Protein AF-A0A075AR06-F1 (afdb_monomer)

Sequence (897 aa):
MFHGIYCVVRGELYSACVDPLNYKLVLAPLILYILERIHREISARRSTFVTKIILHPSQVMEIQMRKVAFKSFAGQYVFLNCPDISKFQWHPFTLTSCPKEDFISVHMKIGGDWTFALANKLGMKTLTQSPEEFVSIPPHLTPKILIDGPYGAASDKICNYKVVLCVGAEERHRFDSKEKISLKKVYFVAISRDTKAIEDEDHDNLIEIYQYLTGKLLLDQIHGYLAHGGAIDGADPITGLHSPTYFGRPNFDQIFQKIKARHTDMILATMGPSLFLIKKIFDHTLNPCNLNDRSFIKQIASATGDLSSMSCPSILLSGQSLTEYSAHWMDHPDLFILISSYENSLDRMIAVVRWFVSQLYGAYASRWTKGKNEKKPYNPILGELFFGSWETKNDGEIKMCCEQVSHHPPVTAFYFENKESGTFLVGNCGQKTKFTGTAIKVEQTGSLTLYLEKWKEEYTVSFPELHLRGIMNVSMFLELTGNSRIVSSSGLSAFVDFIPKPWFSGEYHTLQGYIFTTNNEAEKLVYLNGKWTEKVFHSRNTETFECLLFDAESSSIEQPKVKPIEEQSENETFKVWSKVTEALKAGDYNKATKEKNEIEEKQRSIRRSRQEKGEVWVPSNFHFVEEESLKNLSPGGLFSIKPKENNEFSSKSEGRCSPINDNLMELLLMIAACKESSAKKIIAVMPYFPYSKHSKKKTSRETIAAKLVADMLEVADLHTPQIRSFFNIPVDNLLVDPILSKFIVENIPDYKNAVVVAKNTVTSFADMLCIPFAIIHDDHLKAENDHHIYICTQILNFIFKDDIIDCADTFILSANLLKQRGATDIYIIATHGVLSGDSLSKINSCGDILKLLITNSLPVNEESAKLVVIDMSHIISEAIRRVNNGESISFLFHNSI

Radius of gyration: 36.32 Å; Cα contacts (8 Å, |Δi|>4): 1433; chains: 1; bounding box: 87×60×100 Å

Solvent-accessible surface area (backbone atoms only — not comparable to full-atom values): 52610 Å² total; per-residue (Å²): 145,78,78,79,84,78,72,90,74,89,66,100,82,64,100,64,91,72,83,80,66,56,62,61,72,49,48,55,59,50,51,51,49,50,51,52,51,52,50,41,55,55,56,15,69,41,63,48,44,62,66,38,40,40,46,42,68,94,53,26,39,33,46,32,27,39,53,69,95,66,79,66,57,61,56,16,30,32,30,41,30,35,61,89,81,35,83,81,59,69,45,80,42,55,43,68,39,57,63,88,50,94,41,46,26,34,70,45,61,59,79,46,76,68,46,42,54,47,40,47,57,67,65,61,79,62,97,82,66,70,62,73,60,76,50,78,59,62,74,89,70,56,70,62,51,33,51,38,71,72,39,85,41,70,45,86,60,58,59,79,35,41,31,43,41,40,43,64,64,93,75,87,82,83,81,72,94,82,63,94,67,54,55,65,42,38,38,40,38,37,74,42,59,59,65,80,74,87,85,74,91,66,75,86,73,34,62,47,66,46,39,21,41,60,46,88,81,56,71,69,63,52,47,58,48,68,75,57,78,62,52,63,97,61,19,27,85,78,60,67,34,72,60,66,77,40,77,45,79,83,61,58,68,61,52,50,50,56,49,48,74,75,40,89,69,71,53,85,33,58,60,62,89,65,57,74,65,54,55,67,59,61,77,65,77,80,76,85,92,79,96,68,69,66,62,57,57,49,50,59,76,68,57,85,65,59,57,80,81,55,88,71,62,54,86,48,48,60,70,46,42,54,57,59,57,60,55,29,84,41,25,52,56,69,47,58,50,51,30,61,72,46,88,47,71,66,59,24,50,53,34,50,52,35,39,57,50,60,24,47,25,68,66,52,37,53,51,42,80,70,75,36,62,57,52,47,54,45,80,60,53,76,58,26,29,36,63,33,32,42,83,48,97,84,57,49,54,38,41,39,47,25,36,21,67,35,58,87,70,45,28,37,36,38,39,36,42,23,78,73,52,30,37,37,38,44,34,35,45,29,71,46,34,37,74,71,89,66,36,36,40,36,46,60,45,72,45,35,39,39,37,29,61,89,74,74,37,42,36,41,39,49,68,49,35,36,33,38,33,38,60,92,72,75,52,26,39,62,43,56,28,59,53,26,44,38,44,32,75,84,46,39,28,36,42,42,37,31,43,64,54,51,95,89,63,76,61,70,52,32,34,41,36,38,30,24,40,67,91,40,75,86,52,58,49,29,41,34,39,45,22,56,67,41,46,29,32,33,28,43,70,90,50,96,60,76,42,84,58,46,51,54,75,83,52,76,73,54,74,65,49,60,78,58,62,87,77,50,55,82,45,25,49,66,50,61,42,38,67,31,38,50,23,54,74,72,66,37,45,66,58,18,44,52,50,47,49,56,54,52,52,55,49,54,50,52,53,48,58,29,58,77,70,69,54,78,90,72,52,93,91,55,80,91,76,60,79,76,54,64,76,72,50,54,97,66,48,89,72,67,84,66,86,85,75,93,75,92,79,88,91,81,87,78,78,92,62,80,57,69,65,57,58,51,52,49,52,51,50,54,54,48,53,40,56,74,68,62,51,95,73,86,84,72,85,59,74,62,51,72,54,54,92,37,61,66,74,92,56,90,91,58,82,41,51,25,50,53,50,36,67,72,52,65,62,63,52,65,98,48,81,76,57,64,77,61,49,94,55,96,69,76,69,85,78,56,62,55,61,56,46,50,49,41,75,75,71,41,85,68,54,74,55,25,35,35,34,21,80,61,96,53,62,73,60,22,59,74,65,71,30,56,69,46,63,52,62,82,72,90,87,59,98,67,95,78,70,71,65,85,76,83,84,81,67,38,33,36,36,36,50,53,60,70,41,36,70,42,65,69,58,50,56,51,37,53,57,41,45,77,69,49,43,74,45,30,36,40,36,22,52,30,58,66,47,46,87,61,20,60,61,51,52,69,69,37,84,60,50,60,38,41,38,25,31,62,48,40,86,76,97,70,91,49,101,40,58,43,75,43,85,54,65,67,61,54,53,53,45,53,52,23,61,73,74,71,46,78,62,69,56,70,79,75,68,65,122

Nearest PDB structures (foldseek):
  8p7a-assembly2_B  TM=9.116E-01  e=6.829E-25  Homo sapiens
  7cyz-assembly2_B  TM=8.293E-01  e=1.582E-20  Homo sapiens
  7dej-assembly2_B  TM=8.399E-01  e=9.887E-20  Homo sapiens
  5zm7-assembly1_A  TM=7.383E-01  e=4.803E-20  Homo sapiens
  4inq-assembly1_A  TM=7.660E-01  e=1.113E-15  Saccharomyces cerevisiae S288C

Mean predicted aligned error: 22.31 Å

Structure (mmCIF, N/CA/C/O backbone):
data_AF-A0A075AR06-F1
#
_entry.id   AF-A0A075AR06-F1
#
loop_
_atom_site.group_PDB
_atom_site.id
_atom_site.type_symbol
_atom_site.label_atom_id
_atom_site.label_alt_id
_atom_site.label_comp_id
_atom_site.label_asym_id
_atom_site.label_entity_id
_atom_site.label_seq_id
_atom_site.pdbx_PDB_ins_code
_atom_site.Cartn_x
_atom_site.Cartn_y
_atom_site.Cartn_z
_atom_site.occupancy
_atom_site.B_iso_or_equiv
_atom_site.auth_seq_id
_atom_site.auth_comp_id
_atom_site.auth_asym_id
_atom_site.auth_atom_id
_atom_site.pdbx_PDB_model_num
ATOM 1 N N . MET A 1 1 ? 42.094 2.625 14.944 1.00 32.88 1 MET A N 1
ATOM 2 C CA . MET A 1 1 ? 40.694 2.200 15.167 1.00 32.88 1 MET A CA 1
ATOM 3 C C . MET A 1 1 ? 39.919 2.207 13.836 1.00 32.88 1 MET A C 1
ATOM 5 O O . MET A 1 1 ? 39.052 3.036 13.638 1.00 32.88 1 MET A O 1
ATOM 9 N N . PHE A 1 2 ? 40.255 1.311 12.895 1.00 28.23 2 PHE A N 1
ATOM 10 C CA . PHE A 1 2 ? 39.601 1.195 11.565 1.00 28.23 2 PHE A CA 1
ATOM 11 C C . PHE A 1 2 ? 39.292 -0.272 11.190 1.00 28.23 2 PHE A C 1
ATOM 13 O O . PHE A 1 2 ? 39.064 -0.620 10.037 1.00 28.23 2 PHE A O 1
ATOM 20 N N . HIS A 1 3 ? 39.326 -1.157 12.186 1.00 34.34 3 HIS A N 1
ATOM 21 C CA . HIS A 1 3 ? 39.486 -2.599 11.996 1.00 34.34 3 HIS A CA 1
ATOM 22 C C . HIS A 1 3 ? 38.159 -3.340 11.719 1.00 34.34 3 HIS A C 1
ATOM 24 O O . HIS A 1 3 ? 38.171 -4.457 11.216 1.00 34.34 3 HIS A O 1
ATOM 30 N N . GLY A 1 4 ? 37.010 -2.720 12.025 1.00 36.22 4 GLY A N 1
ATOM 31 C CA . GLY A 1 4 ? 35.689 -3.361 11.938 1.00 36.22 4 GLY A CA 1
ATOM 32 C C . GLY A 1 4 ? 34.972 -3.268 10.584 1.00 36.22 4 GLY A C 1
ATOM 33 O O . GLY A 1 4 ? 34.010 -3.995 10.374 1.00 36.22 4 GLY A O 1
ATOM 34 N N . ILE A 1 5 ? 35.408 -2.401 9.661 1.00 42.38 5 ILE A N 1
ATOM 35 C CA . ILE A 1 5 ? 34.624 -2.063 8.450 1.00 42.38 5 ILE A CA 1
ATOM 36 C C . ILE A 1 5 ? 34.808 -3.082 7.301 1.00 42.38 5 ILE A C 1
ATOM 38 O O . ILE A 1 5 ? 33.972 -3.153 6.407 1.00 42.38 5 ILE A O 1
ATOM 42 N N . TYR A 1 6 ? 35.864 -3.908 7.327 1.00 37.88 6 TYR A N 1
ATOM 43 C CA . TYR A 1 6 ? 36.245 -4.788 6.204 1.00 37.88 6 TYR A CA 1
ATOM 44 C C . TYR A 1 6 ? 36.500 -6.259 6.593 1.00 37.88 6 TYR A C 1
ATOM 46 O O . TYR A 1 6 ? 37.271 -6.959 5.929 1.00 37.88 6 TYR A O 1
ATOM 54 N N . CYS A 1 7 ? 35.863 -6.750 7.661 1.00 39.12 7 CYS A N 1
ATOM 55 C CA . CYS A 1 7 ? 35.880 -8.175 8.005 1.00 39.12 7 CYS A CA 1
ATOM 56 C C . CYS A 1 7 ? 34.674 -8.889 7.370 1.00 39.12 7 CYS A C 1
ATOM 58 O O . CYS A 1 7 ? 33.572 -8.859 7.910 1.00 39.12 7 CYS A O 1
ATOM 60 N N . VAL A 1 8 ? 34.883 -9.507 6.203 1.00 43.78 8 VAL A N 1
ATOM 61 C CA . VAL A 1 8 ? 33.822 -10.163 5.402 1.00 43.78 8 VAL A CA 1
ATOM 62 C C . VAL A 1 8 ? 33.740 -11.680 5.667 1.00 43.78 8 VAL A C 1
ATOM 64 O O . VAL A 1 8 ? 32.955 -12.383 5.043 1.00 43.78 8 VAL A O 1
ATOM 67 N N . VAL A 1 9 ? 34.530 -12.207 6.612 1.00 41.34 9 VAL A N 1
ATOM 68 C CA . VAL A 1 9 ? 34.520 -13.631 6.986 1.00 41.34 9 VAL A CA 1
ATOM 69 C C . VAL A 1 9 ? 34.454 -13.771 8.506 1.00 41.34 9 VAL A C 1
ATOM 71 O O . VAL A 1 9 ? 35.464 -13.654 9.195 1.00 41.34 9 VAL A O 1
ATOM 74 N N . ARG A 1 10 ? 33.261 -14.074 9.030 1.00 40.50 10 ARG A N 1
ATOM 75 C CA . ARG A 1 10 ? 33.114 -14.775 10.313 1.00 40.50 10 ARG A CA 1
ATOM 76 C C . ARG A 1 10 ? 32.996 -16.263 10.001 1.00 40.50 10 ARG A C 1
ATOM 78 O O . ARG A 1 10 ? 31.943 -16.706 9.559 1.00 40.50 10 ARG A O 1
ATOM 85 N N . GLY A 1 11 ? 34.084 -17.007 10.174 1.00 38.59 11 GLY A N 1
ATOM 86 C CA . GLY A 1 11 ? 34.067 -18.468 10.106 1.00 38.59 11 GLY A CA 1
ATOM 87 C C . GLY A 1 11 ? 33.951 -19.055 11.509 1.00 38.59 11 GLY A C 1
ATOM 88 O O . GLY A 1 11 ? 34.751 -18.713 12.373 1.00 38.59 11 GLY A O 1
ATOM 89 N N . GLU A 1 12 ? 33.004 -19.965 11.728 1.00 43.25 12 GLU A N 1
ATOM 90 C CA . GLU A 1 12 ? 32.743 -20.616 13.028 1.00 43.25 12 GLU A CA 1
ATOM 91 C C . GLU A 1 12 ? 33.830 -21.630 13.459 1.00 43.25 12 GLU A C 1
ATOM 93 O O . GLU A 1 12 ? 33.655 -22.354 14.433 1.00 43.25 12 GLU A O 1
ATOM 98 N N . LEU A 1 13 ? 34.956 -21.709 12.736 1.00 42.44 13 LEU A N 1
ATOM 99 C CA . LEU A 1 13 ? 35.902 -22.834 12.785 1.00 42.44 13 LEU A CA 1
ATOM 100 C C . LEU A 1 13 ? 37.331 -22.502 13.251 1.00 42.44 13 LEU A C 1
ATOM 102 O O . LEU A 1 13 ? 38.160 -23.407 13.298 1.00 42.44 13 LEU A O 1
ATOM 106 N N . TYR A 1 14 ? 37.641 -21.253 13.621 1.00 40.91 14 TYR A N 1
ATOM 107 C CA . TYR A 1 14 ? 38.977 -20.890 14.120 1.00 40.91 14 TYR A CA 1
ATOM 108 C C . TYR A 1 14 ? 38.921 -20.034 15.389 1.00 40.91 14 TYR A C 1
ATOM 110 O O . TYR A 1 14 ? 38.416 -18.915 15.391 1.00 40.91 14 TYR A O 1
ATOM 118 N N . SER A 1 15 ? 39.501 -20.559 16.470 1.00 40.91 15 SER A N 1
ATOM 119 C CA . SER A 1 15 ? 39.510 -19.982 17.823 1.00 40.91 15 SER A CA 1
ATOM 120 C C . SER A 1 15 ? 40.561 -18.882 18.055 1.00 40.91 15 SER A C 1
ATOM 122 O O . SER A 1 15 ? 40.807 -18.498 19.197 1.00 40.91 15 SER A O 1
ATOM 124 N N . ALA A 1 16 ? 41.174 -18.349 16.994 1.00 44.78 16 ALA A N 1
ATOM 125 C CA . ALA A 1 16 ? 42.107 -17.228 17.068 1.00 44.78 16 ALA A CA 1
ATOM 126 C C . ALA A 1 16 ? 41.948 -16.297 15.856 1.00 44.78 16 ALA A C 1
ATOM 128 O O . ALA A 1 16 ? 42.055 -16.733 14.708 1.00 44.78 16 ALA A O 1
ATOM 129 N N . CYS A 1 17 ? 41.738 -15.001 16.108 1.00 44.75 17 CYS A N 1
ATOM 130 C CA . CYS A 1 17 ? 41.824 -13.977 15.069 1.00 44.75 17 CYS A CA 1
ATOM 131 C C . CYS A 1 17 ? 43.275 -13.845 14.591 1.00 44.75 17 CYS A C 1
ATOM 133 O O . CYS A 1 17 ? 44.130 -13.366 15.332 1.00 44.75 17 CYS A O 1
ATOM 135 N N . VAL A 1 18 ? 43.534 -14.218 13.339 1.00 50.72 18 VAL A N 1
ATOM 136 C CA . VAL A 1 18 ? 44.754 -13.824 12.623 1.00 50.72 18 VAL A CA 1
ATOM 137 C C . VAL A 1 18 ? 44.536 -12.421 12.050 1.00 50.72 18 VAL A C 1
ATOM 139 O O . VAL A 1 18 ? 43.484 -12.158 11.465 1.00 50.72 18 VAL A O 1
ATOM 142 N N . ASP A 1 19 ? 45.509 -11.520 12.220 1.00 48.16 19 ASP A N 1
ATOM 143 C CA . ASP A 1 19 ? 45.386 -10.109 11.830 1.00 48.16 19 ASP A CA 1
ATOM 144 C C . ASP A 1 19 ? 44.936 -9.919 10.361 1.00 48.16 19 ASP A C 1
ATOM 146 O O . ASP A 1 19 ? 45.571 -10.443 9.435 1.00 48.16 19 ASP A O 1
ATOM 150 N N . PRO A 1 20 ? 43.880 -9.124 10.093 1.00 51.25 20 PRO A N 1
ATOM 151 C CA . PRO A 1 20 ? 43.350 -8.925 8.753 1.00 51.25 20 PRO A CA 1
ATOM 152 C C . PRO A 1 20 ? 44.258 -8.014 7.919 1.00 51.25 20 PRO A C 1
ATOM 154 O O . PRO A 1 20 ? 44.126 -6.788 7.874 1.00 51.25 20 PRO A O 1
ATOM 157 N N . LEU A 1 21 ? 45.116 -8.649 7.126 1.00 53.72 21 LEU A N 1
ATOM 158 C CA . LEU A 1 21 ? 45.932 -8.036 6.070 1.00 53.72 21 LEU A CA 1
ATOM 159 C C . LEU A 1 21 ? 45.111 -7.443 4.895 1.00 53.72 21 LEU A C 1
ATOM 161 O O . LEU A 1 21 ? 45.696 -6.964 3.922 1.00 53.72 21 LEU A O 1
ATOM 165 N N . ASN A 1 22 ? 43.774 -7.410 4.992 1.00 56.94 22 ASN A N 1
ATOM 166 C CA . ASN A 1 22 ? 42.831 -6.944 3.963 1.00 56.94 22 ASN A CA 1
ATOM 167 C C . ASN A 1 22 ? 43.118 -5.530 3.440 1.00 56.94 22 ASN A C 1
ATOM 169 O O . ASN A 1 22 ? 42.853 -5.248 2.272 1.00 56.94 22 ASN A O 1
ATOM 173 N N . TYR A 1 23 ? 43.712 -4.646 4.250 1.00 61.41 23 TYR A N 1
ATOM 174 C CA . TYR A 1 23 ? 44.100 -3.314 3.777 1.00 61.41 23 TYR A CA 1
ATOM 175 C C . TYR A 1 23 ? 45.089 -3.381 2.600 1.00 61.41 23 TYR A C 1
ATOM 177 O O . TYR A 1 23 ? 45.017 -2.537 1.715 1.00 61.41 23 TYR A O 1
ATOM 185 N N . LYS A 1 24 ? 45.951 -4.408 2.516 1.00 57.81 24 LYS A N 1
ATOM 186 C CA . LYS A 1 24 ? 46.877 -4.597 1.384 1.00 57.81 24 LYS A CA 1
ATOM 187 C C . LYS A 1 24 ? 46.142 -4.940 0.080 1.00 57.81 24 LYS A C 1
ATOM 189 O O . LYS A 1 24 ? 46.573 -4.501 -0.983 1.00 57.81 24 LYS A O 1
ATOM 194 N N . LEU A 1 25 ? 45.018 -5.658 0.168 1.00 59.38 25 LEU A N 1
ATOM 195 C CA . LEU A 1 25 ? 44.172 -6.017 -0.980 1.00 59.38 25 LEU A CA 1
ATOM 196 C C . LEU A 1 25 ? 43.336 -4.839 -1.501 1.00 59.38 25 LEU A C 1
ATOM 198 O O . LEU A 1 25 ? 42.989 -4.827 -2.676 1.00 59.38 25 LEU A O 1
ATOM 202 N N . VAL A 1 26 ? 43.035 -3.843 -0.661 1.00 64.00 26 VAL A N 1
ATOM 203 C CA . VAL A 1 26 ? 42.303 -2.624 -1.064 1.00 64.00 26 VAL A CA 1
ATOM 204 C C . VAL A 1 26 ? 43.259 -1.505 -1.491 1.00 64.00 26 VAL A C 1
ATOM 206 O O . VAL A 1 26 ? 42.996 -0.801 -2.465 1.00 64.00 26 VAL A O 1
ATOM 209 N N . LEU A 1 27 ? 44.391 -1.351 -0.798 1.00 78.06 27 LEU A N 1
ATOM 210 C CA . LEU A 1 27 ? 45.327 -0.248 -1.011 1.00 78.06 27 LEU A CA 1
ATOM 211 C C . LEU A 1 27 ? 46.013 -0.315 -2.382 1.00 78.06 27 LEU A C 1
ATOM 213 O O . LEU A 1 27 ? 46.145 0.719 -3.028 1.00 78.06 27 LEU A O 1
ATOM 217 N N . ALA A 1 28 ? 46.410 -1.500 -2.860 1.00 76.69 28 ALA A N 1
ATOM 218 C CA . ALA A 1 28 ? 47.052 -1.622 -4.171 1.00 76.69 28 ALA A CA 1
ATOM 219 C C . ALA A 1 28 ? 46.103 -1.265 -5.343 1.00 76.69 28 ALA A C 1
ATOM 221 O O . ALA A 1 28 ? 46.478 -0.406 -6.143 1.00 76.69 28 ALA A O 1
ATOM 222 N N . PRO A 1 29 ? 44.860 -1.792 -5.434 1.00 73.38 29 PRO A N 1
ATOM 223 C CA . PRO A 1 29 ? 43.875 -1.320 -6.411 1.00 73.38 29 PRO A CA 1
ATOM 224 C C . PRO A 1 29 ? 43.526 0.167 -6.275 1.00 73.38 29 PRO A C 1
ATOM 226 O O . PRO A 1 29 ? 43.367 0.843 -7.288 1.00 73.38 29 PRO A O 1
ATOM 229 N N . LEU A 1 30 ? 43.442 0.698 -5.049 1.00 75.50 30 LEU A N 1
ATOM 230 C CA . LEU A 1 30 ? 43.156 2.117 -4.820 1.00 75.50 30 LEU A CA 1
ATOM 231 C C . LEU A 1 30 ? 44.297 3.021 -5.315 1.00 75.50 30 LEU A C 1
ATOM 233 O O . LEU A 1 30 ? 44.033 4.028 -5.967 1.00 75.50 30 LEU A O 1
ATOM 237 N N . ILE A 1 31 ? 45.557 2.645 -5.070 1.00 83.75 31 ILE A N 1
ATOM 238 C CA . ILE A 1 31 ? 46.733 3.343 -5.611 1.00 83.75 31 ILE A CA 1
ATOM 239 C C . ILE A 1 31 ? 46.739 3.268 -7.141 1.00 83.75 31 ILE A C 1
ATOM 241 O O . ILE A 1 31 ? 46.925 4.293 -7.789 1.00 83.75 31 ILE A O 1
ATOM 245 N N . LEU A 1 32 ? 46.479 2.096 -7.732 1.00 79.06 32 LEU A N 1
ATOM 246 C CA . LEU A 1 32 ? 46.396 1.941 -9.190 1.00 79.06 32 LEU A CA 1
ATOM 247 C C . LEU A 1 32 ? 45.287 2.811 -9.802 1.00 79.06 32 LEU A C 1
ATOM 249 O O . LEU A 1 32 ? 45.521 3.452 -10.823 1.00 79.06 32 LEU A O 1
ATOM 253 N N . TYR A 1 33 ? 44.120 2.900 -9.159 1.00 78.12 33 TYR A N 1
ATOM 254 C CA . TYR A 1 33 ? 43.036 3.798 -9.569 1.00 78.12 33 TYR A CA 1
ATOM 255 C C . TYR A 1 33 ? 43.431 5.278 -9.458 1.00 78.12 33 TYR A C 1
ATOM 257 O O . TYR A 1 33 ? 43.192 6.054 -10.378 1.00 78.12 33 TYR A O 1
ATOM 265 N N . ILE A 1 34 ? 44.086 5.688 -8.368 1.00 81.88 34 ILE A N 1
ATOM 266 C CA . ILE A 1 34 ? 44.565 7.069 -8.203 1.00 81.88 34 ILE A CA 1
ATOM 267 C C . ILE A 1 34 ? 45.614 7.415 -9.273 1.00 81.88 34 ILE A C 1
ATOM 269 O O . ILE A 1 34 ? 45.546 8.489 -9.867 1.00 81.88 34 ILE A O 1
ATOM 273 N N . LEU A 1 35 ? 46.540 6.501 -9.578 1.00 84.94 35 LEU A N 1
ATOM 274 C CA . LEU A 1 35 ? 47.532 6.675 -10.643 1.00 84.94 35 LEU A CA 1
ATOM 275 C C . LEU A 1 35 ? 46.883 6.733 -12.038 1.00 84.94 35 LEU A C 1
ATOM 277 O O . LEU A 1 35 ? 47.264 7.583 -12.841 1.00 84.94 35 LEU A O 1
ATOM 281 N N . GLU A 1 36 ? 45.873 5.901 -12.316 1.00 86.06 36 GLU A N 1
ATOM 282 C CA . GLU A 1 36 ? 45.070 5.948 -13.551 1.00 86.06 36 GLU A CA 1
ATOM 283 C C . GLU A 1 36 ? 44.346 7.293 -13.702 1.00 86.06 36 GLU A C 1
ATOM 285 O O . GLU A 1 36 ? 44.423 7.920 -14.763 1.00 86.06 36 GLU A O 1
ATOM 290 N N . ARG A 1 37 ? 43.732 7.800 -12.628 1.00 83.31 37 ARG A N 1
ATOM 291 C CA . ARG A 1 37 ? 43.077 9.114 -12.614 1.00 83.31 37 ARG A CA 1
ATOM 292 C C . ARG A 1 37 ? 44.046 10.277 -12.788 1.00 83.31 37 ARG A C 1
ATOM 294 O O . ARG A 1 37 ? 43.758 11.170 -13.581 1.00 83.31 37 ARG A O 1
ATOM 301 N N . ILE A 1 38 ? 45.200 10.258 -12.121 1.00 84.69 38 ILE A N 1
ATOM 302 C CA . ILE A 1 38 ? 46.248 11.276 -12.299 1.00 84.69 38 ILE A CA 1
ATOM 303 C C . ILE A 1 38 ? 46.775 11.249 -13.741 1.00 84.69 38 ILE A C 1
ATOM 305 O O . ILE A 1 38 ? 46.879 12.297 -14.378 1.00 84.69 38 ILE A O 1
ATOM 309 N N . HIS A 1 39 ? 47.049 10.063 -14.293 1.00 84.31 39 HIS A N 1
ATOM 310 C CA . HIS A 1 39 ? 47.495 9.915 -15.678 1.00 84.31 39 HIS A CA 1
ATOM 311 C C . HIS A 1 39 ? 46.460 10.448 -16.680 1.00 84.31 39 HIS A C 1
ATOM 313 O O . HIS A 1 39 ? 46.828 11.153 -17.622 1.00 84.31 39 HIS A O 1
ATOM 319 N N . ARG A 1 40 ? 45.168 10.168 -16.466 1.00 81.88 40 ARG A N 1
ATOM 320 C CA . ARG A 1 40 ? 44.074 10.705 -17.290 1.00 81.88 40 ARG A CA 1
ATOM 321 C C . ARG A 1 40 ? 43.974 12.217 -17.209 1.00 81.88 40 ARG A C 1
ATOM 323 O O . ARG A 1 40 ? 43.929 12.854 -18.251 1.00 81.88 40 ARG A O 1
ATOM 330 N N . GLU A 1 41 ? 44.030 12.800 -16.016 1.00 83.31 41 GLU A N 1
ATOM 331 C CA . GLU A 1 41 ? 43.977 14.255 -15.834 1.00 83.31 41 GLU A CA 1
ATOM 332 C C . GLU A 1 41 ? 45.153 14.960 -16.542 1.00 83.31 41 GLU A C 1
ATOM 334 O O . GLU A 1 41 ? 44.968 15.969 -17.228 1.00 83.31 41 GLU A O 1
ATOM 339 N N . ILE A 1 42 ? 46.360 14.385 -16.459 1.00 84.75 42 ILE A N 1
ATOM 340 C CA . ILE A 1 42 ? 47.552 14.859 -17.180 1.00 84.75 42 ILE A CA 1
ATOM 341 C C . ILE A 1 42 ? 47.377 14.706 -18.699 1.00 84.75 42 ILE A C 1
ATOM 343 O O . ILE A 1 42 ? 47.648 15.643 -19.452 1.00 84.75 42 ILE A O 1
ATOM 347 N N . SER A 1 43 ? 46.915 13.542 -19.169 1.00 82.94 43 SER A N 1
ATOM 348 C CA . SER A 1 43 ? 46.684 13.277 -20.595 1.00 82.94 43 SER A CA 1
ATOM 349 C C . SER A 1 43 ? 45.617 14.208 -21.173 1.00 82.94 43 SER A C 1
ATOM 351 O O . SER A 1 43 ? 45.796 14.787 -22.249 1.00 82.94 43 SER A O 1
ATOM 353 N N . ALA A 1 44 ? 44.530 14.432 -20.436 1.00 84.25 44 ALA A N 1
ATOM 354 C CA . ALA A 1 44 ? 43.404 15.241 -20.870 1.00 84.25 44 ALA A CA 1
ATOM 355 C C . ALA A 1 44 ? 43.766 16.721 -21.027 1.00 84.25 44 ALA A C 1
ATOM 357 O O . ALA A 1 44 ? 43.325 17.360 -21.985 1.00 84.25 44 ALA A O 1
ATOM 358 N N . ARG A 1 45 ? 44.662 17.221 -20.164 1.00 84.38 45 ARG A N 1
ATOM 359 C CA . ARG A 1 45 ? 45.201 18.591 -20.183 1.00 84.38 45 ARG A CA 1
ATOM 360 C C . ARG A 1 45 ? 46.262 18.865 -21.255 1.00 84.38 45 ARG A C 1
ATOM 362 O O . ARG A 1 45 ? 46.643 20.025 -21.413 1.00 84.38 45 ARG A O 1
ATOM 369 N N . ARG A 1 46 ? 46.724 17.854 -22.006 1.00 85.62 46 ARG A N 1
ATOM 370 C CA . ARG A 1 46 ? 47.630 18.049 -23.156 1.00 85.62 46 ARG A CA 1
ATOM 371 C C . ARG A 1 46 ? 46.993 18.944 -24.221 1.00 85.62 46 ARG A C 1
ATOM 373 O O . ARG A 1 46 ? 45.803 18.809 -24.515 1.00 85.62 46 ARG A O 1
ATOM 380 N N . SER A 1 47 ? 47.814 19.804 -24.825 1.00 81.69 47 SER A N 1
ATOM 381 C CA . SER A 1 47 ? 47.392 20.769 -25.843 1.00 81.69 47 SER A CA 1
ATOM 382 C C . SER A 1 47 ? 46.607 20.108 -26.974 1.00 81.69 47 SER A C 1
ATOM 384 O O . SER A 1 47 ? 47.037 19.115 -27.568 1.00 81.69 47 SER A O 1
ATOM 386 N N . THR A 1 48 ? 45.446 20.695 -27.239 1.00 87.00 48 THR A N 1
ATOM 387 C CA . THR A 1 48 ? 44.488 20.305 -28.268 1.00 87.00 48 THR A CA 1
ATOM 388 C C . THR A 1 48 ? 44.146 21.567 -29.045 1.00 87.00 48 THR A C 1
ATOM 390 O O . THR A 1 48 ? 43.799 22.578 -28.437 1.00 87.00 48 THR A O 1
ATOM 393 N N . PHE A 1 49 ? 44.270 21.515 -30.366 1.00 84.69 49 PHE A N 1
ATOM 394 C CA . PHE A 1 49 ? 44.017 22.638 -31.264 1.00 84.69 49 PHE A CA 1
ATOM 395 C C . PHE A 1 49 ? 42.837 22.283 -32.159 1.00 84.69 49 PHE A C 1
ATOM 397 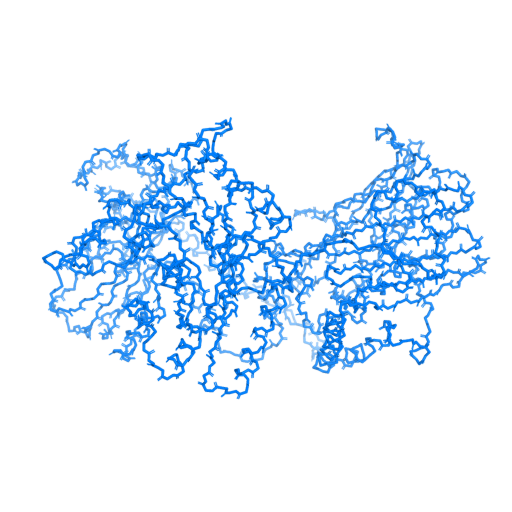O O . PHE A 1 49 ? 42.877 21.236 -32.798 1.00 84.69 49 PHE A O 1
ATOM 404 N N . VAL A 1 50 ? 41.804 23.123 -32.226 1.00 85.38 50 VAL A N 1
ATOM 405 C CA . VAL A 1 50 ? 40.743 22.963 -33.231 1.00 85.38 50 VAL A CA 1
ATOM 406 C C . VAL A 1 50 ? 41.315 23.392 -34.581 1.00 85.38 50 VAL A C 1
ATOM 408 O O . VAL A 1 50 ? 41.864 24.485 -34.697 1.00 85.38 50 VAL A O 1
ATOM 411 N N . THR A 1 51 ? 41.247 22.514 -35.580 1.00 80.25 51 THR A N 1
ATOM 412 C CA . THR A 1 51 ? 41.809 22.740 -36.921 1.00 80.25 51 THR A CA 1
ATOM 413 C C . THR A 1 51 ? 40.756 23.215 -37.913 1.00 80.25 51 THR A C 1
ATOM 415 O O . THR A 1 51 ? 41.057 24.040 -38.771 1.00 80.25 51 THR A O 1
ATOM 418 N N . LYS A 1 52 ? 39.528 22.698 -37.810 1.00 80.38 52 LYS A N 1
ATOM 419 C CA . LYS A 1 52 ? 38.413 23.019 -38.707 1.00 80.38 52 LYS A CA 1
ATOM 420 C C . LYS A 1 52 ? 37.088 22.751 -38.001 1.00 80.38 52 LYS A C 1
ATOM 422 O O . LYS A 1 52 ? 37.006 21.851 -37.166 1.00 80.38 52 LYS A O 1
ATOM 427 N N . ILE A 1 53 ? 36.060 23.511 -38.359 1.00 81.38 53 ILE A N 1
ATOM 428 C CA . ILE A 1 53 ? 34.681 23.260 -37.942 1.00 81.38 53 ILE A CA 1
ATOM 429 C C . ILE A 1 53 ? 33.825 23.186 -39.199 1.00 81.38 53 ILE A C 1
ATOM 431 O O . ILE A 1 53 ? 33.997 23.988 -40.121 1.00 81.38 53 ILE A O 1
ATOM 435 N N . ILE A 1 54 ? 32.951 22.187 -39.254 1.00 78.50 54 ILE A N 1
ATOM 436 C CA . ILE A 1 54 ? 32.045 21.949 -40.377 1.00 78.50 54 ILE A CA 1
ATOM 437 C C . ILE A 1 54 ? 30.636 21.841 -39.801 1.00 78.50 54 ILE A C 1
ATOM 439 O O . ILE A 1 54 ? 30.410 21.101 -38.842 1.00 78.50 54 ILE A O 1
ATOM 443 N N . LEU A 1 55 ? 29.698 22.609 -40.351 1.00 73.31 55 LEU A N 1
ATOM 444 C CA . LEU A 1 55 ? 28.281 22.433 -40.065 1.00 73.31 55 LEU A CA 1
ATOM 445 C C . LEU A 1 55 ? 27.702 21.505 -41.126 1.00 73.31 55 LEU A C 1
ATOM 447 O O . LEU A 1 55 ? 27.787 21.798 -42.312 1.00 73.31 55 LEU A O 1
ATOM 451 N N . HIS A 1 56 ? 27.118 20.405 -40.677 1.00 70.12 56 HIS A N 1
ATOM 452 C CA . HIS A 1 56 ? 26.410 19.438 -41.501 1.00 70.12 56 HIS A CA 1
ATOM 453 C C . HIS A 1 56 ? 24.893 19.697 -41.441 1.00 70.12 56 HIS A C 1
ATOM 455 O O . HIS A 1 56 ? 24.401 20.382 -40.529 1.00 70.12 56 HIS A O 1
ATOM 461 N N . PRO A 1 57 ? 24.106 19.126 -42.373 1.00 60.44 57 PRO A N 1
ATOM 462 C CA . PRO A 1 57 ? 22.649 19.095 -42.275 1.00 60.44 57 PRO A CA 1
ATOM 463 C C . PRO A 1 57 ? 22.137 18.581 -40.914 1.00 60.44 57 PRO A C 1
ATOM 465 O O . PRO A 1 57 ? 22.847 17.932 -40.151 1.00 60.44 57 PRO A O 1
ATOM 468 N N . SER A 1 58 ? 20.873 18.878 -40.593 1.00 62.22 58 SER A N 1
ATOM 469 C CA . SER A 1 58 ? 20.219 18.437 -39.341 1.00 62.22 58 SER A CA 1
ATOM 470 C C . SER A 1 58 ? 20.851 18.969 -38.038 1.00 62.22 58 SER A C 1
ATOM 472 O O . SER A 1 58 ? 20.657 18.397 -36.963 1.00 62.22 58 SER A O 1
ATOM 474 N N . GLN A 1 59 ? 21.537 20.119 -38.114 1.00 72.69 59 GLN A N 1
ATOM 475 C CA . GLN A 1 59 ? 22.167 20.814 -36.979 1.00 72.69 59 GLN A CA 1
ATOM 476 C C . GLN A 1 59 ? 23.273 19.986 -36.299 1.00 72.69 59 GLN A C 1
ATOM 478 O O . GLN A 1 59 ? 23.401 19.998 -35.074 1.00 72.69 59 GLN A O 1
ATOM 483 N N . VAL A 1 60 ? 24.075 19.261 -37.083 1.00 78.19 60 VAL A N 1
ATOM 484 C CA . VAL A 1 60 ? 25.245 18.520 -36.591 1.00 78.19 60 VAL A CA 1
ATOM 485 C C . VAL A 1 60 ? 26.510 19.331 -36.859 1.00 78.19 60 VAL A C 1
ATOM 487 O O . VAL A 1 60 ? 26.757 19.755 -37.979 1.00 78.19 60 VAL A O 1
ATOM 490 N N . MET A 1 61 ? 27.320 19.560 -35.829 1.00 84.44 61 MET A N 1
ATOM 491 C CA . MET A 1 61 ? 28.626 20.209 -35.936 1.00 84.44 61 MET A CA 1
ATOM 492 C C . MET A 1 61 ? 29.727 19.155 -35.838 1.00 84.44 61 MET A C 1
ATOM 494 O O . MET A 1 61 ? 29.794 18.414 -34.857 1.00 84.44 61 MET A O 1
ATOM 498 N N . GLU A 1 62 ? 30.612 19.127 -36.826 1.00 86.50 62 GLU A N 1
ATOM 499 C CA . GLU A 1 62 ? 31.878 18.408 -36.765 1.00 86.50 62 GLU A CA 1
ATOM 500 C C . GLU A 1 62 ? 32.973 19.347 -36.253 1.00 86.50 62 GLU A C 1
ATOM 502 O O . GLU A 1 62 ? 33.177 20.439 -36.791 1.00 86.50 62 GLU A O 1
ATOM 507 N N . ILE A 1 63 ? 33.706 18.914 -35.227 1.00 88.75 63 ILE A N 1
ATOM 508 C CA . ILE A 1 63 ? 34.903 19.606 -34.741 1.00 88.75 63 ILE A CA 1
ATOM 509 C C . ILE A 1 63 ? 36.119 18.752 -35.087 1.00 88.75 63 ILE A C 1
ATOM 511 O O . ILE A 1 63 ? 36.349 17.718 -34.458 1.00 88.75 63 ILE A O 1
ATOM 515 N N . GLN A 1 64 ? 36.925 19.204 -36.047 1.00 88.94 64 GLN A N 1
ATOM 516 C CA . GLN A 1 64 ? 38.241 18.632 -36.328 1.00 88.94 64 GLN A CA 1
ATOM 517 C C . GLN A 1 64 ? 39.279 19.271 -35.407 1.00 88.94 64 GLN A C 1
ATOM 519 O O . GLN A 1 64 ? 39.302 20.487 -35.199 1.00 88.94 64 GLN A O 1
ATOM 524 N N . MET A 1 65 ? 40.144 18.448 -34.828 1.00 89.44 65 MET A N 1
ATOM 525 C CA . MET A 1 65 ? 41.076 18.843 -33.782 1.00 89.44 65 MET A CA 1
ATOM 526 C C . MET A 1 65 ? 42.366 18.017 -33.840 1.00 89.44 65 MET A C 1
ATOM 528 O O . MET A 1 65 ? 42.359 16.829 -34.134 1.00 89.44 65 MET A O 1
ATOM 532 N N . ARG A 1 66 ? 43.510 18.624 -33.521 1.00 87.75 66 ARG A N 1
ATOM 533 C CA . ARG A 1 66 ? 44.800 17.933 -33.384 1.00 87.75 66 ARG A CA 1
ATOM 534 C C . ARG A 1 66 ? 45.231 17.946 -31.923 1.00 87.75 66 ARG A C 1
ATOM 536 O O . ARG A 1 66 ? 45.365 19.014 -31.326 1.00 87.75 66 ARG A O 1
ATOM 543 N N . LYS A 1 67 ? 45.489 16.766 -31.352 1.00 87.94 67 LYS A N 1
ATOM 544 C CA . LYS A 1 67 ? 45.958 16.603 -29.968 1.00 87.94 67 LYS A CA 1
ATOM 545 C C . LYS A 1 67 ? 47.368 16.019 -29.920 1.00 87.94 67 LYS A C 1
ATOM 547 O O . LYS A 1 67 ? 47.677 15.044 -30.600 1.00 87.94 67 LYS A O 1
ATOM 552 N N . VAL A 1 68 ? 48.228 16.614 -29.094 1.00 81.81 68 VAL A N 1
ATOM 553 C CA . VAL A 1 68 ? 49.637 16.206 -28.975 1.00 81.81 68 VAL A CA 1
ATOM 554 C C . VAL A 1 68 ? 49.758 14.813 -28.347 1.00 81.81 68 VAL A C 1
ATOM 556 O O . VAL A 1 68 ? 49.211 14.559 -27.270 1.00 81.81 68 VAL A O 1
ATOM 559 N N . ALA A 1 69 ? 50.528 13.934 -29.000 1.00 79.31 69 ALA A N 1
ATOM 560 C CA . ALA A 1 69 ? 50.788 12.556 -28.571 1.00 79.31 69 ALA A CA 1
ATOM 561 C C . ALA A 1 69 ? 49.503 11.747 -28.292 1.00 79.31 69 ALA A C 1
ATOM 563 O O . ALA A 1 69 ? 49.394 11.058 -27.275 1.00 79.31 69 ALA A O 1
ATOM 564 N N . PHE A 1 70 ? 48.534 11.857 -29.204 1.00 82.56 70 PHE A N 1
ATOM 565 C CA . PHE A 1 70 ? 47.288 11.097 -29.222 1.00 82.56 70 PHE A CA 1
ATOM 566 C C . PHE A 1 70 ? 47.332 10.069 -30.361 1.00 82.56 70 PHE A C 1
ATOM 568 O O . PHE A 1 70 ? 47.738 10.406 -31.469 1.00 82.56 70 PHE A O 1
ATOM 575 N N . LYS A 1 71 ? 46.944 8.819 -30.088 1.00 80.12 71 LYS A N 1
ATOM 576 C CA . LYS A 1 71 ? 46.821 7.746 -31.087 1.00 80.12 71 LYS A CA 1
ATOM 577 C C . LYS A 1 71 ? 45.428 7.147 -30.980 1.00 80.12 71 LYS A C 1
ATOM 579 O O . LYS A 1 71 ? 45.109 6.592 -29.933 1.00 80.12 71 LYS A O 1
ATOM 584 N N . SER A 1 72 ? 44.636 7.268 -32.037 1.00 76.12 72 SER A N 1
ATOM 585 C CA . SER A 1 72 ? 43.290 6.707 -32.160 1.00 76.12 72 SER A CA 1
ATOM 586 C C . SER A 1 72 ? 43.285 5.414 -32.978 1.00 76.12 72 SER A C 1
ATOM 588 O O . SER A 1 72 ? 44.170 5.171 -33.794 1.00 76.12 72 SER A O 1
ATOM 590 N N . PHE A 1 73 ? 42.254 4.601 -32.761 1.00 72.94 73 PHE A N 1
ATOM 591 C CA . PHE A 1 73 ? 41.863 3.457 -33.587 1.00 72.94 73 PHE A CA 1
ATOM 592 C C . PHE A 1 73 ? 40.380 3.603 -33.976 1.00 72.94 73 PHE A C 1
ATOM 594 O O . PHE A 1 73 ? 39.656 4.412 -33.388 1.00 72.94 73 PHE A O 1
ATOM 601 N N . ALA A 1 74 ? 39.929 2.866 -34.993 1.00 65.25 74 ALA A N 1
ATOM 602 C CA . ALA A 1 74 ? 38.607 3.061 -35.586 1.00 65.25 74 ALA A CA 1
ATOM 603 C C . ALA A 1 74 ? 37.480 2.661 -34.617 1.00 65.25 74 ALA A C 1
ATOM 605 O O . ALA A 1 74 ? 37.477 1.558 -34.073 1.00 65.25 74 ALA A O 1
ATOM 606 N N . GLY A 1 75 ? 36.502 3.550 -34.411 1.00 60.69 75 GLY A N 1
ATOM 607 C CA . GLY A 1 75 ? 35.374 3.304 -33.506 1.00 60.69 75 GLY A CA 1
ATOM 608 C C . GLY A 1 75 ? 35.696 3.458 -32.011 1.00 60.69 75 GLY A C 1
ATOM 609 O O . GLY A 1 75 ? 34.916 3.029 -31.157 1.00 60.69 75 GLY A O 1
ATOM 610 N N . GLN A 1 76 ? 36.838 4.062 -31.672 1.00 75.56 76 GLN A N 1
ATOM 611 C CA . GLN A 1 76 ? 37.122 4.520 -30.311 1.00 75.56 76 GLN A CA 1
ATOM 612 C C . GLN A 1 76 ? 36.294 5.763 -29.955 1.00 75.56 76 GLN A C 1
ATOM 614 O O . GLN A 1 76 ? 35.825 6.491 -30.828 1.00 75.56 76 GLN A O 1
ATOM 619 N N . TYR A 1 77 ? 36.140 6.043 -28.660 1.00 82.94 77 TYR A N 1
ATOM 620 C CA . TYR A 1 77 ? 35.444 7.241 -28.177 1.00 82.94 77 TYR A CA 1
ATOM 621 C C . TYR A 1 77 ? 36.298 8.046 -27.192 1.00 82.94 77 TYR A C 1
ATOM 623 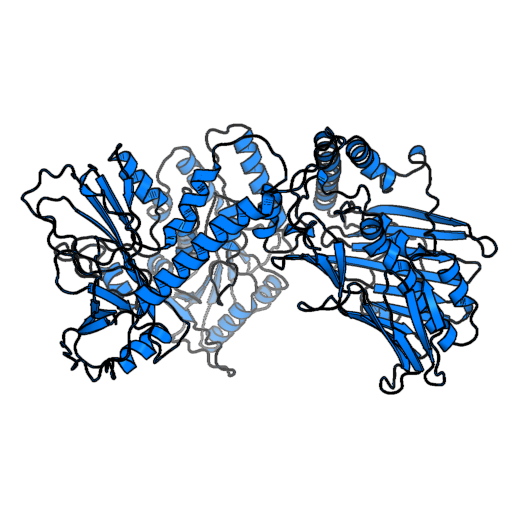O O . TYR A 1 77 ? 37.263 7.546 -26.610 1.00 82.94 77 TYR A O 1
ATOM 631 N N . VAL A 1 78 ? 35.947 9.313 -27.007 1.00 87.38 78 VAL A N 1
ATOM 632 C CA . VAL A 1 78 ? 36.628 10.275 -26.132 1.00 87.38 78 VAL A CA 1
ATOM 633 C C . VAL A 1 78 ? 35.629 10.998 -25.243 1.00 87.38 78 VAL A C 1
ATOM 635 O O . VAL A 1 78 ? 34.457 11.112 -25.586 1.00 87.38 78 VAL A O 1
ATOM 638 N N . PHE A 1 79 ? 36.090 11.529 -24.114 1.00 88.56 79 PHE A N 1
ATOM 639 C CA . PHE A 1 79 ? 35.345 12.523 -23.349 1.00 88.56 79 PHE A CA 1
ATOM 640 C C . PHE A 1 79 ? 35.896 13.916 -23.637 1.00 88.56 79 PHE A C 1
ATOM 642 O O . PHE A 1 79 ? 37.087 14.170 -23.462 1.00 88.56 79 PHE A O 1
ATOM 649 N N . LEU A 1 80 ? 35.015 14.826 -24.033 1.00 89.94 80 LEU A N 1
ATOM 650 C CA . LEU A 1 80 ? 35.317 16.225 -24.296 1.00 89.94 80 LEU A CA 1
ATOM 651 C C . LEU A 1 80 ? 34.871 17.110 -23.136 1.00 89.94 80 LEU A C 1
ATOM 653 O O . LEU A 1 80 ? 33.775 16.955 -22.596 1.00 89.94 80 LEU A O 1
ATOM 657 N N . ASN A 1 81 ? 35.717 18.071 -22.781 1.00 91.19 81 ASN A N 1
ATOM 658 C CA . ASN A 1 81 ? 35.401 19.146 -21.850 1.00 91.19 81 ASN A CA 1
ATOM 659 C C . ASN A 1 81 ? 35.827 20.492 -22.448 1.00 91.19 81 ASN A C 1
ATOM 661 O O . ASN A 1 81 ? 36.871 20.597 -23.090 1.00 91.19 81 ASN A O 1
ATOM 665 N N . CYS A 1 82 ? 35.027 21.528 -22.203 1.00 90.38 82 CYS A N 1
ATOM 666 C CA . CYS A 1 82 ? 35.355 22.905 -22.540 1.00 90.38 82 CYS A CA 1
ATOM 667 C C . CYS A 1 82 ? 35.291 23.748 -21.254 1.00 90.38 82 CYS A C 1
ATOM 669 O O . CYS A 1 82 ? 34.188 24.095 -20.815 1.00 90.38 82 CYS A O 1
ATOM 671 N N . PRO A 1 83 ? 36.441 24.074 -20.625 1.00 88.44 83 PRO A N 1
ATOM 672 C CA . PRO A 1 83 ? 36.479 24.810 -19.359 1.00 88.44 83 PRO A CA 1
ATOM 673 C C . PRO A 1 83 ? 35.826 26.195 -19.416 1.00 88.44 83 PRO A C 1
ATOM 675 O O . PRO A 1 83 ? 35.383 26.692 -18.381 1.00 88.44 83 PRO A O 1
ATOM 678 N N . ASP A 1 84 ? 35.743 26.787 -20.613 1.00 86.44 84 ASP A N 1
ATOM 679 C CA . ASP A 1 84 ? 35.127 28.096 -20.882 1.00 86.44 84 ASP A CA 1
ATOM 680 C C . ASP A 1 84 ? 33.584 28.059 -20.864 1.00 86.44 84 ASP A C 1
ATOM 682 O O . ASP A 1 84 ? 32.941 29.107 -20.962 1.00 86.44 84 ASP A O 1
ATOM 686 N N . ILE A 1 85 ? 33.007 26.854 -20.761 1.00 87.81 85 ILE A N 1
ATOM 687 C CA . ILE A 1 85 ? 31.577 26.574 -20.561 1.00 87.81 85 ILE A CA 1
ATOM 688 C C . ILE A 1 85 ? 31.377 25.968 -19.171 1.00 87.81 85 ILE A C 1
ATOM 690 O O . ILE A 1 85 ? 30.556 26.440 -18.391 1.00 87.81 85 ILE A O 1
ATOM 694 N N . SER A 1 86 ? 32.140 24.919 -18.845 1.00 88.19 86 SER A N 1
ATOM 695 C CA . SER A 1 86 ? 32.069 24.239 -17.554 1.00 88.19 86 SER A CA 1
ATOM 696 C C . SER A 1 86 ? 33.365 23.502 -17.239 1.00 88.19 86 SER A C 1
ATOM 698 O O . SER A 1 86 ? 33.855 22.700 -18.030 1.00 88.19 86 SER A O 1
ATOM 700 N N . LYS A 1 87 ? 33.911 23.727 -16.041 1.00 83.94 87 LYS A N 1
ATOM 701 C CA . LYS A 1 87 ? 35.186 23.136 -15.593 1.00 83.94 87 LYS A CA 1
ATOM 702 C C . LYS A 1 87 ? 35.102 21.644 -15.246 1.00 83.94 87 LYS A C 1
ATOM 704 O O . LYS A 1 87 ? 36.143 21.005 -15.140 1.00 83.94 87 LYS A O 1
ATOM 709 N N . PHE A 1 88 ? 33.897 21.107 -15.040 1.00 81.81 88 PHE A N 1
ATOM 710 C CA . PHE A 1 88 ? 33.691 19.758 -14.489 1.00 81.81 88 PHE A CA 1
ATOM 711 C C . PHE A 1 88 ? 32.816 18.840 -15.359 1.00 81.81 88 PHE A C 1
ATOM 713 O O . PHE A 1 88 ? 32.749 17.642 -15.094 1.00 81.81 88 PHE A O 1
ATOM 720 N N . GLN A 1 89 ? 32.148 19.365 -16.391 1.00 85.19 89 GLN A N 1
ATOM 721 C CA . GLN A 1 89 ? 31.300 18.564 -17.279 1.00 85.19 89 GLN A CA 1
ATOM 722 C C . GLN A 1 89 ? 32.118 17.928 -18.410 1.00 85.19 89 GLN A C 1
ATOM 724 O O . GLN A 1 89 ? 32.661 18.628 -19.264 1.00 85.19 89 GLN A O 1
ATOM 729 N N . TRP A 1 90 ? 32.188 16.598 -18.414 1.00 85.44 90 TRP A N 1
ATOM 730 C CA . TRP A 1 90 ? 32.834 15.793 -19.452 1.00 85.44 90 TRP A CA 1
ATOM 731 C C . TRP A 1 90 ? 31.773 15.029 -20.246 1.00 85.44 90 TRP A C 1
ATOM 733 O O . TRP A 1 90 ? 30.964 14.308 -19.663 1.00 85.44 90 TRP A O 1
ATOM 743 N N . HIS A 1 91 ? 31.789 15.166 -21.570 1.00 82.75 91 HIS A N 1
ATOM 744 C CA . HIS A 1 91 ? 30.769 14.626 -22.471 1.00 82.75 91 HIS A CA 1
ATOM 745 C C . HIS A 1 91 ? 31.378 13.583 -23.422 1.00 82.75 91 HIS A C 1
ATOM 747 O O . HIS A 1 91 ? 32.367 13.899 -24.083 1.00 82.75 91 HIS A O 1
ATOM 753 N N . PRO A 1 92 ? 30.847 12.347 -23.496 1.00 85.81 92 PRO A N 1
ATOM 754 C CA . PRO A 1 92 ? 31.379 11.312 -24.377 1.00 85.81 92 PRO A CA 1
ATOM 755 C C . PRO A 1 92 ? 30.956 11.526 -25.837 1.00 85.81 92 PRO A C 1
ATOM 757 O O . PRO A 1 92 ? 29.778 11.751 -26.108 1.00 85.81 92 PRO A O 1
ATOM 760 N N . PHE A 1 93 ? 31.898 11.374 -26.768 1.00 83.81 93 PHE A N 1
ATOM 761 C CA . PHE A 1 93 ? 31.681 11.409 -28.217 1.00 83.81 93 PHE A CA 1
ATOM 762 C C . PHE A 1 93 ? 32.541 10.348 -28.915 1.00 83.81 93 PHE A C 1
ATOM 764 O O . PHE A 1 93 ? 33.684 10.111 -28.521 1.00 83.81 93 PHE A O 1
ATOM 771 N N . THR A 1 94 ? 32.002 9.709 -29.951 1.00 81.44 94 THR A N 1
ATOM 772 C CA . THR A 1 94 ? 32.750 8.773 -30.806 1.00 81.44 94 THR A CA 1
ATOM 773 C C . THR A 1 94 ? 33.734 9.548 -31.684 1.00 81.44 94 THR A C 1
ATOM 775 O O . THR A 1 94 ? 33.408 10.641 -32.146 1.00 81.44 94 THR A O 1
ATOM 778 N N . LEU A 1 95 ? 34.934 9.004 -31.899 1.00 81.06 95 LEU A N 1
ATOM 779 C CA . LEU A 1 95 ? 35.882 9.548 -32.869 1.00 81.06 95 LEU A CA 1
ATOM 780 C C . LEU A 1 95 ? 35.450 9.167 -34.282 1.00 81.06 95 LEU A C 1
ATOM 782 O O . LEU A 1 95 ? 35.246 7.986 -34.562 1.00 81.06 95 LEU A O 1
ATOM 786 N N . THR A 1 96 ? 35.354 10.174 -35.142 1.00 78.94 96 THR A N 1
ATOM 787 C CA . THR A 1 96 ? 34.832 10.052 -36.509 1.00 78.94 96 THR A CA 1
ATOM 788 C C . THR A 1 96 ? 35.940 10.076 -37.582 1.00 78.94 96 THR A C 1
ATOM 790 O O . THR A 1 96 ? 35.873 9.451 -38.633 1.00 78.94 96 THR A O 1
ATOM 793 N N . SER A 1 97 ? 37.086 10.668 -37.251 1.00 77.06 97 SER A N 1
ATOM 794 C CA . SER A 1 97 ? 38.316 10.613 -38.057 1.00 77.06 97 SER A CA 1
ATOM 795 C C . SER A 1 97 ? 38.868 9.196 -38.248 1.00 77.06 97 SER A C 1
ATOM 797 O O . SER A 1 97 ? 38.945 8.413 -37.291 1.00 77.06 97 SER A O 1
ATOM 799 N N . CYS A 1 98 ? 39.424 8.924 -39.425 1.00 71.81 98 CYS A N 1
ATOM 800 C CA . CYS A 1 98 ? 40.201 7.720 -39.690 1.00 71.81 98 CYS A CA 1
ATOM 801 C C . CYS A 1 98 ? 41.541 7.736 -38.912 1.00 71.81 98 CYS A C 1
ATOM 803 O O . CYS A 1 98 ? 42.228 8.755 -38.899 1.00 71.81 98 CYS A O 1
ATOM 805 N N . PRO A 1 99 ? 42.013 6.608 -38.335 1.00 68.62 99 PRO A N 1
ATOM 806 C CA . PRO A 1 99 ? 43.305 6.521 -37.628 1.00 68.62 99 PRO A CA 1
ATOM 807 C C . PRO A 1 99 ? 44.563 6.922 -38.419 1.00 68.62 99 PRO A C 1
ATOM 809 O O . PRO A 1 99 ? 45.643 7.014 -37.836 1.00 68.62 99 PRO A O 1
ATOM 812 N N . LYS A 1 100 ? 44.450 7.089 -39.743 1.00 69.19 100 LYS A N 1
ATOM 813 C CA . LYS A 1 100 ? 45.531 7.526 -40.642 1.00 69.19 100 LYS A CA 1
ATOM 814 C C . LYS A 1 100 ? 45.486 9.031 -40.959 1.00 69.19 100 LYS A C 1
ATOM 816 O O . LYS A 1 100 ? 46.338 9.497 -41.706 1.00 69.19 100 LYS A O 1
ATOM 821 N N . GLU A 1 101 ? 44.507 9.775 -40.444 1.00 75.75 101 GLU A N 1
ATOM 822 C CA . GLU A 1 101 ? 44.392 11.225 -40.635 1.00 75.75 101 GLU A CA 1
ATOM 823 C C . GLU A 1 101 ? 45.202 11.993 -39.582 1.00 75.75 101 GLU A C 1
ATOM 825 O O . GLU A 1 101 ? 45.278 11.605 -38.416 1.00 75.75 101 GLU A O 1
ATOM 830 N N . ASP A 1 102 ? 45.777 13.139 -39.965 1.00 79.38 102 ASP A N 1
ATOM 831 C CA . ASP A 1 102 ? 46.565 13.974 -39.045 1.00 79.38 102 ASP A CA 1
ATOM 832 C C . ASP A 1 102 ? 45.700 14.840 -38.093 1.00 79.38 102 ASP A C 1
ATOM 834 O O . ASP A 1 102 ? 46.179 15.803 -37.474 1.00 79.38 102 ASP A O 1
ATOM 838 N N . PHE A 1 103 ? 44.404 14.558 -38.010 1.00 85.38 103 PHE A N 1
ATOM 839 C CA . PHE A 1 103 ? 43.455 15.172 -37.091 1.00 85.38 103 PHE A CA 1
ATOM 840 C C . PHE A 1 103 ? 42.529 14.091 -36.538 1.00 85.38 103 PHE A C 1
ATOM 842 O O . PHE A 1 103 ? 42.324 13.051 -37.153 1.00 85.38 103 PHE A O 1
ATOM 849 N N . ILE A 1 104 ? 41.961 14.361 -35.369 1.00 88.62 104 ILE A N 1
ATOM 850 C CA . ILE A 1 104 ? 40.807 13.637 -34.852 1.00 88.62 104 ILE A CA 1
ATOM 851 C C . ILE A 1 104 ? 39.557 14.497 -35.017 1.00 88.62 104 ILE A C 1
ATOM 853 O O . ILE A 1 104 ? 39.629 15.715 -34.864 1.00 88.62 104 ILE A O 1
ATOM 857 N N . SER A 1 105 ? 38.418 13.894 -35.336 1.00 88.12 105 SER A N 1
ATOM 858 C CA . SER A 1 105 ? 37.138 14.603 -35.427 1.00 88.12 105 SER A CA 1
ATOM 859 C C . SER A 1 105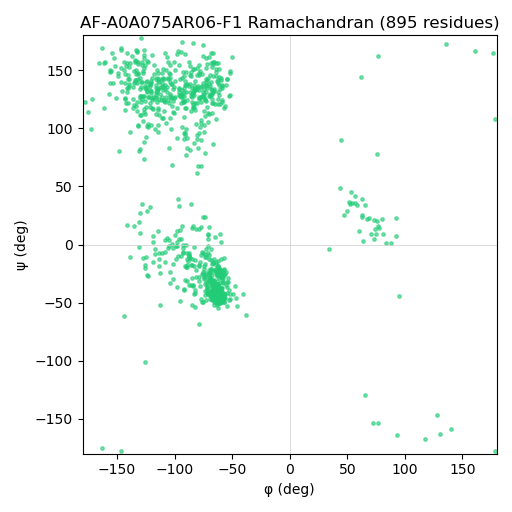 ? 36.094 13.987 -34.506 1.00 88.12 105 SER A C 1
ATOM 861 O O . SER A 1 105 ? 36.202 12.824 -34.105 1.00 88.12 105 SER A O 1
ATOM 863 N N . VAL A 1 106 ? 35.104 14.801 -34.149 1.00 88.56 106 VAL A N 1
ATOM 864 C CA . VAL A 1 106 ? 33.874 14.382 -33.474 1.00 88.56 106 VAL A CA 1
ATOM 865 C C . VAL A 1 106 ? 32.684 15.070 -34.132 1.00 88.56 106 VAL A C 1
ATOM 867 O O . VAL A 1 106 ? 32.746 16.270 -34.405 1.00 88.56 106 VAL A O 1
ATOM 870 N N . HIS A 1 107 ? 31.591 14.339 -34.322 1.00 85.69 107 HIS A N 1
ATOM 871 C CA . HIS A 1 107 ? 30.304 14.892 -34.743 1.00 85.69 107 HIS A CA 1
ATOM 872 C C . HIS A 1 107 ? 29.371 15.037 -33.532 1.00 85.69 107 HIS A C 1
ATOM 874 O O . HIS A 1 107 ? 29.288 14.146 -32.684 1.00 85.69 107 HIS A O 1
ATOM 880 N N . MET A 1 108 ? 28.674 16.172 -33.420 1.00 84.25 108 MET A N 1
ATOM 881 C CA . MET A 1 108 ? 27.732 16.431 -32.327 1.00 84.25 108 MET A CA 1
ATOM 882 C C . MET A 1 108 ? 26.524 17.260 -32.765 1.00 84.25 108 MET A C 1
ATOM 884 O O . MET A 1 108 ? 26.664 18.318 -33.374 1.00 84.25 108 MET A O 1
ATOM 888 N N . LYS A 1 109 ? 25.316 16.813 -32.403 1.00 81.56 109 LYS A N 1
ATOM 889 C CA . LYS A 1 109 ? 24.084 17.568 -32.663 1.00 81.56 109 LYS A CA 1
ATOM 890 C C . LYS A 1 109 ? 23.949 18.758 -31.709 1.00 81.56 109 LYS A C 1
ATOM 892 O O . LYS A 1 109 ? 24.024 18.595 -30.491 1.00 81.56 109 LYS A O 1
ATOM 897 N N . ILE A 1 110 ? 23.691 19.943 -32.259 1.00 78.44 110 ILE A N 1
ATOM 898 C CA . ILE A 1 110 ? 23.495 21.202 -31.531 1.00 78.44 110 ILE A CA 1
ATOM 899 C C . ILE A 1 110 ? 22.063 21.247 -30.958 1.00 78.44 110 ILE A C 1
ATOM 901 O O . ILE A 1 110 ? 21.215 22.005 -31.416 1.00 78.44 110 ILE A O 1
ATOM 905 N N . GLY A 1 111 ? 21.768 20.382 -29.981 1.00 71.00 111 GLY A N 1
ATOM 906 C CA . GLY A 1 111 ? 20.403 20.182 -29.462 1.00 71.00 111 GLY A CA 1
ATOM 907 C C . GLY A 1 111 ? 20.244 20.215 -27.940 1.00 71.00 111 GLY A C 1
ATOM 908 O O . GLY A 1 111 ? 19.129 20.060 -27.451 1.00 71.00 111 GLY A O 1
ATOM 909 N N . GLY A 1 112 ? 21.330 20.382 -27.183 1.00 73.44 112 GLY A N 1
ATOM 910 C CA . GLY A 1 112 ? 21.296 20.516 -25.722 1.00 73.44 112 GLY A CA 1
ATOM 911 C C . GLY A 1 112 ? 22.174 21.660 -25.223 1.00 73.44 112 GLY A C 1
ATOM 912 O O . GLY A 1 112 ? 23.135 22.037 -25.898 1.00 73.44 112 GLY A O 1
ATOM 913 N N . ASP A 1 113 ? 21.872 22.172 -24.030 1.00 80.00 113 ASP A N 1
ATOM 914 C CA . ASP A 1 113 ? 22.421 23.413 -23.458 1.00 80.00 113 ASP A CA 1
ATOM 915 C C . ASP A 1 113 ? 23.948 23.539 -23.597 1.00 80.00 113 ASP A C 1
ATOM 917 O O . ASP A 1 113 ? 24.459 24.565 -24.044 1.00 80.00 113 ASP A O 1
ATOM 921 N N . TRP A 1 114 ? 24.689 22.466 -23.291 1.00 88.69 114 TRP A N 1
ATOM 922 C CA . TRP A 1 114 ? 26.153 22.446 -23.400 1.00 88.69 114 TRP A CA 1
ATOM 923 C C . TRP A 1 114 ? 26.651 22.466 -24.854 1.00 88.69 114 TRP A C 1
ATOM 925 O O . TRP A 1 114 ? 27.556 23.228 -25.182 1.00 88.69 114 TRP A O 1
ATOM 935 N N . THR A 1 115 ? 26.043 21.677 -25.750 1.00 85.56 115 THR A N 1
ATOM 936 C CA . THR A 1 115 ? 26.404 21.670 -27.184 1.00 85.56 115 THR A CA 1
ATOM 937 C C . THR A 1 115 ? 26.042 22.985 -27.877 1.00 85.56 115 THR A C 1
ATOM 939 O O . THR A 1 115 ? 26.793 23.453 -28.728 1.00 85.56 115 THR A O 1
ATOM 942 N N . PHE A 1 116 ? 24.945 23.628 -27.464 1.00 83.25 116 PHE A N 1
ATOM 943 C CA . PHE A 1 116 ? 24.550 24.953 -27.936 1.00 83.25 116 PHE A CA 1
ATOM 944 C C . PHE A 1 116 ? 25.517 26.036 -27.434 1.00 83.25 116 PHE A C 1
ATOM 946 O O . PHE A 1 116 ? 25.982 26.867 -28.214 1.00 83.25 116 PHE A O 1
ATOM 953 N N . ALA A 1 117 ? 25.906 26.001 -26.154 1.00 84.06 117 ALA A N 1
ATOM 954 C CA . ALA A 1 117 ? 26.938 26.889 -25.616 1.00 84.06 117 ALA A CA 1
ATOM 955 C C . ALA A 1 117 ? 28.296 26.706 -26.324 1.00 84.06 117 ALA A C 1
ATOM 957 O O . ALA A 1 117 ? 28.986 27.693 -26.591 1.00 84.06 117 ALA A O 1
ATOM 958 N N . LEU A 1 118 ? 28.658 25.467 -26.678 1.00 86.81 118 LEU A N 1
ATOM 959 C CA . LEU A 1 118 ? 29.892 25.157 -27.401 1.00 86.81 118 LEU A CA 1
ATOM 960 C C . LEU A 1 118 ? 29.862 25.665 -28.843 1.00 86.81 118 LEU A C 1
ATOM 962 O O . LEU A 1 118 ? 30.803 26.341 -29.248 1.00 86.81 118 LEU A O 1
ATOM 966 N N . ALA A 1 119 ? 28.776 25.433 -29.583 1.00 82.44 119 ALA A N 1
ATOM 967 C CA . ALA A 1 119 ? 28.600 25.973 -30.932 1.00 82.44 119 ALA A CA 1
ATOM 968 C C . ALA A 1 119 ? 28.705 27.513 -30.950 1.00 82.44 119 ALA A C 1
ATOM 970 O O . ALA A 1 119 ? 29.457 28.077 -31.744 1.00 82.44 119 ALA A O 1
ATOM 971 N N . ASN A 1 120 ? 28.054 28.198 -30.001 1.00 80.75 120 ASN A N 1
ATOM 972 C CA . ASN A 1 120 ? 28.148 29.655 -29.853 1.00 80.75 120 ASN A CA 1
ATOM 973 C C . ASN A 1 120 ? 29.581 30.141 -29.556 1.00 80.75 120 ASN A C 1
ATOM 975 O O . ASN A 1 120 ? 30.032 31.136 -30.128 1.00 80.75 120 ASN A O 1
ATOM 979 N N . LYS A 1 121 ? 30.316 29.445 -28.674 1.00 81.88 121 LYS A N 1
ATOM 980 C CA . LYS A 1 121 ? 31.734 29.730 -28.373 1.00 81.88 121 LYS A CA 1
ATOM 981 C C . LYS A 1 121 ? 32.655 29.477 -29.567 1.00 81.88 121 LYS A C 1
ATOM 983 O O . LYS A 1 121 ? 33.659 30.165 -29.705 1.00 81.88 121 LYS A O 1
ATOM 988 N N . LEU A 1 122 ? 32.294 28.530 -30.427 1.00 79.81 122 LEU A N 1
ATOM 989 C CA . LEU A 1 122 ? 32.955 28.216 -31.691 1.00 79.81 122 LEU A CA 1
ATOM 990 C C . LEU A 1 122 ? 32.464 29.102 -32.857 1.00 79.81 122 LEU A C 1
ATOM 992 O O . LEU A 1 122 ? 32.733 28.799 -34.009 1.00 79.81 122 LEU A O 1
ATOM 996 N N . GLY A 1 123 ? 31.763 30.208 -32.585 1.00 71.12 123 GLY A N 1
ATOM 997 C CA . GLY A 1 123 ? 31.416 31.212 -33.599 1.00 71.12 123 GLY A CA 1
ATOM 998 C C . GLY A 1 123 ? 30.163 30.920 -34.432 1.00 71.12 123 GLY A C 1
ATOM 999 O O . GLY A 1 123 ? 29.801 31.756 -35.258 1.00 71.12 123 GLY A O 1
ATOM 1000 N N . MET A 1 124 ? 29.456 29.814 -34.182 1.00 69.75 124 MET A N 1
ATOM 1001 C CA . MET A 1 124 ? 28.237 29.412 -34.901 1.00 69.75 124 MET A CA 1
ATOM 1002 C C . MET A 1 124 ? 27.015 30.230 -34.438 1.00 69.75 124 MET A C 1
ATOM 1004 O O . MET A 1 124 ? 26.132 29.720 -33.753 1.00 69.75 124 MET A O 1
ATOM 1008 N N . LYS A 1 125 ? 26.996 31.535 -34.740 1.00 55.75 125 LYS A N 1
ATOM 1009 C CA . LYS A 1 125 ? 26.086 32.509 -34.102 1.00 55.75 125 LYS A CA 1
ATOM 1010 C C . LYS A 1 125 ? 24.661 32.589 -34.664 1.00 55.75 125 LYS A C 1
ATOM 1012 O O . LYS A 1 125 ? 23.812 33.175 -33.995 1.00 55.75 125 LYS A O 1
ATOM 1017 N N . THR A 1 126 ? 24.370 32.006 -35.829 1.00 51.41 126 THR A N 1
ATOM 1018 C CA . THR A 1 126 ? 23.014 32.040 -36.407 1.00 51.41 126 THR A CA 1
ATOM 1019 C C . THR A 1 126 ? 22.739 30.807 -37.269 1.00 51.41 126 THR A C 1
ATOM 1021 O O . THR A 1 126 ? 23.461 30.540 -38.222 1.00 51.41 126 THR A O 1
ATOM 1024 N N . LEU A 1 127 ? 21.651 30.079 -36.989 1.00 48.75 127 LEU A N 1
ATOM 1025 C CA . LEU A 1 127 ? 21.215 28.876 -37.731 1.00 48.75 127 LEU A CA 1
ATOM 1026 C C . LEU A 1 127 ? 20.603 29.179 -39.123 1.00 48.75 127 LEU A C 1
ATOM 1028 O O . LEU A 1 127 ? 19.802 28.402 -39.633 1.00 48.75 127 LEU A O 1
ATOM 1032 N N . THR A 1 128 ? 20.941 30.323 -39.721 1.00 44.56 128 THR A N 1
ATOM 1033 C CA . THR A 1 128 ? 20.382 30.828 -40.990 1.00 44.56 128 THR A CA 1
ATOM 1034 C C . THR A 1 128 ? 21.332 30.692 -42.183 1.00 44.56 128 THR A C 1
ATOM 1036 O O . THR A 1 128 ? 20.968 31.093 -43.284 1.00 44.56 128 THR A O 1
ATOM 1039 N N . GLN A 1 129 ? 22.544 30.168 -41.982 1.00 46.94 129 GLN A N 1
ATOM 1040 C CA . GLN A 1 129 ? 23.499 29.895 -43.062 1.00 46.94 129 GLN A CA 1
ATOM 1041 C C . GLN A 1 129 ? 23.220 28.540 -43.727 1.00 46.94 129 GLN A C 1
ATOM 1043 O O . GLN A 1 129 ? 22.671 27.623 -43.110 1.00 46.94 129 GLN A O 1
ATOM 1048 N N . SER A 1 130 ? 23.565 28.432 -45.011 1.00 48.84 130 SER A N 1
ATOM 1049 C CA . SER A 1 130 ? 23.350 27.233 -45.824 1.00 48.84 130 SER A CA 1
ATOM 1050 C C . SER A 1 130 ? 24.166 26.033 -45.304 1.00 48.84 130 SER A C 1
ATOM 1052 O O . SER A 1 130 ? 25.242 26.234 -44.741 1.00 48.84 130 SER A O 1
ATOM 1054 N N . PRO A 1 131 ? 23.705 24.775 -45.490 1.00 51.66 131 PRO A N 1
ATOM 1055 C CA . PRO A 1 131 ? 24.238 23.608 -44.765 1.00 51.66 131 PRO A CA 1
ATOM 1056 C C . PRO A 1 131 ? 25.661 23.133 -45.121 1.00 51.66 131 PRO A C 1
ATOM 1058 O O . PRO A 1 131 ? 25.989 21.998 -44.794 1.00 51.66 131 PRO A O 1
ATOM 1061 N N . GLU A 1 132 ? 26.465 23.939 -45.823 1.00 50.06 132 GLU A N 1
ATOM 1062 C CA . GLU A 1 132 ? 27.771 23.549 -46.387 1.00 50.06 132 GLU A CA 1
ATOM 1063 C C . GLU A 1 132 ? 28.851 24.657 -46.289 1.00 50.06 132 GLU A C 1
ATOM 1065 O O . GLU A 1 132 ? 29.876 24.594 -46.968 1.00 50.06 132 GLU A O 1
ATOM 1070 N N . GLU A 1 133 ? 28.675 25.692 -45.452 1.00 52.12 133 GLU A N 1
ATOM 1071 C CA . GLU A 1 133 ? 29.731 26.702 -45.250 1.00 52.12 133 GLU A CA 1
ATOM 1072 C C . GLU A 1 133 ? 30.866 26.201 -44.333 1.00 52.12 133 GLU A C 1
ATOM 1074 O O . GLU A 1 133 ? 30.669 25.842 -43.169 1.00 52.12 133 GLU A O 1
ATOM 1079 N N . PHE A 1 134 ? 32.099 26.228 -44.851 1.00 56.06 134 PHE A N 1
ATOM 1080 C CA . PHE A 1 134 ? 33.310 25.899 -44.097 1.00 56.06 134 PHE A CA 1
ATOM 1081 C C . PHE A 1 134 ? 33.816 27.098 -43.288 1.00 56.06 134 PHE A C 1
ATOM 1083 O O . PHE A 1 134 ? 34.270 28.089 -43.860 1.00 56.06 134 PHE A O 1
ATOM 1090 N N . VAL A 1 135 ? 33.859 26.975 -41.958 1.00 59.34 135 VAL A N 1
ATOM 1091 C CA . VAL A 1 135 ? 34.403 28.022 -41.079 1.00 59.34 135 VAL A CA 1
ATOM 1092 C C . VAL A 1 135 ? 35.803 27.631 -40.595 1.00 59.34 135 VAL A C 1
ATOM 1094 O O . VAL A 1 135 ? 35.974 26.854 -39.652 1.00 59.34 135 VAL A O 1
ATOM 1097 N N . SER A 1 136 ? 36.842 28.184 -41.230 1.00 55.59 136 SER A N 1
ATOM 1098 C CA . SER A 1 136 ? 38.221 28.080 -40.733 1.00 55.59 136 SER A CA 1
ATOM 1099 C C . SER A 1 136 ? 38.472 29.130 -39.646 1.00 55.59 136 SER A C 1
ATOM 1101 O O . SER A 1 136 ? 38.659 30.310 -39.946 1.00 55.59 136 SER A O 1
ATOM 1103 N N . ILE A 1 137 ? 38.487 28.714 -38.379 1.00 58.97 137 ILE A N 1
ATOM 1104 C CA . ILE A 1 137 ? 38.728 29.622 -37.249 1.00 58.97 137 ILE A CA 1
ATOM 1105 C C . ILE A 1 137 ? 40.232 29.690 -36.948 1.00 58.97 137 ILE A C 1
ATOM 1107 O O . ILE A 1 137 ? 40.865 28.643 -36.802 1.00 58.97 137 ILE A O 1
ATOM 1111 N N . PRO A 1 138 ? 40.827 30.889 -36.803 1.00 56.81 138 PRO A N 1
ATOM 1112 C CA . PRO A 1 138 ? 42.213 31.016 -36.369 1.00 56.81 138 PRO A CA 1
ATOM 1113 C C . PRO A 1 138 ? 42.440 30.377 -34.980 1.00 56.81 138 PRO A C 1
ATOM 1115 O O . PRO A 1 138 ? 41.660 30.653 -34.064 1.00 56.81 138 PRO A O 1
ATOM 1118 N N . PRO A 1 139 ? 43.531 29.614 -34.750 1.00 55.72 139 PRO A N 1
ATOM 1119 C CA . PRO A 1 139 ? 43.747 28.870 -33.496 1.00 55.72 139 PRO A CA 1
ATOM 1120 C C . PRO A 1 139 ? 43.805 29.703 -32.203 1.00 55.72 139 PRO A C 1
ATOM 1122 O O . PRO A 1 139 ? 43.782 29.147 -31.110 1.00 55.72 139 PRO A O 1
ATOM 1125 N N . HIS A 1 140 ? 43.915 31.031 -32.308 1.00 57.34 140 HIS A N 1
ATOM 1126 C CA . HIS A 1 140 ? 43.940 31.959 -31.175 1.00 57.34 140 HIS A CA 1
ATOM 1127 C C . HIS A 1 140 ? 42.543 32.457 -30.746 1.00 57.34 140 HIS A C 1
ATOM 1129 O O . HIS A 1 140 ? 42.432 33.135 -29.729 1.00 57.34 140 HIS A O 1
ATOM 1135 N N . LEU A 1 141 ? 41.489 32.134 -31.508 1.00 59.75 141 LEU A N 1
ATOM 1136 C CA . LEU A 1 141 ? 40.093 32.518 -31.241 1.00 59.75 141 LEU A CA 1
ATOM 1137 C C . LEU A 1 141 ? 39.211 31.339 -30.793 1.00 59.75 141 LEU A C 1
ATOM 1139 O O . LEU A 1 141 ? 38.058 31.541 -30.422 1.00 59.75 141 LEU A O 1
ATOM 1143 N N . THR A 1 142 ? 39.733 30.112 -30.819 1.00 69.56 142 THR A N 1
ATOM 1144 C CA . THR A 1 142 ? 38.988 28.903 -30.441 1.00 69.56 142 THR A CA 1
ATOM 1145 C C . THR A 1 142 ? 38.990 28.693 -28.920 1.00 69.56 142 THR A C 1
ATOM 1147 O O . THR A 1 142 ? 40.054 28.821 -28.308 1.00 69.56 142 THR A O 1
ATOM 1150 N N . PRO A 1 143 ? 37.853 28.324 -28.295 1.00 80.81 143 PRO A N 1
ATOM 1151 C CA . PRO A 1 143 ? 37.784 28.027 -26.865 1.00 80.81 143 PRO A CA 1
ATOM 1152 C C . PRO A 1 143 ? 38.665 26.827 -26.505 1.00 80.81 143 PRO A C 1
ATOM 1154 O O . PRO A 1 143 ? 38.945 25.960 -27.339 1.00 80.81 143 PRO A O 1
ATOM 1157 N N . LYS A 1 144 ? 39.087 26.738 -25.242 1.00 86.25 144 LYS A N 1
ATOM 1158 C CA . LYS A 1 144 ? 39.935 25.630 -24.799 1.00 86.25 144 LYS A CA 1
ATOM 1159 C C . LYS A 1 144 ? 39.131 24.331 -24.779 1.00 86.25 144 LYS A C 1
ATOM 1161 O O . LYS A 1 144 ? 38.088 24.251 -24.133 1.00 86.25 144 LYS A O 1
ATOM 1166 N N . ILE A 1 145 ? 39.657 23.297 -25.431 1.00 89.56 145 ILE A N 1
ATOM 1167 C CA . ILE A 1 145 ? 39.093 21.945 -25.421 1.00 89.56 145 ILE A CA 1
ATOM 1168 C C . ILE A 1 145 ? 40.080 20.989 -24.746 1.00 89.56 145 ILE A C 1
ATOM 1170 O O . ILE A 1 145 ? 41.276 20.998 -25.038 1.00 89.56 145 ILE A O 1
ATOM 1174 N N . LEU A 1 146 ? 39.572 20.170 -23.828 1.00 91.06 146 LEU A N 1
ATOM 1175 C CA . LEU A 1 146 ? 40.280 19.062 -23.192 1.00 91.06 146 LEU A CA 1
ATOM 1176 C C . LEU A 1 146 ? 39.674 17.742 -23.685 1.00 91.06 146 LEU A C 1
ATOM 1178 O O . LEU A 1 146 ? 38.457 17.643 -23.837 1.00 91.06 146 LEU A O 1
ATOM 1182 N N . ILE A 1 147 ? 40.516 16.728 -23.900 1.00 89.88 147 ILE A N 1
ATOM 1183 C CA . ILE A 1 147 ? 40.096 15.408 -24.407 1.00 89.88 147 ILE A CA 1
ATOM 1184 C C . ILE A 1 147 ? 40.653 14.306 -23.512 1.00 89.88 147 ILE A C 1
ATOM 1186 O O . ILE A 1 147 ? 41.864 14.082 -23.531 1.00 89.88 147 ILE A O 1
ATOM 1190 N N . ASP A 1 148 ? 39.803 13.600 -22.776 1.00 87.75 148 ASP A N 1
ATOM 1191 C CA . ASP A 1 148 ? 40.167 12.378 -22.054 1.00 87.75 148 ASP A CA 1
ATOM 1192 C C . ASP A 1 148 ? 39.893 11.148 -22.944 1.00 87.75 148 ASP A C 1
ATOM 1194 O O . ASP A 1 148 ? 38.822 11.036 -23.545 1.00 87.75 148 ASP A O 1
ATOM 1198 N N . GLY A 1 149 ? 40.864 10.238 -23.059 1.00 84.38 149 GLY A N 1
ATOM 1199 C CA . GLY A 1 149 ? 40.828 9.078 -23.960 1.00 84.38 149 GLY A CA 1
ATOM 1200 C C . GLY A 1 149 ? 42.091 8.914 -24.828 1.00 84.38 149 GLY A C 1
ATOM 1201 O O . GLY A 1 149 ? 43.127 9.510 -24.511 1.00 84.38 149 GLY A O 1
ATOM 1202 N N . PRO A 1 150 ? 42.023 8.120 -25.916 1.00 80.00 150 PRO A N 1
ATOM 1203 C CA . PRO A 1 150 ? 40.828 7.436 -26.408 1.00 80.00 150 PRO A CA 1
ATOM 1204 C C . PRO A 1 150 ? 40.503 6.165 -25.616 1.00 80.00 150 PRO A C 1
ATOM 1206 O O . PRO A 1 150 ? 41.374 5.538 -25.015 1.00 80.00 150 PRO A O 1
ATOM 1209 N N . TYR A 1 151 ? 39.228 5.791 -25.630 1.00 77.94 151 TYR A N 1
ATOM 1210 C CA . TYR A 1 151 ? 38.689 4.597 -24.989 1.00 77.94 151 TYR A CA 1
ATOM 1211 C C . TYR A 1 151 ? 38.350 3.532 -26.033 1.00 77.94 151 TYR A C 1
ATOM 1213 O O . TYR A 1 151 ? 37.924 3.853 -27.141 1.00 77.94 151 TYR A O 1
ATOM 1221 N N . GLY A 1 152 ? 38.594 2.268 -25.669 1.00 61.69 152 GLY A N 1
ATOM 1222 C CA . GLY A 1 152 ? 38.652 1.137 -26.597 1.00 61.69 152 GLY A CA 1
ATOM 1223 C C . GLY A 1 152 ? 37.415 0.970 -27.480 1.00 61.69 152 GLY A C 1
ATOM 1224 O O . GLY A 1 152 ? 36.283 1.164 -27.037 1.00 61.69 152 GLY A O 1
ATOM 1225 N N . ALA A 1 153 ? 37.657 0.574 -28.728 1.00 54.22 153 ALA A N 1
ATOM 1226 C CA . ALA A 1 153 ? 36.621 0.336 -29.712 1.00 54.22 153 ALA A CA 1
ATOM 1227 C C . ALA A 1 153 ? 35.982 -1.045 -29.518 1.00 54.22 153 ALA A C 1
ATOM 1229 O O . ALA A 1 153 ? 36.659 -2.025 -29.204 1.00 54.22 153 ALA A O 1
ATOM 1230 N N . ALA A 1 154 ? 34.682 -1.151 -29.788 1.00 46.66 154 ALA A N 1
ATOM 1231 C CA . ALA A 1 154 ? 34.009 -2.447 -29.905 1.00 46.66 154 ALA A CA 1
ATOM 1232 C C . ALA A 1 154 ? 34.368 -3.190 -31.214 1.00 46.66 154 ALA A C 1
ATOM 1234 O O . ALA A 1 154 ? 34.015 -4.356 -31.383 1.00 46.66 154 ALA A O 1
ATOM 1235 N N . SER A 1 155 ? 35.029 -2.499 -32.147 1.00 52.72 155 SER A N 1
ATOM 1236 C CA . SER A 1 155 ? 35.068 -2.795 -33.585 1.00 52.72 155 SER A CA 1
ATOM 1237 C C . SER A 1 155 ? 36.428 -3.232 -34.140 1.00 52.72 155 SER A C 1
ATOM 1239 O O . SER A 1 155 ? 36.464 -3.686 -35.281 1.00 52.72 155 SER A O 1
ATOM 1241 N N . ASP A 1 156 ? 37.522 -3.187 -33.365 1.00 49.38 156 ASP A N 1
ATOM 1242 C CA . ASP A 1 156 ? 38.917 -3.438 -33.814 1.00 49.38 156 ASP A CA 1
ATOM 1243 C C . ASP A 1 156 ? 39.188 -4.840 -34.432 1.00 49.38 156 ASP A C 1
ATOM 1245 O O . ASP A 1 156 ? 40.321 -5.174 -34.777 1.00 49.38 156 ASP A O 1
ATOM 1249 N N . LYS A 1 157 ? 38.169 -5.702 -34.564 1.00 51.59 157 LYS A N 1
ATOM 1250 C CA . LYS A 1 157 ? 38.256 -7.035 -35.190 1.00 51.59 157 LYS A CA 1
ATOM 1251 C C . LYS A 1 157 ? 37.179 -7.318 -36.246 1.00 51.59 157 LYS A C 1
ATOM 1253 O O . LYS A 1 157 ? 37.084 -8.460 -36.683 1.00 51.59 157 LYS A O 1
ATOM 1258 N N . ILE A 1 158 ? 36.390 -6.325 -36.668 1.00 54.00 158 ILE A N 1
ATOM 1259 C CA . ILE A 1 158 ? 35.265 -6.482 -37.618 1.00 54.00 158 ILE A CA 1
ATOM 1260 C C . ILE A 1 158 ? 35.654 -7.262 -38.891 1.00 54.00 158 ILE A C 1
ATOM 1262 O O . ILE A 1 158 ? 34.939 -8.182 -39.281 1.00 54.00 158 ILE A O 1
ATOM 1266 N N . CYS A 1 159 ? 36.825 -6.992 -39.477 1.00 49.00 159 CYS A N 1
ATOM 1267 C CA . CYS A 1 159 ? 37.286 -7.624 -40.724 1.00 49.00 159 CYS A CA 1
ATOM 1268 C C . CYS A 1 159 ? 37.622 -9.131 -40.613 1.00 49.00 159 CYS A C 1
ATOM 1270 O O . CYS A 1 159 ? 37.750 -9.811 -41.637 1.00 49.00 159 CYS A O 1
ATOM 1272 N N . ASN A 1 160 ? 37.744 -9.666 -39.390 1.00 53.59 160 ASN A N 1
ATOM 1273 C CA . ASN A 1 160 ? 37.993 -11.091 -39.126 1.00 53.59 160 ASN A CA 1
ATOM 1274 C C . ASN A 1 160 ? 36.711 -11.946 -39.147 1.00 53.59 160 ASN A C 1
ATOM 1276 O O . ASN A 1 160 ? 36.786 -13.159 -38.948 1.00 53.59 160 ASN A O 1
ATOM 1280 N N . TYR A 1 161 ? 35.543 -11.327 -39.342 1.00 59.28 161 TYR A N 1
ATOM 1281 C CA . TYR A 1 161 ? 34.248 -12.000 -39.327 1.00 59.28 161 TYR A CA 1
ATOM 1282 C C . TYR A 1 161 ? 33.550 -11.877 -40.677 1.00 59.28 161 TYR A C 1
ATOM 1284 O O . TYR A 1 161 ? 33.665 -10.869 -41.368 1.00 59.28 161 TYR A O 1
ATOM 1292 N N . LYS A 1 162 ? 32.787 -12.913 -41.042 1.00 64.44 162 LYS A N 1
ATOM 1293 C CA . LYS A 1 162 ? 32.076 -12.979 -42.326 1.00 64.44 162 LYS A CA 1
ATOM 1294 C C . LYS A 1 162 ? 30.851 -12.065 -42.369 1.00 64.44 162 LYS A C 1
ATOM 1296 O O . LYS A 1 162 ? 30.483 -11.616 -43.448 1.00 64.44 162 LYS A O 1
ATOM 1301 N N . VAL A 1 163 ? 30.200 -11.817 -41.233 1.00 65.00 163 VAL A N 1
ATOM 1302 C CA . VAL A 1 163 ? 28.955 -11.038 -41.158 1.00 65.00 163 VAL A CA 1
ATOM 1303 C C . VAL A 1 163 ? 28.966 -10.163 -39.915 1.00 65.00 163 VAL A C 1
ATOM 1305 O O . VAL A 1 163 ? 29.264 -10.641 -38.818 1.00 65.00 163 VAL A O 1
ATOM 1308 N N . VAL A 1 164 ? 28.650 -8.881 -40.095 1.00 64.88 164 VAL A N 1
ATOM 1309 C CA . VAL A 1 164 ? 28.743 -7.855 -39.049 1.00 64.88 164 VAL A CA 1
ATOM 1310 C C . VAL A 1 164 ? 27.480 -7.000 -39.030 1.00 64.88 164 VAL A C 1
ATOM 1312 O O . VAL A 1 164 ? 26.924 -6.682 -40.078 1.00 64.88 164 VAL A O 1
ATOM 1315 N N . LEU A 1 165 ? 27.031 -6.635 -37.829 1.00 66.50 165 LEU A N 1
ATOM 1316 C CA . LEU A 1 165 ? 25.865 -5.785 -37.594 1.00 66.50 165 LEU A CA 1
ATOM 1317 C C . LEU A 1 165 ? 26.257 -4.576 -36.737 1.00 66.50 165 LEU A C 1
ATOM 1319 O O . LEU A 1 165 ? 26.675 -4.738 -35.587 1.00 66.50 165 LEU A O 1
ATOM 1323 N N . CYS A 1 166 ? 26.095 -3.388 -37.316 1.00 62.44 166 CYS A N 1
ATOM 1324 C CA . CYS A 1 166 ? 26.429 -2.080 -36.766 1.00 62.44 166 CYS A CA 1
ATOM 1325 C C . CYS A 1 166 ? 25.147 -1.328 -36.384 1.00 62.44 166 CYS A C 1
ATOM 1327 O O . CYS A 1 166 ? 24.246 -1.164 -37.206 1.00 62.44 166 CYS A O 1
ATOM 1329 N N . VAL A 1 167 ? 25.057 -0.839 -35.146 1.00 60.12 167 VAL A N 1
ATOM 1330 C CA . VAL A 1 167 ? 23.858 -0.155 -34.627 1.00 60.12 167 VAL A CA 1
ATOM 1331 C C . VAL A 1 167 ? 24.211 1.243 -34.130 1.00 60.12 167 VAL A C 1
ATOM 1333 O O . VAL A 1 167 ? 25.095 1.380 -33.285 1.00 60.12 167 VAL A O 1
ATOM 1336 N N . GLY A 1 168 ? 23.487 2.261 -34.612 1.00 51.09 168 GLY A N 1
ATOM 1337 C CA . GLY A 1 168 ? 23.615 3.647 -34.145 1.00 51.09 168 GLY A CA 1
ATOM 1338 C C . GLY A 1 168 ? 24.882 4.377 -34.606 1.00 51.09 168 GLY A C 1
ATOM 1339 O O . GLY A 1 168 ? 25.278 5.346 -33.966 1.00 51.09 168 GLY A O 1
ATOM 1340 N N . ALA A 1 169 ? 25.524 3.909 -35.679 1.00 46.12 169 ALA A N 1
ATOM 1341 C CA . ALA A 1 169 ? 26.680 4.567 -36.279 1.00 46.12 169 ALA A CA 1
ATOM 1342 C C . ALA A 1 169 ? 26.239 5.537 -37.388 1.00 46.12 169 ALA A C 1
ATOM 1344 O O . ALA A 1 169 ? 25.598 5.117 -38.348 1.00 46.12 169 ALA A O 1
ATOM 1345 N N . GLU A 1 170 ? 26.628 6.806 -37.270 1.00 43.25 170 GLU A N 1
ATOM 1346 C CA . GLU A 1 170 ? 26.573 7.800 -38.349 1.00 43.25 170 GLU A CA 1
ATOM 1347 C C . GLU A 1 170 ? 27.983 7.987 -38.934 1.00 43.25 170 GLU A C 1
ATOM 1349 O O . GLU A 1 170 ? 28.579 9.038 -38.727 1.00 43.25 170 GLU A O 1
ATOM 1354 N N . GLU A 1 171 ? 28.556 6.982 -39.623 1.00 37.69 171 GLU A N 1
ATOM 1355 C CA . GLU A 1 171 ? 29.693 7.258 -40.525 1.00 37.69 171 GLU A CA 1
ATOM 1356 C C . GLU A 1 171 ? 30.100 6.170 -41.532 1.00 37.69 171 GLU A C 1
ATOM 1358 O O . GLU A 1 171 ? 29.903 4.969 -41.339 1.00 37.69 171 GLU A O 1
ATOM 1363 N N . ARG A 1 172 ? 30.755 6.643 -42.603 1.00 41.34 172 ARG A N 1
ATOM 1364 C CA . ARG A 1 172 ? 31.332 5.883 -43.719 1.00 41.34 172 ARG A CA 1
ATOM 1365 C C . ARG A 1 172 ? 32.568 5.080 -43.289 1.00 41.34 172 ARG A C 1
ATOM 1367 O O . ARG A 1 172 ? 33.644 5.642 -43.089 1.00 41.34 172 ARG A O 1
ATOM 1374 N N . HIS A 1 173 ? 32.485 3.752 -43.281 1.00 40.41 173 HIS A N 1
ATOM 1375 C CA . HIS A 1 173 ? 33.681 2.903 -43.355 1.00 40.41 173 HIS A CA 1
ATOM 1376 C C . HIS A 1 173 ? 34.024 2.601 -44.820 1.00 40.41 173 HIS A C 1
ATOM 1378 O O . HIS A 1 173 ? 33.452 1.702 -45.430 1.00 40.41 173 HIS A O 1
ATOM 1384 N N . ARG A 1 174 ? 34.988 3.341 -45.384 1.00 40.12 174 ARG A N 1
ATOM 1385 C CA . ARG A 1 174 ? 35.609 2.981 -46.669 1.00 40.12 174 ARG A CA 1
ATOM 1386 C C . ARG A 1 174 ? 36.537 1.783 -46.467 1.00 40.12 174 ARG A C 1
ATOM 1388 O O . ARG A 1 174 ? 37.585 1.914 -45.837 1.00 40.12 174 ARG A O 1
ATOM 1395 N N . PHE A 1 175 ? 36.156 0.629 -47.007 1.00 46.50 175 PHE A N 1
ATOM 1396 C CA . PHE A 1 175 ? 36.997 -0.566 -47.027 1.00 46.50 175 PHE A CA 1
ATOM 1397 C C . PHE A 1 175 ? 38.052 -0.449 -48.141 1.00 46.50 175 PHE A C 1
ATOM 1399 O O . PHE A 1 175 ? 37.721 -0.167 -49.289 1.00 46.50 175 PHE A O 1
ATOM 1406 N N . ASP A 1 176 ? 39.329 -0.639 -47.799 1.00 40.38 176 ASP A N 1
ATOM 1407 C CA . ASP A 1 176 ? 40.450 -0.540 -48.745 1.00 40.38 176 ASP A CA 1
ATOM 1408 C C . ASP A 1 176 ? 40.652 -1.883 -49.472 1.00 40.38 176 ASP A C 1
ATOM 1410 O O . ASP A 1 176 ? 40.754 -2.940 -48.844 1.00 40.38 176 ASP A O 1
ATOM 1414 N N . SER A 1 177 ? 40.702 -1.864 -50.805 1.00 43.16 177 SER A N 1
ATOM 1415 C CA . SER A 1 177 ? 40.496 -3.039 -51.674 1.00 43.16 177 SER A CA 1
ATOM 1416 C C . SER A 1 177 ? 41.685 -4.010 -51.772 1.00 43.16 177 SER A C 1
ATOM 1418 O O . SER A 1 177 ? 41.740 -4.842 -52.680 1.00 43.16 177 SER A O 1
ATOM 1420 N N . LYS A 1 178 ? 42.666 -3.908 -50.865 1.00 41.94 178 LYS A N 1
ATOM 1421 C CA . LYS A 1 178 ? 43.973 -4.589 -50.970 1.00 41.94 178 LYS A CA 1
ATOM 1422 C C . LYS A 1 178 ? 44.298 -5.605 -49.873 1.00 41.94 178 LYS A C 1
ATOM 1424 O O . LYS A 1 178 ? 45.314 -6.289 -49.993 1.00 41.94 178 LYS A O 1
ATOM 1429 N N . GLU A 1 179 ? 43.459 -5.768 -48.853 1.00 46.03 179 GLU A N 1
ATOM 1430 C CA . GLU A 1 179 ? 43.596 -6.869 -47.887 1.00 46.03 179 GLU A CA 1
ATOM 1431 C C . GLU A 1 179 ? 42.629 -8.023 -48.200 1.00 46.03 179 GLU A C 1
ATOM 1433 O O . GLU A 1 179 ? 41.545 -7.823 -48.746 1.00 46.03 179 GLU A O 1
ATOM 1438 N N . LYS A 1 180 ? 43.011 -9.263 -47.852 1.00 47.31 180 LYS A N 1
ATOM 1439 C CA . LYS A 1 180 ? 42.137 -10.447 -47.978 1.00 47.31 180 LYS A CA 1
ATOM 1440 C C . LYS A 1 180 ? 41.054 -10.423 -46.896 1.00 47.31 180 LYS A C 1
ATOM 1442 O O . LYS A 1 180 ? 41.150 -11.105 -45.878 1.00 47.31 180 LYS A O 1
ATOM 1447 N N . ILE A 1 181 ? 40.031 -9.614 -47.135 1.00 54.75 181 ILE A N 1
ATOM 1448 C CA . ILE A 1 181 ? 38.878 -9.429 -46.259 1.00 54.75 181 ILE A CA 1
ATOM 1449 C C . ILE A 1 181 ? 38.054 -10.730 -46.186 1.00 54.75 181 ILE A C 1
ATOM 1451 O O . ILE A 1 181 ? 37.747 -11.345 -47.206 1.00 54.75 181 ILE A O 1
ATOM 1455 N N . SER A 1 182 ? 37.695 -11.159 -44.969 1.00 57.09 182 SER A N 1
ATOM 1456 C CA . SER A 1 182 ? 36.822 -12.330 -44.744 1.00 57.09 182 SER A CA 1
ATOM 1457 C C . SER A 1 182 ? 35.322 -11.988 -44.717 1.00 57.09 182 SER A C 1
ATOM 1459 O O . SER A 1 182 ? 34.477 -12.887 -44.769 1.00 57.09 182 SER A O 1
ATOM 1461 N N . LEU A 1 183 ? 35.020 -10.689 -44.641 1.00 60.66 183 LEU A N 1
ATOM 1462 C CA . LEU A 1 183 ? 33.699 -10.070 -44.579 1.00 60.66 183 LEU A CA 1
ATOM 1463 C C . LEU A 1 183 ? 32.917 -10.294 -45.882 1.00 60.66 183 LEU A C 1
ATOM 1465 O O . LEU A 1 183 ? 33.448 -10.117 -46.974 1.00 60.66 183 LEU A O 1
ATOM 1469 N N . LYS A 1 184 ? 31.650 -10.689 -45.746 1.00 67.38 184 LYS A N 1
ATOM 1470 C CA . LYS A 1 184 ? 30.719 -11.007 -46.839 1.00 67.38 184 LYS A CA 1
ATOM 1471 C C . LYS A 1 184 ? 29.436 -10.176 -46.819 1.00 67.38 184 LYS A C 1
ATOM 1473 O O . LYS A 1 184 ? 28.814 -10.036 -47.864 1.00 67.38 184 LYS A O 1
ATOM 1478 N N . LYS A 1 185 ? 28.999 -9.690 -45.650 1.00 68.38 185 LYS A N 1
ATOM 1479 C CA . LYS A 1 185 ? 27.822 -8.815 -45.524 1.00 68.38 185 LYS A CA 1
ATOM 1480 C C . LYS A 1 185 ? 27.924 -7.928 -44.281 1.00 68.38 185 LYS A C 1
ATOM 1482 O O . LYS A 1 185 ? 28.318 -8.405 -43.212 1.00 68.38 185 LYS A O 1
ATOM 1487 N N . VAL A 1 186 ? 27.539 -6.662 -44.413 1.00 67.81 186 VAL A N 1
ATOM 1488 C CA . VAL A 1 186 ? 27.457 -5.690 -43.316 1.00 67.81 186 VAL A CA 1
ATOM 1489 C C . VAL A 1 186 ? 26.039 -5.146 -43.220 1.00 67.81 186 VAL A C 1
ATOM 1491 O O . VAL A 1 186 ? 25.495 -4.637 -44.193 1.00 67.81 186 VAL A O 1
ATOM 1494 N N . TYR A 1 187 ? 25.454 -5.227 -42.033 1.00 68.25 187 TYR A N 1
ATOM 1495 C CA . TYR A 1 187 ? 24.147 -4.664 -41.722 1.00 68.25 187 TYR A CA 1
ATOM 1496 C C . TYR A 1 187 ? 24.319 -3.366 -40.933 1.00 68.25 187 TYR A C 1
ATOM 1498 O O . TYR A 1 187 ? 24.972 -3.376 -39.890 1.00 68.25 187 TYR A O 1
ATOM 1506 N N . PHE A 1 188 ? 23.707 -2.269 -41.376 1.00 66.44 188 PHE A N 1
ATOM 1507 C CA . PHE A 1 188 ? 23.652 -1.014 -40.618 1.00 66.44 188 PHE A CA 1
ATOM 1508 C C . PHE A 1 188 ? 22.231 -0.742 -40.130 1.00 66.44 188 PHE A C 1
ATOM 1510 O O . PHE A 1 188 ? 21.276 -0.873 -40.887 1.00 66.44 188 PHE A O 1
ATOM 1517 N N . VAL A 1 189 ? 22.084 -0.332 -38.869 1.00 63.62 189 VAL A N 1
ATOM 1518 C CA . VAL A 1 189 ? 20.814 0.149 -38.306 1.00 63.62 189 VAL A CA 1
ATOM 1519 C C . VAL A 1 189 ? 20.984 1.606 -37.888 1.00 63.62 189 VAL A C 1
ATOM 1521 O O . VAL A 1 189 ? 21.535 1.897 -36.820 1.00 63.62 189 VAL A O 1
ATOM 1524 N N . ALA A 1 190 ? 20.518 2.513 -38.745 1.00 60.72 190 ALA A N 1
ATOM 1525 C CA . ALA A 1 190 ? 20.529 3.956 -38.523 1.00 60.72 190 ALA A CA 1
ATOM 1526 C C . ALA A 1 190 ? 19.224 4.393 -37.838 1.00 60.72 190 ALA A C 1
ATOM 1528 O O . ALA A 1 190 ? 18.146 3.923 -38.197 1.00 60.72 190 ALA A O 1
ATOM 1529 N N . ILE A 1 191 ? 19.300 5.284 -36.843 1.00 63.41 191 ILE A N 1
ATOM 1530 C CA . ILE A 1 191 ? 18.126 5.759 -36.091 1.00 63.41 191 ILE A CA 1
ATOM 1531 C C . ILE A 1 191 ? 18.172 7.286 -36.001 1.00 63.41 191 ILE A C 1
ATOM 1533 O O . ILE A 1 191 ? 18.900 7.836 -35.178 1.00 63.41 191 ILE A O 1
ATOM 1537 N N . SER A 1 192 ? 17.362 7.964 -36.812 1.00 55.03 192 SER A N 1
ATOM 1538 C CA . SER A 1 192 ? 17.292 9.429 -36.877 1.00 55.03 192 SER A CA 1
ATOM 1539 C C . SER A 1 192 ? 15.996 9.969 -36.257 1.00 55.03 192 SER A C 1
ATOM 1541 O O . SER A 1 192 ? 15.024 9.242 -36.023 1.00 55.03 192 SER A O 1
ATOM 1543 N N . ARG A 1 193 ? 15.963 11.276 -35.983 1.00 50.53 193 ARG A N 1
ATOM 1544 C CA . ARG A 1 193 ? 14.735 12.045 -35.704 1.00 50.53 193 ARG A CA 1
ATOM 1545 C C . ARG A 1 193 ? 14.341 12.991 -36.837 1.00 50.53 193 ARG A C 1
ATOM 1547 O O . ARG A 1 193 ? 13.200 13.437 -36.841 1.00 50.53 193 ARG A O 1
ATOM 1554 N N . ASP A 1 194 ? 15.242 13.261 -37.775 1.00 52.25 194 ASP A N 1
ATOM 1555 C CA . ASP A 1 194 ? 15.039 14.213 -38.866 1.00 52.25 194 ASP A CA 1
ATOM 1556 C C . ASP A 1 194 ? 15.049 13.471 -40.210 1.00 52.25 194 ASP A C 1
ATOM 1558 O O . ASP A 1 194 ? 15.719 12.449 -40.353 1.00 52.25 194 ASP A O 1
ATOM 1562 N N . THR A 1 195 ? 14.313 13.976 -41.201 1.00 50.78 195 THR A N 1
ATOM 1563 C CA . THR A 1 195 ? 14.103 13.294 -42.495 1.00 50.78 195 THR A CA 1
ATOM 1564 C C . THR A 1 195 ? 15.319 13.292 -43.422 1.00 50.78 195 THR A C 1
ATOM 1566 O O . THR A 1 195 ? 15.313 12.577 -44.418 1.00 50.78 195 THR A O 1
ATOM 1569 N N . LYS A 1 196 ? 16.370 14.063 -43.118 1.00 47.03 196 LYS A N 1
ATOM 1570 C CA . LYS A 1 196 ? 17.621 14.041 -43.886 1.00 47.03 196 LYS A CA 1
ATOM 1571 C C . LYS A 1 196 ? 18.505 12.898 -43.397 1.00 47.03 196 LYS A C 1
ATOM 1573 O O . LYS A 1 196 ? 18.942 12.919 -42.247 1.00 47.03 196 LYS A O 1
ATOM 1578 N N . ALA A 1 197 ? 18.785 11.952 -44.282 1.00 50.56 197 ALA A N 1
ATOM 1579 C CA . ALA A 1 197 ? 19.724 10.860 -44.068 1.00 50.56 197 ALA A CA 1
ATOM 1580 C C . ALA A 1 197 ? 20.663 10.724 -45.274 1.00 50.56 197 ALA A C 1
ATOM 1582 O O . ALA A 1 197 ? 20.428 11.330 -46.319 1.00 50.56 197 ALA A O 1
ATOM 1583 N N . ILE A 1 198 ? 21.747 9.973 -45.093 1.00 47.09 198 ILE A N 1
ATOM 1584 C CA . ILE A 1 198 ? 22.830 9.828 -46.067 1.00 47.09 198 ILE A CA 1
ATOM 1585 C C . ILE A 1 198 ? 22.910 8.351 -46.456 1.00 47.09 198 ILE A C 1
ATOM 1587 O O . ILE A 1 198 ? 23.213 7.511 -45.610 1.00 47.09 198 ILE A O 1
ATOM 1591 N N . GLU A 1 199 ? 22.663 8.058 -47.728 1.00 48.03 199 GLU A N 1
ATOM 1592 C CA . GLU A 1 199 ? 23.024 6.796 -48.379 1.00 48.03 199 GLU A CA 1
ATOM 1593 C C . GLU A 1 199 ? 24.239 7.065 -49.283 1.00 48.03 199 GLU A C 1
ATOM 1595 O O . GLU A 1 199 ? 24.408 8.177 -49.783 1.00 48.03 199 GLU A O 1
ATOM 1600 N N . ASP A 1 200 ? 25.111 6.074 -49.444 1.00 48.16 200 ASP A N 1
ATOM 1601 C CA . ASP A 1 200 ? 26.338 6.143 -50.249 1.00 48.16 200 ASP A CA 1
ATOM 1602 C C . ASP A 1 200 ? 26.417 4.846 -51.074 1.00 48.16 200 ASP A C 1
ATOM 1604 O O . ASP A 1 200 ? 25.917 3.814 -50.624 1.00 48.16 200 ASP A O 1
ATOM 1608 N N . GLU A 1 201 ? 27.013 4.886 -52.268 1.00 45.81 201 GLU A N 1
ATOM 1609 C CA . GLU A 1 201 ? 26.951 3.780 -53.241 1.00 45.81 201 GLU A CA 1
ATOM 1610 C C . GLU A 1 201 ? 27.470 2.433 -52.682 1.00 45.81 201 GLU A C 1
ATOM 1612 O O . GLU A 1 201 ? 28.652 2.280 -52.361 1.00 45.81 201 GLU A O 1
ATOM 1617 N N . ASP A 1 202 ? 26.590 1.423 -52.612 1.00 50.84 202 ASP A N 1
ATOM 1618 C CA . ASP A 1 202 ? 26.940 0.045 -52.235 1.00 50.84 202 ASP A CA 1
ATOM 1619 C C . ASP A 1 202 ? 27.542 -0.703 -53.432 1.00 50.84 202 ASP A C 1
ATOM 1621 O O . ASP A 1 202 ? 26.843 -1.332 -54.234 1.00 50.84 202 ASP A O 1
ATOM 1625 N N . HIS A 1 203 ? 28.866 -0.638 -53.566 1.00 46.28 203 HIS A N 1
ATOM 1626 C CA . HIS A 1 203 ? 29.583 -1.490 -54.508 1.00 46.28 203 HIS A CA 1
ATOM 1627 C C . HIS A 1 203 ? 29.508 -2.967 -54.064 1.00 46.28 203 HIS A C 1
ATOM 1629 O O . HIS A 1 203 ? 29.900 -3.326 -52.955 1.00 46.28 203 HIS A O 1
ATOM 1635 N N . ASP A 1 204 ? 29.039 -3.824 -54.976 1.00 49.66 204 ASP A N 1
ATOM 1636 C CA . ASP A 1 204 ? 28.954 -5.289 -54.862 1.00 49.66 204 ASP A CA 1
ATOM 1637 C C . ASP A 1 204 ? 27.936 -5.871 -53.852 1.00 49.66 204 ASP A C 1
ATOM 1639 O O . ASP A 1 204 ? 28.035 -7.044 -53.481 1.00 49.66 204 ASP A O 1
ATOM 1643 N N . ASN A 1 205 ? 26.891 -5.116 -53.478 1.00 58.03 205 ASN A N 1
ATOM 1644 C CA . ASN A 1 205 ? 25.774 -5.608 -52.644 1.00 58.03 205 ASN A CA 1
ATOM 1645 C C . ASN A 1 205 ? 26.254 -6.137 -51.271 1.00 58.03 205 ASN A C 1
ATOM 1647 O O . ASN A 1 205 ? 25.741 -7.129 -50.730 1.00 58.03 205 ASN A O 1
ATOM 1651 N N . LEU A 1 206 ? 27.296 -5.511 -50.718 1.00 61.28 206 LEU A N 1
ATOM 1652 C CA . LEU A 1 206 ? 27.973 -5.943 -49.494 1.00 61.28 206 LEU A CA 1
ATOM 1653 C C . LEU A 1 206 ? 27.324 -5.332 -48.244 1.00 61.28 206 LEU A C 1
ATOM 1655 O O . LEU A 1 206 ? 27.472 -5.870 -47.142 1.00 61.28 206 LEU A O 1
ATOM 1659 N N . ILE A 1 207 ? 26.568 -4.248 -48.405 1.00 62.03 207 ILE A N 1
ATOM 1660 C CA . ILE A 1 207 ? 25.949 -3.482 -47.323 1.00 62.03 207 ILE A CA 1
ATOM 1661 C C . ILE A 1 207 ? 24.417 -3.686 -47.358 1.00 62.03 207 ILE A C 1
ATOM 1663 O O . ILE A 1 207 ? 23.838 -4.047 -48.377 1.00 62.03 207 ILE A O 1
ATOM 1667 N N . GLU A 1 208 ? 23.732 -3.608 -46.217 1.00 64.00 208 GLU A N 1
ATOM 1668 C CA . GLU A 1 208 ? 22.261 -3.598 -46.127 1.00 64.00 208 GLU A CA 1
ATOM 1669 C C . GLU A 1 208 ? 21.865 -2.635 -44.998 1.00 64.00 208 GLU A C 1
ATOM 1671 O O . GLU A 1 208 ? 22.243 -2.840 -43.839 1.00 64.00 208 GLU A O 1
ATOM 1676 N N . ILE A 1 209 ? 21.169 -1.548 -45.341 1.00 63.94 209 ILE A N 1
ATOM 1677 C CA . ILE A 1 209 ? 20.874 -0.437 -44.427 1.00 63.94 209 ILE A CA 1
ATOM 1678 C C . ILE A 1 209 ? 19.403 -0.493 -43.998 1.00 63.94 209 ILE A C 1
ATOM 1680 O O . ILE A 1 209 ? 18.491 -0.465 -44.817 1.00 63.94 209 ILE A O 1
ATOM 1684 N N . TYR A 1 210 ? 19.167 -0.532 -42.687 1.00 63.28 210 TYR A N 1
ATOM 1685 C CA . TYR A 1 210 ? 17.850 -0.374 -42.078 1.00 63.28 210 TYR A CA 1
ATOM 1686 C C . TYR A 1 210 ? 17.763 0.997 -41.404 1.00 63.28 210 TYR A C 1
ATOM 1688 O O . TYR A 1 210 ? 18.324 1.212 -40.325 1.00 63.28 210 TYR A O 1
ATOM 1696 N N . GLN A 1 211 ? 17.052 1.930 -42.031 1.00 62.62 211 GLN A N 1
ATOM 1697 C CA . GLN A 1 211 ? 16.889 3.287 -41.521 1.00 62.62 211 GLN A CA 1
ATOM 1698 C C . GLN A 1 211 ? 15.586 3.443 -40.733 1.00 62.62 211 GLN A C 1
ATOM 1700 O O . GLN A 1 211 ? 14.520 3.084 -41.221 1.00 62.62 211 GLN A O 1
ATOM 1705 N N . TYR A 1 212 ? 15.659 4.018 -39.531 1.00 62.41 212 TYR A N 1
ATOM 1706 C CA . TYR A 1 212 ? 14.514 4.231 -38.645 1.00 62.41 212 TYR A CA 1
ATOM 1707 C C . TYR A 1 212 ? 14.315 5.713 -38.303 1.00 62.41 212 TYR A C 1
ATOM 1709 O O . TYR A 1 212 ? 15.170 6.324 -37.659 1.00 62.41 212 TYR A O 1
ATOM 1717 N N . LEU A 1 213 ? 13.166 6.288 -38.674 1.00 57.41 213 LEU A N 1
ATOM 1718 C CA . LEU A 1 213 ? 12.780 7.653 -38.316 1.00 57.41 213 LEU A CA 1
ATOM 1719 C C . LEU A 1 213 ? 11.908 7.678 -37.049 1.00 57.41 213 LEU A C 1
ATOM 1721 O O . LEU A 1 213 ? 10.871 7.020 -36.955 1.00 57.41 213 LEU A O 1
ATOM 1725 N N . THR A 1 214 ? 12.318 8.488 -36.070 1.00 56.97 214 THR A N 1
ATOM 1726 C CA . THR A 1 214 ? 11.685 8.599 -34.739 1.00 56.97 214 THR A CA 1
ATOM 1727 C C . THR A 1 214 ? 11.136 9.997 -34.411 1.00 56.97 214 THR A C 1
ATOM 1729 O O . THR A 1 214 ? 10.729 10.245 -33.273 1.00 56.97 214 THR A O 1
ATOM 1732 N N . GLY A 1 215 ? 11.131 10.918 -35.381 1.00 48.69 215 GLY A N 1
ATOM 1733 C CA . GLY A 1 215 ? 10.543 12.259 -35.263 1.00 48.69 215 GLY A CA 1
ATOM 1734 C C . GLY A 1 215 ? 9.036 12.306 -35.546 1.00 48.69 215 GLY A C 1
ATOM 1735 O O . GLY A 1 215 ? 8.439 11.321 -35.974 1.00 48.69 215 GLY A O 1
ATOM 1736 N N . LYS A 1 216 ? 8.413 13.471 -35.316 1.00 49.56 216 LYS A N 1
ATOM 1737 C CA . LYS A 1 216 ? 7.044 13.759 -35.780 1.00 49.56 216 LYS A CA 1
ATOM 1738 C C . LYS A 1 216 ? 7.093 14.265 -37.226 1.00 49.56 216 LYS A C 1
ATOM 1740 O O . LYS A 1 216 ? 7.826 15.210 -37.497 1.00 49.56 216 LYS A O 1
ATOM 1745 N N . LEU A 1 217 ? 6.287 13.676 -38.106 1.00 47.47 217 LEU A N 1
ATOM 1746 C CA . LEU A 1 217 ? 6.065 14.149 -39.477 1.00 47.47 217 LEU A CA 1
ATOM 1747 C C . LEU A 1 217 ? 4.941 15.201 -39.523 1.00 47.47 217 LEU A C 1
ATOM 1749 O O . LEU A 1 217 ? 4.046 15.188 -38.675 1.00 47.47 217 LEU A O 1
ATOM 1753 N N . LEU A 1 218 ? 4.983 16.090 -40.520 1.00 47.69 218 LEU A N 1
ATOM 1754 C CA . LEU A 1 218 ? 3.891 17.022 -40.836 1.00 47.69 218 LEU A CA 1
ATOM 1755 C C . LEU A 1 218 ? 2.798 16.319 -41.659 1.00 47.69 218 LEU A C 1
ATOM 1757 O O . LEU A 1 218 ? 3.095 15.377 -42.395 1.00 47.69 218 LEU A O 1
ATOM 1761 N N . LEU A 1 219 ? 1.541 16.778 -41.556 1.00 43.50 219 LEU A N 1
ATOM 1762 C CA . LEU A 1 219 ? 0.391 16.124 -42.207 1.00 43.50 219 LEU A CA 1
ATOM 1763 C C . LEU A 1 219 ? 0.587 15.944 -43.720 1.00 43.50 219 LEU A C 1
ATOM 1765 O O . LEU A 1 219 ? 0.302 14.874 -44.246 1.00 43.50 219 LEU A O 1
ATOM 1769 N N . ASP A 1 220 ? 1.137 16.946 -44.402 1.00 42.91 220 ASP A N 1
ATOM 1770 C CA . ASP A 1 220 ? 1.304 16.928 -45.861 1.00 42.91 220 ASP A CA 1
ATOM 1771 C C . ASP A 1 220 ? 2.327 15.874 -46.320 1.00 42.91 220 ASP A C 1
ATOM 1773 O O . ASP A 1 220 ? 2.154 15.233 -47.355 1.00 42.91 220 ASP A O 1
ATOM 1777 N N . GLN A 1 221 ? 3.357 15.619 -45.504 1.00 45.53 221 GLN A N 1
ATOM 1778 C CA . GLN A 1 221 ? 4.347 14.561 -45.745 1.00 45.53 221 GLN A CA 1
ATOM 1779 C C . GLN A 1 221 ? 3.746 13.167 -45.515 1.00 45.53 221 GLN A C 1
ATOM 1781 O O . GLN A 1 221 ? 4.086 12.214 -46.214 1.00 45.53 221 GLN A O 1
ATOM 1786 N N . ILE A 1 222 ? 2.820 13.051 -44.556 1.00 47.25 222 ILE A N 1
ATOM 1787 C CA . ILE A 1 222 ? 2.064 11.819 -44.296 1.00 47.25 222 ILE A CA 1
ATOM 1788 C C . ILE A 1 222 ? 1.080 11.552 -45.446 1.00 47.25 222 ILE A C 1
ATOM 1790 O O . ILE A 1 222 ? 0.979 10.415 -45.903 1.00 47.25 222 ILE A O 1
ATOM 1794 N N . HIS A 1 223 ? 0.408 12.586 -45.965 1.00 41.31 223 HIS A N 1
ATOM 1795 C CA . HIS A 1 223 ? -0.464 12.472 -47.136 1.00 41.31 223 HIS A CA 1
ATOM 1796 C C . HIS A 1 223 ? 0.304 12.060 -48.398 1.00 41.31 223 HIS A C 1
ATOM 1798 O O . HIS A 1 223 ? -0.141 11.141 -49.078 1.00 41.31 223 HIS A O 1
ATOM 1804 N N . GLY A 1 224 ? 1.470 12.653 -48.685 1.00 44.66 224 GLY A N 1
ATOM 1805 C CA . GLY A 1 224 ? 2.292 12.260 -49.841 1.00 44.66 224 GLY A CA 1
ATOM 1806 C C . GLY A 1 224 ? 2.736 10.790 -49.805 1.00 44.66 224 GLY A C 1
ATOM 1807 O O . GLY A 1 224 ? 2.703 10.104 -50.823 1.00 44.66 224 GLY A O 1
ATOM 1808 N N . TYR A 1 225 ? 3.075 10.276 -48.619 1.00 43.78 225 TYR A N 1
ATOM 1809 C CA . TYR A 1 225 ? 3.440 8.869 -48.426 1.00 43.78 225 TYR A CA 1
ATOM 1810 C C . TYR A 1 225 ? 2.234 7.919 -48.564 1.00 43.78 225 TYR A C 1
ATOM 1812 O O . TYR A 1 225 ? 2.327 6.880 -49.219 1.00 43.78 225 TYR A O 1
ATOM 1820 N N . LEU A 1 226 ? 1.079 8.286 -47.993 1.00 41.31 226 LEU A N 1
ATOM 1821 C CA . LEU A 1 226 ? -0.157 7.496 -48.082 1.00 41.31 226 LEU A CA 1
ATOM 1822 C C . LEU A 1 226 ? -0.784 7.501 -49.486 1.00 41.31 226 LEU A C 1
ATOM 1824 O O . LEU A 1 226 ? -1.392 6.507 -49.872 1.00 41.31 226 LEU A O 1
ATOM 1828 N N . ALA A 1 227 ? -0.629 8.583 -50.254 1.00 41.16 227 ALA A N 1
ATOM 1829 C CA . ALA A 1 227 ? -1.213 8.724 -51.588 1.00 41.16 227 ALA A CA 1
ATOM 1830 C C . ALA A 1 227 ? -0.504 7.896 -52.675 1.00 41.16 227 ALA A C 1
ATOM 1832 O O . ALA A 1 227 ? -1.094 7.650 -53.729 1.00 41.16 227 ALA A O 1
ATOM 1833 N N . HIS A 1 228 ? 0.753 7.492 -52.456 1.00 43.53 228 HIS A N 1
ATOM 1834 C CA . HIS A 1 228 ? 1.574 6.858 -53.497 1.00 43.53 228 HIS A CA 1
ATOM 1835 C C . HIS A 1 228 ? 2.038 5.432 -53.180 1.00 43.53 228 HIS A C 1
ATOM 1837 O O . HIS A 1 228 ? 2.402 4.713 -54.105 1.00 43.53 228 HIS A O 1
ATOM 1843 N N . GLY A 1 229 ? 1.950 4.970 -51.925 1.00 41.22 229 GLY A N 1
ATOM 1844 C CA . GLY A 1 229 ? 1.972 3.536 -51.576 1.00 41.22 229 GLY A CA 1
ATOM 1845 C C . GLY A 1 229 ? 3.254 2.751 -51.904 1.00 41.22 229 GLY A C 1
ATOM 1846 O O . GLY A 1 229 ? 3.304 1.542 -51.679 1.00 41.22 229 GLY A O 1
ATOM 1847 N N . GLY A 1 230 ? 4.285 3.414 -52.421 1.00 43.75 230 GLY A N 1
ATOM 1848 C CA . GLY A 1 230 ? 5.524 2.819 -52.900 1.00 43.75 230 GLY A CA 1
ATOM 1849 C C . GLY A 1 230 ? 6.444 3.881 -53.499 1.00 43.75 230 GLY A C 1
ATOM 1850 O O . GLY A 1 230 ? 6.032 5.011 -53.752 1.00 43.75 230 GLY A O 1
ATOM 1851 N N . ALA A 1 231 ? 7.708 3.511 -53.677 1.00 42.28 231 ALA A N 1
ATOM 1852 C CA . ALA A 1 231 ? 8.766 4.388 -54.159 1.00 42.28 231 ALA A CA 1
ATOM 1853 C C . ALA A 1 231 ? 8.478 4.982 -55.552 1.00 42.28 231 ALA A C 1
ATOM 1855 O O . ALA A 1 231 ? 8.122 4.249 -56.476 1.00 42.28 231 ALA A O 1
ATOM 1856 N N . ILE A 1 232 ? 8.711 6.288 -55.720 1.00 41.66 232 ILE A N 1
ATOM 1857 C CA . ILE A 1 232 ? 8.734 6.937 -57.040 1.00 41.66 232 ILE A CA 1
ATOM 1858 C C . ILE A 1 232 ? 10.148 6.744 -57.600 1.00 41.66 232 ILE A C 1
ATOM 1860 O O . ILE A 1 232 ? 11.124 7.003 -56.899 1.00 41.66 232 ILE A O 1
ATOM 1864 N N . ASP A 1 233 ? 10.261 6.206 -58.817 1.00 48.97 233 ASP A N 1
ATOM 1865 C CA . ASP A 1 233 ? 11.531 5.858 -59.483 1.00 48.97 233 ASP A CA 1
ATOM 1866 C C . ASP A 1 233 ? 12.511 5.021 -58.628 1.00 48.97 233 ASP A C 1
ATOM 1868 O O . ASP A 1 233 ? 13.728 5.056 -58.801 1.00 48.97 233 ASP A O 1
ATOM 1872 N N . GLY A 1 234 ? 11.971 4.217 -57.705 1.00 49.41 234 GLY A N 1
ATOM 1873 C CA . GLY A 1 234 ? 12.756 3.345 -56.829 1.00 49.41 234 GLY A CA 1
ATOM 1874 C C . GLY A 1 234 ? 13.373 4.032 -55.605 1.00 49.41 234 GLY A C 1
ATOM 1875 O O . GLY A 1 234 ? 14.154 3.378 -54.917 1.00 49.41 234 GLY A O 1
ATOM 1876 N N . ALA A 1 235 ? 13.018 5.290 -55.310 1.00 51.22 235 ALA A N 1
ATOM 1877 C CA . ALA A 1 235 ? 13.426 6.006 -54.098 1.00 51.22 235 ALA A CA 1
ATOM 1878 C C . ALA A 1 235 ? 12.261 6.260 -53.106 1.00 51.22 235 ALA A C 1
ATOM 1880 O O . ALA A 1 235 ? 11.104 6.454 -53.487 1.00 51.22 235 ALA A O 1
ATOM 1881 N N . ASP A 1 236 ? 12.575 6.268 -51.810 1.00 57.06 236 ASP A N 1
ATOM 1882 C CA . ASP A 1 236 ? 11.671 6.512 -50.683 1.00 57.06 236 ASP A CA 1
ATOM 1883 C C . ASP A 1 236 ? 11.036 7.921 -50.752 1.00 57.06 236 ASP A C 1
ATOM 1885 O O . ASP A 1 236 ? 11.770 8.907 -50.852 1.00 57.06 236 ASP A O 1
ATOM 1889 N N . PRO A 1 237 ? 9.697 8.074 -50.647 1.00 52.56 237 PRO A N 1
ATOM 1890 C CA . PRO A 1 237 ? 9.038 9.375 -50.827 1.00 52.56 237 PRO A CA 1
ATOM 1891 C C . PRO A 1 237 ? 9.347 10.443 -49.763 1.00 52.56 237 PRO A C 1
ATOM 1893 O O . PRO A 1 237 ? 9.025 11.612 -49.967 1.00 52.56 237 PRO A O 1
ATOM 1896 N N . ILE A 1 238 ? 9.899 10.062 -48.605 1.00 52.91 238 ILE A N 1
ATOM 1897 C CA . ILE A 1 238 ? 10.160 10.961 -47.468 1.00 52.91 238 ILE A CA 1
ATOM 1898 C C . ILE A 1 238 ? 11.647 11.313 -47.363 1.00 52.91 238 ILE A C 1
ATOM 1900 O O . ILE A 1 238 ? 11.976 12.423 -46.934 1.00 52.91 238 ILE A O 1
ATOM 1904 N N . THR A 1 239 ? 12.540 10.390 -47.729 1.00 52.78 239 THR A N 1
ATOM 1905 C CA . THR A 1 239 ? 13.997 10.564 -47.588 1.00 52.78 239 THR A CA 1
ATOM 1906 C C . THR A 1 239 ? 14.744 10.649 -48.920 1.00 52.78 239 THR A C 1
ATOM 1908 O O . THR A 1 239 ? 15.850 11.185 -48.944 1.00 52.78 239 THR A O 1
ATOM 1911 N N . GLY A 1 240 ? 14.139 10.197 -50.024 1.00 53.88 240 GLY A N 1
ATOM 1912 C CA . GLY A 1 240 ? 14.735 10.190 -51.364 1.00 53.88 240 GLY A CA 1
ATOM 1913 C C . GLY A 1 240 ? 15.764 9.079 -51.599 1.00 53.88 240 GLY A C 1
ATOM 1914 O O . GLY A 1 240 ? 16.540 9.178 -52.544 1.00 53.88 240 GLY A O 1
ATOM 1915 N N . LEU A 1 241 ? 15.802 8.057 -50.737 1.00 56.53 241 LEU A N 1
ATOM 1916 C CA . LEU A 1 241 ? 16.828 7.005 -50.709 1.00 56.53 241 LEU A CA 1
ATOM 1917 C C . LEU A 1 241 ? 16.325 5.681 -51.298 1.00 56.53 241 LEU A C 1
ATOM 1919 O O . LEU A 1 241 ? 15.129 5.407 -51.258 1.00 56.53 241 LEU A O 1
ATOM 1923 N N . HIS A 1 242 ? 17.211 4.831 -51.817 1.00 56.72 242 HIS A N 1
ATOM 1924 C CA . HIS A 1 242 ? 16.817 3.523 -52.357 1.00 56.72 242 HIS A CA 1
ATOM 1925 C C . HIS A 1 242 ? 16.433 2.525 -51.253 1.00 56.72 242 HIS A C 1
ATOM 1927 O O . HIS A 1 242 ? 15.546 1.688 -51.453 1.00 56.72 242 HIS A O 1
ATOM 1933 N N . SER A 1 243 ? 17.057 2.614 -50.075 1.00 54.09 243 SER A N 1
ATOM 1934 C CA . SER A 1 243 ? 16.659 1.818 -48.908 1.00 54.09 243 SER A CA 1
ATOM 1935 C C . SER A 1 243 ? 15.362 2.352 -48.267 1.00 54.09 243 SER A C 1
ATOM 1937 O O . SER A 1 243 ? 15.272 3.544 -47.971 1.00 54.09 243 SER A O 1
ATOM 1939 N N . PRO A 1 244 ? 14.358 1.496 -47.976 1.00 53.66 244 PRO A N 1
ATOM 1940 C CA . PRO A 1 244 ? 13.081 1.937 -47.414 1.00 53.66 244 PRO A CA 1
ATOM 1941 C C . PRO A 1 244 ? 13.214 2.435 -45.967 1.00 53.66 244 PRO A C 1
ATOM 1943 O O . PRO A 1 244 ? 13.831 1.783 -45.118 1.00 53.66 244 PRO A O 1
ATOM 1946 N N . THR A 1 245 ? 12.564 3.558 -45.656 1.00 56.28 245 THR A N 1
ATOM 1947 C CA . THR A 1 245 ? 12.570 4.152 -44.313 1.00 56.28 245 THR A CA 1
ATOM 1948 C C . THR A 1 245 ? 11.502 3.517 -43.424 1.00 56.28 245 THR A C 1
ATOM 1950 O O . THR A 1 245 ? 10.306 3.562 -43.706 1.00 56.28 245 THR A O 1
ATOM 1953 N N . TYR A 1 246 ? 11.919 2.964 -42.289 1.00 56.78 246 TYR A N 1
ATOM 1954 C CA . TYR A 1 246 ? 11.029 2.437 -41.259 1.00 56.78 246 TYR A CA 1
ATOM 1955 C C . TYR A 1 246 ? 10.683 3.526 -40.231 1.00 56.78 246 TYR A C 1
ATOM 1957 O O . TYR A 1 246 ? 11.499 4.394 -39.925 1.00 56.78 246 TYR A O 1
ATOM 1965 N N . PHE A 1 247 ? 9.488 3.474 -39.640 1.00 53.28 247 PHE A N 1
ATOM 1966 C CA . PHE A 1 247 ? 9.034 4.469 -38.659 1.00 53.28 247 PHE A CA 1
ATOM 1967 C C . PHE A 1 247 ? 8.929 3.873 -37.253 1.00 53.28 247 PHE A C 1
ATOM 1969 O O . PHE A 1 247 ? 8.457 2.752 -37.065 1.00 53.28 247 PHE A O 1
ATOM 1976 N N . GLY A 1 248 ? 9.357 4.639 -36.247 1.00 50.91 248 GLY A N 1
ATOM 1977 C CA . GLY A 1 248 ? 9.432 4.188 -34.857 1.00 50.91 248 GLY A CA 1
ATOM 1978 C C . GLY A 1 248 ? 10.804 3.619 -34.482 1.00 50.91 248 GLY A C 1
ATOM 1979 O O . GLY A 1 248 ? 11.810 3.882 -35.136 1.00 50.91 248 GLY A O 1
ATOM 1980 N N . ARG A 1 249 ? 10.876 2.890 -33.361 1.00 46.44 249 ARG A N 1
ATOM 1981 C CA . ARG A 1 249 ? 12.138 2.305 -32.871 1.00 46.44 249 ARG A CA 1
ATOM 1982 C C . ARG A 1 249 ? 12.394 0.940 -33.529 1.00 46.44 249 ARG A C 1
ATOM 1984 O O . ARG A 1 249 ? 11.429 0.196 -33.698 1.00 46.44 249 ARG A O 1
ATOM 1991 N N . PRO A 1 250 ? 13.655 0.566 -33.821 1.00 51.59 250 PRO A N 1
ATOM 1992 C CA . PRO A 1 250 ? 13.963 -0.756 -34.359 1.00 51.59 250 PRO A CA 1
ATOM 1993 C C . PRO A 1 250 ? 13.533 -1.875 -33.405 1.00 51.59 250 PRO A C 1
ATOM 1995 O O . PRO A 1 250 ? 13.849 -1.837 -32.213 1.00 51.59 250 PRO A O 1
ATOM 1998 N N . ASN A 1 251 ? 12.870 -2.902 -33.940 1.00 59.91 251 ASN A N 1
ATOM 1999 C CA . ASN A 1 251 ? 12.647 -4.156 -33.225 1.00 59.91 251 ASN A CA 1
ATOM 2000 C C . ASN A 1 251 ? 13.898 -5.033 -33.384 1.00 59.91 251 ASN A C 1
ATOM 2002 O O . ASN A 1 251 ? 14.015 -5.818 -34.328 1.00 59.91 251 ASN A O 1
ATOM 2006 N N . PHE A 1 252 ? 14.865 -4.843 -32.484 1.00 58.28 252 PHE A N 1
ATOM 2007 C CA . PHE A 1 252 ? 16.151 -5.533 -32.555 1.00 58.28 252 PHE A CA 1
ATOM 2008 C C . PHE A 1 252 ? 16.024 -7.054 -32.477 1.00 58.28 252 PHE A C 1
ATOM 2010 O O . PHE A 1 252 ? 16.767 -7.731 -33.175 1.00 58.28 252 PHE A O 1
ATOM 2017 N N . ASP A 1 253 ? 15.060 -7.601 -31.736 1.00 48.34 253 ASP A N 1
ATOM 2018 C CA . ASP A 1 253 ? 14.871 -9.051 -31.648 1.00 48.34 253 ASP A CA 1
ATOM 2019 C C . ASP A 1 253 ? 14.449 -9.654 -32.994 1.00 48.34 253 ASP A C 1
ATOM 2021 O O . ASP A 1 253 ? 15.030 -10.648 -33.432 1.00 48.34 253 ASP A O 1
ATOM 2025 N N . GLN A 1 254 ? 13.526 -9.012 -33.722 1.00 56.50 254 GLN A N 1
ATOM 2026 C CA . GLN A 1 254 ? 13.180 -9.429 -35.086 1.00 56.50 254 GLN A CA 1
ATOM 2027 C C . GLN A 1 254 ? 14.344 -9.249 -36.071 1.00 56.50 254 GLN A C 1
ATOM 2029 O O . GLN A 1 254 ? 14.549 -10.106 -36.932 1.00 56.50 254 GLN A O 1
ATOM 2034 N N . ILE A 1 255 ? 15.114 -8.160 -35.960 1.00 56.97 255 ILE A N 1
ATOM 2035 C CA . ILE A 1 255 ? 16.295 -7.912 -36.806 1.00 56.97 255 ILE A CA 1
ATOM 2036 C C . ILE A 1 255 ? 17.353 -9.000 -36.558 1.00 56.97 255 ILE A C 1
ATOM 2038 O O . ILE A 1 255 ? 17.803 -9.651 -37.500 1.00 56.97 255 ILE A O 1
ATOM 2042 N N . PHE A 1 256 ? 17.695 -9.270 -35.295 1.00 58.75 256 PHE A N 1
ATOM 2043 C CA . PHE A 1 256 ? 18.648 -10.310 -34.911 1.00 58.75 256 PHE A CA 1
ATOM 2044 C C . PHE A 1 256 ? 18.169 -11.705 -35.328 1.00 58.75 256 PHE A C 1
ATOM 2046 O O . PHE A 1 256 ? 18.972 -12.479 -35.840 1.00 58.75 256 PHE A O 1
ATOM 2053 N N . GLN A 1 257 ? 16.881 -12.034 -35.171 1.00 55.91 257 GLN A N 1
ATOM 2054 C CA . GLN A 1 257 ? 16.330 -13.319 -35.621 1.00 55.91 257 GLN A CA 1
ATOM 2055 C C . GLN A 1 257 ? 16.397 -13.475 -37.146 1.00 55.91 257 GLN A C 1
ATOM 2057 O O . GLN A 1 257 ? 16.840 -14.521 -37.621 1.00 55.91 257 GLN A O 1
ATOM 2062 N N . LYS A 1 258 ? 16.032 -12.443 -37.923 1.00 59.06 258 LYS A N 1
ATOM 2063 C CA . LYS A 1 258 ? 16.127 -12.462 -39.395 1.00 59.06 258 LYS A CA 1
ATOM 2064 C C . LYS A 1 258 ? 17.569 -12.616 -39.880 1.00 59.06 258 LYS A C 1
ATOM 2066 O O . LYS A 1 258 ? 17.820 -13.409 -40.785 1.00 59.06 258 LYS A O 1
ATOM 2071 N N . ILE A 1 259 ? 18.518 -11.902 -39.273 1.00 59.97 259 ILE A N 1
ATOM 2072 C CA . ILE A 1 259 ? 19.936 -11.991 -39.649 1.00 59.97 259 ILE A CA 1
ATOM 2073 C C . ILE A 1 259 ? 20.520 -13.348 -39.220 1.00 59.97 259 ILE A C 1
ATOM 2075 O O . ILE A 1 259 ? 21.179 -13.995 -40.029 1.00 59.97 259 ILE A O 1
ATOM 2079 N N . LYS A 1 260 ? 20.198 -13.849 -38.019 1.00 59.72 260 LYS A N 1
ATOM 2080 C CA . LYS A 1 260 ? 20.604 -15.185 -37.534 1.00 59.72 260 LYS A CA 1
ATOM 2081 C C . LYS A 1 260 ? 20.037 -16.330 -38.382 1.00 59.72 260 LYS A C 1
ATOM 2083 O O . LYS A 1 260 ? 20.705 -17.342 -38.564 1.00 59.72 260 LYS A O 1
ATOM 2088 N N . ALA A 1 261 ? 18.823 -16.184 -38.914 1.00 63.12 261 ALA A N 1
ATOM 2089 C CA . ALA A 1 261 ? 18.231 -17.157 -39.834 1.00 63.12 261 ALA A CA 1
ATOM 2090 C C . ALA A 1 261 ? 18.936 -17.191 -41.204 1.00 63.12 261 ALA A C 1
ATOM 2092 O O . ALA A 1 261 ? 18.887 -18.210 -41.888 1.00 63.12 261 ALA A O 1
ATOM 2093 N N . ARG A 1 262 ? 19.597 -16.093 -41.601 1.00 63.41 262 ARG A N 1
ATOM 2094 C CA . ARG A 1 262 ? 20.390 -15.994 -42.838 1.00 63.41 262 ARG A CA 1
ATOM 2095 C C . ARG A 1 262 ? 21.865 -16.368 -42.635 1.00 63.41 262 ARG A C 1
ATOM 2097 O O . ARG A 1 262 ? 22.482 -16.876 -43.566 1.00 63.41 262 ARG A O 1
ATOM 2104 N N . HIS A 1 263 ? 22.424 -16.140 -41.442 1.00 67.56 263 HIS A N 1
ATOM 2105 C CA . HIS A 1 263 ? 23.858 -16.273 -41.157 1.00 67.56 263 HIS A CA 1
ATOM 2106 C C . HIS A 1 263 ? 24.116 -16.898 -39.778 1.00 67.56 263 HIS A C 1
ATOM 2108 O O . HIS A 1 263 ? 23.729 -16.341 -38.752 1.00 67.56 263 HIS A O 1
ATOM 2114 N N . THR A 1 264 ? 24.826 -18.030 -39.738 1.00 52.84 264 THR A N 1
ATOM 2115 C CA . THR A 1 264 ? 25.138 -18.756 -38.489 1.00 52.84 264 THR A CA 1
ATOM 2116 C C . THR A 1 264 ? 26.330 -18.188 -37.711 1.00 52.84 264 THR A C 1
ATOM 2118 O O . THR A 1 264 ? 26.363 -18.310 -36.489 1.00 52.84 264 THR A O 1
ATOM 2121 N N . ASP A 1 265 ? 27.280 -17.545 -38.399 1.00 54.50 265 ASP A N 1
ATOM 2122 C CA . ASP A 1 265 ? 28.501 -16.958 -37.824 1.00 54.50 265 ASP A CA 1
ATOM 2123 C C . ASP A 1 265 ? 28.367 -15.417 -37.751 1.00 54.50 265 ASP A C 1
ATOM 2125 O O . ASP A 1 265 ? 28.832 -14.715 -38.653 1.00 54.50 265 ASP A O 1
ATOM 2129 N N . MET A 1 266 ? 27.729 -14.868 -36.708 1.00 53.88 266 MET A N 1
ATOM 2130 C CA . MET A 1 266 ? 27.533 -13.411 -36.543 1.00 53.88 266 MET A CA 1
ATOM 2131 C C . MET A 1 266 ? 28.087 -12.889 -35.209 1.00 53.88 266 MET A C 1
ATOM 2133 O O . MET A 1 266 ? 27.888 -13.508 -34.164 1.00 53.88 266 MET A O 1
ATOM 2137 N N . ILE A 1 267 ? 28.696 -11.697 -35.231 1.00 47.88 267 ILE A N 1
ATOM 2138 C CA . ILE A 1 267 ? 28.993 -10.899 -34.031 1.00 47.88 267 ILE A CA 1
ATOM 2139 C C . ILE A 1 267 ? 28.293 -9.536 -34.110 1.00 47.88 267 ILE A C 1
ATOM 2141 O O . ILE A 1 267 ? 28.263 -8.887 -35.155 1.00 47.88 267 ILE A O 1
ATOM 2145 N N . LEU A 1 268 ? 27.742 -9.103 -32.974 1.00 48.38 268 LEU A N 1
ATOM 2146 C CA . LEU A 1 268 ? 27.145 -7.783 -32.777 1.00 48.38 268 LEU A CA 1
ATOM 2147 C C . LEU A 1 268 ? 28.234 -6.759 -32.418 1.00 48.38 268 LEU A C 1
ATOM 2149 O O . LEU A 1 268 ? 28.895 -6.913 -31.390 1.00 48.38 268 LEU A O 1
ATOM 2153 N N . ALA A 1 269 ? 28.389 -5.700 -33.217 1.00 43.47 269 ALA A N 1
ATOM 2154 C CA . ALA A 1 269 ? 29.323 -4.608 -32.942 1.00 43.47 269 ALA A CA 1
ATOM 2155 C C . ALA A 1 269 ? 28.557 -3.316 -32.599 1.00 43.47 269 ALA A C 1
ATOM 2157 O O . ALA A 1 269 ? 27.928 -2.692 -33.452 1.00 43.47 269 ALA A O 1
ATOM 2158 N N . THR A 1 270 ? 28.595 -2.899 -31.329 1.00 41.66 270 THR A N 1
ATOM 2159 C CA . THR A 1 270 ? 27.908 -1.683 -30.856 1.00 41.66 270 THR A CA 1
ATOM 2160 C C . THR A 1 270 ? 28.864 -0.495 -30.789 1.00 41.66 270 THR A C 1
ATOM 2162 O O . THR A 1 270 ? 29.794 -0.506 -29.979 1.00 41.66 270 THR A O 1
ATOM 2165 N N . MET A 1 271 ? 28.616 0.556 -31.571 1.00 41.56 271 MET A N 1
ATOM 2166 C CA . MET A 1 271 ? 29.415 1.786 -31.529 1.00 41.56 271 MET A CA 1
ATOM 2167 C C . MET A 1 271 ? 28.837 2.757 -30.490 1.00 41.56 271 MET A C 1
ATOM 2169 O O . MET A 1 271 ? 27.941 3.539 -30.786 1.00 41.56 271 MET A O 1
ATOM 2173 N N . GLY A 1 272 ? 29.320 2.690 -29.245 1.00 38.56 272 GLY A N 1
ATOM 2174 C CA . GLY A 1 272 ? 28.928 3.633 -28.189 1.00 38.56 272 GLY A CA 1
ATOM 2175 C C . GLY A 1 272 ? 29.211 3.152 -26.756 1.00 38.56 272 GLY A C 1
ATOM 2176 O O . GLY A 1 272 ? 29.459 1.966 -26.531 1.00 38.56 272 GLY A O 1
ATOM 2177 N N . PRO A 1 273 ? 29.137 4.048 -25.749 1.00 30.81 273 PRO A N 1
ATOM 2178 C CA . PRO A 1 273 ? 29.554 3.776 -24.364 1.00 30.81 273 PRO A CA 1
ATOM 2179 C C . PRO A 1 273 ? 28.642 2.813 -23.569 1.00 30.81 273 PRO A C 1
ATOM 2181 O O . PRO A 1 273 ? 28.878 2.574 -22.384 1.00 30.81 273 PRO A O 1
ATOM 2184 N N . SER A 1 274 ? 27.617 2.219 -24.189 1.00 34.16 274 SER A N 1
ATOM 2185 C CA . SER A 1 274 ? 26.636 1.329 -23.538 1.00 34.16 274 SER A CA 1
ATOM 2186 C C . SER A 1 274 ? 27.189 -0.047 -23.115 1.00 34.16 274 SER A C 1
ATOM 2188 O O . SER A 1 274 ? 26.512 -0.804 -22.416 1.00 34.16 274 SER A O 1
ATOM 2190 N N . LEU A 1 275 ? 28.426 -0.382 -23.496 1.00 34.06 275 LEU A N 1
ATOM 2191 C CA . LEU A 1 275 ? 29.061 -1.686 -23.249 1.00 34.06 275 LEU A CA 1
ATOM 2192 C C . LEU A 1 275 ? 29.258 -2.049 -21.766 1.00 34.06 275 LEU A C 1
ATOM 2194 O O . LEU A 1 275 ? 29.320 -3.236 -21.437 1.00 34.06 275 LEU A O 1
ATOM 2198 N N . PHE A 1 276 ? 29.288 -1.068 -20.856 1.00 32.06 276 PHE A N 1
ATOM 2199 C CA . PHE A 1 276 ? 29.404 -1.338 -19.414 1.00 32.06 276 PHE A CA 1
ATOM 2200 C C . PHE A 1 276 ? 28.146 -2.002 -18.819 1.00 32.06 276 PHE A C 1
ATOM 2202 O O . PHE A 1 276 ? 28.224 -2.648 -17.773 1.00 32.06 276 PHE A O 1
ATOM 2209 N N . LEU A 1 277 ? 26.991 -1.873 -19.486 1.00 31.16 277 LEU A N 1
ATOM 2210 C CA . LEU A 1 277 ? 25.726 -2.456 -19.032 1.00 31.16 277 LEU A CA 1
ATOM 2211 C C . LEU A 1 277 ? 25.552 -3.912 -19.499 1.00 31.16 277 LEU A C 1
ATOM 2213 O O . LEU A 1 277 ? 25.018 -4.730 -18.758 1.00 31.16 277 LEU A O 1
ATOM 2217 N N . ILE A 1 278 ? 26.039 -4.247 -20.699 1.00 33.00 278 ILE A N 1
ATOM 2218 C CA . ILE A 1 278 ? 25.811 -5.556 -21.336 1.00 33.00 278 ILE A CA 1
ATOM 2219 C C . ILE A 1 278 ? 26.799 -6.613 -20.824 1.00 33.00 278 ILE A C 1
ATOM 2221 O O . ILE A 1 278 ? 26.393 -7.724 -20.486 1.00 33.00 278 ILE A O 1
ATOM 2225 N N . LYS A 1 279 ? 28.088 -6.275 -20.671 1.00 29.34 279 LYS A N 1
ATOM 2226 C CA . LYS A 1 279 ? 29.089 -7.251 -20.203 1.00 29.34 279 LYS A CA 1
ATOM 2227 C C . LYS A 1 279 ? 28.802 -7.764 -18.782 1.00 29.34 279 LYS A C 1
ATOM 2229 O O . LYS A 1 279 ? 28.971 -8.946 -18.498 1.00 29.34 279 LYS A O 1
ATOM 2234 N N . LYS A 1 280 ? 28.251 -6.903 -17.919 1.00 32.03 280 LYS A N 1
ATOM 2235 C CA . LYS A 1 280 ? 27.864 -7.240 -16.538 1.00 32.03 280 LYS A CA 1
ATOM 2236 C C . LYS A 1 280 ? 26.642 -8.171 -16.435 1.00 32.03 280 LYS A C 1
ATOM 2238 O O . LYS A 1 280 ? 26.374 -8.695 -15.356 1.00 32.03 280 LYS A O 1
ATOM 2243 N N . ILE A 1 281 ? 25.907 -8.367 -17.533 1.00 33.31 281 ILE A N 1
ATOM 2244 C CA . ILE A 1 281 ? 24.791 -9.321 -17.636 1.00 33.31 281 ILE A CA 1
ATOM 2245 C C . ILE A 1 281 ? 25.309 -10.710 -18.051 1.00 33.31 281 ILE A C 1
ATOM 2247 O O . ILE A 1 281 ? 24.802 -11.713 -17.554 1.00 33.31 281 ILE A O 1
ATOM 2251 N N . PHE A 1 282 ? 26.350 -10.771 -18.890 1.00 28.66 282 PHE A N 1
ATOM 2252 C CA . PHE A 1 282 ? 26.934 -12.024 -19.392 1.00 28.66 282 PHE A CA 1
ATOM 2253 C C . PHE A 1 282 ? 27.921 -12.682 -18.412 1.00 28.66 282 PHE A C 1
ATOM 2255 O O . PHE A 1 282 ? 27.851 -13.887 -18.187 1.00 28.66 282 PHE A O 1
ATOM 2262 N N . ASP A 1 283 ? 28.787 -11.906 -17.751 1.00 30.33 283 ASP A N 1
ATOM 2263 C CA . ASP A 1 283 ? 29.787 -12.453 -16.810 1.00 30.33 283 ASP A CA 1
ATOM 2264 C C . ASP A 1 283 ? 29.160 -12.983 -15.490 1.00 30.33 283 ASP A C 1
ATOM 2266 O O . ASP A 1 283 ? 29.863 -13.494 -14.619 1.00 30.33 283 ASP A O 1
ATOM 2270 N N . HIS A 1 284 ? 27.834 -12.876 -15.317 1.00 32.78 284 HIS A N 1
ATOM 2271 C CA . HIS A 1 284 ? 27.109 -13.317 -14.117 1.00 32.78 284 HIS A CA 1
ATOM 2272 C C . HIS A 1 284 ? 26.301 -14.617 -14.281 1.00 32.78 284 HIS A C 1
ATOM 2274 O O . HIS A 1 284 ? 25.632 -15.025 -13.333 1.00 32.78 284 HIS A O 1
ATOM 2280 N N . THR A 1 285 ? 26.362 -15.288 -15.436 1.00 29.86 285 THR A N 1
ATOM 2281 C CA . THR A 1 285 ? 25.575 -16.513 -15.703 1.00 29.86 285 THR A CA 1
ATOM 2282 C C . THR A 1 285 ? 26.280 -17.823 -15.310 1.00 29.86 285 THR A C 1
ATOM 2284 O O . THR A 1 285 ? 25.698 -18.892 -15.462 1.00 29.86 285 THR A O 1
ATOM 2287 N N . LEU A 1 286 ? 27.513 -17.769 -14.787 1.00 29.23 286 LEU A N 1
ATOM 2288 C CA . LEU A 1 286 ? 28.302 -18.949 -14.400 1.00 29.23 286 LEU A CA 1
ATOM 2289 C C . LEU A 1 286 ? 28.889 -18.824 -12.984 1.00 29.23 286 LEU A C 1
ATOM 2291 O O . LEU A 1 286 ? 30.057 -18.491 -12.809 1.00 29.23 286 LEU A O 1
ATOM 2295 N N . ASN A 1 287 ? 28.059 -19.105 -11.975 1.00 25.31 287 ASN A N 1
ATOM 2296 C CA . ASN A 1 287 ? 28.451 -19.829 -10.756 1.00 25.31 287 ASN A CA 1
ATOM 2297 C C . ASN A 1 287 ? 27.201 -20.147 -9.906 1.00 25.31 287 ASN A C 1
ATOM 2299 O O . ASN A 1 287 ? 26.461 -19.218 -9.566 1.00 25.31 287 ASN A O 1
ATOM 2303 N N . PRO A 1 288 ? 26.947 -21.417 -9.537 1.00 34.25 288 PRO A N 1
ATOM 2304 C CA . PRO A 1 288 ? 25.942 -21.759 -8.534 1.00 34.25 288 PRO A CA 1
ATOM 2305 C C . PRO A 1 288 ? 26.451 -21.442 -7.111 1.00 34.25 288 PRO A C 1
ATOM 2307 O O . PRO A 1 288 ? 27.630 -21.158 -6.915 1.00 34.25 288 PRO A O 1
ATOM 2310 N N . CYS A 1 289 ? 25.555 -21.547 -6.122 1.00 26.78 289 CYS A N 1
ATOM 2311 C CA . CYS A 1 289 ? 25.816 -21.397 -4.678 1.00 26.78 289 CYS A CA 1
ATOM 2312 C C . CYS A 1 289 ? 26.023 -19.958 -4.153 1.00 26.78 289 CYS A C 1
ATOM 2314 O O . CYS A 1 289 ? 27.132 -19.545 -3.823 1.00 26.78 289 CYS A O 1
ATOM 2316 N N . ASN A 1 290 ? 24.918 -19.220 -3.980 1.00 29.69 290 ASN A N 1
ATOM 2317 C CA . ASN A 1 290 ? 24.499 -18.708 -2.659 1.00 29.69 290 ASN A CA 1
ATOM 2318 C C . ASN A 1 290 ? 23.140 -17.991 -2.759 1.00 29.69 290 ASN A C 1
ATOM 2320 O O . ASN A 1 290 ? 23.020 -16.940 -3.391 1.00 29.69 290 ASN A O 1
ATOM 2324 N N . LEU A 1 291 ? 22.118 -18.566 -2.120 1.00 36.19 291 LEU A N 1
ATOM 2325 C CA . LEU A 1 291 ? 20.767 -18.008 -2.047 1.00 36.19 291 LEU A CA 1
ATOM 2326 C C . LEU A 1 291 ? 20.715 -16.860 -1.028 1.00 36.19 291 LEU A C 1
ATOM 2328 O O . LEU A 1 291 ? 20.700 -17.081 0.175 1.00 36.19 291 LEU A O 1
ATOM 2332 N N . ASN A 1 292 ? 20.664 -15.634 -1.541 1.00 40.34 292 ASN A N 1
ATOM 2333 C CA . ASN A 1 292 ? 20.050 -14.481 -0.883 1.00 40.34 292 ASN A CA 1
ATOM 2334 C C . ASN A 1 292 ? 19.369 -13.660 -1.990 1.00 40.34 292 ASN A C 1
ATOM 2336 O O . ASN A 1 292 ? 20.015 -13.296 -2.978 1.00 40.34 292 ASN A O 1
ATOM 2340 N N . ASP A 1 293 ? 18.057 -13.442 -1.869 1.00 50.22 293 ASP A N 1
ATOM 2341 C CA . ASP A 1 293 ? 17.156 -13.144 -2.992 1.00 50.22 293 ASP A CA 1
ATOM 2342 C C . ASP A 1 293 ? 17.391 -11.792 -3.693 1.00 50.22 293 ASP A C 1
ATOM 2344 O O . ASP A 1 293 ? 16.708 -10.786 -3.484 1.00 50.22 293 ASP A O 1
ATOM 2348 N N . ARG A 1 294 ? 18.310 -11.800 -4.667 1.00 49.44 294 ARG A N 1
ATOM 2349 C CA . ARG A 1 294 ? 18.445 -10.741 -5.686 1.00 49.44 294 ARG A CA 1
ATOM 2350 C C . ARG A 1 294 ? 17.210 -10.641 -6.598 1.00 49.44 294 ARG A C 1
ATOM 2352 O O . ARG A 1 294 ? 17.047 -9.638 -7.287 1.00 49.44 294 ARG A O 1
ATOM 2359 N N . SER A 1 295 ? 16.372 -11.676 -6.622 1.00 51.16 295 SER A N 1
ATOM 2360 C CA . SER A 1 295 ? 15.048 -11.748 -7.255 1.00 51.16 295 SER A CA 1
ATOM 2361 C C . SER A 1 295 ? 14.066 -10.758 -6.614 1.00 51.16 295 SER A C 1
ATOM 2363 O O . SER A 1 295 ? 13.496 -9.925 -7.313 1.00 51.16 295 SER A O 1
ATOM 2365 N N . PHE A 1 296 ? 13.937 -10.781 -5.287 1.00 52.12 296 PHE A N 1
ATOM 2366 C CA . PHE A 1 296 ? 13.005 -9.945 -4.532 1.00 52.12 296 PHE A CA 1
ATOM 2367 C C . PHE A 1 296 ? 13.365 -8.456 -4.597 1.00 52.12 296 PHE A C 1
ATOM 2369 O O . PHE A 1 296 ? 12.503 -7.621 -4.860 1.00 52.12 296 PHE A O 1
ATOM 2376 N N . ILE A 1 297 ? 14.654 -8.110 -4.471 1.00 53.16 297 ILE A N 1
ATOM 2377 C CA . ILE A 1 297 ? 15.105 -6.715 -4.637 1.00 53.16 297 ILE A CA 1
ATOM 2378 C C . ILE A 1 297 ? 14.826 -6.219 -6.066 1.00 53.16 297 ILE A C 1
ATOM 2380 O O . ILE A 1 297 ? 14.418 -5.073 -6.240 1.00 53.16 297 ILE A O 1
ATOM 2384 N N . LYS A 1 298 ? 14.976 -7.074 -7.091 1.00 58.06 298 LYS A N 1
ATOM 2385 C CA . LYS A 1 298 ? 14.572 -6.737 -8.467 1.00 58.06 298 LYS A CA 1
ATOM 2386 C C . LYS A 1 298 ? 13.059 -6.542 -8.593 1.00 58.06 298 LYS A C 1
ATOM 2388 O O . LYS A 1 298 ? 12.665 -5.582 -9.239 1.00 58.06 298 LYS A O 1
ATOM 2393 N N . GLN A 1 299 ? 12.243 -7.390 -7.961 1.00 55.50 299 GLN A N 1
ATOM 2394 C CA . GLN A 1 299 ? 10.779 -7.267 -7.963 1.00 55.50 299 GLN A CA 1
ATOM 2395 C C . GLN A 1 299 ? 10.311 -5.966 -7.297 1.00 55.50 299 GLN A C 1
ATOM 2397 O O . GLN A 1 299 ? 9.519 -5.247 -7.901 1.00 55.50 299 GLN A O 1
ATOM 2402 N N . ILE A 1 300 ? 10.842 -5.609 -6.118 1.00 52.81 300 ILE A N 1
ATOM 2403 C CA . ILE A 1 300 ? 10.567 -4.309 -5.478 1.00 52.81 300 ILE A CA 1
ATOM 2404 C C . ILE A 1 300 ? 11.034 -3.155 -6.377 1.00 52.81 300 ILE A C 1
ATOM 2406 O O . ILE A 1 300 ? 10.295 -2.197 -6.577 1.00 52.81 300 ILE A O 1
ATOM 2410 N N . ALA A 1 301 ? 12.238 -3.238 -6.951 1.00 49.31 301 ALA A N 1
ATOM 2411 C CA . ALA A 1 301 ? 12.784 -2.171 -7.790 1.00 49.31 301 ALA A CA 1
ATOM 2412 C C . ALA A 1 301 ? 12.043 -1.981 -9.128 1.00 49.31 301 ALA A C 1
ATOM 2414 O O . ALA A 1 301 ? 12.145 -0.911 -9.726 1.00 49.31 301 ALA A O 1
ATOM 2415 N N . SER A 1 302 ? 11.307 -2.995 -9.595 1.00 49.22 302 SER A N 1
ATOM 2416 C CA . SER A 1 302 ? 10.418 -2.913 -10.759 1.00 49.22 302 SER A CA 1
ATOM 2417 C C . SER A 1 302 ? 8.959 -2.610 -10.403 1.00 49.22 302 SER A C 1
ATOM 2419 O O . SER A 1 302 ? 8.163 -2.353 -11.303 1.00 49.22 302 SER A O 1
ATOM 2421 N N . ALA A 1 303 ? 8.588 -2.646 -9.122 1.00 44.12 303 ALA A N 1
ATOM 2422 C CA . ALA A 1 303 ? 7.222 -2.403 -8.685 1.00 44.12 303 ALA A CA 1
ATOM 2423 C C . ALA A 1 303 ? 6.857 -0.916 -8.800 1.00 44.12 303 ALA A C 1
ATOM 2425 O O . ALA A 1 303 ? 7.488 -0.045 -8.200 1.00 44.12 303 ALA A O 1
ATOM 2426 N N . THR A 1 304 ? 5.790 -0.629 -9.543 1.00 43.44 304 THR A N 1
ATOM 2427 C CA . THR A 1 304 ? 5.204 0.711 -9.659 1.00 43.44 304 THR A CA 1
ATOM 2428 C C . THR A 1 304 ? 3.756 0.673 -9.185 1.00 43.44 304 THR A C 1
ATOM 2430 O O . THR A 1 304 ? 2.887 0.200 -9.913 1.00 43.44 304 THR A O 1
ATOM 2433 N N . GLY A 1 305 ? 3.497 1.161 -7.971 1.00 52.06 305 GLY A N 1
ATOM 2434 C CA . GLY A 1 305 ? 2.175 1.126 -7.339 1.00 52.06 305 GLY A CA 1
ATOM 2435 C C . GLY A 1 305 ? 2.259 0.808 -5.846 1.00 52.06 305 GLY A C 1
ATOM 2436 O O . GLY A 1 305 ? 3.311 1.004 -5.235 1.00 52.06 305 GLY A O 1
ATOM 2437 N N . ASP A 1 306 ? 1.150 0.320 -5.284 1.00 55.00 306 ASP A N 1
ATOM 2438 C CA . ASP A 1 306 ? 1.056 -0.089 -3.880 1.00 55.00 306 ASP A CA 1
ATOM 2439 C C . ASP A 1 306 ? 1.559 -1.529 -3.670 1.00 55.00 306 ASP A C 1
ATOM 2441 O O . ASP A 1 306 ? 1.005 -2.490 -4.213 1.00 55.00 306 ASP A O 1
ATOM 2445 N N . LEU A 1 307 ? 2.611 -1.679 -2.859 1.00 58.53 307 LEU A N 1
ATOM 2446 C CA . LEU A 1 307 ? 3.266 -2.959 -2.549 1.00 58.53 307 LEU A CA 1
ATOM 2447 C C . LEU A 1 307 ? 2.434 -3.853 -1.612 1.00 58.53 307 LEU A C 1
ATOM 2449 O O . LEU A 1 307 ? 2.799 -5.015 -1.403 1.00 58.53 307 LEU A O 1
ATOM 2453 N N . SER A 1 308 ? 1.325 -3.348 -1.053 1.00 56.09 308 SER A N 1
ATOM 2454 C CA . SER A 1 308 ? 0.373 -4.133 -0.251 1.00 56.09 308 SER A CA 1
ATOM 2455 C C . SER A 1 308 ? -0.074 -5.393 -1.010 1.00 56.09 308 SER A C 1
ATOM 2457 O O . SER A 1 308 ? -0.031 -6.496 -0.460 1.00 56.09 308 SER A O 1
ATOM 2459 N N . SER A 1 309 ? -0.348 -5.220 -2.309 1.00 51.69 309 SER A N 1
ATOM 2460 C CA . SER A 1 309 ? -0.772 -6.232 -3.283 1.00 51.69 309 SER A CA 1
ATOM 2461 C C . SER A 1 309 ? 0.281 -7.291 -3.644 1.00 51.69 309 SER A C 1
ATOM 2463 O O . SER A 1 309 ? -0.067 -8.337 -4.191 1.00 51.69 309 SER A O 1
ATOM 2465 N N . MET A 1 310 ? 1.567 -7.063 -3.352 1.00 58.00 310 MET A N 1
ATOM 2466 C CA . MET A 1 310 ? 2.632 -7.982 -3.762 1.00 58.00 310 MET A CA 1
ATOM 2467 C C . MET A 1 310 ? 2.808 -9.150 -2.783 1.00 58.00 310 MET A C 1
ATOM 2469 O O . MET A 1 310 ? 2.996 -8.968 -1.570 1.00 58.00 310 MET A O 1
ATOM 2473 N N . SER A 1 311 ? 2.842 -10.366 -3.336 1.00 55.84 311 SER A N 1
ATOM 2474 C CA . SER A 1 311 ? 3.196 -11.588 -2.615 1.00 55.84 311 SER A CA 1
ATOM 2475 C C . SER A 1 311 ? 4.651 -11.521 -2.140 1.00 55.84 311 SER A C 1
ATOM 2477 O O . SER A 1 311 ? 5.587 -11.614 -2.934 1.00 55.84 311 SER A O 1
ATOM 2479 N N . CYS A 1 312 ? 4.845 -11.362 -0.833 1.00 64.38 312 CYS A N 1
ATOM 2480 C CA . CYS A 1 312 ? 6.169 -11.372 -0.222 1.00 64.38 312 CYS A CA 1
ATOM 2481 C C . CYS A 1 312 ? 6.642 -12.827 -0.025 1.00 64.38 312 CYS A C 1
ATOM 2483 O O . CYS A 1 312 ? 5.841 -13.636 0.454 1.00 64.38 312 CYS A O 1
ATOM 2485 N N . PRO A 1 313 ? 7.902 -13.181 -0.348 1.00 64.94 313 PRO A N 1
ATOM 2486 C CA . PRO A 1 313 ? 8.458 -14.497 -0.047 1.00 64.94 313 PRO A CA 1
ATOM 2487 C C . PRO A 1 313 ? 8.350 -14.839 1.444 1.00 64.94 313 PRO A C 1
ATOM 2489 O O . PRO A 1 313 ? 8.668 -14.008 2.297 1.00 64.94 313 PRO A O 1
ATOM 2492 N N . SER A 1 314 ? 7.961 -16.075 1.769 1.00 71.62 314 SER A N 1
ATOM 2493 C CA . SER A 1 314 ? 7.653 -16.497 3.148 1.00 71.62 314 SER A CA 1
ATOM 2494 C C . SER A 1 314 ? 8.799 -16.289 4.151 1.00 71.62 314 SER A C 1
ATOM 2496 O O . SER A 1 314 ? 8.549 -16.045 5.328 1.00 71.62 314 SER A O 1
ATOM 2498 N N . ILE A 1 315 ? 10.058 -16.281 3.698 1.00 69.00 315 ILE A N 1
ATOM 2499 C CA . ILE A 1 315 ? 11.238 -15.970 4.527 1.00 69.00 315 ILE A CA 1
ATOM 2500 C C . ILE A 1 315 ? 11.199 -14.563 5.158 1.00 69.00 315 ILE A C 1
ATOM 2502 O O . ILE A 1 315 ? 11.749 -14.344 6.244 1.00 69.00 315 ILE A O 1
ATOM 2506 N N . LEU A 1 316 ? 10.502 -13.619 4.522 1.00 72.62 316 LEU A N 1
ATOM 2507 C CA . LEU A 1 316 ? 10.347 -12.232 4.967 1.00 72.62 316 LEU A CA 1
ATOM 2508 C C . LEU A 1 316 ? 9.069 -11.986 5.784 1.00 72.62 316 LEU A C 1
ATOM 2510 O O . LEU A 1 316 ? 8.814 -10.838 6.146 1.00 72.62 316 LEU A O 1
ATOM 2514 N N . LEU A 1 317 ? 8.284 -13.026 6.092 1.00 81.19 317 LEU A N 1
ATOM 2515 C CA . LEU A 1 317 ? 7.092 -12.910 6.935 1.00 81.19 317 LEU A CA 1
ATOM 2516 C C . LEU A 1 317 ? 7.454 -12.924 8.429 1.00 81.19 317 LEU A C 1
ATOM 2518 O O . LEU A 1 317 ? 8.353 -13.660 8.853 1.00 81.19 317 LEU A O 1
ATOM 2522 N N . SER A 1 318 ? 6.771 -12.095 9.223 1.00 82.19 318 SER A N 1
ATOM 2523 C CA . SER A 1 318 ? 7.020 -11.940 10.668 1.00 82.19 318 SER A CA 1
ATOM 2524 C C . SER A 1 318 ? 6.533 -13.129 11.499 1.00 82.19 318 SER A C 1
ATOM 2526 O O . SER A 1 318 ? 7.115 -13.413 12.544 1.00 82.19 318 SER A O 1
ATOM 2528 N N . GLY A 1 319 ? 5.501 -13.835 11.025 1.00 85.38 319 GLY A N 1
ATOM 2529 C CA . GLY A 1 319 ? 4.772 -14.838 11.803 1.00 85.38 319 GLY A CA 1
ATOM 2530 C C . GLY A 1 319 ? 3.550 -14.289 12.549 1.00 85.38 319 GLY A C 1
ATOM 2531 O O . GLY A 1 319 ? 2.970 -15.036 13.333 1.00 85.38 319 GLY A O 1
ATOM 2532 N N . GLN A 1 320 ? 3.184 -13.021 12.315 1.00 89.44 320 GLN A N 1
ATOM 2533 C CA . GLN A 1 320 ? 2.063 -12.319 12.950 1.00 89.44 320 GLN A CA 1
ATOM 2534 C C . GLN A 1 320 ? 1.190 -11.604 11.914 1.00 89.44 320 GLN A C 1
ATOM 2536 O O . GLN A 1 320 ? 1.714 -11.096 10.919 1.00 89.44 320 GLN A O 1
ATOM 2541 N N . SER A 1 321 ? -0.114 -11.523 12.159 1.00 91.62 321 SER A N 1
ATOM 2542 C CA . SER A 1 321 ? -1.081 -10.796 11.325 1.00 91.62 321 SER A CA 1
ATOM 2543 C C . SER A 1 321 ? -1.208 -9.318 11.715 1.00 91.62 321 SER A C 1
ATOM 2545 O O . SER A 1 321 ? -0.927 -8.948 12.853 1.00 91.62 321 SER A O 1
ATOM 2547 N N . LEU A 1 322 ? -1.656 -8.448 10.798 1.00 89.00 322 LEU A N 1
ATOM 2548 C CA . LEU A 1 322 ? -1.919 -7.031 11.122 1.00 89.00 322 LEU A CA 1
ATOM 2549 C C . LEU A 1 322 ? -3.039 -6.849 12.166 1.00 89.00 322 LEU A C 1
ATOM 2551 O O . LEU A 1 322 ? -3.029 -5.854 12.884 1.00 89.00 322 LEU A O 1
ATOM 2555 N N . THR A 1 323 ? -3.950 -7.813 12.312 1.00 92.81 323 THR A N 1
ATOM 2556 C CA . THR A 1 323 ? -4.958 -7.840 13.389 1.00 92.81 323 THR A CA 1
ATOM 2557 C C . THR A 1 323 ? -4.325 -7.928 14.784 1.00 92.81 323 THR A C 1
ATOM 2559 O O . THR A 1 323 ? -4.814 -7.285 15.714 1.00 92.81 323 THR A O 1
ATOM 2562 N N . GLU A 1 324 ? -3.206 -8.650 14.932 1.00 93.31 324 GLU A N 1
ATOM 2563 C CA . GLU A 1 324 ? -2.422 -8.702 16.179 1.00 93.31 324 GLU A CA 1
ATOM 2564 C C . GLU A 1 324 ? -1.727 -7.369 16.469 1.00 93.31 324 GLU A C 1
ATOM 2566 O O . GLU A 1 324 ? -1.583 -6.997 17.629 1.00 93.31 324 GLU A O 1
ATOM 2571 N N . TYR A 1 325 ? -1.307 -6.622 15.437 1.00 90.44 325 TYR A N 1
ATOM 2572 C CA . TYR A 1 325 ? -0.599 -5.346 15.623 1.00 90.44 325 TYR A CA 1
ATOM 2573 C C . TYR A 1 325 ? -1.466 -4.298 16.330 1.00 90.44 325 TYR A C 1
ATOM 2575 O O . TYR A 1 325 ? -0.922 -3.427 17.005 1.00 90.44 325 TYR A O 1
ATOM 2583 N N . SER A 1 326 ? -2.798 -4.395 16.249 1.00 91.88 326 SER A N 1
ATOM 2584 C CA . SER A 1 326 ? -3.696 -3.556 17.048 1.00 91.88 326 SER A CA 1
ATOM 2585 C C . SER A 1 326 ? -3.495 -3.745 18.557 1.00 91.88 326 SER A C 1
ATOM 2587 O O . SER A 1 326 ? -3.730 -2.799 19.300 1.00 91.88 326 SER A O 1
ATOM 2589 N N . ALA A 1 327 ? -3.014 -4.904 19.029 1.00 93.88 327 ALA A N 1
ATOM 2590 C CA . ALA A 1 327 ? -2.761 -5.147 20.453 1.00 93.88 327 ALA A CA 1
ATOM 2591 C C . ALA A 1 327 ? -1.669 -4.233 21.034 1.00 93.88 327 ALA A C 1
ATOM 2593 O O . ALA A 1 327 ? -1.678 -3.980 22.236 1.00 93.88 327 ALA A O 1
ATOM 2594 N N . HIS A 1 328 ? -0.792 -3.673 20.191 1.00 93.88 328 HIS A N 1
ATOM 2595 C CA . HIS A 1 328 ? 0.215 -2.698 20.614 1.00 93.88 328 HIS A CA 1
ATOM 2596 C C . HIS A 1 328 ? -0.381 -1.402 21.182 1.00 93.88 328 HIS A C 1
ATOM 2598 O O . HIS A 1 328 ? 0.329 -0.672 21.857 1.00 93.88 328 HIS A O 1
ATOM 2604 N N . TRP A 1 329 ? -1.679 -1.115 20.998 1.00 94.75 329 TRP A N 1
ATOM 2605 C CA . TRP A 1 329 ? -2.338 -0.015 21.722 1.00 94.75 329 TRP A CA 1
ATOM 2606 C C . TRP A 1 329 ? -2.427 -0.239 23.245 1.00 94.75 329 TRP A C 1
ATOM 2608 O O . TRP A 1 329 ? -2.720 0.706 23.981 1.00 94.75 329 TRP A O 1
ATOM 2618 N N . MET A 1 330 ? -2.147 -1.467 23.700 1.00 95.38 330 MET A N 1
ATOM 2619 C CA . MET A 1 330 ? -2.110 -1.910 25.095 1.00 95.38 330 MET A CA 1
ATOM 2620 C C . MET A 1 330 ? -0.793 -2.639 25.430 1.00 95.38 330 MET A C 1
ATOM 2622 O O . MET A 1 330 ? -0.787 -3.561 26.246 1.00 95.38 330 MET A O 1
ATOM 2626 N N . ASP A 1 331 ? 0.340 -2.226 24.843 1.00 94.38 331 ASP A N 1
ATOM 2627 C CA . ASP A 1 331 ? 1.665 -2.681 25.308 1.00 94.38 331 ASP A CA 1
ATOM 2628 C C . ASP A 1 331 ? 1.896 -2.276 26.783 1.00 94.38 331 ASP A C 1
ATOM 2630 O O . ASP A 1 331 ? 2.602 -2.967 27.521 1.00 94.38 331 ASP A O 1
ATOM 2634 N N . HIS A 1 332 ? 1.262 -1.176 27.215 1.00 94.94 332 HIS A N 1
ATOM 2635 C CA . HIS A 1 332 ? 1.265 -0.655 28.588 1.00 94.94 332 HIS A CA 1
ATOM 2636 C C . HIS A 1 332 ? -0.176 -0.369 29.075 1.00 94.94 332 HIS A C 1
ATOM 2638 O O . HIS A 1 332 ? -0.643 0.774 28.976 1.00 94.94 332 HIS A O 1
ATOM 2644 N N . PRO A 1 333 ? -0.913 -1.398 29.545 1.00 94.56 333 PRO A N 1
ATOM 2645 C CA . PRO A 1 333 ? -2.336 -1.297 29.897 1.00 94.56 333 PRO A CA 1
ATOM 2646 C C . PRO A 1 333 ? -2.598 -0.449 31.153 1.00 94.56 333 PRO A C 1
ATOM 2648 O O . PRO A 1 333 ? -3.645 0.188 31.274 1.00 94.56 333 PRO A O 1
ATOM 2651 N N . ASP A 1 334 ? -1.630 -0.386 32.069 1.00 93.38 334 ASP A N 1
ATOM 2652 C CA . ASP A 1 334 ? -1.653 0.477 33.252 1.00 93.38 334 ASP A CA 1
ATOM 2653 C C . ASP A 1 334 ? -1.738 1.963 32.869 1.00 93.38 334 ASP A C 1
ATOM 2655 O O . ASP A 1 334 ? -2.525 2.718 33.444 1.00 93.38 334 ASP A O 1
ATOM 2659 N N . LEU A 1 335 ? -0.981 2.376 31.848 1.00 95.12 335 LEU A N 1
ATOM 2660 C CA . LEU A 1 335 ? -0.958 3.756 31.367 1.00 95.12 335 LEU A CA 1
ATOM 2661 C C . LEU A 1 335 ? -2.268 4.171 30.697 1.00 95.12 335 LEU A C 1
ATOM 2663 O O . LEU A 1 335 ? -2.611 5.345 30.776 1.00 95.12 335 LEU A O 1
ATOM 2667 N N . PHE A 1 336 ? -2.992 3.236 30.074 1.00 95.25 336 PHE A N 1
ATOM 2668 C CA . PHE A 1 336 ? -4.307 3.480 29.469 1.00 95.25 336 PHE A CA 1
ATOM 2669 C C . PHE A 1 336 ? -5.370 3.784 30.535 1.00 95.25 336 PHE A C 1
ATOM 2671 O O . PHE A 1 336 ? -6.079 4.785 30.447 1.00 95.25 336 PHE A O 1
ATOM 2678 N N . ILE A 1 337 ? -5.427 2.966 31.588 1.00 93.69 337 ILE A N 1
ATOM 2679 C CA . ILE A 1 337 ? -6.366 3.124 32.710 1.00 93.69 337 ILE A CA 1
ATOM 2680 C C . ILE A 1 337 ? -6.079 4.393 33.518 1.00 93.69 337 ILE A C 1
ATOM 2682 O O . ILE A 1 337 ? -6.999 5.121 33.902 1.00 93.69 337 ILE A O 1
ATOM 2686 N N . LEU A 1 338 ? -4.796 4.699 33.741 1.00 93.88 338 LEU A N 1
ATOM 2687 C CA . LEU A 1 338 ? -4.373 5.834 34.560 1.00 93.88 338 LEU A CA 1
ATOM 2688 C C . LEU A 1 338 ? -4.876 7.187 34.019 1.00 93.88 338 LEU A C 1
ATOM 2690 O O . LEU A 1 338 ? -5.052 8.117 34.807 1.00 93.88 338 LEU A O 1
ATOM 2694 N N . ILE A 1 339 ? -5.164 7.307 32.715 1.00 96.19 339 ILE A N 1
ATOM 2695 C CA . ILE A 1 339 ? -5.637 8.551 32.081 1.00 96.19 339 ILE A CA 1
ATOM 2696 C C . ILE A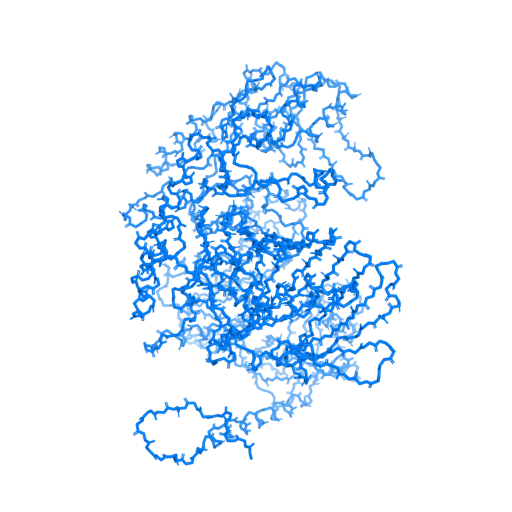 1 339 ? -6.910 9.074 32.769 1.00 96.19 339 ILE A C 1
ATOM 2698 O O . ILE A 1 339 ? -6.985 10.254 33.111 1.00 96.19 339 ILE A O 1
ATOM 2702 N N . SER A 1 340 ? -7.886 8.198 33.038 1.00 93.88 340 SER A N 1
ATOM 2703 C CA . SER A 1 340 ? -9.174 8.566 33.656 1.00 93.88 340 SER A CA 1
ATOM 2704 C C . SER A 1 340 ? -9.029 9.088 35.104 1.00 93.88 340 SER A C 1
ATOM 2706 O O . SER A 1 340 ? -9.858 9.869 35.593 1.00 93.88 340 SER A O 1
ATOM 2708 N N . SER A 1 341 ? -7.937 8.715 35.788 1.00 93.75 341 SER A N 1
ATOM 2709 C CA . SER A 1 341 ? -7.660 9.087 37.185 1.00 93.75 341 SER A CA 1
ATOM 2710 C C . SER A 1 341 ? -7.251 10.554 37.382 1.00 93.75 341 SER A C 1
ATOM 2712 O O . SER A 1 341 ? -7.466 11.099 38.464 1.00 93.75 341 SER A O 1
ATOM 2714 N N . TYR A 1 342 ? -6.705 11.218 36.357 1.00 96.00 342 TYR A N 1
ATOM 2715 C CA . TYR A 1 342 ? -6.230 12.599 36.479 1.00 96.00 342 TYR A CA 1
ATOM 2716 C C . TYR A 1 342 ? -7.389 13.607 36.459 1.00 96.00 342 TYR A C 1
ATOM 2718 O O . TYR A 1 342 ? -8.202 13.642 35.535 1.00 96.00 342 TYR A O 1
ATOM 2726 N N . GLU A 1 343 ? -7.433 14.476 37.470 1.00 95.12 343 GLU A N 1
ATOM 2727 C CA . GLU A 1 343 ? -8.499 15.472 37.660 1.00 95.12 343 GLU A CA 1
ATOM 2728 C C . GLU A 1 343 ? -8.349 16.713 36.759 1.00 95.12 343 GLU A C 1
ATOM 2730 O O . GLU A 1 343 ? -9.343 17.292 36.317 1.00 95.12 343 GLU A O 1
ATOM 2735 N N . ASN A 1 344 ? -7.116 17.112 36.429 1.00 96.25 344 ASN A N 1
ATOM 2736 C CA . ASN A 1 344 ? -6.834 18.267 35.573 1.00 96.25 344 ASN A CA 1
ATOM 2737 C C . ASN A 1 344 ? -6.749 17.861 34.087 1.00 96.25 344 ASN A C 1
ATOM 2739 O O . ASN A 1 344 ? -6.109 16.865 33.753 1.00 96.25 344 ASN A O 1
ATOM 2743 N N . SER A 1 345 ? -7.341 18.649 33.181 1.00 96.44 345 SER A N 1
ATOM 2744 C CA . SER A 1 345 ? -7.356 18.355 31.738 1.00 96.44 345 SER A CA 1
ATOM 2745 C C . SER A 1 345 ? -5.973 18.400 31.075 1.00 96.44 345 SER A C 1
ATOM 2747 O O . SER A 1 345 ? -5.719 17.626 30.151 1.00 96.44 345 SER A O 1
ATOM 2749 N N . LEU A 1 346 ? -5.051 19.244 31.557 1.00 96.19 346 LEU A N 1
ATOM 2750 C CA . LEU A 1 346 ? -3.667 19.269 31.079 1.00 96.19 346 LEU A CA 1
ATOM 2751 C C . LEU A 1 346 ? -2.903 18.024 31.535 1.00 96.19 346 LEU A C 1
ATOM 2753 O O . LEU A 1 346 ? -2.191 17.428 30.731 1.00 96.19 346 LEU A O 1
ATOM 2757 N N . ASP A 1 347 ? -3.094 17.592 32.783 1.00 97.06 347 ASP A N 1
ATOM 2758 C CA . ASP A 1 347 ? -2.476 16.363 33.292 1.00 97.06 347 ASP A CA 1
ATOM 2759 C C . ASP A 1 347 ? -3.035 15.123 32.569 1.00 97.06 347 ASP A C 1
ATOM 2761 O O . ASP A 1 347 ? -2.259 14.247 32.185 1.00 97.06 347 ASP A O 1
ATOM 2765 N N . ARG A 1 348 ? -4.344 15.093 32.259 1.00 97.81 348 ARG A N 1
ATOM 2766 C CA . ARG A 1 348 ? -4.931 14.085 31.355 1.00 97.81 348 ARG A CA 1
ATOM 2767 C C . ARG A 1 348 ? -4.294 14.118 29.970 1.00 97.81 348 ARG A C 1
ATOM 2769 O O . ARG A 1 348 ? -3.905 13.069 29.474 1.00 97.81 348 ARG A O 1
ATOM 2776 N N . MET A 1 349 ? -4.129 15.288 29.349 1.00 97.81 349 MET A N 1
ATOM 2777 C CA . MET A 1 349 ? -3.477 15.386 28.036 1.00 97.81 349 MET A CA 1
ATOM 2778 C C . MET A 1 349 ? -2.018 14.894 28.080 1.00 97.81 349 MET A C 1
ATOM 2780 O O . MET A 1 349 ? -1.602 14.159 27.188 1.00 97.81 349 MET A O 1
ATOM 2784 N N . ILE A 1 350 ? -1.252 15.216 29.131 1.00 97.94 350 ILE A N 1
ATOM 2785 C CA . ILE A 1 350 ? 0.100 14.664 29.337 1.00 97.94 350 ILE A CA 1
ATOM 2786 C C . ILE A 1 350 ? 0.042 13.132 29.469 1.00 97.94 350 ILE A C 1
ATOM 2788 O O . ILE A 1 350 ? 0.869 12.443 28.873 1.00 97.94 350 ILE A O 1
ATOM 2792 N N . ALA A 1 351 ? -0.944 12.582 30.186 1.00 98.06 351 ALA A N 1
ATOM 2793 C CA . ALA A 1 351 ? -1.142 11.137 30.313 1.00 98.06 351 ALA A CA 1
ATOM 2794 C C . ALA A 1 351 ? -1.522 10.462 28.980 1.00 98.06 351 ALA A C 1
ATOM 2796 O O . ALA A 1 351 ? -0.972 9.409 28.665 1.00 98.06 351 ALA A O 1
ATOM 2797 N N . VAL A 1 352 ? -2.374 11.083 28.154 1.00 98.25 352 VAL A N 1
ATOM 2798 C CA . VAL A 1 352 ? -2.698 10.604 26.795 1.00 98.25 352 VAL A CA 1
ATOM 2799 C C . VAL A 1 352 ? -1.460 10.625 25.898 1.00 98.25 352 VAL A C 1
ATOM 2801 O O . VAL A 1 352 ? -1.201 9.649 25.199 1.00 98.25 352 VAL A O 1
ATOM 2804 N N . VAL A 1 353 ? -0.653 11.692 25.939 1.00 98.06 353 VAL A N 1
ATOM 2805 C CA . VAL A 1 353 ? 0.620 11.762 25.197 1.00 98.06 353 VAL A CA 1
ATOM 2806 C C . VAL A 1 353 ? 1.598 10.689 25.691 1.00 98.06 353 VAL A C 1
ATOM 2808 O O . VAL A 1 353 ? 2.232 10.028 24.872 1.00 98.06 353 VAL A O 1
ATOM 2811 N N . ARG A 1 354 ? 1.696 10.464 27.009 1.00 98.12 354 ARG A N 1
ATOM 2812 C CA . ARG A 1 354 ? 2.523 9.403 27.609 1.00 98.12 354 ARG A CA 1
ATOM 2813 C C . ARG A 1 354 ? 2.097 8.015 27.132 1.00 98.12 354 ARG A C 1
ATOM 2815 O O . ARG A 1 354 ? 2.956 7.259 26.693 1.00 98.12 354 ARG A O 1
ATOM 2822 N N . TRP A 1 355 ? 0.799 7.709 27.189 1.00 97.50 355 TRP A N 1
ATOM 2823 C CA . TRP A 1 355 ? 0.234 6.456 26.682 1.00 97.50 355 TRP A CA 1
ATOM 2824 C C . TRP A 1 355 ? 0.477 6.301 25.176 1.00 97.50 355 TRP A C 1
ATOM 2826 O O . TRP A 1 355 ? 0.935 5.249 24.751 1.00 97.50 355 TRP A O 1
ATOM 2836 N N . PHE A 1 356 ? 0.255 7.339 24.366 1.00 97.06 356 PHE A N 1
ATOM 2837 C CA . PHE A 1 356 ? 0.515 7.284 22.924 1.00 97.06 356 PHE A CA 1
ATOM 2838 C C . PHE A 1 356 ? 1.991 6.991 22.613 1.00 97.06 356 PHE A C 1
ATOM 2840 O O . PHE A 1 356 ? 2.293 6.118 21.800 1.00 97.06 356 PHE A O 1
ATOM 2847 N N . VAL A 1 357 ? 2.915 7.693 23.280 1.00 96.69 357 VAL A N 1
ATOM 2848 C CA . VAL A 1 357 ? 4.364 7.528 23.087 1.00 96.69 357 VAL A CA 1
ATOM 2849 C C . VAL A 1 357 ? 4.843 6.142 23.520 1.00 96.69 357 VAL A C 1
ATOM 2851 O O . VAL A 1 357 ? 5.702 5.573 22.845 1.00 96.69 357 VAL A O 1
ATOM 2854 N N . SER A 1 358 ? 4.297 5.572 24.599 1.00 95.88 358 SER A N 1
ATOM 2855 C CA . SER A 1 358 ? 4.758 4.277 25.107 1.00 95.88 358 SER A CA 1
ATOM 2856 C C . SER A 1 358 ? 4.457 3.106 24.165 1.00 95.88 358 SER A C 1
ATOM 2858 O O . SER A 1 358 ? 5.271 2.189 24.067 1.00 95.88 358 SER A O 1
ATOM 2860 N N . GLN A 1 359 ? 3.372 3.170 23.384 1.00 93.88 359 GLN A N 1
ATOM 2861 C CA . GLN A 1 359 ? 3.037 2.130 22.398 1.00 93.88 359 GLN A CA 1
ATOM 2862 C C . GLN A 1 359 ? 4.001 2.101 21.187 1.00 93.88 359 GLN A C 1
ATOM 2864 O O . GLN A 1 359 ? 4.127 1.091 20.492 1.00 93.88 359 GLN A O 1
ATOM 2869 N N . LEU A 1 360 ? 4.709 3.205 20.899 1.00 93.94 360 LEU A N 1
ATOM 2870 C CA . LEU A 1 360 ? 5.528 3.336 19.682 1.00 93.94 360 LEU A CA 1
ATOM 2871 C C . LEU A 1 360 ? 6.703 2.350 19.644 1.00 93.94 360 LEU A C 1
ATOM 2873 O O . LEU A 1 360 ? 7.067 1.849 18.575 1.00 93.94 360 LEU A O 1
ATOM 2877 N N . TYR A 1 361 ? 7.307 2.066 20.801 1.00 92.00 361 TYR A N 1
ATOM 2878 C CA . TYR A 1 361 ? 8.442 1.151 20.885 1.00 92.00 361 TYR A CA 1
ATOM 2879 C C . TYR A 1 361 ? 8.035 -0.276 20.512 1.00 92.00 361 TYR A C 1
ATOM 2881 O O . TYR A 1 361 ? 8.669 -0.879 19.642 1.00 92.00 361 TYR A O 1
ATOM 2889 N N . GLY A 1 362 ? 6.976 -0.812 21.127 1.00 87.56 362 GLY A N 1
ATOM 2890 C CA . GLY A 1 362 ? 6.480 -2.155 20.834 1.00 87.56 362 GLY A CA 1
ATOM 2891 C C . GLY A 1 362 ? 6.023 -2.287 19.386 1.00 87.56 362 GLY A C 1
ATOM 2892 O O . GLY A 1 362 ? 6.541 -3.156 18.671 1.00 87.56 362 GLY A O 1
ATOM 2893 N N . ALA A 1 363 ? 5.187 -1.347 18.935 1.00 88.81 363 ALA A N 1
ATOM 2894 C CA . ALA A 1 363 ? 4.645 -1.299 17.581 1.00 88.81 363 ALA A CA 1
ATOM 2895 C C . ALA A 1 363 ? 5.708 -1.226 16.472 1.00 88.81 363 ALA A C 1
ATOM 2897 O O . ALA A 1 363 ? 5.556 -1.910 15.457 1.00 88.81 363 ALA A O 1
ATOM 2898 N N . TYR A 1 364 ? 6.784 -0.439 16.635 1.00 90.50 364 TYR A N 1
ATOM 2899 C CA . TYR A 1 364 ? 7.667 -0.074 15.510 1.00 90.50 364 TYR A CA 1
ATOM 2900 C C . TYR A 1 364 ? 9.169 -0.365 15.684 1.00 90.50 364 TYR A C 1
ATOM 2902 O O . TYR A 1 364 ? 9.868 -0.452 14.675 1.00 90.50 364 TYR A O 1
ATOM 2910 N N . ALA A 1 365 ? 9.696 -0.527 16.905 1.00 88.12 365 ALA A N 1
ATOM 2911 C CA . ALA A 1 365 ? 11.148 -0.650 17.137 1.00 88.12 365 ALA A CA 1
ATOM 2912 C C . ALA A 1 365 ? 11.593 -1.917 17.884 1.00 88.12 365 ALA A C 1
ATOM 2914 O O . ALA A 1 365 ? 12.720 -2.373 17.686 1.00 88.12 365 ALA A O 1
ATOM 2915 N N . SER A 1 366 ? 10.722 -2.514 18.700 1.00 82.06 366 SER A N 1
ATOM 2916 C CA . SER A 1 366 ? 11.039 -3.592 19.652 1.00 82.06 366 SER A CA 1
ATOM 2917 C C . SER A 1 366 ? 11.694 -4.833 19.034 1.00 82.06 366 SER A C 1
ATOM 2919 O O . SER A 1 366 ? 12.404 -5.576 19.716 1.00 82.06 366 SER A O 1
ATOM 2921 N N . ARG A 1 367 ? 11.458 -5.076 17.741 1.00 83.88 367 ARG A N 1
ATOM 2922 C CA . ARG A 1 367 ? 12.067 -6.161 16.959 1.00 83.88 367 ARG A CA 1
ATOM 2923 C C . ARG A 1 367 ? 13.511 -5.811 16.576 1.00 83.88 367 ARG A C 1
ATOM 2925 O O . ARG A 1 367 ? 14.414 -6.615 16.816 1.00 83.88 367 ARG A O 1
ATOM 2932 N N . TRP A 1 368 ? 13.733 -4.592 16.080 1.00 81.31 368 TRP A N 1
ATOM 2933 C CA . TRP A 1 368 ? 15.041 -4.085 15.655 1.00 81.31 368 TRP A CA 1
ATOM 2934 C C . TRP A 1 368 ? 16.018 -3.876 16.813 1.00 81.31 368 TRP A C 1
ATOM 2936 O O . TRP A 1 368 ? 17.157 -4.340 16.742 1.00 81.31 368 TRP A O 1
ATOM 2946 N N . THR A 1 369 ? 15.570 -3.273 17.916 1.00 73.06 369 THR A N 1
ATOM 2947 C CA . THR A 1 369 ? 16.401 -3.063 19.117 1.00 73.06 369 THR A CA 1
ATOM 2948 C C . THR A 1 369 ? 16.874 -4.380 19.739 1.00 73.06 369 THR A C 1
ATOM 2950 O O . THR A 1 369 ? 17.977 -4.456 20.274 1.00 73.06 369 THR A O 1
ATOM 2953 N N . LYS A 1 370 ? 16.094 -5.459 19.585 1.00 78.06 370 LYS A N 1
ATOM 2954 C CA . LYS A 1 370 ? 16.450 -6.836 19.984 1.00 78.06 370 LYS A CA 1
ATOM 2955 C C . LYS A 1 370 ? 17.287 -7.582 18.928 1.00 78.06 370 LYS A C 1
ATOM 2957 O O . LYS A 1 370 ? 17.387 -8.808 18.975 1.00 78.06 370 LYS A O 1
ATOM 2962 N N . GLY A 1 371 ? 17.874 -6.867 17.965 1.00 74.06 371 GLY A N 1
ATOM 2963 C CA . GLY A 1 371 ? 18.777 -7.408 16.945 1.00 74.06 371 GLY A CA 1
ATOM 2964 C C . GLY A 1 371 ? 18.101 -8.220 15.835 1.00 74.06 371 GLY A C 1
ATOM 2965 O O . GLY A 1 371 ? 18.795 -8.919 15.096 1.00 74.06 371 GLY A O 1
ATOM 2966 N N . LYS A 1 372 ? 16.768 -8.160 15.701 1.00 77.25 372 LYS A N 1
ATOM 2967 C CA . LYS A 1 372 ? 16.024 -8.833 14.625 1.00 77.25 372 LYS A CA 1
ATOM 2968 C C . LYS A 1 372 ? 15.694 -7.837 13.518 1.00 77.25 372 LYS A C 1
ATOM 2970 O O . LYS A 1 372 ? 15.304 -6.711 13.788 1.00 77.25 372 LYS A O 1
ATOM 2975 N N . ASN A 1 373 ? 15.785 -8.261 12.262 1.00 79.38 373 ASN A N 1
ATOM 2976 C CA . ASN A 1 373 ? 15.280 -7.447 11.157 1.00 79.38 373 ASN A CA 1
ATOM 2977 C C . ASN A 1 373 ? 13.755 -7.320 11.228 1.00 79.38 373 ASN A C 1
ATOM 2979 O O . ASN A 1 373 ? 13.071 -8.291 11.560 1.00 79.38 373 ASN A O 1
ATOM 2983 N N . GLU A 1 374 ? 13.236 -6.157 10.841 1.00 84.50 374 GLU A N 1
ATOM 2984 C CA . GLU A 1 374 ? 11.805 -5.975 10.626 1.00 84.50 374 GLU A CA 1
ATOM 2985 C C . GLU A 1 374 ? 11.313 -6.859 9.468 1.00 84.50 374 GLU A C 1
ATOM 2987 O O . GLU A 1 374 ? 12.040 -7.094 8.496 1.00 84.50 374 GLU A O 1
ATOM 2992 N N . LYS A 1 375 ? 10.085 -7.370 9.578 1.00 80.81 375 LYS A N 1
ATOM 2993 C CA . LYS A 1 375 ? 9.493 -8.327 8.632 1.00 80.81 375 LYS A CA 1
ATOM 2994 C C . LYS A 1 375 ? 8.067 -7.930 8.243 1.00 80.81 375 LYS A C 1
ATOM 2996 O O . LYS A 1 375 ? 7.399 -7.211 8.977 1.00 80.81 375 LYS A O 1
ATOM 3001 N N . LYS A 1 376 ? 7.580 -8.407 7.089 1.00 80.81 376 LYS A N 1
ATOM 3002 C CA . LYS A 1 376 ? 6.202 -8.136 6.638 1.00 80.81 376 LYS A CA 1
ATOM 3003 C C . LYS A 1 376 ? 5.219 -8.968 7.488 1.00 80.81 376 LYS A C 1
ATOM 3005 O O . LYS A 1 376 ? 5.390 -10.187 7.534 1.00 80.81 376 LYS A O 1
ATOM 3010 N N . PRO A 1 377 ? 4.205 -8.373 8.135 1.00 86.38 377 PRO A N 1
ATOM 3011 C CA . PRO A 1 377 ? 3.121 -9.138 8.748 1.00 86.38 377 PRO A CA 1
ATOM 3012 C C . PRO A 1 377 ? 2.262 -9.852 7.696 1.00 86.38 377 PRO A C 1
ATOM 3014 O O . PRO A 1 377 ? 2.332 -9.551 6.498 1.00 86.38 377 PRO A O 1
ATOM 3017 N N . TYR A 1 378 ? 1.450 -10.814 8.130 1.00 87.81 378 TYR A N 1
ATOM 3018 C CA . TYR A 1 378 ? 0.401 -11.368 7.282 1.00 87.81 378 TYR A CA 1
ATOM 3019 C C . TYR A 1 378 ? -0.616 -10.270 6.943 1.00 87.81 378 TYR A C 1
ATOM 3021 O O . TYR A 1 378 ? -0.940 -9.426 7.779 1.00 87.81 378 TYR A O 1
ATOM 3029 N N . ASN A 1 379 ? -1.098 -10.274 5.698 1.00 87.31 379 ASN A N 1
ATOM 3030 C CA . ASN A 1 379 ? -2.223 -9.435 5.298 1.00 87.31 379 ASN A CA 1
ATOM 3031 C C . ASN A 1 379 ? -3.510 -10.161 5.724 1.00 87.31 379 ASN A C 1
ATOM 3033 O O . ASN A 1 379 ? -3.735 -11.252 5.190 1.00 87.31 379 ASN A O 1
ATOM 3037 N N . PRO A 1 380 ? -4.319 -9.624 6.654 1.00 91.81 380 PRO A N 1
ATOM 3038 C CA . PRO A 1 380 ? -5.417 -10.381 7.240 1.00 91.81 380 PRO A CA 1
ATOM 3039 C C . PRO A 1 380 ? -6.488 -10.750 6.210 1.00 91.81 380 PRO A C 1
ATOM 3041 O O . PRO A 1 380 ? -6.749 -10.009 5.252 1.00 91.81 380 PRO A O 1
ATOM 3044 N N . ILE A 1 381 ? -7.135 -11.896 6.417 1.00 93.75 381 ILE A N 1
ATOM 3045 C CA . ILE A 1 381 ? -8.281 -12.319 5.605 1.00 93.75 381 ILE A CA 1
ATOM 3046 C C . ILE A 1 381 ? -9.495 -11.412 5.862 1.00 93.75 381 ILE A C 1
ATOM 3048 O O . ILE A 1 381 ? -9.605 -10.793 6.914 1.00 93.75 381 ILE A O 1
ATOM 3052 N N . LEU A 1 382 ? -10.432 -11.310 4.915 1.00 93.75 382 LEU A N 1
ATOM 3053 C CA . LEU A 1 382 ? -11.635 -10.494 5.120 1.00 93.75 382 LEU A CA 1
ATOM 3054 C C . LEU A 1 382 ? -12.515 -11.110 6.222 1.00 93.75 382 LEU A C 1
ATOM 3056 O O . LEU A 1 382 ? -12.950 -12.255 6.091 1.00 93.75 382 LEU A O 1
ATOM 3060 N N . GLY A 1 383 ? -12.785 -10.350 7.286 1.00 93.81 383 GLY A N 1
ATOM 3061 C CA . GLY A 1 383 ? -13.454 -10.857 8.486 1.00 93.81 383 GLY A CA 1
ATOM 3062 C C . GLY A 1 383 ? -12.564 -11.701 9.403 1.00 93.81 383 GLY A C 1
ATOM 3063 O O . GLY A 1 383 ? -13.095 -12.493 10.180 1.00 93.81 383 GLY A O 1
ATOM 3064 N N . GLU A 1 384 ? -11.233 -11.575 9.304 1.00 96.69 384 GLU A N 1
ATOM 3065 C CA . GLU A 1 384 ? -10.305 -12.086 10.322 1.00 96.69 384 GLU A CA 1
ATOM 3066 C C . GLU A 1 384 ? -10.561 -11.394 11.661 1.00 96.69 384 GLU A C 1
ATOM 3068 O O . GLU A 1 384 ? -10.731 -10.175 11.695 1.00 96.69 384 GLU A O 1
ATOM 3073 N N . LEU A 1 385 ? -10.561 -12.162 12.749 1.00 96.25 385 LEU A N 1
ATOM 3074 C CA . LEU A 1 385 ? -10.831 -11.679 14.100 1.00 96.25 385 LEU A CA 1
ATOM 3075 C C . LEU A 1 385 ? -9.603 -11.829 14.998 1.00 96.25 385 LEU A C 1
ATOM 3077 O O . LEU A 1 385 ? -8.876 -12.823 14.931 1.00 96.25 385 LEU A O 1
ATOM 3081 N N . PHE A 1 386 ? -9.396 -10.871 15.891 1.00 97.12 386 PHE A N 1
ATOM 3082 C CA . PHE A 1 386 ? -8.462 -10.994 17.003 1.00 97.12 386 PHE A CA 1
ATOM 3083 C C . PHE A 1 386 ? -9.124 -10.479 18.281 1.00 97.12 386 PHE A C 1
ATOM 3085 O O . PHE A 1 386 ? -9.531 -9.320 18.367 1.00 97.12 386 PHE A O 1
ATOM 3092 N N . PHE A 1 387 ? -9.233 -11.360 19.272 1.00 96.06 387 PHE A N 1
ATOM 3093 C CA . PHE A 1 387 ? -9.713 -11.034 20.608 1.00 96.06 387 PHE A CA 1
ATOM 3094 C C . PHE A 1 387 ? -8.576 -11.215 21.605 1.00 96.06 387 PHE A C 1
ATOM 3096 O O . PHE A 1 387 ? -7.824 -12.186 21.525 1.00 96.06 387 PHE A O 1
ATOM 3103 N N . GLY A 1 388 ? -8.493 -10.314 22.574 1.00 93.94 388 GLY A N 1
ATOM 3104 C CA . GLY A 1 388 ? -7.542 -10.413 23.673 1.00 93.94 388 GLY A CA 1
ATOM 3105 C C . GLY A 1 388 ? -8.060 -9.705 24.914 1.00 93.94 388 GLY A C 1
ATOM 3106 O O . GLY A 1 388 ? -8.952 -8.858 24.823 1.00 93.94 388 GLY A O 1
ATOM 3107 N N . SER A 1 389 ? -7.503 -10.042 26.072 1.00 95.69 389 SER A N 1
ATOM 3108 C CA . SER A 1 389 ? -7.724 -9.263 27.287 1.00 95.69 389 SER A CA 1
ATOM 3109 C C . SER A 1 389 ? -6.479 -9.126 28.156 1.00 95.69 389 SER A C 1
ATOM 3111 O O . SER A 1 389 ? -5.557 -9.938 28.094 1.00 95.69 389 SER A O 1
ATOM 3113 N N . TRP A 1 390 ? -6.449 -8.072 28.968 1.00 95.38 390 TRP A N 1
ATOM 3114 C CA . TRP A 1 390 ? -5.415 -7.830 29.969 1.00 95.38 390 TRP A CA 1
ATOM 3115 C C . TRP A 1 390 ? -6.087 -7.780 31.340 1.00 95.38 390 TRP A C 1
ATOM 3117 O O . TRP A 1 390 ? -7.013 -6.999 31.561 1.00 95.38 390 TRP A O 1
ATOM 3127 N N . GLU A 1 391 ? -5.622 -8.621 32.262 1.00 89.25 391 GLU A N 1
ATOM 3128 C CA . GLU A 1 391 ? -6.005 -8.533 33.671 1.00 89.25 391 GLU A CA 1
ATOM 3129 C C . GLU A 1 391 ? -5.183 -7.441 34.338 1.00 89.25 391 GLU A C 1
ATOM 3131 O O . GLU A 1 391 ? -3.953 -7.508 34.368 1.00 89.25 391 GLU A O 1
ATOM 3136 N N . THR A 1 392 ? -5.860 -6.453 34.907 1.00 79.88 392 THR A N 1
ATOM 3137 C CA . THR A 1 392 ? -5.200 -5.385 35.653 1.00 79.88 392 THR A CA 1
ATOM 3138 C C . THR A 1 392 ? -5.232 -5.731 37.139 1.00 79.88 392 THR A C 1
ATOM 3140 O O . THR A 1 392 ? -6.086 -6.488 37.603 1.00 79.88 392 THR A O 1
ATOM 3143 N N . LYS A 1 393 ? -4.278 -5.213 37.917 1.00 72.69 393 LYS A N 1
ATOM 3144 C CA . LYS A 1 393 ? -4.114 -5.652 39.313 1.00 72.69 393 LYS A CA 1
ATOM 3145 C C . LYS A 1 393 ? -5.256 -5.206 40.232 1.00 72.69 393 LYS A C 1
ATOM 3147 O O . LYS A 1 393 ? -5.523 -5.913 41.197 1.00 72.69 393 LYS A O 1
ATOM 3152 N N . ASN A 1 394 ? -5.897 -4.068 39.945 1.00 71.88 394 ASN A N 1
ATOM 3153 C CA . ASN A 1 394 ? -6.948 -3.476 40.785 1.00 71.88 394 ASN A CA 1
ATOM 3154 C C . ASN A 1 394 ? -8.144 -2.891 40.002 1.00 71.88 394 ASN A C 1
ATOM 3156 O O . ASN A 1 394 ? -9.151 -2.563 40.622 1.00 71.88 394 ASN A O 1
ATOM 3160 N N . ASP A 1 395 ? -8.056 -2.761 38.674 1.00 79.06 395 ASP A N 1
ATOM 3161 C CA . ASP A 1 395 ? -8.916 -1.887 37.857 1.00 79.06 395 ASP A CA 1
ATOM 3162 C C . ASP A 1 395 ? -9.682 -2.680 36.774 1.00 79.06 395 ASP A C 1
ATOM 3164 O O . ASP A 1 395 ? -9.938 -2.205 35.668 1.00 79.06 395 ASP A O 1
ATOM 3168 N N . GLY A 1 396 ? -10.023 -3.936 37.079 1.00 85.00 396 GLY A N 1
ATOM 3169 C CA . GLY A 1 396 ? -10.807 -4.814 36.206 1.00 85.00 396 GLY A CA 1
ATOM 3170 C C . GLY A 1 396 ? -10.041 -5.419 35.024 1.00 85.00 396 GLY A C 1
ATOM 3171 O O . GLY A 1 396 ? -8.825 -5.625 35.066 1.00 85.00 396 GLY A O 1
ATOM 3172 N N . GLU A 1 397 ? -10.781 -5.743 33.965 1.00 92.81 397 GLU A N 1
ATOM 3173 C CA . GLU A 1 397 ? -10.271 -6.377 32.743 1.00 92.81 397 GLU A CA 1
ATOM 3174 C C . GLU A 1 397 ? -10.315 -5.376 31.580 1.00 92.81 397 GLU A C 1
ATOM 3176 O O . GLU A 1 397 ? -11.330 -4.711 31.365 1.00 92.81 397 GLU A O 1
ATOM 3181 N N . ILE A 1 398 ? -9.232 -5.266 30.806 1.00 95.69 398 ILE A N 1
ATOM 3182 C CA . ILE A 1 398 ? -9.269 -4.593 29.499 1.00 95.69 398 ILE A CA 1
ATOM 3183 C C . ILE A 1 398 ? -9.632 -5.639 28.453 1.00 95.69 398 ILE A C 1
ATOM 3185 O O . ILE A 1 398 ? -8.924 -6.637 28.335 1.00 95.69 398 ILE A O 1
ATOM 3189 N N . LYS A 1 399 ? -10.686 -5.416 27.668 1.00 94.88 399 LYS A N 1
ATOM 3190 C CA . LYS A 1 399 ? -11.097 -6.309 26.571 1.00 94.88 399 LYS A CA 1
ATOM 3191 C C . LYS A 1 399 ? -10.831 -5.667 25.227 1.00 94.88 399 LYS A C 1
ATOM 3193 O O . LYS A 1 399 ? -11.060 -4.474 25.069 1.00 94.88 399 LYS A O 1
ATOM 3198 N N . MET A 1 400 ? -10.410 -6.476 24.262 1.00 94.25 400 MET A N 1
ATOM 3199 C CA . MET A 1 400 ? -10.142 -6.077 22.885 1.00 94.25 400 MET A CA 1
ATOM 3200 C C . MET A 1 400 ? -10.959 -6.911 21.900 1.00 94.25 400 MET A C 1
ATOM 3202 O O . MET A 1 400 ? -10.995 -8.140 21.985 1.00 94.25 400 MET A O 1
ATOM 3206 N N . CYS A 1 401 ? -11.538 -6.233 20.913 1.00 94.38 401 CYS A N 1
ATOM 3207 C CA . CYS A 1 401 ? -12.046 -6.825 19.683 1.00 94.38 401 CYS A CA 1
ATOM 3208 C C . CYS A 1 401 ? -11.377 -6.133 18.493 1.00 94.38 401 CYS A C 1
ATOM 3210 O O . CYS A 1 401 ? -11.317 -4.908 18.434 1.00 94.38 401 CYS A O 1
ATOM 3212 N N . CYS A 1 402 ? -10.877 -6.912 17.543 1.00 96.12 402 CYS A N 1
ATOM 3213 C CA . CYS A 1 402 ? -10.270 -6.434 16.311 1.00 96.12 402 CYS A CA 1
ATOM 3214 C C . CYS A 1 402 ? -10.787 -7.278 15.143 1.00 96.12 402 CYS A C 1
ATOM 3216 O O . CYS A 1 402 ? -10.883 -8.501 15.257 1.00 96.12 402 CYS A O 1
ATOM 3218 N N . GLU A 1 403 ? -11.154 -6.624 14.041 1.00 95.81 403 GLU A N 1
ATOM 3219 C CA . GLU A 1 403 ? -11.718 -7.257 12.851 1.00 95.81 403 GLU A CA 1
ATOM 3220 C C . GLU A 1 403 ? -11.156 -6.637 11.568 1.00 95.81 403 GLU A C 1
ATOM 3222 O O . GLU A 1 403 ? -11.099 -5.414 11.409 1.00 95.81 403 GLU A O 1
ATOM 3227 N N . GLN A 1 404 ? -10.804 -7.477 10.597 1.00 95.31 404 GLN A N 1
ATOM 3228 C CA . GLN A 1 404 ? -10.466 -7.018 9.255 1.00 95.31 404 GLN A CA 1
ATOM 3229 C C . GLN A 1 404 ? -11.736 -6.664 8.466 1.00 95.31 404 GLN A C 1
ATOM 3231 O O . GLN A 1 404 ? -12.312 -7.499 7.762 1.00 95.31 404 GLN A O 1
ATOM 3236 N N . VAL A 1 405 ? -12.168 -5.406 8.566 1.00 92.44 405 VAL A N 1
ATOM 3237 C CA . VAL A 1 405 ? -13.413 -4.916 7.951 1.00 92.44 405 VAL A CA 1
ATOM 3238 C C . VAL A 1 405 ? -13.331 -4.775 6.428 1.00 92.44 405 VAL A C 1
ATOM 3240 O O . VAL A 1 405 ? -14.355 -4.906 5.759 1.00 92.44 405 VAL A O 1
ATOM 3243 N N . SER A 1 406 ? -12.133 -4.561 5.866 1.00 89.62 406 SER A N 1
ATOM 3244 C CA . SER A 1 406 ? -11.892 -4.529 4.415 1.00 89.62 406 SER A CA 1
ATOM 3245 C C . SER A 1 406 ? -10.538 -5.137 4.039 1.00 89.62 406 SER A C 1
ATOM 3247 O O . SER A 1 406 ? -9.575 -5.061 4.800 1.00 89.62 406 SER A O 1
ATOM 3249 N N . HIS A 1 407 ? -10.443 -5.726 2.845 1.00 85.94 407 HIS A N 1
ATOM 3250 C CA . HIS A 1 407 ? -9.213 -6.336 2.319 1.00 85.94 407 HIS A CA 1
ATOM 3251 C C . HIS A 1 407 ? -8.629 -5.575 1.108 1.00 85.94 407 HIS A C 1
ATOM 3253 O O . HIS A 1 407 ? -7.420 -5.615 0.873 1.00 85.94 407 HIS A O 1
ATOM 3259 N N . HIS A 1 408 ? -9.455 -4.829 0.364 1.00 79.81 408 HIS A N 1
ATOM 3260 C CA . HIS A 1 408 ? -9.032 -3.990 -0.765 1.00 79.81 408 HIS A CA 1
ATOM 3261 C C . HIS A 1 408 ? -9.778 -2.639 -0.746 1.00 79.81 408 HIS A C 1
ATOM 3263 O O . HIS A 1 408 ? -10.898 -2.569 -1.249 1.00 79.81 408 HIS A O 1
ATOM 3269 N N . PRO A 1 409 ? -9.187 -1.559 -0.196 1.00 78.12 409 PRO A N 1
ATOM 3270 C CA . PRO A 1 409 ? -7.905 -1.517 0.517 1.00 78.12 409 PRO A CA 1
ATOM 3271 C C . PRO A 1 409 ? -7.955 -2.283 1.854 1.00 78.12 409 PRO A C 1
ATOM 3273 O O . PRO A 1 409 ? -9.041 -2.454 2.409 1.00 78.12 409 PRO A O 1
ATOM 3276 N N . PRO A 1 410 ? -6.811 -2.741 2.393 1.00 84.88 410 PRO A N 1
ATOM 3277 C CA . PRO A 1 410 ? -6.773 -3.388 3.700 1.00 84.88 410 PRO A CA 1
ATOM 3278 C C . PRO A 1 410 ? -7.096 -2.371 4.803 1.00 84.88 410 PRO A C 1
ATOM 3280 O O . PRO A 1 410 ? -6.400 -1.364 4.943 1.00 84.88 410 PRO A O 1
ATOM 3283 N N . VAL A 1 411 ? -8.146 -2.646 5.582 1.00 90.44 411 VAL A N 1
ATOM 3284 C CA . VAL A 1 411 ? -8.551 -1.863 6.757 1.00 90.44 411 VAL A CA 1
ATOM 3285 C C . VAL A 1 411 ? -8.906 -2.809 7.900 1.00 90.44 411 VAL A C 1
ATOM 3287 O O . VAL A 1 411 ? -9.774 -3.674 7.756 1.00 90.44 411 VAL A O 1
ATOM 3290 N N . THR A 1 412 ? -8.251 -2.607 9.036 1.00 93.62 412 THR A N 1
ATOM 3291 C CA . THR A 1 412 ? -8.513 -3.270 10.314 1.00 93.62 412 THR A CA 1
ATOM 3292 C C . THR A 1 412 ? -9.255 -2.289 11.221 1.00 93.62 412 THR A C 1
ATOM 3294 O O . THR A 1 412 ? -8.797 -1.161 11.396 1.00 93.62 412 THR A O 1
ATOM 3297 N N . ALA A 1 413 ? -10.390 -2.685 11.795 1.00 94.56 413 ALA A N 1
ATOM 3298 C CA . ALA A 1 413 ? -11.075 -1.929 12.845 1.00 94.56 413 ALA A CA 1
ATOM 3299 C C . ALA A 1 413 ? -10.830 -2.594 14.201 1.00 94.56 413 ALA A C 1
ATOM 3301 O O . ALA A 1 413 ? -10.708 -3.815 14.281 1.00 94.56 413 ALA A O 1
ATOM 3302 N N . PHE A 1 414 ? -10.747 -1.802 15.264 1.00 95.00 414 PHE A N 1
ATOM 3303 C CA . PHE A 1 414 ? -10.498 -2.303 16.608 1.00 95.00 414 PHE A CA 1
ATOM 3304 C C . PHE A 1 414 ? -11.207 -1.469 17.677 1.00 95.00 414 PHE A C 1
ATOM 3306 O O . PHE A 1 414 ? -11.453 -0.271 17.522 1.00 95.00 414 PHE A O 1
ATOM 3313 N N . TYR A 1 415 ? -11.527 -2.137 18.778 1.00 95.75 415 TYR A N 1
ATOM 3314 C CA . TYR A 1 415 ? -12.208 -1.595 19.939 1.00 95.75 415 TYR A CA 1
ATOM 3315 C C . TYR A 1 415 ? -11.577 -2.152 21.213 1.00 95.75 415 TYR A C 1
ATOM 3317 O O . TYR A 1 415 ? -11.299 -3.352 21.290 1.00 95.75 415 TYR A O 1
ATOM 3325 N N . PHE A 1 416 ? -11.391 -1.288 22.207 1.00 95.62 416 PHE A N 1
ATOM 3326 C CA . PHE A 1 416 ? -10.983 -1.651 23.555 1.00 95.62 416 PHE A CA 1
ATOM 3327 C C . PHE A 1 416 ? -11.934 -1.041 24.583 1.00 95.62 416 PHE A C 1
ATOM 3329 O O . PHE A 1 416 ? -12.314 0.127 24.470 1.00 95.62 416 PHE A O 1
ATOM 3336 N N . GLU A 1 417 ? -12.256 -1.808 25.621 1.00 93.44 417 GLU A N 1
ATOM 3337 C CA . GLU A 1 417 ? -13.010 -1.337 26.783 1.00 93.44 417 GLU A CA 1
ATOM 3338 C C . GLU A 1 417 ? -12.307 -1.702 28.092 1.00 93.44 417 GLU A C 1
ATOM 3340 O O . GLU A 1 417 ? -11.827 -2.823 28.260 1.00 93.44 417 GLU A O 1
ATOM 3345 N N . ASN A 1 418 ? -12.320 -0.774 29.047 1.00 94.75 418 ASN A N 1
ATOM 3346 C CA . ASN A 1 418 ? -12.202 -1.065 30.469 1.00 94.75 418 ASN A CA 1
ATOM 3347 C C . ASN A 1 418 ? -13.330 -0.327 31.200 1.00 94.75 418 ASN A C 1
ATOM 3349 O O . ASN A 1 418 ? -13.367 0.905 31.237 1.00 94.75 418 ASN A O 1
ATOM 3353 N N . LYS A 1 419 ? -14.283 -1.091 31.738 1.00 90.56 419 LYS A N 1
ATOM 3354 C CA . LYS A 1 419 ? -15.544 -0.553 32.275 1.00 90.56 419 LYS A CA 1
ATOM 3355 C C . LYS A 1 419 ? -15.372 0.048 33.663 1.00 90.56 419 LYS A C 1
ATOM 3357 O O . LYS A 1 419 ? -16.085 0.974 34.024 1.00 90.56 419 LYS A O 1
ATOM 3362 N N . GLU A 1 420 ? -14.404 -0.453 34.413 1.00 91.06 420 GLU A N 1
ATOM 3363 C CA . GLU A 1 420 ? -14.084 -0.043 35.771 1.00 91.06 420 GLU A CA 1
ATOM 3364 C C . GLU A 1 420 ? -13.458 1.362 35.816 1.00 91.06 420 GLU A C 1
ATOM 3366 O O . GLU A 1 420 ? -13.849 2.173 36.654 1.00 91.06 420 GLU A O 1
ATOM 3371 N N . SER A 1 421 ? -12.553 1.695 34.885 1.00 90.94 421 SER A N 1
ATOM 3372 C CA . SER A 1 421 ? -12.011 3.060 34.738 1.00 90.94 421 SER A CA 1
ATOM 3373 C C . SER A 1 421 ? -12.860 3.985 33.854 1.00 90.94 421 SER A C 1
ATOM 3375 O O . SER A 1 421 ? -12.612 5.196 33.817 1.00 90.94 421 SER A O 1
ATOM 3377 N N . GLY A 1 422 ? -13.843 3.436 33.129 1.00 92.00 422 GLY A N 1
ATOM 3378 C CA . GLY A 1 422 ? -14.628 4.161 32.126 1.00 92.00 422 GLY A CA 1
ATOM 3379 C C . GLY A 1 422 ? -13.788 4.622 30.930 1.00 92.00 422 GLY A C 1
ATOM 3380 O O . GLY A 1 422 ? -14.029 5.708 30.400 1.00 92.00 422 GLY A O 1
ATOM 3381 N N . THR A 1 423 ? -12.775 3.840 30.541 1.00 93.75 423 THR A N 1
ATOM 3382 C CA . THR A 1 423 ? -11.835 4.178 29.459 1.00 93.75 423 THR A CA 1
ATOM 3383 C C . THR A 1 423 ? -12.094 3.289 28.247 1.00 93.75 423 THR A C 1
ATOM 3385 O O . THR A 1 423 ? -12.044 2.060 28.334 1.00 93.75 423 THR A O 1
ATOM 3388 N N . PHE A 1 424 ? -12.345 3.913 27.097 1.00 95.00 424 PHE A N 1
ATOM 3389 C CA . PHE A 1 424 ? -12.701 3.232 25.854 1.00 95.00 424 PHE A CA 1
ATOM 3390 C C . PHE A 1 424 ? -11.832 3.721 24.699 1.00 95.00 424 PHE A C 1
ATOM 3392 O O . PHE A 1 424 ? -11.520 4.906 24.610 1.00 95.00 424 PHE A O 1
ATOM 3399 N N . LEU A 1 425 ? -11.468 2.824 23.786 1.00 95.12 425 LEU A N 1
ATOM 3400 C CA . LEU A 1 425 ? -10.712 3.153 22.580 1.00 95.12 425 LEU A CA 1
ATOM 3401 C C . LEU A 1 425 ? -11.419 2.555 21.373 1.00 95.12 425 LEU A C 1
ATOM 3403 O O . LEU A 1 425 ? -11.679 1.356 21.344 1.00 95.12 425 LEU A O 1
ATOM 3407 N N . VAL A 1 426 ? -11.695 3.362 20.358 1.00 93.38 426 VAL A N 1
ATOM 3408 C CA . VAL A 1 426 ? -12.177 2.886 19.061 1.00 93.38 426 VAL A CA 1
ATOM 3409 C C . VAL A 1 426 ? -11.253 3.403 17.973 1.00 93.38 426 VAL A C 1
ATOM 3411 O O . VAL A 1 426 ? -10.782 4.539 18.027 1.00 93.38 426 VAL A O 1
ATOM 3414 N N . GLY A 1 427 ? -10.958 2.574 16.982 1.00 90.94 427 GLY A N 1
ATOM 3415 C CA . GLY A 1 427 ? -10.122 3.001 15.878 1.00 90.94 427 GLY A CA 1
ATOM 3416 C C . GLY A 1 427 ? -10.207 2.101 14.664 1.00 90.94 427 GLY A C 1
ATOM 3417 O O . GLY A 1 427 ? -10.770 1.007 14.681 1.00 90.94 427 GLY A O 1
ATOM 3418 N N . ASN A 1 428 ? -9.632 2.599 13.582 1.00 91.12 428 ASN A N 1
ATOM 3419 C CA . ASN A 1 428 ? -9.377 1.838 12.376 1.00 91.12 428 ASN A CA 1
ATOM 3420 C C . ASN A 1 428 ? -8.012 2.234 11.818 1.00 91.12 428 ASN A C 1
ATOM 3422 O O . ASN A 1 428 ? -7.604 3.393 11.912 1.00 91.12 428 ASN A O 1
ATOM 3426 N N . CYS A 1 429 ? -7.312 1.273 11.231 1.00 88.44 429 CYS A N 1
ATOM 3427 C CA . CYS A 1 429 ? -6.069 1.508 10.520 1.00 88.44 429 CYS A CA 1
ATOM 3428 C C . CYS A 1 429 ? -6.083 0.800 9.161 1.00 88.44 429 CYS A C 1
ATOM 3430 O O . CYS A 1 429 ? -6.534 -0.332 9.007 1.00 88.44 429 CYS A O 1
ATOM 3432 N N . GLY A 1 430 ? -5.567 1.495 8.158 1.00 85.94 430 GLY A N 1
ATOM 3433 C CA . GLY A 1 430 ? -5.242 0.978 6.838 1.00 85.94 430 GLY A CA 1
ATOM 3434 C C . GLY A 1 430 ? -3.886 1.525 6.410 1.00 85.94 430 GLY A C 1
ATOM 3435 O O . GLY A 1 430 ? -3.392 2.500 6.982 1.00 85.94 430 GLY A O 1
ATOM 3436 N N . GLN A 1 431 ? -3.257 0.895 5.424 1.00 81.69 431 GLN A N 1
ATOM 3437 C CA . GLN A 1 431 ? -1.910 1.263 4.987 1.00 81.69 431 GLN A CA 1
ATOM 3438 C C . GLN A 1 431 ? -1.828 1.339 3.465 1.00 81.69 431 GLN A C 1
ATOM 3440 O O . GLN A 1 431 ? -2.360 0.483 2.760 1.00 81.69 431 GLN A O 1
ATOM 3445 N N . LYS A 1 432 ? -1.109 2.348 2.967 1.00 77.12 432 LYS A N 1
ATOM 3446 C CA . LYS A 1 432 ? -0.708 2.485 1.562 1.00 77.12 432 LYS A CA 1
ATOM 3447 C C . LYS A 1 432 ? 0.809 2.524 1.499 1.00 77.12 432 LYS A C 1
ATOM 3449 O O . LYS A 1 432 ? 1.442 3.276 2.236 1.00 77.12 432 LYS A O 1
ATOM 3454 N N . THR A 1 433 ? 1.414 1.720 0.636 1.00 76.56 433 THR A N 1
ATOM 3455 C CA . THR A 1 433 ? 2.873 1.565 0.587 1.00 76.56 433 THR A CA 1
ATOM 3456 C C . THR A 1 433 ? 3.447 2.046 -0.739 1.00 76.56 433 THR A C 1
ATOM 3458 O O . THR A 1 433 ? 2.854 1.856 -1.795 1.00 76.56 433 THR A O 1
ATOM 3461 N N . LYS A 1 434 ? 4.618 2.686 -0.715 1.00 76.31 434 LYS A N 1
ATOM 3462 C CA . LYS A 1 434 ? 5.251 3.263 -1.907 1.00 76.31 434 LYS A CA 1
ATOM 3463 C C . LYS A 1 434 ? 6.763 3.109 -1.857 1.00 76.31 434 LYS A C 1
ATOM 3465 O O . LYS A 1 434 ? 7.414 3.566 -0.920 1.00 76.31 434 LYS A O 1
ATOM 3470 N N . PHE A 1 435 ? 7.344 2.508 -2.891 1.00 72.31 435 PHE A N 1
ATOM 3471 C CA . PHE A 1 435 ? 8.797 2.409 -3.006 1.00 72.31 435 PHE A CA 1
ATOM 3472 C C . PHE A 1 435 ? 9.421 3.759 -3.396 1.00 72.31 435 PHE A C 1
ATOM 3474 O O . PHE A 1 435 ? 8.951 4.426 -4.318 1.00 72.31 435 PHE A O 1
ATOM 3481 N N . THR A 1 436 ? 10.497 4.156 -2.712 1.00 68.62 436 THR A N 1
ATOM 3482 C CA . THR A 1 436 ? 11.249 5.400 -2.983 1.00 68.62 436 THR A CA 1
ATOM 3483 C C . THR A 1 436 ? 12.679 5.143 -3.476 1.00 68.62 436 THR A C 1
ATOM 3485 O O . THR A 1 436 ? 13.490 6.062 -3.558 1.00 68.62 436 THR A O 1
ATOM 3488 N N . GLY A 1 437 ? 13.009 3.894 -3.824 1.00 67.12 437 GLY A N 1
ATOM 3489 C CA . GLY A 1 437 ? 14.318 3.486 -4.348 1.00 67.12 437 GLY A CA 1
ATOM 3490 C C . GLY A 1 437 ? 15.279 2.964 -3.277 1.00 67.12 437 GLY A C 1
ATOM 3491 O O . GLY A 1 437 ? 15.914 1.933 -3.480 1.00 67.12 437 GLY A O 1
ATOM 3492 N N . THR A 1 438 ? 15.371 3.633 -2.125 1.00 69.56 438 THR A N 1
ATOM 3493 C CA . THR A 1 438 ? 16.219 3.204 -0.988 1.00 69.56 438 THR A CA 1
ATOM 3494 C C . THR A 1 438 ? 15.430 2.862 0.279 1.00 69.56 438 THR A C 1
ATOM 3496 O O . THR A 1 438 ? 16.004 2.330 1.231 1.00 69.56 438 THR A O 1
ATOM 3499 N N . ALA A 1 439 ? 14.124 3.133 0.287 1.00 77.75 439 ALA A N 1
ATOM 3500 C CA . ALA A 1 439 ? 13.195 2.841 1.371 1.00 77.75 439 ALA A CA 1
ATOM 3501 C C . ALA A 1 439 ? 11.798 2.509 0.813 1.00 77.75 439 ALA A C 1
ATOM 3503 O O . ALA A 1 439 ? 11.515 2.732 -0.369 1.00 77.75 439 ALA A O 1
ATOM 3504 N N . ILE A 1 440 ? 10.913 2.003 1.671 1.00 83.00 440 ILE A N 1
ATOM 3505 C CA . ILE A 1 440 ? 9.465 1.969 1.421 1.00 83.00 440 ILE A CA 1
ATOM 3506 C C . ILE A 1 440 ? 8.819 2.982 2.363 1.00 83.00 440 ILE A C 1
ATOM 3508 O O . ILE A 1 440 ? 9.010 2.897 3.574 1.00 83.00 440 ILE A O 1
ATOM 3512 N N . LYS A 1 441 ? 8.061 3.932 1.812 1.00 86.06 441 LYS A N 1
ATOM 3513 C CA . LYS A 1 441 ? 7.157 4.776 2.593 1.00 86.06 441 LYS A CA 1
ATOM 3514 C C . LYS A 1 441 ? 5.855 4.021 2.829 1.00 86.06 441 LYS A C 1
ATOM 3516 O O . LYS A 1 441 ? 5.311 3.447 1.888 1.00 86.06 441 LYS A O 1
ATOM 3521 N N . VAL A 1 442 ? 5.376 4.027 4.065 1.00 85.69 442 VAL A N 1
ATOM 3522 C CA . VAL A 1 442 ? 4.069 3.519 4.475 1.00 85.69 442 VAL A CA 1
ATOM 3523 C C . VAL A 1 442 ? 3.274 4.708 4.996 1.00 85.69 442 VAL A C 1
ATOM 3525 O O . VAL A 1 442 ? 3.616 5.313 6.012 1.00 85.69 442 VAL A O 1
ATOM 3528 N N . GLU A 1 443 ? 2.237 5.067 4.257 1.00 83.06 443 GLU A N 1
ATOM 3529 C CA . GLU A 1 443 ? 1.267 6.087 4.630 1.00 83.06 443 GLU A CA 1
ATOM 3530 C C . GLU A 1 443 ? 0.139 5.387 5.387 1.00 83.06 443 GLU A C 1
ATOM 3532 O O . GLU A 1 443 ? -0.517 4.487 4.853 1.00 83.06 443 GLU A O 1
ATOM 3537 N N . GLN A 1 444 ? -0.040 5.761 6.652 1.00 85.69 444 GLN A N 1
ATOM 3538 C CA . GLN A 1 444 ? -1.089 5.217 7.506 1.00 85.69 444 GLN A CA 1
ATOM 3539 C C . GLN A 1 444 ? -2.371 6.028 7.319 1.00 85.69 444 GLN A C 1
ATOM 3541 O O . GLN A 1 444 ? -2.345 7.255 7.252 1.00 85.69 444 GLN A O 1
ATOM 3546 N N . THR A 1 445 ? -3.498 5.335 7.221 1.00 83.12 445 THR A N 1
ATOM 3547 C CA . THR A 1 445 ? -4.831 5.918 7.045 1.00 83.12 445 THR A CA 1
ATOM 3548 C C . THR A 1 445 ? -5.769 5.393 8.120 1.00 83.12 445 THR A C 1
ATOM 3550 O O . THR A 1 445 ? -5.597 4.264 8.572 1.00 83.12 445 THR A O 1
ATOM 3553 N N . GLY A 1 446 ? -6.781 6.178 8.476 1.00 83.31 446 GLY A N 1
ATOM 3554 C CA . GLY A 1 446 ? -7.761 5.833 9.502 1.00 83.31 446 GLY A CA 1
ATOM 3555 C C . GLY A 1 446 ? -7.724 6.809 10.673 1.00 83.31 446 GLY A C 1
ATOM 3556 O O . GLY A 1 446 ? -7.125 7.882 10.575 1.00 83.31 446 GLY A O 1
ATOM 3557 N N . SER A 1 447 ? -8.387 6.445 11.763 1.00 80.38 447 SER A N 1
ATOM 3558 C CA . SER A 1 447 ? -8.566 7.291 12.943 1.00 80.38 447 SER A CA 1
ATOM 3559 C C . SER A 1 447 ? -8.488 6.477 14.230 1.00 80.38 447 SER A C 1
ATOM 3561 O O . SER A 1 447 ? -8.782 5.281 14.247 1.00 80.38 447 SER A O 1
ATOM 3563 N N . LEU A 1 448 ? -8.100 7.144 15.315 1.00 89.94 448 LEU A N 1
ATOM 3564 C CA . LEU A 1 448 ? -8.051 6.592 16.662 1.00 89.94 448 LEU A CA 1
ATOM 3565 C C . LEU A 1 448 ? -8.714 7.581 17.620 1.00 89.94 448 LEU A C 1
ATOM 3567 O O . LEU A 1 448 ? -8.273 8.727 17.702 1.00 89.94 448 LEU A O 1
ATOM 3571 N N . THR A 1 449 ? -9.739 7.139 18.344 1.00 93.00 449 THR A N 1
ATOM 3572 C CA . THR A 1 449 ? -10.500 7.958 19.294 1.00 93.00 449 THR A CA 1
ATOM 3573 C C . THR A 1 449 ? -10.547 7.269 20.653 1.00 93.00 449 THR A C 1
ATOM 3575 O O . THR A 1 449 ? -11.149 6.206 20.812 1.00 93.00 449 THR A O 1
ATOM 3578 N N . LEU A 1 450 ? -9.903 7.891 21.639 1.00 95.62 450 LEU A N 1
ATOM 3579 C CA . LEU A 1 450 ? -9.984 7.547 23.058 1.00 95.62 450 LEU A CA 1
ATOM 3580 C C . LEU A 1 450 ? -11.140 8.330 23.694 1.00 95.62 450 LEU A C 1
ATOM 3582 O O . LEU A 1 450 ? -11.274 9.526 23.437 1.00 95.62 450 LEU A O 1
ATOM 3586 N N . TYR A 1 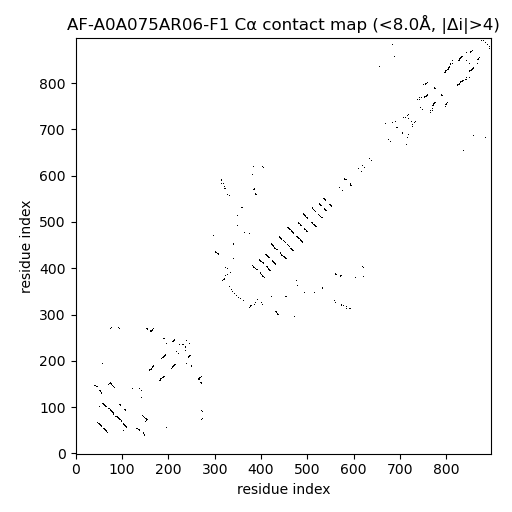451 ? -11.928 7.689 24.553 1.00 95.50 451 TYR A N 1
ATOM 3587 C CA . TYR A 1 451 ? -13.017 8.309 25.307 1.00 95.50 451 TYR A CA 1
ATOM 3588 C C . TYR A 1 451 ? -12.916 7.991 26.800 1.00 95.50 451 TYR A C 1
ATOM 3590 O O . TYR A 1 451 ? -12.669 6.847 27.189 1.00 95.50 451 TYR A O 1
ATOM 3598 N N . LEU A 1 452 ? -13.124 9.020 27.624 1.00 94.75 452 LEU A N 1
ATOM 3599 C CA . LEU A 1 452 ? -13.127 8.951 29.083 1.00 94.75 452 LEU A CA 1
ATOM 3600 C C . LEU A 1 452 ? -14.536 9.254 29.600 1.00 94.75 452 LEU A C 1
ATOM 3602 O O . LEU A 1 452 ? -14.943 10.415 29.678 1.00 94.75 452 LEU A O 1
ATOM 3606 N N . GLU A 1 453 ? -15.279 8.223 29.997 1.00 91.31 453 GLU A N 1
ATOM 3607 C CA . GLU A 1 453 ? -16.682 8.337 30.410 1.00 91.31 453 GLU A CA 1
ATOM 3608 C C . GLU A 1 453 ? -16.869 9.255 31.627 1.00 91.31 453 GLU A C 1
ATOM 3610 O O . GLU A 1 453 ? -17.768 10.100 31.627 1.00 91.31 453 GLU A O 1
ATOM 3615 N N . LYS A 1 454 ? -15.970 9.160 32.621 1.00 92.62 454 LYS A N 1
ATOM 3616 C CA . LYS A 1 454 ? -15.958 10.012 33.828 1.00 92.62 454 LYS A CA 1
ATOM 3617 C C . LYS A 1 454 ? -15.977 11.508 33.490 1.00 92.62 454 LYS A C 1
ATOM 3619 O O . LYS A 1 454 ? -16.639 12.286 34.174 1.00 92.62 454 LYS A O 1
ATOM 3624 N N . TRP A 1 455 ? -15.253 11.897 32.442 1.00 93.75 455 TRP A N 1
ATOM 3625 C CA . TRP A 1 455 ? -15.055 13.292 32.041 1.00 93.75 455 TRP A CA 1
ATOM 3626 C C . TRP A 1 455 ? -15.934 13.713 30.861 1.00 93.75 455 TRP A C 1
ATOM 3628 O O . TRP A 1 455 ? -16.113 14.907 30.634 1.00 93.75 455 TRP A O 1
ATOM 3638 N N . LYS A 1 456 ? -16.501 12.743 30.129 1.00 93.38 456 LYS A N 1
ATOM 3639 C CA . LYS A 1 456 ? -17.121 12.924 28.804 1.00 93.38 456 LYS A CA 1
ATOM 3640 C C . LYS A 1 456 ? -16.164 13.601 27.816 1.00 93.38 456 LYS A C 1
ATOM 3642 O O . LYS A 1 456 ? -16.572 14.415 26.989 1.00 93.38 456 LYS A O 1
ATOM 3647 N N . GLU A 1 457 ? -14.881 13.266 27.936 1.00 92.88 457 GLU A N 1
ATOM 3648 C CA . GLU A 1 457 ? -13.805 13.809 27.111 1.00 92.88 457 GLU A CA 1
ATOM 3649 C C . GLU A 1 457 ? -13.368 12.796 26.053 1.00 92.88 457 GLU A C 1
ATOM 3651 O O . GLU A 1 457 ? -13.228 11.604 26.327 1.00 92.88 457 GLU A O 1
ATOM 3656 N N . GLU A 1 458 ? -13.131 13.298 24.846 1.00 93.50 458 GLU A N 1
ATOM 3657 C CA . GLU A 1 458 ? -12.635 12.547 23.698 1.00 93.50 458 GLU A CA 1
ATOM 3658 C C . GLU A 1 458 ? -11.242 13.044 23.323 1.00 93.50 458 GLU A C 1
ATOM 3660 O O . GLU A 1 458 ? -10.952 14.238 23.446 1.00 93.50 458 GLU A O 1
ATOM 3665 N N . TYR A 1 459 ? -10.402 12.142 22.816 1.00 95.31 459 TYR A N 1
ATOM 3666 C CA . TYR A 1 459 ? -9.094 12.451 22.247 1.00 95.31 459 TYR A CA 1
ATOM 3667 C C . TYR A 1 459 ? -8.952 11.738 20.906 1.00 95.31 459 TYR A C 1
ATOM 3669 O O . TYR A 1 459 ? -8.901 10.510 20.855 1.00 95.31 459 TYR A O 1
ATOM 3677 N N . THR A 1 460 ? -8.866 12.506 19.821 1.00 92.94 460 THR A N 1
ATOM 3678 C CA . THR A 1 460 ? -8.597 11.972 18.479 1.00 92.94 460 THR A CA 1
ATOM 3679 C C . THR A 1 460 ? -7.104 12.059 18.180 1.00 92.94 460 THR A C 1
ATOM 3681 O O . THR A 1 460 ? -6.513 13.131 18.311 1.00 92.94 460 THR A O 1
ATOM 3684 N N . VAL A 1 461 ? -6.501 10.945 17.767 1.00 92.25 461 VAL A N 1
ATOM 3685 C CA . VAL A 1 461 ? -5.066 10.801 17.484 1.00 92.25 461 VAL A CA 1
ATOM 3686 C C . VAL A 1 461 ? -4.854 10.502 15.998 1.00 92.25 461 VAL A C 1
ATOM 3688 O O . VAL A 1 461 ? -5.478 9.592 15.453 1.00 92.25 461 VAL A O 1
ATOM 3691 N N . SER A 1 462 ? -3.945 11.231 15.342 1.00 91.06 462 SER A N 1
ATOM 3692 C CA . SER A 1 462 ? -3.481 10.904 13.985 1.00 91.06 462 SER A CA 1
ATOM 3693 C C . SER A 1 462 ? -2.213 10.044 14.006 1.00 91.06 462 SER A C 1
ATOM 3695 O O . SER A 1 462 ? -1.323 10.232 14.838 1.00 91.06 462 SER A O 1
ATOM 3697 N N . PHE A 1 463 ? -2.096 9.107 13.066 1.00 90.56 463 PHE A N 1
ATOM 3698 C CA . PHE A 1 463 ? -0.931 8.225 12.958 1.00 90.56 463 PHE A CA 1
ATOM 3699 C C . PHE A 1 463 ? 0.274 8.917 12.288 1.00 90.56 463 PHE A C 1
ATOM 3701 O O . PHE A 1 463 ? 0.068 9.734 11.389 1.00 90.56 463 PHE A O 1
ATOM 3708 N N . PRO A 1 464 ? 1.520 8.572 12.667 1.00 91.06 464 PRO A N 1
ATOM 3709 C CA . PRO A 1 464 ? 2.720 9.063 11.993 1.00 91.06 464 PRO A CA 1
ATOM 3710 C C . PRO A 1 464 ? 2.946 8.355 10.649 1.00 91.06 464 PRO A C 1
ATOM 3712 O O . PRO A 1 464 ? 2.440 7.250 10.413 1.00 91.06 464 PRO A O 1
ATOM 3715 N N . GLU A 1 465 ? 3.772 8.946 9.784 1.00 89.81 465 GLU A N 1
ATOM 3716 C CA . GLU A 1 465 ? 4.280 8.256 8.596 1.00 89.81 465 GLU A CA 1
ATOM 3717 C C . GLU A 1 465 ? 5.380 7.259 8.994 1.00 89.81 465 GLU A C 1
ATOM 3719 O O . GLU A 1 465 ? 6.161 7.519 9.913 1.00 89.81 465 GLU A O 1
ATOM 3724 N N . LEU A 1 466 ? 5.481 6.126 8.288 1.00 91.19 466 LEU A N 1
ATOM 3725 C CA . LEU A 1 466 ? 6.538 5.137 8.527 1.00 91.19 466 LEU A CA 1
ATOM 3726 C C . LEU A 1 466 ? 7.451 5.013 7.303 1.00 91.19 466 LEU A C 1
ATOM 3728 O O . LEU A 1 466 ? 6.989 4.851 6.172 1.00 91.19 466 LEU A O 1
ATOM 3732 N N . HIS A 1 467 ? 8.761 4.993 7.520 1.00 89.81 467 HIS A N 1
ATOM 3733 C CA . HIS A 1 467 ? 9.765 4.680 6.507 1.00 89.81 467 HIS A CA 1
ATOM 3734 C C . HIS A 1 467 ? 10.478 3.368 6.847 1.00 89.81 467 HIS A C 1
ATOM 3736 O O . HIS A 1 467 ? 11.280 3.308 7.775 1.00 89.81 467 HIS A O 1
ATOM 3742 N N . LEU A 1 468 ? 10.254 2.318 6.052 1.00 87.38 468 LEU A N 1
ATOM 3743 C CA . LEU A 1 468 ? 11.041 1.087 6.126 1.00 87.38 468 LEU A CA 1
ATOM 3744 C C . LEU A 1 468 ? 12.395 1.313 5.441 1.00 87.38 468 LEU A C 1
ATOM 3746 O O . LEU A 1 468 ? 12.488 1.418 4.212 1.00 87.38 468 LEU A O 1
ATOM 3750 N N . ARG A 1 469 ? 13.448 1.415 6.250 1.00 85.88 469 ARG A N 1
ATOM 3751 C CA . ARG A 1 469 ? 14.839 1.643 5.839 1.00 85.88 469 ARG A CA 1
ATOM 3752 C C . ARG A 1 469 ? 15.601 0.326 5.676 1.00 85.88 469 ARG A C 1
ATOM 3754 O O . ARG A 1 469 ? 15.091 -0.753 5.956 1.00 85.88 469 ARG A O 1
ATOM 3761 N N . GLY A 1 470 ? 16.843 0.413 5.192 1.00 75.88 470 GLY A N 1
ATOM 3762 C CA . GLY A 1 470 ? 17.814 -0.691 5.237 1.00 75.88 470 GLY A CA 1
ATOM 3763 C C . GLY A 1 470 ? 17.583 -1.860 4.267 1.00 75.88 470 GLY A C 1
ATOM 3764 O O . GLY A 1 470 ? 18.358 -2.818 4.278 1.00 75.88 470 GLY A O 1
ATOM 3765 N N . ILE A 1 471 ? 16.587 -1.757 3.380 1.00 71.00 471 ILE A N 1
ATOM 3766 C CA . ILE A 1 471 ? 16.203 -2.775 2.381 1.00 71.00 471 ILE A CA 1
ATOM 3767 C C . ILE A 1 471 ? 17.405 -3.238 1.539 1.00 71.00 471 ILE A C 1
ATOM 3769 O O . ILE A 1 471 ? 17.639 -4.435 1.397 1.00 71.00 471 ILE A O 1
ATOM 3773 N N . MET A 1 472 ? 18.217 -2.298 1.039 1.00 61.84 472 MET A N 1
ATOM 3774 C CA . MET A 1 472 ? 19.383 -2.594 0.187 1.00 61.84 472 MET A CA 1
ATOM 3775 C C . MET A 1 472 ? 20.477 -3.419 0.882 1.00 61.84 472 MET A C 1
ATOM 3777 O O . MET A 1 472 ? 21.230 -4.117 0.206 1.00 61.84 472 MET A O 1
ATOM 3781 N N . ASN A 1 473 ? 20.554 -3.350 2.214 1.00 62.91 473 ASN A N 1
ATOM 3782 C CA . ASN A 1 473 ? 21.550 -4.056 3.023 1.00 62.91 473 ASN A CA 1
ATOM 3783 C C . ASN A 1 473 ? 20.942 -5.252 3.780 1.00 62.91 473 ASN A C 1
ATOM 3785 O O . ASN A 1 473 ? 21.624 -5.852 4.605 1.00 62.91 473 ASN A O 1
ATOM 3789 N N . VAL A 1 474 ? 19.665 -5.578 3.529 1.00 63.25 474 VAL A N 1
ATOM 3790 C CA . VAL A 1 474 ? 18.898 -6.630 4.223 1.00 63.25 474 VAL A CA 1
ATOM 3791 C C . VAL A 1 474 ? 18.963 -6.482 5.756 1.00 63.25 474 VAL A C 1
ATOM 3793 O O . VAL A 1 474 ? 19.002 -7.458 6.499 1.00 63.25 474 VAL A O 1
ATOM 3796 N N . SER A 1 475 ? 18.964 -5.235 6.239 1.00 73.38 475 SER A N 1
ATOM 3797 C CA . SER A 1 475 ? 18.858 -4.894 7.661 1.00 73.38 475 SER A CA 1
ATOM 3798 C C . SER A 1 475 ? 17.706 -3.913 7.834 1.00 73.38 475 SER A C 1
ATOM 3800 O O . SER A 1 475 ? 17.897 -2.702 7.919 1.00 73.38 475 SER A O 1
ATOM 3802 N N . MET A 1 476 ? 16.489 -4.445 7.724 1.00 81.94 476 MET A N 1
ATOM 3803 C CA . MET A 1 476 ? 15.269 -3.646 7.645 1.00 81.94 476 MET A CA 1
ATOM 3804 C C . MET A 1 476 ? 14.825 -3.169 9.028 1.00 81.94 476 MET A C 1
ATOM 3806 O O . MET A 1 476 ? 14.829 -3.950 9.979 1.00 81.94 476 MET A O 1
ATOM 3810 N N . PHE A 1 477 ? 14.435 -1.899 9.123 1.00 86.94 477 PHE A N 1
ATOM 3811 C CA . PHE A 1 477 ? 13.913 -1.267 10.338 1.00 86.94 477 PHE A CA 1
ATOM 3812 C C . PHE A 1 477 ? 12.958 -0.124 9.983 1.00 86.94 477 PHE A C 1
ATOM 3814 O O . PHE A 1 477 ? 13.074 0.457 8.899 1.00 86.94 477 PHE A O 1
ATOM 3821 N N . LEU A 1 478 ? 12.021 0.194 10.877 1.00 90.25 478 LEU A N 1
ATOM 3822 C CA . LEU A 1 478 ? 11.092 1.311 10.710 1.00 90.25 478 LEU A CA 1
ATOM 3823 C C . LEU A 1 478 ? 11.656 2.588 11.342 1.00 90.25 478 LEU A C 1
ATOM 3825 O O . LEU A 1 478 ? 12.148 2.592 12.467 1.00 90.25 478 LEU A O 1
ATOM 3829 N N . GLU A 1 479 ? 11.557 3.686 10.606 1.00 91.38 479 GLU A N 1
ATOM 3830 C CA . GLU A 1 479 ? 11.819 5.047 11.063 1.00 91.38 479 GLU A CA 1
ATOM 3831 C C . GLU A 1 479 ? 10.496 5.824 11.001 1.00 91.38 479 GLU A C 1
ATOM 3833 O O . GLU A 1 479 ? 9.875 5.879 9.941 1.00 91.38 479 GLU A O 1
ATOM 3838 N N . LEU A 1 480 ? 10.047 6.391 12.125 1.00 93.38 480 LEU A N 1
ATOM 3839 C CA . LEU A 1 480 ? 8.874 7.272 12.158 1.00 93.38 480 LEU A CA 1
ATOM 3840 C C . LEU A 1 480 ? 9.236 8.640 11.574 1.00 93.38 480 LEU A C 1
ATOM 3842 O O . LEU A 1 480 ? 10.313 9.162 11.870 1.00 93.38 480 LEU A O 1
ATOM 3846 N N . THR A 1 481 ? 8.341 9.215 10.772 1.00 90.88 481 THR A N 1
ATOM 3847 C CA . THR A 1 481 ? 8.497 10.546 10.168 1.00 90.88 481 THR A CA 1
ATOM 3848 C C . THR A 1 481 ? 7.185 11.326 10.133 1.00 90.88 481 THR A C 1
ATOM 3850 O O . THR A 1 481 ? 6.100 10.762 10.277 1.00 90.88 481 THR A O 1
ATOM 3853 N N . GLY A 1 482 ? 7.280 12.635 9.895 1.00 91.00 482 GLY A N 1
ATOM 3854 C CA . GLY A 1 482 ? 6.115 13.519 9.916 1.00 91.00 482 GLY A CA 1
ATOM 3855 C C . GLY A 1 482 ? 5.626 13.731 11.346 1.00 91.00 482 GLY A C 1
ATOM 3856 O O . GLY A 1 482 ? 6.406 13.613 12.286 1.00 91.00 482 GLY A O 1
ATOM 3857 N N . ASN A 1 483 ? 4.339 14.025 11.518 1.00 92.81 483 ASN A N 1
ATOM 3858 C CA . ASN A 1 483 ? 3.777 14.347 12.825 1.00 92.81 483 ASN A CA 1
ATOM 3859 C C . ASN A 1 483 ? 2.489 13.580 13.144 1.00 92.81 483 ASN A C 1
ATOM 3861 O O . ASN A 1 483 ? 1.742 13.167 12.258 1.00 92.81 483 ASN A O 1
ATOM 3865 N N . SER A 1 484 ? 2.239 13.448 14.443 1.00 94.25 484 SER A N 1
ATOM 3866 C CA . SER A 1 484 ? 0.974 13.038 15.039 1.00 94.25 484 SER A CA 1
ATOM 3867 C C . SER A 1 484 ? 0.367 14.212 15.799 1.00 94.25 484 SER A C 1
ATOM 3869 O O . SER A 1 484 ? 1.054 14.890 16.567 1.00 94.25 484 SER A O 1
ATOM 3871 N N . ARG A 1 485 ? -0.938 14.429 15.627 1.00 94.19 485 ARG A N 1
ATOM 3872 C CA . ARG A 1 485 ? -1.722 15.383 16.415 1.00 94.19 485 ARG A CA 1
ATOM 3873 C C . ARG A 1 485 ? -2.669 14.619 17.330 1.00 94.19 485 ARG A C 1
ATOM 3875 O O . ARG A 1 485 ? -3.315 13.672 16.887 1.00 94.19 485 ARG A O 1
ATOM 3882 N N . ILE A 1 486 ? -2.761 15.052 18.584 1.00 96.06 486 ILE A N 1
ATOM 3883 C CA . ILE A 1 486 ? -3.750 14.576 19.556 1.00 96.06 486 ILE A CA 1
ATOM 3884 C C . ILE A 1 486 ? -4.657 15.758 19.877 1.00 96.06 486 ILE A C 1
ATOM 3886 O O . ILE A 1 486 ? -4.182 16.757 20.408 1.00 96.06 486 ILE A O 1
ATOM 3890 N N . VAL A 1 487 ? -5.939 15.680 19.534 1.00 95.12 487 VAL A N 1
ATOM 3891 C CA . VAL A 1 487 ? -6.911 16.768 19.732 1.00 95.12 487 VAL A CA 1
ATOM 3892 C C . VAL A 1 487 ? -7.942 16.324 20.758 1.00 95.12 487 VAL A C 1
ATOM 3894 O O . VAL A 1 487 ? -8.562 15.280 20.571 1.00 95.12 487 VAL A O 1
ATOM 3897 N N . SER A 1 488 ? -8.128 17.103 21.827 1.00 94.50 488 SER A N 1
ATOM 3898 C CA . SER A 1 488 ? -9.088 16.810 22.894 1.00 94.50 488 SER A CA 1
ATOM 3899 C C . SER A 1 488 ? -10.326 17.699 22.833 1.00 94.50 488 SER A C 1
ATOM 3901 O O . SER A 1 488 ? -10.219 18.910 22.626 1.00 94.50 488 SER A O 1
ATOM 3903 N N . SER A 1 489 ? -11.496 17.130 23.141 1.00 93.31 489 SER A N 1
ATOM 3904 C CA . SER A 1 489 ? -12.728 17.905 23.348 1.00 93.31 489 SER A CA 1
ATOM 3905 C C . SER A 1 489 ? -12.659 18.861 24.553 1.00 93.31 489 SER A C 1
ATOM 3907 O O . SER A 1 489 ? -13.434 19.812 24.613 1.00 93.31 489 SER A O 1
ATOM 3909 N N . SER A 1 490 ? -11.678 18.698 25.455 1.00 91.81 490 SER A N 1
ATOM 3910 C CA . SER A 1 490 ? -11.368 19.655 26.536 1.00 91.81 490 SER A CA 1
ATOM 3911 C C . SER A 1 490 ? -10.791 20.998 26.049 1.00 91.81 490 SER A C 1
ATOM 3913 O O . SER A 1 490 ? -10.530 21.893 26.853 1.00 91.81 490 SER A O 1
ATOM 3915 N N . GLY A 1 491 ? -10.553 21.148 24.741 1.00 92.62 491 GLY A N 1
ATOM 3916 C CA . GLY A 1 491 ? -9.965 22.345 24.136 1.00 92.62 491 GLY A CA 1
ATOM 3917 C C . GLY A 1 491 ? -8.435 22.338 24.081 1.00 92.62 491 GLY A C 1
ATOM 3918 O O . GLY A 1 491 ? -7.847 23.285 23.558 1.00 92.62 491 GLY A O 1
ATOM 3919 N N . LEU A 1 492 ? -7.770 21.276 24.541 1.00 95.88 492 LEU A N 1
ATOM 3920 C CA . LEU A 1 492 ? -6.320 21.089 24.420 1.00 95.88 492 LEU A CA 1
ATOM 3921 C C . LEU A 1 492 ? -5.938 20.298 23.162 1.00 95.88 492 LEU A C 1
ATOM 3923 O O . LEU A 1 492 ? -6.657 19.398 22.735 1.00 95.88 492 LEU A O 1
ATOM 3927 N N . SER A 1 493 ? -4.763 20.596 22.611 1.00 96.69 493 SER A N 1
ATOM 3928 C CA . SER A 1 493 ? -4.146 19.845 21.515 1.00 96.69 493 SER A CA 1
ATOM 3929 C C . SER A 1 493 ? -2.671 19.569 21.813 1.00 96.69 493 SER A C 1
ATOM 3931 O O . SER A 1 493 ? -1.993 20.391 22.425 1.00 96.69 493 SER A O 1
ATOM 3933 N N . ALA A 1 494 ? -2.158 18.431 21.353 1.00 97.56 494 ALA A N 1
ATOM 3934 C CA . ALA A 1 494 ? -0.736 18.108 21.345 1.00 97.56 494 ALA A CA 1
ATOM 3935 C C . ALA A 1 494 ? -0.244 17.867 19.913 1.00 97.56 494 ALA A C 1
ATOM 3937 O O . ALA A 1 494 ? -0.951 17.290 19.084 1.00 97.56 494 ALA A O 1
ATOM 3938 N N . PHE A 1 495 ? 0.982 18.302 19.640 1.00 96.88 495 PHE A N 1
ATOM 3939 C CA . PHE A 1 495 ? 1.704 18.081 18.393 1.00 96.88 495 PHE A CA 1
ATOM 3940 C C . PHE A 1 495 ? 2.985 17.303 18.697 1.00 96.88 495 PHE A C 1
ATOM 3942 O O . PHE A 1 495 ? 3.767 17.716 19.555 1.00 96.88 495 PHE A O 1
ATOM 3949 N N . VAL A 1 496 ? 3.183 16.181 18.008 1.00 97.25 496 VAL A N 1
ATOM 3950 C CA . VAL A 1 496 ? 4.321 15.270 18.178 1.00 97.25 496 VAL A CA 1
ATOM 3951 C C . VAL A 1 496 ? 4.986 15.080 16.819 1.00 97.25 496 VAL A C 1
ATOM 3953 O O . VAL A 1 496 ? 4.393 14.492 15.922 1.00 97.25 496 VAL A O 1
ATOM 3956 N N . ASP A 1 497 ? 6.202 15.589 16.664 1.00 95.94 497 ASP A N 1
ATOM 3957 C CA . ASP A 1 497 ? 6.992 15.575 15.434 1.00 95.94 497 ASP A CA 1
ATOM 3958 C C . ASP A 1 497 ? 8.098 14.516 15.513 1.00 95.94 497 ASP A C 1
ATOM 3960 O O . ASP A 1 497 ? 8.869 14.454 16.479 1.00 95.94 497 ASP A O 1
ATOM 3964 N N . PHE A 1 498 ? 8.175 13.674 14.486 1.00 95.69 498 PHE A N 1
ATOM 3965 C CA . PHE A 1 498 ? 9.122 12.572 14.379 1.00 95.69 498 PHE A CA 1
ATOM 3966 C C . PHE A 1 498 ? 10.234 12.953 13.409 1.00 95.69 498 PHE A C 1
ATOM 3968 O O . PHE A 1 498 ? 10.034 13.032 12.193 1.00 95.69 498 PHE A O 1
ATOM 3975 N N . ILE A 1 499 ? 11.424 13.188 13.960 1.00 91.44 499 ILE A N 1
ATOM 3976 C CA . ILE A 1 499 ? 12.558 13.734 13.220 1.00 91.44 499 ILE A CA 1
ATOM 3977 C C . ILE A 1 499 ? 13.390 12.566 12.656 1.00 91.44 499 ILE A C 1
ATOM 3979 O O . ILE A 1 499 ? 14.054 11.866 13.430 1.00 91.44 499 ILE A O 1
ATOM 3983 N N . PRO A 1 500 ? 13.392 12.332 11.325 1.00 86.19 500 PRO A N 1
ATOM 3984 C CA . PRO A 1 500 ? 14.263 11.336 10.712 1.00 86.19 500 PRO A CA 1
ATOM 3985 C C . PRO A 1 500 ? 15.729 11.735 10.833 1.00 86.19 500 PRO A C 1
ATOM 3987 O O . PRO A 1 500 ? 16.075 12.920 10.868 1.00 86.19 500 PRO A O 1
ATOM 3990 N N . LYS A 1 501 ? 16.616 10.742 10.785 1.00 83.62 501 LYS A N 1
ATOM 3991 C CA . LYS A 1 501 ? 18.054 10.990 10.848 1.00 83.62 501 LYS A CA 1
ATOM 3992 C C . LYS A 1 501 ? 18.534 11.844 9.657 1.00 83.62 501 LYS A C 1
ATOM 3994 O O . LYS A 1 501 ? 18.359 11.432 8.505 1.00 83.62 501 LYS A O 1
ATOM 3999 N N . PRO A 1 502 ? 19.221 12.980 9.891 1.00 77.06 502 PRO A N 1
ATOM 4000 C CA . PRO A 1 502 ? 19.798 13.781 8.817 1.00 77.06 502 PRO A CA 1
ATOM 4001 C C . PRO A 1 502 ? 20.946 13.061 8.095 1.00 77.06 502 PRO A C 1
ATOM 4003 O O . PRO A 1 502 ? 21.664 12.238 8.664 1.00 77.06 502 PRO A O 1
ATOM 4006 N N . TRP A 1 503 ? 21.161 13.410 6.823 1.00 61.03 503 TRP A N 1
ATOM 4007 C CA . TRP A 1 503 ? 22.080 12.677 5.939 1.00 61.03 503 TRP A CA 1
ATOM 4008 C C . TRP A 1 503 ? 23.568 12.795 6.325 1.00 61.03 503 TRP A C 1
ATOM 4010 O O . TRP A 1 503 ? 24.349 11.893 6.025 1.00 61.03 503 TRP A O 1
ATOM 4020 N N . PHE A 1 504 ? 23.964 13.884 6.994 1.00 57.09 504 PHE A N 1
ATOM 4021 C CA . PHE A 1 504 ? 25.362 14.162 7.355 1.00 57.09 504 PHE A CA 1
ATOM 4022 C C . PHE A 1 504 ? 25.728 13.699 8.772 1.00 57.09 504 PHE A C 1
ATOM 4024 O O . PHE A 1 504 ? 26.755 13.050 8.968 1.00 57.09 504 PHE A O 1
ATOM 4031 N N . SER A 1 505 ? 24.901 14.034 9.762 1.00 66.50 505 SER A N 1
ATOM 4032 C CA . SER A 1 505 ? 25.090 13.683 11.171 1.00 66.50 505 SER A CA 1
ATOM 4033 C C . SER A 1 505 ? 23.764 13.791 11.927 1.00 66.50 505 SER A C 1
ATOM 4035 O O . SER A 1 505 ? 22.853 14.497 11.500 1.00 66.50 505 SER A O 1
ATOM 4037 N N . GLY A 1 506 ? 23.657 13.072 13.044 1.00 73.19 506 GLY A N 1
ATOM 4038 C CA . GLY A 1 506 ? 22.462 13.025 13.884 1.00 73.19 506 GLY A CA 1
ATOM 4039 C C . GLY A 1 506 ? 22.112 11.606 14.325 1.00 73.19 506 GLY A C 1
ATOM 4040 O O . GLY A 1 506 ? 22.724 10.618 13.889 1.00 73.19 506 GLY A O 1
ATOM 4041 N N . GLU A 1 507 ? 21.127 11.518 15.205 1.00 84.06 507 GLU A N 1
ATOM 4042 C CA . GLU A 1 507 ? 20.610 10.268 15.757 1.00 84.06 507 GLU A CA 1
ATOM 4043 C C . GLU A 1 507 ? 19.351 9.813 15.002 1.00 84.06 507 GLU A C 1
ATOM 4045 O O . GLU A 1 507 ? 18.799 10.556 14.193 1.00 84.06 507 GLU A O 1
ATOM 4050 N N . TYR A 1 508 ? 18.944 8.561 15.211 1.00 87.19 508 TYR A N 1
ATOM 4051 C CA . TYR A 1 508 ? 17.644 8.064 14.757 1.00 87.19 508 TYR A CA 1
ATOM 4052 C C . TYR A 1 508 ? 16.597 8.259 15.862 1.00 87.19 508 TYR A C 1
ATOM 4054 O O . TYR A 1 508 ? 16.946 8.410 17.032 1.00 87.19 508 TYR A O 1
ATOM 4062 N N . HIS A 1 509 ? 15.319 8.170 15.488 1.00 90.12 509 HIS A N 1
ATOM 4063 C CA . HIS A 1 509 ? 14.189 8.040 16.418 1.00 90.12 509 HIS A CA 1
ATOM 4064 C C . HIS A 1 509 ? 13.989 9.225 17.383 1.00 90.12 509 HIS A C 1
ATOM 4066 O O . HIS A 1 509 ? 13.373 9.078 18.440 1.00 90.12 509 HIS A O 1
ATOM 4072 N N . THR A 1 510 ? 14.476 10.412 17.016 1.00 94.38 510 THR A N 1
ATOM 4073 C CA . THR A 1 510 ? 14.248 11.645 17.775 1.00 94.38 510 THR A CA 1
ATOM 4074 C C . THR A 1 510 ? 12.788 12.091 17.660 1.00 94.38 510 THR A C 1
ATOM 4076 O O . THR A 1 510 ? 12.192 12.055 16.582 1.00 94.38 510 THR A O 1
ATOM 4079 N N . LEU A 1 511 ? 12.225 12.528 18.783 1.00 95.19 511 LEU A N 1
ATOM 4080 C CA . LEU A 1 511 ? 10.887 13.098 18.911 1.00 95.19 511 LEU A CA 1
ATOM 4081 C C . LEU A 1 511 ? 11.008 14.507 19.493 1.00 95.19 511 LEU A C 1
ATOM 4083 O O . LEU A 1 511 ? 11.778 14.732 20.429 1.00 95.19 511 LEU A O 1
ATOM 4087 N N . GLN A 1 512 ? 10.230 15.444 18.960 1.00 96.38 512 GLN A N 1
ATOM 4088 C CA . GLN A 1 512 ? 9.997 16.759 19.562 1.00 96.38 512 GLN A CA 1
ATOM 4089 C C . GLN A 1 512 ? 8.503 17.077 19.523 1.00 96.38 512 GLN A C 1
ATOM 4091 O O . GLN A 1 512 ? 7.763 16.495 18.741 1.00 96.38 512 GLN A O 1
ATOM 4096 N N . GLY A 1 513 ? 8.020 17.981 20.367 1.00 96.56 513 GLY A N 1
ATOM 4097 C CA . GLY A 1 513 ? 6.596 18.295 20.385 1.00 96.56 513 GLY A CA 1
ATOM 4098 C C . GLY A 1 513 ? 6.204 19.316 21.434 1.00 96.56 513 GLY A C 1
ATOM 4099 O O . GLY A 1 513 ? 7.052 19.869 22.136 1.00 96.56 513 GLY A O 1
ATOM 4100 N N . TYR A 1 514 ? 4.908 19.598 21.511 1.00 97.50 514 TYR A N 1
ATOM 4101 C CA . TYR A 1 514 ? 4.339 20.516 22.492 1.00 97.50 514 TYR A CA 1
ATOM 4102 C C . TYR A 1 514 ? 2.829 20.314 22.664 1.00 97.50 514 TYR A C 1
ATOM 4104 O O . TYR A 1 514 ? 2.142 19.836 21.763 1.00 97.50 514 TYR A O 1
ATOM 4112 N N . ILE A 1 515 ? 2.319 20.711 23.829 1.00 97.81 515 ILE A N 1
ATOM 4113 C CA . ILE A 1 515 ? 0.891 20.781 24.164 1.00 97.81 515 ILE A CA 1
ATOM 4114 C C . ILE A 1 515 ? 0.491 22.258 24.220 1.00 97.81 515 ILE A C 1
ATOM 4116 O O . ILE A 1 515 ? 1.231 23.081 24.761 1.00 97.81 515 ILE A O 1
ATOM 4120 N N . PHE A 1 516 ? -0.662 22.599 23.653 1.00 96.06 516 PHE A N 1
ATOM 4121 C CA . PHE A 1 516 ? -1.161 23.963 23.476 1.00 96.06 516 PHE A CA 1
ATOM 4122 C C . PHE A 1 516 ? -2.694 24.004 23.579 1.00 96.06 516 PHE A C 1
ATOM 4124 O O . PHE A 1 516 ? -3.365 22.967 23.554 1.00 96.06 516 PHE A O 1
ATOM 4131 N N . THR A 1 517 ? -3.272 25.201 23.694 1.00 94.50 517 THR A N 1
ATOM 4132 C CA . THR A 1 517 ? -4.731 25.363 23.593 1.00 94.50 517 THR A CA 1
ATOM 4133 C C . THR A 1 517 ? -5.143 25.387 22.122 1.00 94.50 517 THR A C 1
ATOM 4135 O O . THR A 1 517 ? -4.537 26.074 21.308 1.00 94.50 517 THR A O 1
ATOM 4138 N N . THR A 1 518 ? -6.188 24.648 21.749 1.00 85.81 518 THR A N 1
ATOM 4139 C CA . THR A 1 518 ? -6.565 24.410 20.337 1.00 85.81 518 THR A CA 1
ATOM 4140 C C . THR A 1 518 ? -6.877 25.702 19.570 1.00 85.81 518 THR A C 1
ATOM 4142 O O . THR A 1 518 ? -6.681 25.763 18.359 1.00 85.81 518 THR A O 1
ATOM 4145 N N . ASN A 1 519 ? -7.294 26.756 20.280 1.00 84.75 519 ASN A N 1
ATOM 4146 C CA . ASN A 1 519 ? -7.578 28.078 19.717 1.00 84.75 519 ASN A CA 1
ATOM 4147 C C . ASN A 1 519 ? -6.343 29.005 19.641 1.00 84.75 519 ASN A C 1
ATOM 4149 O O . ASN A 1 519 ? -6.437 30.070 19.035 1.00 84.75 519 ASN A O 1
ATOM 4153 N N . ASN A 1 520 ? -5.211 28.649 20.263 1.00 87.12 520 ASN A N 1
ATOM 4154 C CA . ASN A 1 520 ? -4.003 29.477 20.332 1.00 87.12 520 ASN A CA 1
ATOM 4155 C C . ASN A 1 520 ? -2.713 28.627 20.367 1.00 87.12 520 ASN A C 1
ATOM 4157 O O . ASN A 1 520 ? -2.087 28.430 21.407 1.00 87.12 520 ASN A O 1
ATOM 4161 N N . GLU A 1 521 ? -2.270 28.166 19.195 1.00 87.69 521 GLU A N 1
ATOM 4162 C CA . GLU A 1 521 ? -1.051 27.353 19.022 1.00 87.69 521 GLU A CA 1
ATOM 4163 C C . GLU A 1 521 ? 0.264 28.099 19.335 1.00 87.69 521 GLU A C 1
ATOM 4165 O O . GLU A 1 521 ? 1.302 27.474 19.561 1.00 87.69 521 GLU A O 1
ATOM 4170 N N . ALA A 1 522 ? 0.229 29.435 19.420 1.00 86.56 522 ALA A N 1
ATOM 4171 C CA . ALA A 1 522 ? 1.370 30.224 19.883 1.00 86.56 522 ALA A CA 1
ATOM 4172 C C . ALA A 1 522 ? 1.636 30.047 21.392 1.00 86.56 522 ALA A C 1
ATOM 4174 O O . ALA A 1 522 ? 2.778 30.191 21.834 1.00 86.56 522 ALA A O 1
ATOM 4175 N N . GLU A 1 523 ? 0.613 29.711 22.184 1.00 90.12 523 GLU A N 1
ATOM 4176 C CA . GLU A 1 523 ? 0.726 29.495 23.626 1.00 90.12 523 GLU A CA 1
ATOM 4177 C C . GLU A 1 523 ? 0.991 28.019 23.943 1.00 90.12 523 GLU A C 1
ATOM 4179 O O . GLU A 1 523 ? 0.091 27.196 24.129 1.00 90.12 523 GLU A O 1
ATOM 4184 N N . LYS A 1 524 ? 2.281 27.688 24.004 1.00 94.50 524 LYS A N 1
ATOM 4185 C CA . LYS A 1 524 ? 2.767 26.355 24.362 1.00 94.50 524 LYS A CA 1
ATOM 4186 C C . LYS A 1 524 ? 2.781 26.205 25.881 1.00 94.50 524 LYS A C 1
ATOM 4188 O O . LYS A 1 524 ? 3.441 26.976 26.579 1.00 94.50 524 LYS A O 1
ATOM 4193 N N . LEU A 1 525 ? 2.052 25.209 26.375 1.00 95.62 525 LEU A N 1
ATOM 4194 C CA . LEU A 1 525 ? 1.882 24.888 27.794 1.00 95.62 525 LEU A CA 1
ATOM 4195 C C . LEU A 1 525 ? 2.921 23.874 28.281 1.00 95.62 525 LEU A C 1
ATOM 4197 O O . LEU A 1 525 ? 3.415 23.976 29.401 1.00 95.62 525 LEU A O 1
ATOM 4201 N N . VAL A 1 526 ? 3.252 22.899 27.434 1.00 97.06 526 VAL A N 1
ATOM 4202 C CA . VAL A 1 526 ? 4.210 21.821 27.719 1.00 97.06 526 VAL A CA 1
ATOM 4203 C C . VAL A 1 526 ? 5.050 21.583 26.473 1.00 97.06 526 VAL A C 1
ATOM 4205 O O . VAL A 1 526 ? 4.516 21.635 25.366 1.00 97.06 526 VAL A O 1
ATOM 4208 N N . TYR A 1 527 ? 6.335 21.299 26.641 1.00 97.44 527 TYR A N 1
ATOM 4209 C CA . TYR A 1 527 ? 7.247 20.880 25.578 1.00 97.44 527 TYR A CA 1
ATOM 4210 C C . TYR A 1 527 ? 7.573 19.393 25.722 1.00 97.44 527 TYR A C 1
ATOM 4212 O O . TYR A 1 527 ? 7.565 18.868 26.833 1.00 97.44 527 TYR A O 1
ATOM 4220 N N . LEU A 1 528 ? 7.846 18.721 24.604 1.00 97.44 528 LEU A N 1
ATOM 4221 C CA . LEU A 1 528 ? 8.206 17.303 24.523 1.00 97.44 528 LEU A CA 1
ATOM 4222 C C . LEU A 1 528 ? 9.525 17.166 23.761 1.00 97.44 528 LEU A C 1
ATOM 4224 O O . LEU A 1 528 ? 9.699 17.799 22.715 1.00 97.44 528 LEU A O 1
ATOM 4228 N N . ASN A 1 529 ? 10.435 16.323 24.240 1.00 96.62 529 ASN A N 1
ATOM 4229 C CA . ASN A 1 529 ? 11.692 16.020 23.556 1.00 96.62 529 ASN A CA 1
ATOM 4230 C C . ASN A 1 529 ? 12.250 14.639 23.944 1.00 96.62 529 ASN A C 1
ATOM 4232 O O . ASN A 1 529 ? 11.835 14.023 24.924 1.00 96.62 529 ASN A O 1
ATOM 4236 N N . GLY A 1 530 ? 13.201 14.138 23.156 1.00 95.75 530 GLY A N 1
ATOM 4237 C CA . GLY A 1 530 ? 13.949 12.914 23.447 1.00 95.75 530 GLY A CA 1
ATOM 4238 C C . GLY A 1 530 ? 13.922 11.932 22.283 1.00 95.75 530 GLY A C 1
ATOM 4239 O O . GLY A 1 530 ? 13.914 12.332 21.116 1.00 95.75 530 GLY A O 1
ATOM 4240 N N . LYS A 1 531 ? 13.917 10.636 22.595 1.00 95.06 531 LYS A N 1
ATOM 4241 C CA . LYS A 1 531 ? 13.843 9.552 21.611 1.00 95.06 531 LYS A CA 1
ATOM 4242 C C . LYS A 1 531 ? 12.758 8.566 22.005 1.00 95.06 531 LYS A C 1
ATOM 4244 O O . LYS A 1 531 ? 12.801 8.002 23.095 1.00 95.06 531 LYS A O 1
ATOM 4249 N N . TRP A 1 532 ? 11.833 8.290 21.092 1.00 94.06 532 TRP A N 1
ATOM 4250 C CA . TRP A 1 532 ? 10.717 7.370 21.345 1.00 94.06 532 TRP A CA 1
ATOM 4251 C C . TRP A 1 532 ? 11.149 5.895 21.467 1.00 94.06 532 TRP A C 1
ATOM 4253 O O . TRP A 1 532 ? 10.351 5.056 21.873 1.00 94.06 532 TRP A O 1
ATOM 4263 N N . THR A 1 533 ? 12.412 5.577 21.154 1.00 93.00 533 THR A N 1
ATOM 4264 C CA . THR A 1 533 ? 13.024 4.258 21.390 1.00 93.00 533 THR A CA 1
ATOM 4265 C C . THR A 1 533 ? 13.852 4.150 22.670 1.00 93.00 533 THR A C 1
ATOM 4267 O O . THR A 1 533 ? 14.275 3.048 23.002 1.00 93.00 533 THR A O 1
ATOM 4270 N N . GLU A 1 534 ? 14.126 5.269 23.344 1.00 93.81 534 GLU A N 1
ATOM 4271 C CA . GLU A 1 534 ? 14.920 5.334 24.578 1.00 93.81 534 GLU A CA 1
ATOM 4272 C C . GLU A 1 534 ? 14.083 6.058 25.648 1.00 93.81 534 GLU A C 1
ATOM 4274 O O . GLU A 1 534 ? 13.153 5.479 26.206 1.00 93.81 534 GLU A O 1
ATOM 4279 N N . LYS A 1 535 ? 14.361 7.343 25.899 1.00 96.38 535 LYS A N 1
ATOM 4280 C CA . LYS A 1 535 ? 13.654 8.176 26.877 1.00 96.38 535 LYS A CA 1
ATOM 4281 C C . LYS A 1 535 ? 13.046 9.399 26.213 1.00 96.38 535 LYS A C 1
ATOM 4283 O O . LYS A 1 535 ? 13.703 10.081 25.423 1.00 96.38 535 LYS A O 1
ATOM 4288 N N . VAL A 1 536 ? 11.807 9.693 26.590 1.00 97.38 536 VAL A N 1
ATOM 4289 C CA . VAL A 1 536 ? 11.093 10.921 26.233 1.00 97.38 536 VAL A CA 1
ATOM 4290 C C . VAL A 1 536 ? 10.822 11.702 27.511 1.00 97.38 536 VAL A C 1
ATOM 4292 O O . VAL A 1 536 ? 10.426 11.132 28.530 1.00 97.38 536 VAL A O 1
ATOM 4295 N N . PHE A 1 537 ? 11.032 13.009 27.450 1.00 97.69 537 PHE A N 1
ATOM 4296 C CA . PHE A 1 537 ? 10.839 13.943 28.546 1.00 97.69 537 PHE A CA 1
ATOM 4297 C C . PHE A 1 537 ? 9.790 14.991 28.175 1.00 97.69 537 PHE A C 1
ATOM 4299 O O . PHE A 1 537 ? 9.430 15.170 27.007 1.00 97.69 537 PHE A O 1
ATOM 4306 N N . HIS A 1 538 ? 9.282 15.666 29.199 1.00 97.12 538 HIS A N 1
ATOM 4307 C CA . HIS A 1 538 ? 8.401 16.812 29.064 1.00 97.12 538 HIS A CA 1
ATOM 4308 C C . HIS A 1 538 ? 8.751 17.893 30.087 1.00 97.12 538 HIS A C 1
ATOM 4310 O O . HIS A 1 538 ? 9.259 17.592 31.166 1.00 97.12 538 HIS A O 1
ATOM 4316 N N . SER A 1 539 ? 8.456 19.149 29.772 1.00 96.25 539 SER A N 1
ATOM 4317 C CA . SER A 1 539 ? 8.604 20.280 30.697 1.00 96.25 539 SER A CA 1
ATOM 4318 C C . SER A 1 539 ? 7.438 21.248 30.532 1.00 96.25 539 SER A C 1
ATOM 4320 O O . SER A 1 539 ? 7.038 21.559 29.405 1.00 96.25 539 SER A O 1
ATOM 4322 N N . ARG A 1 540 ? 6.847 21.716 31.640 1.00 94.00 540 ARG A N 1
ATOM 4323 C CA . ARG A 1 540 ? 5.827 22.776 31.582 1.00 94.00 540 ARG A CA 1
ATOM 4324 C C . ARG A 1 540 ? 6.497 24.107 31.256 1.00 94.00 540 ARG A C 1
ATOM 4326 O O . ARG A 1 540 ? 7.641 24.341 31.628 1.00 94.00 540 ARG A O 1
ATOM 4333 N N . ASN A 1 541 ? 5.778 25.022 30.616 1.00 88.06 541 ASN A N 1
ATOM 4334 C CA . ASN A 1 541 ? 6.293 26.355 30.284 1.00 88.06 541 ASN A CA 1
ATOM 4335 C C . ASN A 1 541 ? 6.678 27.212 31.515 1.00 88.06 541 ASN A C 1
ATOM 4337 O O . ASN A 1 541 ? 7.442 28.166 31.380 1.00 88.06 541 ASN A O 1
ATOM 4341 N N . THR A 1 542 ? 6.184 26.858 32.704 1.00 85.38 542 THR A N 1
ATOM 4342 C CA . THR A 1 542 ? 6.553 27.437 34.006 1.00 85.38 542 THR A CA 1
ATOM 4343 C C . THR A 1 542 ? 7.762 26.771 34.672 1.00 85.38 542 THR A C 1
ATOM 4345 O O . THR A 1 542 ? 8.224 27.254 35.704 1.00 85.38 542 THR A O 1
ATOM 4348 N N . GLU A 1 543 ? 8.249 25.648 34.144 1.00 86.31 543 GLU A N 1
ATOM 4349 C CA . GLU A 1 543 ? 9.287 24.809 34.749 1.00 86.31 543 GLU A CA 1
ATOM 4350 C C . GLU A 1 543 ? 10.598 24.899 33.956 1.00 86.31 543 GLU A C 1
ATOM 4352 O O . GLU A 1 543 ? 10.612 24.988 32.731 1.00 86.31 543 GLU A O 1
ATOM 4357 N N . THR A 1 544 ? 11.728 24.871 34.662 1.00 79.06 544 THR A N 1
ATOM 4358 C CA . THR A 1 544 ? 13.074 24.940 34.063 1.00 79.06 544 THR A CA 1
ATOM 4359 C C . THR A 1 544 ? 13.773 23.585 33.969 1.00 79.06 544 THR A C 1
ATOM 4361 O O . THR A 1 544 ? 14.889 23.510 33.458 1.00 79.06 544 THR A O 1
ATOM 4364 N N . PHE A 1 545 ? 13.145 22.523 34.478 1.00 85.38 545 PHE A N 1
ATOM 4365 C CA . PHE A 1 545 ? 13.674 21.163 34.494 1.00 85.38 545 PHE A CA 1
ATOM 4366 C C . PHE A 1 545 ? 12.776 20.220 33.689 1.00 85.38 545 PHE A C 1
ATOM 4368 O O . PHE A 1 545 ? 11.581 20.457 33.523 1.00 85.38 545 PHE A O 1
ATOM 4375 N N . GLU A 1 546 ? 13.373 19.147 33.182 1.00 91.88 546 GLU A N 1
ATOM 4376 C CA . GLU A 1 546 ? 12.689 18.135 32.384 1.00 91.88 546 GLU A CA 1
ATOM 4377 C C . GLU A 1 546 ? 12.230 16.971 33.272 1.00 91.88 546 GLU A C 1
ATOM 4379 O O . GLU A 1 546 ? 13.010 16.393 34.032 1.00 91.88 546 GLU A O 1
ATOM 4384 N N . CYS A 1 547 ? 10.956 16.610 33.156 1.00 94.75 547 CYS A N 1
ATOM 4385 C CA . CYS A 1 547 ? 10.348 15.452 33.794 1.00 94.75 547 CYS A CA 1
ATOM 4386 C C . CYS A 1 547 ? 10.324 14.271 32.818 1.00 94.75 547 CYS A C 1
ATOM 4388 O O . CYS A 1 547 ? 9.900 14.411 31.669 1.00 94.75 547 CYS A O 1
ATOM 4390 N N . LEU A 1 548 ? 10.716 13.077 33.272 1.00 96.69 548 LEU A N 1
ATOM 4391 C CA . LEU A 1 548 ? 10.593 11.858 32.468 1.00 96.69 548 LEU A CA 1
ATOM 4392 C C . LEU A 1 548 ? 9.116 11.613 32.119 1.00 96.69 548 LEU A C 1
ATOM 4394 O O . LEU A 1 548 ? 8.281 11.477 33.011 1.00 96.69 548 LEU A O 1
ATOM 4398 N N . LEU A 1 549 ? 8.799 11.560 30.825 1.00 96.88 549 LEU A N 1
ATOM 4399 C CA . LEU A 1 549 ? 7.473 11.189 30.331 1.00 96.88 549 LEU A CA 1
ATOM 4400 C C . LEU A 1 549 ? 7.371 9.661 30.235 1.00 96.88 549 LEU A C 1
ATOM 4402 O O . LEU A 1 549 ? 6.445 9.055 30.776 1.00 96.88 549 LEU A O 1
ATOM 4406 N N . PHE A 1 550 ? 8.340 9.036 29.563 1.00 97.25 550 PHE A N 1
ATOM 4407 C CA . PHE A 1 550 ? 8.396 7.590 29.370 1.00 97.25 550 PHE A CA 1
ATOM 4408 C C . PHE A 1 550 ? 9.831 7.101 29.121 1.00 97.25 550 PHE A C 1
ATOM 4410 O O . PHE A 1 550 ? 10.650 7.822 28.548 1.00 97.25 550 PHE A O 1
ATOM 4417 N N . ASP A 1 551 ? 10.116 5.868 29.541 1.00 95.81 551 ASP A N 1
ATOM 4418 C CA . ASP A 1 551 ? 11.378 5.155 29.322 1.00 95.81 551 ASP A CA 1
ATOM 4419 C C . ASP A 1 551 ? 11.068 3.784 28.705 1.00 95.81 551 ASP A C 1
ATOM 4421 O O . ASP A 1 551 ? 10.545 2.888 29.373 1.00 95.81 551 ASP A O 1
ATOM 4425 N N . ALA A 1 552 ? 11.361 3.645 27.415 1.00 93.06 552 ALA A N 1
ATOM 4426 C CA . ALA A 1 552 ? 11.070 2.458 26.622 1.00 93.06 552 ALA A CA 1
ATOM 4427 C C . ALA A 1 552 ? 12.066 1.310 26.852 1.00 93.06 552 ALA A C 1
ATOM 4429 O O . ALA A 1 552 ? 11.766 0.169 26.506 1.00 93.06 552 ALA A O 1
ATOM 4430 N N . GLU A 1 553 ? 13.245 1.581 27.426 1.00 86.62 553 GLU A N 1
ATOM 4431 C CA . GLU A 1 553 ? 14.248 0.543 27.696 1.00 86.62 553 GLU A CA 1
ATOM 4432 C C . GLU A 1 553 ? 13.979 -0.188 29.015 1.00 86.62 553 GLU A C 1
ATOM 4434 O O . GLU A 1 553 ? 14.234 -1.390 29.113 1.00 86.62 553 GLU A O 1
ATOM 4439 N N . SER A 1 554 ? 13.469 0.522 30.029 1.00 88.94 554 SER A N 1
ATOM 4440 C CA . SER A 1 554 ? 13.161 -0.063 31.342 1.00 88.94 554 SER A CA 1
ATOM 4441 C C . SER A 1 554 ? 11.728 -0.593 31.476 1.00 88.94 554 SER A C 1
ATOM 4443 O O . SER A 1 554 ? 11.473 -1.421 32.353 1.00 88.94 554 SER A O 1
ATOM 4445 N N . SER A 1 555 ? 10.803 -0.176 30.605 1.00 90.62 555 SER A N 1
ATOM 4446 C CA . SER A 1 555 ? 9.402 -0.616 30.641 1.00 90.62 555 SER A CA 1
ATOM 4447 C C . SER A 1 555 ? 9.195 -1.963 29.938 1.00 90.62 555 SER A C 1
ATOM 4449 O O . SER A 1 555 ? 9.564 -2.149 28.779 1.00 90.62 555 SER A O 1
ATOM 4451 N N . SER A 1 556 ? 8.548 -2.915 30.615 1.00 89.75 556 SER A N 1
ATOM 4452 C CA . SER A 1 556 ? 8.143 -4.193 30.019 1.00 89.75 556 SER A CA 1
ATOM 4453 C C . SER A 1 556 ? 6.827 -4.063 29.255 1.00 89.75 556 SER A C 1
ATOM 4455 O O . SER A 1 556 ? 5.861 -3.533 29.796 1.00 89.75 556 SER A O 1
ATOM 4457 N N . ILE A 1 557 ? 6.782 -4.611 28.040 1.00 91.62 557 ILE A N 1
ATOM 4458 C CA . ILE A 1 557 ? 5.553 -4.762 27.251 1.00 91.62 557 ILE A CA 1
ATOM 4459 C C . ILE A 1 557 ? 4.719 -5.918 27.819 1.00 91.62 557 ILE A C 1
ATOM 4461 O O . ILE A 1 557 ? 5.230 -7.036 27.944 1.00 91.62 557 ILE A O 1
ATOM 4465 N N . GLU A 1 558 ? 3.442 -5.676 28.103 1.00 92.50 558 GLU A N 1
ATOM 4466 C CA . GLU A 1 558 ? 2.477 -6.718 28.462 1.00 92.50 558 GLU A CA 1
ATOM 4467 C C . GLU A 1 558 ? 1.841 -7.342 27.208 1.00 92.50 558 GLU A C 1
ATOM 4469 O O . GLU A 1 558 ? 1.712 -6.709 26.163 1.00 92.50 558 GLU A O 1
ATOM 4474 N N . GLN A 1 559 ? 1.486 -8.626 27.270 1.00 91.88 559 GLN A N 1
ATOM 4475 C CA . GLN A 1 559 ? 0.891 -9.356 26.144 1.00 91.88 559 GLN A CA 1
ATOM 4476 C C . GLN A 1 559 ? -0.555 -9.739 26.472 1.00 91.88 559 GLN A C 1
ATOM 4478 O O . GLN A 1 559 ? -0.814 -10.129 27.614 1.00 91.88 559 GLN A O 1
ATOM 4483 N N . PRO A 1 560 ? -1.482 -9.684 25.497 1.00 94.56 560 PRO A N 1
ATOM 4484 C CA . PRO A 1 560 ? -2.863 -10.078 25.729 1.00 94.56 560 PRO A CA 1
ATOM 4485 C C . PRO A 1 560 ? -2.961 -11.555 26.107 1.00 94.56 560 PRO A C 1
ATOM 4487 O O . PRO A 1 560 ? -2.318 -12.422 25.508 1.00 94.56 560 PRO A O 1
ATOM 4490 N N . LYS A 1 561 ? -3.855 -11.856 27.046 1.00 94.81 561 LYS A N 1
ATOM 4491 C CA . LYS A 1 561 ? -4.420 -13.193 27.204 1.00 94.81 561 LYS A CA 1
ATOM 4492 C C . LYS A 1 561 ? -5.322 -13.469 26.006 1.00 94.81 561 LYS A C 1
ATOM 4494 O O . LYS A 1 561 ? -6.205 -12.674 25.691 1.00 94.81 561 LYS A O 1
ATOM 4499 N N . VAL A 1 562 ? -5.099 -14.598 25.344 1.00 95.00 562 VAL A N 1
ATOM 4500 C CA . VAL A 1 562 ? -5.889 -15.060 24.195 1.00 95.00 562 VAL A CA 1
ATOM 4501 C C . VAL A 1 562 ? -6.265 -16.522 24.423 1.00 95.00 562 VAL A C 1
ATOM 4503 O O . VAL A 1 562 ? -5.523 -17.265 25.067 1.00 95.00 562 VAL A O 1
ATOM 4506 N N . LYS A 1 563 ? -7.437 -16.928 23.927 1.00 93.44 563 LYS A N 1
ATOM 4507 C CA . LYS A 1 563 ? -7.958 -18.295 24.075 1.00 93.44 563 LYS A CA 1
ATOM 4508 C C . LYS A 1 563 ? -7.035 -19.336 23.418 1.00 93.44 563 LYS A C 1
ATOM 4510 O O . LYS A 1 563 ? -6.409 -19.014 22.401 1.00 93.44 563 LYS A O 1
ATOM 4515 N N . PRO A 1 564 ? -7.000 -20.588 23.914 1.00 94.75 564 PRO A N 1
ATOM 4516 C CA . PRO A 1 564 ? -6.392 -21.716 23.204 1.00 94.75 564 PRO A CA 1
ATOM 4517 C C . PRO A 1 564 ? -6.923 -21.841 21.767 1.00 94.75 564 PRO A C 1
ATOM 4519 O O . PRO A 1 564 ? -8.081 -21.519 21.503 1.00 94.75 564 PRO A O 1
ATOM 4522 N N . ILE A 1 565 ? -6.096 -22.314 20.829 1.00 92.50 565 ILE A N 1
ATOM 4523 C CA . ILE A 1 565 ? -6.444 -22.381 19.392 1.00 92.50 565 ILE A CA 1
ATOM 4524 C C . ILE A 1 565 ? -7.636 -23.329 19.150 1.00 92.50 565 ILE A C 1
ATOM 4526 O O . ILE A 1 565 ? -8.418 -23.149 18.217 1.00 92.50 565 ILE A O 1
ATOM 4530 N N . GLU A 1 566 ? -7.803 -24.312 20.028 1.00 93.06 566 GLU A N 1
ATOM 4531 C CA . GLU A 1 566 ? -8.890 -25.287 20.048 1.00 93.06 566 GLU A CA 1
ATOM 4532 C C . GLU A 1 566 ? -10.250 -24.644 20.375 1.00 93.06 566 GLU A C 1
ATOM 4534 O O . GLU A 1 566 ? -11.279 -25.099 19.878 1.00 93.06 566 GLU A O 1
ATOM 4539 N N . GLU A 1 567 ? -10.252 -23.567 21.168 1.00 92.88 567 GLU A N 1
ATOM 4540 C CA . GLU A 1 567 ? -11.442 -22.804 21.578 1.00 92.88 567 GLU A CA 1
ATOM 4541 C C . GLU A 1 567 ? -11.745 -21.613 20.649 1.00 92.88 567 GLU A C 1
ATOM 4543 O O . GLU A 1 567 ? -12.778 -20.953 20.791 1.00 92.88 567 GLU A O 1
ATOM 4548 N N . GLN A 1 568 ? -10.850 -21.323 19.701 1.00 93.19 568 GLN A N 1
ATOM 4549 C CA . GLN A 1 568 ? -11.003 -20.239 18.733 1.00 93.19 568 GLN A CA 1
ATOM 4550 C C . GLN A 1 568 ? -11.951 -20.616 17.583 1.00 93.19 568 GLN A C 1
ATOM 4552 O O . GLN A 1 568 ? -11.999 -21.754 17.099 1.00 93.19 568 GLN A O 1
ATOM 4557 N N . SER A 1 569 ? -12.687 -19.620 17.098 1.00 91.50 569 SER A N 1
ATOM 4558 C CA . SER A 1 569 ? -13.500 -19.695 15.884 1.00 91.50 569 SER A CA 1
ATOM 4559 C C . SER A 1 569 ? -12.640 -19.771 14.611 1.00 91.50 569 SER A C 1
ATOM 4561 O O . SER A 1 569 ? -11.459 -19.432 14.608 1.00 91.50 569 SER A O 1
ATOM 4563 N N . GLU A 1 570 ? -13.226 -20.223 13.497 1.00 92.06 570 GLU A N 1
ATOM 4564 C CA . GLU A 1 570 ? -12.502 -20.468 12.231 1.00 92.06 570 GLU A CA 1
ATOM 4565 C C . GLU A 1 570 ? -11.816 -19.233 11.624 1.00 92.06 570 GLU A C 1
ATOM 4567 O O . GLU A 1 570 ? -10.874 -19.387 10.848 1.00 92.06 570 GLU A O 1
ATOM 4572 N N . ASN A 1 571 ? -12.276 -18.028 11.972 1.00 93.50 571 ASN A N 1
ATOM 4573 C CA . ASN A 1 571 ? -11.721 -16.763 11.488 1.00 93.50 571 ASN A CA 1
ATOM 4574 C C . ASN A 1 571 ? -10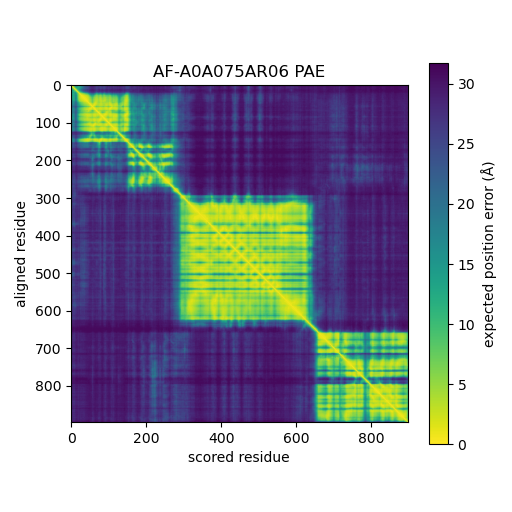.811 -16.068 12.516 1.00 93.50 571 ASN A C 1
ATOM 4576 O O . ASN A 1 571 ? -10.301 -14.985 12.230 1.00 93.50 571 ASN A O 1
ATOM 4580 N N . GLU A 1 572 ? -10.602 -16.641 13.706 1.00 95.94 572 GLU A N 1
ATOM 4581 C CA . GLU A 1 572 ? -9.681 -16.063 14.686 1.00 95.94 572 GLU A CA 1
ATOM 4582 C C . GLU A 1 572 ? -8.219 -16.263 14.262 1.00 95.94 572 GLU A C 1
ATOM 4584 O O . GLU A 1 572 ? -7.801 -17.328 13.802 1.00 95.94 572 GLU A O 1
ATOM 4589 N N . THR A 1 573 ? -7.440 -15.195 14.412 1.00 95.69 573 THR A N 1
ATOM 4590 C CA . THR A 1 573 ? -6.131 -14.990 13.776 1.00 95.69 573 THR A CA 1
ATOM 4591 C C . THR A 1 573 ? -5.157 -16.150 13.993 1.00 95.69 573 THR A C 1
ATOM 4593 O O . THR A 1 573 ? -4.561 -16.647 13.033 1.00 95.69 573 THR A O 1
ATOM 4596 N N . PHE A 1 574 ? -5.007 -16.641 15.229 1.00 94.75 574 PHE A N 1
ATOM 4597 C CA . PHE A 1 574 ? -4.070 -17.734 15.501 1.00 94.75 574 PHE A CA 1
ATOM 4598 C C . PHE A 1 574 ? -4.531 -19.068 14.916 1.00 94.75 574 PHE A C 1
ATOM 4600 O O . PHE A 1 574 ? -3.680 -19.871 14.537 1.00 94.75 574 PHE A O 1
ATOM 4607 N N . LYS A 1 575 ? -5.841 -19.297 14.777 1.00 95.25 575 LYS A N 1
ATOM 4608 C CA . LYS A 1 575 ? -6.382 -20.481 14.105 1.00 95.25 575 LYS A CA 1
ATOM 4609 C C . LYS A 1 575 ? -6.180 -20.407 12.593 1.00 95.25 575 LYS A C 1
ATOM 4611 O O . LYS A 1 575 ? -5.630 -21.352 12.023 1.00 95.25 575 LYS A O 1
ATOM 4616 N N . VAL A 1 576 ? -6.514 -19.267 11.976 1.00 95.19 576 VAL A N 1
ATOM 4617 C CA . VAL A 1 576 ? -6.318 -18.988 10.538 1.00 95.19 576 VAL A CA 1
ATOM 4618 C C . VAL A 1 576 ? -4.862 -19.213 10.127 1.00 95.19 576 VAL A C 1
ATOM 4620 O O . VAL A 1 576 ? -4.590 -19.983 9.208 1.00 95.19 576 VAL A O 1
ATOM 4623 N N . TRP A 1 577 ? -3.916 -18.584 10.828 1.00 95.62 577 TRP A N 1
ATOM 4624 C CA . TRP A 1 577 ? -2.501 -18.587 10.442 1.00 95.62 577 TRP A CA 1
ATOM 4625 C C . TRP A 1 577 ? -1.665 -19.706 11.086 1.00 95.62 577 TRP A C 1
ATOM 4627 O O . TRP A 1 577 ? -0.486 -19.845 10.753 1.00 95.62 577 TRP A O 1
ATOM 4637 N N . SER A 1 578 ? -2.262 -20.528 11.961 1.00 94.56 578 SER A N 1
ATOM 4638 C CA . SER A 1 578 ? -1.623 -21.608 12.741 1.00 94.56 578 SER A CA 1
ATOM 4639 C C . SER A 1 578 ? -0.541 -22.378 11.974 1.00 94.56 578 SER A C 1
ATOM 4641 O O . SER A 1 578 ? 0.632 -22.353 12.350 1.00 94.56 578 SER A O 1
ATOM 4643 N N . LYS A 1 579 ? -0.918 -23.017 10.862 1.00 94.88 579 LYS A N 1
ATOM 4644 C CA . LYS A 1 579 ? -0.032 -23.856 10.042 1.00 94.88 579 LYS A CA 1
ATOM 4645 C C . LYS A 1 579 ? 1.085 -23.078 9.341 1.00 94.88 579 LYS A C 1
ATOM 4647 O O . LYS A 1 579 ? 2.190 -23.597 9.183 1.00 94.88 579 LYS A O 1
ATOM 4652 N N . VAL A 1 580 ? 0.814 -21.839 8.918 1.00 93.56 580 VAL A N 1
ATOM 4653 C CA . VAL A 1 580 ? 1.820 -20.960 8.296 1.00 93.56 580 VAL A CA 1
ATOM 4654 C C . VAL A 1 580 ? 2.861 -20.583 9.345 1.00 93.56 580 VAL A C 1
ATOM 4656 O O . VAL A 1 580 ? 4.059 -20.739 9.116 1.00 93.56 580 VAL A O 1
ATOM 4659 N N . THR A 1 581 ? 2.409 -20.181 10.534 1.00 93.19 581 THR A N 1
ATOM 4660 C CA . THR A 1 581 ? 3.272 -19.829 11.665 1.00 93.19 581 THR A CA 1
ATOM 4661 C C . THR A 1 581 ? 4.068 -21.032 12.183 1.00 93.19 581 THR A C 1
ATOM 4663 O O . THR A 1 581 ? 5.243 -20.879 12.514 1.00 93.19 581 THR A O 1
ATOM 4666 N N . GLU A 1 582 ? 3.485 -22.233 12.212 1.00 94.00 582 GLU A N 1
ATOM 4667 C CA . GLU A 1 582 ? 4.193 -23.484 12.525 1.00 94.00 582 GLU A CA 1
ATOM 4668 C C . GLU A 1 582 ? 5.317 -23.759 11.510 1.00 94.00 582 GLU A C 1
ATOM 4670 O O . GLU A 1 582 ? 6.469 -23.962 11.896 1.00 94.00 582 GLU A O 1
ATOM 4675 N N . ALA A 1 583 ? 5.015 -23.693 10.209 1.00 92.56 583 ALA A N 1
ATOM 4676 C CA . ALA A 1 583 ? 5.994 -23.915 9.148 1.00 92.56 583 ALA A CA 1
ATOM 4677 C C . ALA A 1 583 ? 7.127 -22.869 9.158 1.00 92.56 583 ALA A C 1
ATOM 4679 O O . ALA A 1 583 ? 8.295 -23.230 9.011 1.00 92.56 583 ALA A O 1
ATOM 4680 N N . LEU A 1 584 ? 6.816 -21.591 9.417 1.00 88.88 584 LEU A N 1
ATOM 4681 C CA . LEU A 1 584 ? 7.828 -20.542 9.597 1.00 88.88 584 LEU A CA 1
ATOM 4682 C C . LEU A 1 584 ? 8.713 -20.786 10.827 1.00 88.88 584 LEU A C 1
ATOM 4684 O O . LEU A 1 584 ? 9.927 -20.604 10.737 1.00 88.88 584 LEU A O 1
ATOM 4688 N N . LYS A 1 585 ? 8.142 -21.228 11.958 1.00 89.94 585 LYS A N 1
ATOM 4689 C CA . LYS A 1 585 ? 8.908 -21.599 13.166 1.00 89.94 585 LYS A CA 1
ATOM 4690 C C . LYS A 1 585 ? 9.823 -22.804 12.923 1.00 89.94 585 LYS A C 1
ATOM 4692 O O . LYS A 1 585 ? 10.923 -22.835 13.465 1.00 89.94 585 LYS A O 1
ATOM 4697 N N . ALA A 1 586 ? 9.400 -23.753 12.088 1.00 91.19 586 ALA A N 1
ATOM 4698 C CA . ALA A 1 586 ? 10.206 -24.898 11.661 1.00 91.19 586 ALA A CA 1
ATOM 4699 C C . ALA A 1 586 ? 11.265 -24.559 10.586 1.00 91.19 586 ALA A C 1
ATOM 4701 O O . ALA A 1 586 ? 12.096 -25.405 10.264 1.00 91.19 586 ALA A O 1
ATOM 4702 N N . GLY A 1 587 ? 11.244 -23.348 10.013 1.00 86.06 587 GLY A N 1
ATOM 4703 C CA . GLY A 1 587 ? 12.118 -22.953 8.901 1.00 86.06 587 GLY A CA 1
ATOM 4704 C C . GLY A 1 587 ? 11.728 -23.544 7.537 1.00 86.06 587 GLY A C 1
ATOM 4705 O O . GLY A 1 587 ? 12.473 -23.386 6.570 1.00 86.06 587 GLY A O 1
ATOM 4706 N N . ASP A 1 588 ? 10.566 -24.195 7.428 1.00 87.56 588 ASP A N 1
ATOM 4707 C CA . ASP A 1 588 ? 10.058 -24.764 6.177 1.00 87.56 588 ASP A CA 1
ATOM 4708 C C . ASP A 1 588 ? 9.281 -23.706 5.380 1.00 87.56 588 ASP A C 1
ATOM 4710 O O . ASP A 1 588 ? 8.048 -23.617 5.395 1.00 87.56 588 ASP A O 1
ATOM 4714 N N . TYR A 1 589 ? 10.031 -22.875 4.655 1.00 85.06 589 TYR A N 1
ATOM 4715 C CA . TYR A 1 589 ? 9.466 -21.819 3.816 1.00 85.06 589 TYR A CA 1
ATOM 4716 C C . TYR A 1 589 ? 8.622 -22.353 2.647 1.00 85.06 589 TYR A C 1
ATOM 4718 O O . TYR A 1 589 ? 7.760 -21.625 2.148 1.00 85.06 589 TYR A O 1
ATOM 4726 N N . ASN A 1 590 ? 8.822 -23.606 2.221 1.00 83.50 590 ASN A N 1
ATOM 4727 C CA . ASN A 1 590 ? 8.031 -24.223 1.156 1.00 83.50 590 ASN A CA 1
ATOM 4728 C C . ASN A 1 590 ? 6.641 -24.603 1.679 1.00 83.50 590 ASN A C 1
ATOM 4730 O O . ASN A 1 590 ? 5.639 -24.193 1.087 1.00 83.50 590 ASN A O 1
ATOM 4734 N N . LYS A 1 591 ? 6.564 -25.288 2.831 1.00 89.81 591 LYS A N 1
ATOM 4735 C CA . LYS A 1 591 ? 5.296 -25.562 3.527 1.00 89.81 591 LYS A CA 1
ATOM 4736 C C . LYS A 1 591 ? 4.585 -24.259 3.899 1.00 89.81 591 LYS A C 1
ATOM 4738 O O . LYS A 1 591 ? 3.403 -24.126 3.601 1.00 89.81 591 LYS A O 1
ATOM 4743 N N . ALA A 1 592 ? 5.296 -23.264 4.438 1.00 88.00 592 ALA A N 1
ATOM 4744 C CA . ALA A 1 592 ? 4.706 -21.964 4.778 1.00 88.00 592 ALA A CA 1
ATOM 4745 C C . ALA A 1 592 ? 4.076 -21.263 3.560 1.00 88.00 592 ALA A C 1
ATOM 4747 O O . ALA A 1 592 ? 2.980 -20.716 3.658 1.00 88.00 592 ALA A O 1
ATOM 4748 N N . THR A 1 593 ? 4.734 -21.325 2.395 1.00 85.62 593 THR A N 1
ATOM 4749 C CA . THR A 1 593 ? 4.197 -20.775 1.138 1.00 85.62 593 THR A CA 1
ATOM 4750 C C . THR A 1 593 ? 2.955 -21.538 0.675 1.00 85.62 593 THR A C 1
ATOM 4752 O O . THR A 1 593 ? 1.974 -20.915 0.275 1.00 85.62 593 THR A O 1
ATOM 4755 N N . LYS A 1 594 ? 2.967 -22.874 0.765 1.00 90.62 594 LYS A N 1
ATOM 4756 C CA . LYS A 1 594 ? 1.827 -23.719 0.391 1.00 90.62 594 LYS A CA 1
ATOM 4757 C C . LYS A 1 594 ? 0.594 -23.432 1.256 1.00 90.62 594 LYS A C 1
ATOM 4759 O O . LYS A 1 594 ? -0.451 -23.092 0.714 1.00 90.62 594 LYS A O 1
ATOM 4764 N N . GLU A 1 595 ? 0.728 -23.509 2.580 1.00 92.88 595 GLU A N 1
ATOM 4765 C CA . GLU A 1 595 ? -0.383 -23.298 3.525 1.00 92.88 595 GLU A CA 1
ATOM 4766 C C . GLU A 1 595 ? -0.958 -21.872 3.406 1.00 92.88 595 GLU A C 1
ATOM 4768 O O . GLU A 1 595 ? -2.173 -21.684 3.413 1.00 92.88 595 GLU A O 1
ATOM 4773 N N . LYS A 1 596 ? -0.102 -20.859 3.195 1.00 89.25 596 LYS A N 1
ATOM 4774 C CA . LYS A 1 596 ? -0.531 -19.477 2.920 1.00 89.25 596 LYS A CA 1
ATOM 4775 C C . LYS A 1 596 ? -1.367 -19.379 1.638 1.00 89.25 596 LYS A C 1
ATOM 4777 O O . LYS A 1 596 ? -2.389 -18.697 1.627 1.00 89.25 596 LYS A O 1
ATOM 4782 N N . ASN A 1 597 ? -0.952 -20.054 0.565 1.00 88.06 597 ASN A N 1
ATOM 4783 C CA . ASN A 1 597 ? -1.694 -20.053 -0.696 1.00 88.06 597 ASN A CA 1
ATOM 4784 C C . ASN A 1 597 ? -3.054 -20.767 -0.565 1.00 88.06 597 ASN A C 1
ATOM 4786 O O . ASN A 1 597 ? -4.023 -20.315 -1.171 1.00 88.06 597 ASN A O 1
ATOM 4790 N N . GLU A 1 598 ? -3.152 -21.829 0.245 1.00 92.50 598 GLU A N 1
ATOM 4791 C CA . GLU A 1 598 ? -4.424 -22.509 0.547 1.00 92.50 598 GLU A CA 1
ATOM 4792 C C . GLU A 1 598 ? -5.413 -21.576 1.280 1.00 92.50 598 GLU A C 1
ATOM 4794 O O . GLU A 1 598 ? -6.591 -21.520 0.916 1.00 92.50 598 GLU A O 1
ATOM 4799 N N . ILE A 1 599 ? -4.939 -20.785 2.254 1.00 91.56 599 ILE A N 1
ATOM 4800 C CA . ILE A 1 599 ? -5.750 -19.767 2.954 1.00 91.56 599 ILE A CA 1
ATOM 4801 C C . ILE A 1 599 ? -6.233 -18.685 1.977 1.00 91.56 599 ILE A C 1
ATOM 4803 O O . ILE A 1 599 ? -7.423 -18.362 1.947 1.00 91.56 599 ILE A O 1
ATOM 4807 N N . GLU A 1 600 ? -5.335 -18.136 1.156 1.00 86.88 600 GLU A N 1
ATOM 4808 C CA . GLU A 1 600 ? -5.684 -17.076 0.204 1.00 86.88 600 GLU A CA 1
ATOM 4809 C C . GLU A 1 600 ? -6.663 -17.553 -0.875 1.00 86.88 600 GLU A C 1
ATOM 4811 O O . GLU A 1 600 ? -7.607 -16.833 -1.197 1.00 86.88 600 GLU A O 1
ATOM 4816 N N . GLU A 1 601 ? -6.497 -18.762 -1.414 1.00 88.38 601 GLU A N 1
ATOM 4817 C CA . GLU A 1 601 ? -7.417 -19.292 -2.426 1.00 88.38 601 GLU A CA 1
ATOM 4818 C C . GLU A 1 601 ? -8.806 -19.593 -1.837 1.00 88.38 601 GLU A C 1
ATOM 4820 O O . GLU A 1 601 ? -9.820 -19.291 -2.471 1.00 88.38 601 GLU A O 1
ATOM 4825 N N . LYS A 1 602 ? -8.881 -20.070 -0.582 1.00 91.31 602 LYS A N 1
ATOM 4826 C CA . LYS A 1 602 ? -10.150 -20.193 0.161 1.00 91.31 602 LYS A CA 1
ATOM 4827 C C . LYS A 1 602 ? -10.855 -18.836 0.309 1.00 91.31 602 LYS A C 1
ATOM 4829 O O . LYS A 1 602 ? -12.075 -18.767 0.195 1.00 91.31 602 LYS A O 1
ATOM 4834 N N . GLN A 1 603 ? -10.118 -17.743 0.510 1.00 88.25 603 GLN A N 1
ATOM 4835 C CA . GLN A 1 603 ? -10.712 -16.400 0.546 1.00 88.25 603 GLN A CA 1
ATOM 4836 C C . GLN A 1 603 ? -11.173 -15.915 -0.834 1.00 88.25 603 GLN A C 1
ATOM 4838 O O . GLN A 1 603 ? -12.253 -15.332 -0.952 1.00 88.25 603 GLN A O 1
ATOM 4843 N N . ARG A 1 604 ? -10.412 -16.201 -1.898 1.00 87.19 604 ARG A N 1
ATOM 4844 C CA . ARG A 1 604 ? -10.807 -15.874 -3.281 1.00 87.19 604 ARG A CA 1
ATOM 4845 C C . ARG A 1 604 ? -12.072 -16.620 -3.714 1.00 87.19 604 ARG A C 1
ATOM 4847 O O . ARG A 1 604 ? -12.886 -16.044 -4.435 1.00 87.19 604 ARG A O 1
ATOM 4854 N N . SER A 1 605 ? -12.272 -17.869 -3.288 1.00 89.44 605 SER A N 1
ATOM 4855 C CA . SER A 1 605 ? -13.504 -18.618 -3.581 1.00 89.44 605 SER A CA 1
ATOM 4856 C C . SER A 1 605 ? -14.706 -18.125 -2.765 1.00 89.44 605 SER A C 1
ATOM 4858 O O . SER A 1 605 ? -15.784 -17.951 -3.331 1.00 89.44 605 SER A O 1
ATOM 4860 N N . ILE A 1 606 ? -14.525 -17.786 -1.481 1.00 88.25 606 ILE A N 1
ATOM 4861 C CA . ILE A 1 606 ? -15.576 -17.158 -0.657 1.00 88.25 606 ILE A CA 1
ATOM 4862 C C . ILE A 1 606 ? -16.008 -15.805 -1.250 1.00 88.25 606 ILE A C 1
ATOM 4864 O O . ILE A 1 606 ? -17.206 -15.542 -1.352 1.00 88.25 606 ILE A O 1
ATOM 4868 N N . ARG A 1 607 ? -15.060 -14.959 -1.686 1.00 86.25 607 ARG A N 1
ATOM 4869 C CA . ARG A 1 607 ? -15.369 -13.680 -2.353 1.00 86.25 607 ARG A CA 1
ATOM 4870 C C . ARG A 1 607 ? -16.164 -13.891 -3.646 1.00 86.25 607 ARG A C 1
ATOM 4872 O O . ARG A 1 607 ? -17.178 -13.222 -3.818 1.00 86.25 607 ARG A O 1
ATOM 4879 N N . ARG A 1 608 ? -15.749 -14.832 -4.507 1.00 86.44 608 ARG A N 1
ATOM 4880 C CA . ARG A 1 608 ? -16.489 -15.187 -5.734 1.00 86.44 608 ARG A CA 1
ATOM 4881 C C . ARG A 1 608 ? -17.921 -15.625 -5.427 1.00 86.44 608 ARG A C 1
ATOM 4883 O O . ARG A 1 608 ? -18.848 -15.046 -5.976 1.00 86.44 608 ARG A O 1
ATOM 4890 N N . SER A 1 609 ? -18.116 -16.535 -4.471 1.00 90.38 609 SER A N 1
ATOM 4891 C CA . SER A 1 609 ? -19.459 -17.020 -4.121 1.00 90.38 609 SER A CA 1
ATOM 4892 C C . SER A 1 609 ? -20.376 -15.932 -3.541 1.00 90.38 609 SER A C 1
ATOM 4894 O O . SER A 1 609 ? -21.572 -15.931 -3.819 1.00 90.38 609 SER A O 1
ATOM 4896 N N . ARG A 1 610 ? -19.842 -14.964 -2.779 1.00 88.25 610 ARG A N 1
ATOM 4897 C CA . ARG A 1 610 ? -20.619 -13.786 -2.340 1.00 88.25 610 ARG A CA 1
ATOM 4898 C C . ARG A 1 610 ? -21.034 -12.914 -3.527 1.00 88.25 610 ARG A C 1
ATOM 4900 O O . ARG A 1 610 ? -22.191 -12.519 -3.622 1.00 88.25 610 ARG A O 1
ATOM 4907 N N . GLN A 1 611 ? -20.107 -12.661 -4.451 1.00 85.31 611 GLN A N 1
ATOM 4908 C CA . GLN A 1 611 ? -20.342 -11.852 -5.649 1.00 85.31 611 GLN A CA 1
ATOM 4909 C C . GLN A 1 611 ? -21.365 -12.497 -6.601 1.00 85.31 611 GLN A C 1
ATOM 4911 O O . GLN A 1 611 ? -22.263 -11.807 -7.071 1.00 85.31 611 GLN A O 1
ATOM 4916 N N . GLU A 1 612 ? -21.295 -13.815 -6.814 1.00 86.62 612 GLU A N 1
ATOM 4917 C CA . GLU A 1 612 ? -22.272 -14.600 -7.592 1.00 86.62 612 GLU A CA 1
ATOM 4918 C C . GLU A 1 612 ? -23.705 -14.484 -7.047 1.00 86.62 612 GLU A C 1
ATOM 4920 O O . GLU A 1 612 ? -24.667 -14.506 -7.812 1.00 86.62 612 GLU A O 1
ATOM 4925 N N . LYS A 1 613 ? -23.854 -14.341 -5.726 1.00 90.56 613 LYS A N 1
ATOM 4926 C CA . LYS A 1 613 ? -25.152 -14.193 -5.053 1.00 90.56 613 LYS A CA 1
ATOM 4927 C C . LYS A 1 613 ? -25.596 -12.740 -4.848 1.00 90.56 613 LYS A C 1
ATOM 4929 O O . LYS A 1 613 ? -26.697 -12.519 -4.350 1.00 90.56 613 LYS A O 1
ATOM 4934 N N . GLY A 1 614 ? -24.746 -11.758 -5.155 1.00 87.88 614 GLY A N 1
ATOM 4935 C CA . GLY A 1 614 ? -24.983 -10.352 -4.807 1.00 87.88 614 GLY A CA 1
ATOM 4936 C C . GLY A 1 614 ? -24.957 -10.057 -3.296 1.00 87.88 614 GLY A C 1
ATOM 4937 O O . GLY A 1 614 ? -25.537 -9.066 -2.857 1.00 87.88 614 GLY A O 1
ATOM 4938 N N . GLU A 1 615 ? -24.310 -10.903 -2.486 1.00 88.50 615 GLU A N 1
ATOM 4939 C CA . GLU A 1 615 ? -24.184 -10.714 -1.035 1.00 88.50 615 GLU A CA 1
ATOM 4940 C C . GLU A 1 615 ? -23.168 -9.597 -0.719 1.00 88.50 615 GLU A C 1
ATOM 4942 O O . GLU A 1 615 ? -21.966 -9.742 -0.956 1.00 88.50 615 GLU A O 1
ATOM 4947 N N . VAL A 1 616 ? -23.633 -8.490 -0.127 1.00 84.94 616 VAL A N 1
ATOM 4948 C CA . VAL A 1 616 ? -22.758 -7.424 0.392 1.00 84.94 616 VAL A CA 1
ATOM 4949 C C . VAL A 1 616 ? -22.061 -7.904 1.668 1.00 84.94 616 VAL A C 1
ATOM 4951 O O . VAL A 1 616 ? -22.704 -8.411 2.587 1.00 84.94 616 VAL A O 1
ATOM 4954 N N . TRP A 1 617 ? -20.739 -7.725 1.749 1.00 87.31 617 TRP A N 1
ATOM 4955 C CA . TRP A 1 617 ? -19.988 -8.004 2.974 1.00 87.31 617 TRP A CA 1
ATOM 4956 C C . TRP A 1 617 ? -20.334 -6.993 4.073 1.00 87.31 617 TRP A C 1
ATOM 4958 O O . TRP A 1 617 ? -20.248 -5.784 3.866 1.00 87.31 617 TRP A O 1
ATOM 4968 N N . VAL A 1 618 ? -20.670 -7.500 5.258 1.00 87.62 618 VAL A N 1
ATOM 4969 C CA . VAL A 1 618 ? -20.917 -6.707 6.465 1.00 87.62 618 VAL A CA 1
ATOM 4970 C C . VAL A 1 618 ? -20.023 -7.268 7.574 1.00 87.62 618 VAL A C 1
ATOM 4972 O O . VAL A 1 618 ? -20.071 -8.482 7.791 1.00 87.62 618 VAL A O 1
ATOM 4975 N N . PRO A 1 619 ? -19.212 -6.444 8.266 1.00 88.88 619 PRO A N 1
ATOM 4976 C CA . PRO A 1 619 ? -18.416 -6.915 9.393 1.00 88.88 619 PRO A CA 1
ATOM 4977 C C . PRO A 1 619 ? -19.300 -7.391 10.554 1.00 88.88 619 PRO A C 1
ATOM 4979 O O . PRO A 1 619 ? -20.458 -6.992 10.688 1.00 88.88 619 PRO A O 1
ATOM 4982 N N . SER A 1 620 ? -18.751 -8.258 11.398 1.00 88.50 620 SER A N 1
ATOM 4983 C CA . SER A 1 620 ? -19.500 -8.946 12.456 1.00 88.50 620 SER A CA 1
ATOM 4984 C C . SER A 1 620 ? -19.626 -8.106 13.729 1.00 88.50 620 SER A C 1
ATOM 4986 O O . SER A 1 620 ? -20.659 -8.152 14.393 1.00 88.50 620 SER A O 1
ATOM 4988 N N . ASN A 1 621 ? -18.589 -7.332 14.063 1.00 88.12 621 ASN A N 1
ATOM 4989 C CA . ASN A 1 621 ? -18.498 -6.541 15.298 1.00 88.12 621 ASN A CA 1
ATOM 4990 C C . ASN A 1 621 ? -18.516 -5.024 15.036 1.00 88.12 621 ASN A C 1
ATOM 4992 O O . ASN A 1 621 ? -18.699 -4.236 15.962 1.00 88.12 621 ASN A O 1
ATOM 4996 N N . PHE A 1 622 ? -18.345 -4.611 13.778 1.00 89.06 622 PHE A N 1
ATOM 4997 C CA . PHE A 1 622 ? -18.245 -3.213 13.357 1.00 89.06 622 PHE A CA 1
ATOM 4998 C C . PHE A 1 622 ? -19.266 -2.895 12.262 1.00 89.06 622 PHE A C 1
ATOM 5000 O O . PHE A 1 622 ? -19.686 -3.766 11.503 1.00 89.06 622 PHE A O 1
ATOM 5007 N N . HIS A 1 623 ? -19.649 -1.627 12.151 1.00 83.94 623 HIS A N 1
ATOM 5008 C CA . HIS A 1 623 ? -20.534 -1.137 11.099 1.00 83.94 623 HIS A CA 1
ATOM 5009 C C . HIS A 1 623 ? -19.892 0.060 10.395 1.00 83.94 623 HIS A C 1
ATOM 5011 O O . HIS A 1 623 ? -19.159 0.833 11.010 1.00 83.94 623 HIS A O 1
ATOM 5017 N N . PHE A 1 624 ? -20.160 0.207 9.099 1.00 81.75 624 PHE A N 1
ATOM 5018 C CA . PHE A 1 624 ? -19.755 1.396 8.357 1.00 81.75 624 PHE A CA 1
ATOM 5019 C C . PHE A 1 624 ? -20.691 2.560 8.709 1.00 81.75 624 PHE A C 1
ATOM 5021 O O . PHE A 1 624 ? -21.906 2.377 8.792 1.00 81.75 624 PHE A O 1
ATOM 5028 N N . VAL A 1 625 ? -20.119 3.746 8.925 1.00 74.69 625 VAL A N 1
ATOM 5029 C CA . VAL A 1 625 ? -20.837 4.987 9.251 1.00 74.69 625 VAL A CA 1
ATOM 5030 C C . VAL A 1 625 ? -20.501 6.022 8.184 1.00 74.69 625 VAL A C 1
ATOM 5032 O O . VAL A 1 625 ? -19.332 6.205 7.849 1.00 74.69 625 VAL A O 1
ATOM 5035 N N . GLU A 1 626 ? -21.514 6.703 7.650 1.00 63.66 626 GLU A N 1
ATOM 5036 C CA . GLU A 1 626 ? -21.314 7.788 6.686 1.00 63.66 626 GLU A CA 1
ATOM 5037 C C . GLU A 1 626 ? -20.746 9.043 7.366 1.00 63.66 626 GLU A C 1
ATOM 5039 O O . GLU A 1 626 ? -21.138 9.407 8.477 1.00 63.66 626 GLU A O 1
ATOM 5044 N N . GLU A 1 627 ? -19.844 9.747 6.682 1.00 50.31 627 GLU A N 1
ATOM 5045 C CA . GLU A 1 627 ? -19.065 10.858 7.249 1.00 50.31 627 GLU A CA 1
ATOM 5046 C C . GLU A 1 627 ? -19.930 12.057 7.697 1.00 50.31 627 GLU A C 1
ATOM 5048 O O . GLU A 1 627 ? -19.581 12.778 8.632 1.00 50.31 627 GLU A O 1
ATOM 5053 N N . GLU A 1 628 ? -21.111 12.246 7.097 1.00 46.16 628 GLU A N 1
ATOM 5054 C CA . GLU A 1 628 ? -22.087 13.251 7.544 1.00 46.16 628 GLU A CA 1
ATOM 5055 C C . GLU A 1 628 ? -22.823 12.848 8.832 1.00 46.16 628 GLU A C 1
ATOM 5057 O O . GLU A 1 628 ? -23.190 13.717 9.626 1.00 46.16 628 GLU A O 1
ATOM 5062 N N . SER A 1 629 ? -22.978 11.547 9.097 1.00 47.38 629 SER A N 1
ATOM 5063 C CA . SER A 1 629 ? -23.614 11.040 10.322 1.00 47.38 629 SER A CA 1
ATOM 5064 C C . SER A 1 629 ? -22.734 11.252 11.559 1.00 47.38 629 SER A C 1
ATOM 5066 O O . SER A 1 629 ? -23.255 11.513 12.643 1.00 47.38 629 SER A O 1
ATOM 5068 N N . LEU A 1 630 ? -21.404 11.240 11.396 1.00 49.72 630 LEU A N 1
ATOM 5069 C CA . LEU A 1 630 ? -20.439 11.522 12.471 1.00 49.72 630 LEU A CA 1
ATOM 5070 C C . LEU A 1 630 ? -20.610 12.922 13.085 1.00 49.72 630 LEU A C 1
ATOM 5072 O O . LEU A 1 630 ? -20.324 13.105 14.262 1.00 49.72 630 LEU A O 1
ATOM 5076 N N . LYS A 1 631 ? -21.131 13.898 12.327 1.00 42.88 631 LYS A N 1
ATOM 5077 C CA . LYS A 1 631 ? -21.386 15.268 12.815 1.00 42.88 631 LYS A CA 1
ATOM 5078 C C . LYS A 1 631 ? -22.611 15.376 13.733 1.00 42.88 631 LYS A C 1
ATOM 5080 O O . LYS A 1 631 ? -22.746 16.373 14.435 1.00 42.88 631 LYS A O 1
ATOM 5085 N N . ASN A 1 632 ? -23.502 14.381 13.700 1.00 37.00 632 ASN A N 1
ATOM 5086 C CA . ASN A 1 632 ? -24.781 14.376 14.419 1.00 37.00 632 ASN A CA 1
ATOM 5087 C C . ASN A 1 632 ? -24.825 13.362 15.576 1.00 37.00 632 ASN A C 1
ATOM 5089 O O . ASN A 1 632 ? -25.788 13.347 16.345 1.00 37.00 632 ASN A O 1
ATOM 5093 N N . LEU A 1 633 ? -23.804 12.511 15.711 1.00 42.53 633 LEU A N 1
ATOM 5094 C CA . LEU A 1 633 ? -23.648 11.635 16.867 1.00 42.53 633 LEU A CA 1
ATOM 5095 C C . LEU A 1 633 ? -23.234 12.470 18.087 1.00 42.53 633 LEU A C 1
ATOM 5097 O O . LEU A 1 633 ? -22.356 13.325 18.011 1.00 42.53 633 LEU A O 1
ATOM 5101 N N . SER A 1 634 ? -23.877 12.224 19.229 1.00 38.12 634 SER A N 1
ATOM 5102 C CA . SER A 1 634 ? -23.413 12.769 20.508 1.00 38.12 634 SER A CA 1
ATOM 5103 C C . SER A 1 634 ? -22.080 12.113 20.912 1.00 38.12 634 SER A C 1
ATOM 5105 O O . SER A 1 634 ? -21.769 11.040 20.392 1.00 38.12 634 SER A O 1
ATOM 5107 N N . PRO A 1 635 ? -21.323 12.661 21.883 1.00 39.03 635 PRO A N 1
ATOM 5108 C CA . PRO A 1 635 ? -20.051 12.064 22.319 1.00 39.03 635 PRO A CA 1
ATOM 5109 C C . PRO A 1 635 ? -20.138 10.606 22.823 1.00 39.03 635 PRO A C 1
ATOM 5111 O O . PRO A 1 635 ? -19.174 9.852 22.796 1.00 39.03 635 PRO A O 1
ATOM 5114 N N . GLY A 1 636 ? -21.323 10.155 23.256 1.00 37.78 636 GLY A N 1
ATOM 5115 C CA . GLY A 1 636 ? -21.572 8.743 23.592 1.00 37.78 636 GLY A CA 1
ATOM 5116 C C . GLY A 1 636 ? -22.018 7.870 22.408 1.00 37.78 636 GLY A C 1
ATOM 5117 O O . GLY A 1 636 ? -22.158 6.659 22.551 1.00 37.78 636 GLY A O 1
ATOM 5118 N N . GLY A 1 637 ? -22.284 8.467 21.244 1.00 37.75 637 GLY A N 1
ATOM 5119 C CA . GLY A 1 637 ? -22.902 7.824 20.085 1.00 37.75 637 GLY A CA 1
ATOM 5120 C C . GLY A 1 637 ? -21.990 6.837 19.357 1.00 37.75 637 GLY A C 1
ATOM 5121 O O . GLY A 1 637 ? -22.466 5.776 18.958 1.00 37.75 637 GLY A O 1
ATOM 5122 N N . LEU A 1 638 ? -20.684 7.125 19.254 1.00 42.72 638 LEU A N 1
ATOM 5123 C CA . LEU A 1 638 ? -19.702 6.197 18.663 1.00 42.72 638 LEU A CA 1
ATOM 5124 C C . LEU A 1 638 ? -19.589 4.865 19.427 1.00 42.72 638 LEU A C 1
ATOM 5126 O O . LEU A 1 638 ? -19.148 3.869 18.860 1.00 42.72 638 LEU A O 1
ATOM 5130 N N . PHE A 1 639 ? -20.002 4.832 20.696 1.00 38.69 639 PHE A N 1
ATOM 5131 C CA . PHE A 1 639 ? -19.861 3.677 21.588 1.00 38.69 639 PHE A CA 1
ATOM 5132 C C . PHE A 1 639 ? -21.134 2.816 21.678 1.00 38.69 639 PHE A C 1
ATOM 5134 O O . PHE A 1 639 ? -21.163 1.807 22.380 1.00 38.69 639 PHE A O 1
ATOM 5141 N N . SER A 1 640 ? -22.190 3.168 20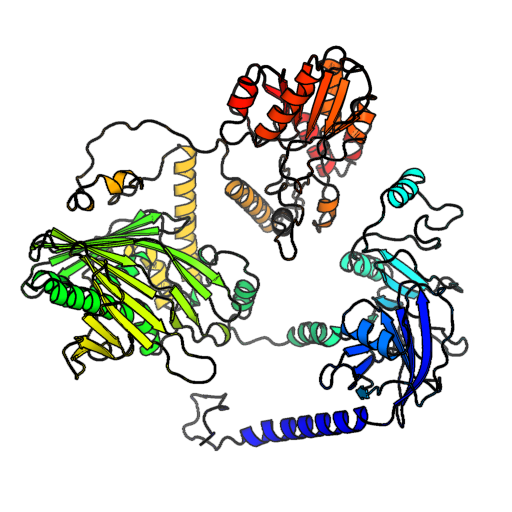.934 1.00 29.80 640 SER A N 1
ATOM 5142 C CA . SER A 1 640 ? -23.467 2.444 20.906 1.00 29.80 640 SER A CA 1
ATOM 5143 C C . SER A 1 640 ? -23.434 1.199 19.998 1.00 29.80 640 SER A C 1
ATOM 5145 O O . SER A 1 640 ? -24.222 1.084 19.055 1.00 29.80 640 SER A O 1
ATOM 5147 N N . ILE A 1 641 ? -22.578 0.218 20.302 1.00 31.73 641 ILE A N 1
ATOM 5148 C CA . ILE A 1 641 ? -22.678 -1.116 19.687 1.00 31.73 641 ILE A CA 1
ATOM 5149 C C . ILE A 1 641 ? -23.814 -1.886 20.376 1.00 31.73 641 ILE A C 1
ATOM 5151 O O . ILE A 1 641 ? -23.651 -2.427 21.468 1.00 31.73 641 ILE A O 1
ATOM 5155 N N . LYS A 1 642 ? -24.983 -1.949 19.727 1.00 25.98 642 LYS A N 1
ATOM 5156 C CA . LYS A 1 642 ? -26.052 -2.899 20.075 1.00 25.98 642 LYS A CA 1
ATOM 5157 C C . LYS A 1 642 ? -26.077 -4.045 19.059 1.00 25.98 642 LYS A C 1
ATOM 5159 O O . LYS A 1 642 ? -25.932 -3.775 17.866 1.00 25.98 642 LYS A O 1
ATOM 5164 N N . PRO A 1 643 ? -26.287 -5.304 19.491 1.00 25.20 643 PRO A N 1
ATOM 5165 C CA . PRO A 1 643 ? -26.490 -6.414 18.567 1.00 25.20 643 PRO A CA 1
ATOM 5166 C C . PRO A 1 643 ? -27.723 -6.155 17.691 1.00 25.20 643 PRO A C 1
ATOM 5168 O O . PRO A 1 643 ? -28.710 -5.568 18.136 1.00 25.20 643 PRO A O 1
ATOM 5171 N N . LYS A 1 644 ? -27.631 -6.561 16.424 1.00 27.16 644 LYS A N 1
ATOM 5172 C CA . LYS A 1 644 ? -28.567 -6.179 15.363 1.00 27.16 644 LYS A CA 1
ATOM 5173 C C . LYS A 1 644 ? -29.925 -6.875 15.535 1.00 27.16 644 LYS A C 1
ATOM 5175 O O . LYS A 1 644 ? -30.003 -8.095 15.414 1.00 27.16 644 LYS A O 1
ATOM 5180 N N . GLU A 1 645 ? -30.993 -6.103 15.722 1.00 23.86 645 GLU A N 1
ATOM 5181 C CA . GLU A 1 645 ? -32.339 -6.522 15.312 1.00 23.86 645 GLU A CA 1
ATOM 5182 C C . GLU A 1 645 ? -32.608 -6.023 13.886 1.00 23.86 645 GLU A C 1
ATOM 5184 O O . GLU A 1 645 ? -32.107 -4.976 13.466 1.00 23.86 645 GLU A O 1
ATOM 5189 N N . ASN A 1 646 ? -33.349 -6.817 13.115 1.00 28.88 646 ASN A N 1
ATOM 5190 C CA . ASN A 1 646 ? -33.538 -6.598 11.685 1.00 28.88 646 ASN A CA 1
ATOM 5191 C C . ASN A 1 646 ? -34.360 -5.336 11.402 1.00 28.88 646 ASN A C 1
ATOM 5193 O O . ASN A 1 646 ? -35.456 -5.188 11.933 1.00 28.88 646 ASN A O 1
ATOM 5197 N N . ASN A 1 647 ? -33.892 -4.510 10.466 1.00 23.45 647 ASN A N 1
ATOM 5198 C CA . ASN A 1 647 ? -34.764 -3.726 9.597 1.00 23.45 647 ASN A CA 1
ATOM 5199 C C . ASN A 1 647 ? -34.100 -3.496 8.236 1.00 23.45 647 ASN A C 1
ATOM 5201 O O . ASN A 1 647 ? -32.873 -3.450 8.118 1.00 23.45 647 ASN A O 1
ATOM 5205 N N . GLU A 1 648 ? -34.942 -3.430 7.210 1.00 28.55 648 GLU A N 1
ATOM 5206 C CA . GLU A 1 648 ? -34.573 -3.389 5.796 1.00 28.55 648 GLU A CA 1
ATOM 5207 C C . GLU A 1 648 ? -33.906 -2.056 5.426 1.00 28.55 648 GLU A C 1
ATOM 5209 O O . GLU A 1 648 ? -34.262 -1.006 5.963 1.00 28.55 648 GLU A O 1
ATOM 5214 N N . PHE A 1 649 ? -32.949 -2.083 4.492 1.00 25.38 649 PHE A N 1
ATOM 5215 C CA . PHE A 1 649 ? -32.260 -0.878 4.024 1.00 25.38 649 PHE A CA 1
ATOM 5216 C C . PHE A 1 649 ? -32.440 -0.669 2.520 1.00 25.38 649 PHE A C 1
ATOM 5218 O O . PHE A 1 649 ? -32.431 -1.619 1.737 1.00 25.38 649 PHE A O 1
ATOM 5225 N N . SER A 1 650 ? -32.628 0.590 2.127 1.00 23.69 650 SER A N 1
ATOM 5226 C CA . SER A 1 650 ? -32.936 0.985 0.754 1.00 23.69 650 SER A CA 1
ATOM 5227 C C . SER A 1 650 ? -31.699 0.989 -0.150 1.00 23.69 650 SER A C 1
ATOM 5229 O O . SER A 1 650 ? -30.574 1.235 0.281 1.00 23.69 650 SER A O 1
ATOM 5231 N N . SER A 1 651 ? -31.915 0.710 -1.434 1.00 28.22 651 SER A N 1
ATOM 5232 C CA . SER A 1 651 ? -30.864 0.511 -2.430 1.00 28.22 651 SER A CA 1
ATOM 5233 C C . SER A 1 651 ? -30.467 1.791 -3.177 1.00 28.22 651 SER A C 1
ATOM 5235 O O . SER A 1 651 ? -31.279 2.385 -3.886 1.00 28.22 651 SER A O 1
ATOM 5237 N N . LYS A 1 652 ? -29.177 2.148 -3.107 1.00 26.27 652 LYS A N 1
ATOM 5238 C CA . LYS A 1 652 ? -28.410 2.954 -4.085 1.00 26.27 652 LYS A CA 1
ATOM 5239 C C . LYS A 1 652 ? -26.916 2.608 -3.931 1.00 26.27 652 LYS A C 1
ATOM 5241 O O . LYS A 1 652 ? -26.502 2.357 -2.811 1.00 26.27 652 LYS A O 1
ATOM 5246 N N . SER A 1 653 ? -26.030 2.630 -4.929 1.00 29.20 653 SER A N 1
ATOM 5247 C CA . SER A 1 653 ? -26.142 2.399 -6.382 1.00 29.20 653 SER A CA 1
ATOM 5248 C C . SER A 1 653 ? -24.710 2.382 -6.956 1.00 29.20 653 SER A C 1
ATOM 5250 O O . SER A 1 653 ? -24.140 3.450 -7.172 1.00 29.20 653 SER A O 1
ATOM 5252 N N . GLU A 1 654 ? -24.117 1.207 -7.191 1.00 30.83 654 GLU A N 1
ATOM 5253 C CA . GLU A 1 654 ? -22.756 1.076 -7.755 1.00 30.83 654 GLU A CA 1
ATOM 5254 C C . GLU A 1 654 ? -22.762 0.608 -9.227 1.00 30.83 654 GLU A C 1
ATOM 5256 O O . GLU A 1 654 ? -23.775 0.131 -9.745 1.00 30.83 654 GLU A O 1
ATOM 5261 N N . GLY A 1 655 ? -21.642 0.822 -9.930 1.00 33.03 655 GLY A N 1
ATOM 5262 C CA . GLY A 1 655 ? -21.531 0.716 -11.393 1.00 33.03 655 GLY A CA 1
ATOM 5263 C C . GLY A 1 655 ? -21.820 -0.678 -11.974 1.00 33.03 655 GLY A C 1
ATOM 5264 O O . GLY A 1 655 ? -21.381 -1.698 -11.453 1.00 33.03 655 GLY A O 1
ATOM 5265 N N . ARG A 1 656 ? -22.541 -0.715 -13.102 1.00 48.62 656 ARG A N 1
ATOM 5266 C CA . ARG A 1 656 ? -23.289 -1.889 -13.600 1.00 48.62 656 ARG A CA 1
ATOM 5267 C C . ARG A 1 656 ? -22.499 -2.905 -14.448 1.00 48.62 656 ARG A C 1
ATOM 5269 O O . ARG A 1 656 ? -23.063 -3.514 -15.352 1.00 48.62 656 ARG A O 1
ATOM 5276 N N . CYS A 1 657 ? -21.218 -3.135 -14.162 1.00 45.00 657 CYS A N 1
ATOM 5277 C CA . CYS A 1 657 ? -20.451 -4.228 -14.778 1.00 45.00 657 CYS A CA 1
ATOM 5278 C C . CYS A 1 657 ? -19.417 -4.794 -13.793 1.00 45.00 657 CYS A C 1
ATOM 5280 O O . CYS A 1 657 ? -18.775 -4.023 -13.079 1.00 45.00 657 CYS A O 1
ATOM 5282 N N . SER A 1 658 ? -19.236 -6.124 -13.770 1.00 52.38 658 SER A N 1
ATOM 5283 C CA . SER A 1 658 ? -18.241 -6.794 -12.913 1.00 52.38 658 SER A CA 1
ATOM 5284 C C . SER A 1 658 ? -16.838 -6.191 -13.080 1.00 52.38 658 SER A C 1
ATOM 5286 O O . SER A 1 658 ? -16.512 -5.721 -14.178 1.00 52.38 658 SER A O 1
ATOM 5288 N N . PRO A 1 659 ? -15.993 -6.194 -12.028 1.00 66.94 659 PRO A N 1
ATOM 5289 C CA . PRO A 1 659 ? -14.771 -5.403 -12.022 1.00 66.94 659 PRO A CA 1
ATOM 5290 C C . PRO A 1 659 ? -13.842 -5.778 -13.178 1.00 66.94 659 PRO A C 1
ATOM 5292 O O . PRO A 1 659 ? -13.386 -6.913 -13.289 1.00 66.94 659 PRO A O 1
ATOM 5295 N N . ILE A 1 660 ? -13.502 -4.790 -14.010 1.00 71.06 660 ILE A N 1
ATOM 5296 C CA . ILE A 1 660 ? -12.632 -4.955 -15.190 1.00 71.06 660 ILE A CA 1
ATOM 5297 C C . ILE A 1 660 ? -11.288 -5.618 -14.822 1.00 71.06 660 ILE A C 1
ATOM 5299 O O . ILE A 1 660 ? -10.734 -6.378 -15.615 1.00 71.06 660 ILE A O 1
ATOM 5303 N N . ASN A 1 661 ? -10.790 -5.368 -13.607 1.00 74.44 661 ASN A N 1
ATOM 5304 C CA . ASN A 1 661 ? -9.601 -6.019 -13.054 1.00 74.44 661 ASN A CA 1
ATOM 5305 C C . ASN A 1 661 ? -9.795 -7.510 -12.771 1.00 74.44 661 ASN A C 1
ATOM 5307 O O . ASN A 1 661 ? -8.890 -8.288 -13.057 1.00 74.44 661 ASN A O 1
ATOM 5311 N N . ASP A 1 662 ? -10.943 -7.909 -12.222 1.00 73.94 662 ASP A N 1
ATOM 5312 C CA . ASP A 1 662 ? -11.209 -9.307 -11.883 1.00 73.94 662 ASP A CA 1
ATOM 5313 C C . ASP A 1 662 ? -11.304 -10.134 -13.182 1.00 73.94 662 ASP A C 1
ATOM 5315 O O . ASP A 1 662 ? -10.608 -11.139 -13.309 1.00 73.94 662 ASP A O 1
ATOM 5319 N N . ASN A 1 663 ? -12.018 -9.633 -14.202 1.00 77.06 663 ASN A N 1
ATOM 5320 C CA . ASN A 1 663 ? -12.099 -10.261 -15.532 1.00 77.06 663 ASN A CA 1
ATOM 5321 C C . ASN A 1 663 ? -10.724 -10.353 -16.233 1.00 77.06 663 ASN A C 1
ATOM 5323 O O . ASN A 1 663 ? -10.417 -11.345 -16.894 1.00 77.06 663 ASN A O 1
ATOM 5327 N N . LEU A 1 664 ? -9.880 -9.318 -16.106 1.00 79.69 664 LEU A N 1
ATOM 5328 C CA . LEU A 1 664 ? -8.520 -9.324 -16.660 1.00 79.69 664 LEU A CA 1
ATOM 5329 C C . LEU A 1 664 ? -7.633 -10.361 -15.955 1.00 79.69 664 LEU A C 1
ATOM 5331 O O . LEU A 1 664 ? -6.903 -11.099 -16.616 1.00 79.69 664 LEU A O 1
ATOM 5335 N N . MET A 1 665 ? -7.706 -10.440 -14.625 1.00 78.69 665 MET A N 1
ATOM 5336 C CA . MET A 1 665 ? -6.965 -11.431 -13.844 1.00 78.69 665 MET A CA 1
ATOM 5337 C C . MET A 1 665 ? -7.451 -12.858 -14.118 1.00 78.69 665 MET A C 1
ATOM 5339 O O . MET A 1 665 ? -6.624 -13.761 -14.220 1.00 78.69 665 MET A O 1
ATOM 5343 N N . GLU A 1 666 ? -8.755 -13.068 -14.298 1.00 74.69 666 GLU A N 1
ATOM 5344 C CA . GLU A 1 666 ? -9.325 -14.359 -14.690 1.00 74.69 666 GLU A CA 1
ATOM 5345 C C . GLU A 1 666 ? -8.800 -14.814 -16.059 1.00 74.69 666 GLU A C 1
ATOM 5347 O O . GLU A 1 666 ? -8.283 -15.926 -16.174 1.00 74.69 666 GLU A O 1
ATOM 5352 N N . LEU A 1 667 ? -8.809 -13.935 -17.068 1.00 80.94 667 LEU A N 1
ATOM 5353 C CA . LEU A 1 667 ? -8.237 -14.229 -18.385 1.00 80.94 667 LEU A CA 1
ATOM 5354 C C . LEU A 1 667 ? -6.744 -14.596 -18.301 1.00 80.94 667 LEU A C 1
ATOM 5356 O O . LEU A 1 667 ? -6.309 -15.570 -18.919 1.00 80.94 667 LEU A O 1
ATOM 5360 N N . LEU A 1 668 ? -5.958 -13.855 -17.513 1.00 77.12 668 LEU A N 1
ATOM 5361 C CA . LEU A 1 668 ? -4.535 -14.143 -17.294 1.00 77.12 668 LEU A CA 1
ATOM 5362 C C . LEU A 1 668 ? -4.320 -15.514 -16.630 1.00 77.12 668 LEU A C 1
ATOM 5364 O O . LEU A 1 668 ? -3.433 -16.263 -17.046 1.00 77.12 668 LEU A O 1
ATOM 5368 N N . LEU A 1 669 ? -5.150 -15.874 -15.646 1.00 68.88 669 LEU A N 1
ATOM 5369 C CA . LEU A 1 669 ? -5.114 -17.182 -14.983 1.00 68.88 669 LEU A CA 1
ATOM 5370 C C . LEU A 1 669 ? -5.525 -18.320 -15.931 1.00 68.88 669 LEU A C 1
ATOM 5372 O O . LEU A 1 669 ? -4.877 -19.365 -15.934 1.00 68.88 669 LEU A O 1
ATOM 5376 N N . MET A 1 670 ? -6.532 -18.120 -16.788 1.00 71.56 670 MET A N 1
ATOM 5377 C CA . MET A 1 670 ? -6.914 -19.094 -17.820 1.00 71.56 670 MET A CA 1
ATOM 5378 C C . MET A 1 670 ? -5.791 -19.314 -18.843 1.00 71.56 670 MET A C 1
ATOM 5380 O O . MET A 1 670 ? -5.482 -20.458 -19.186 1.00 71.56 670 MET A O 1
ATOM 5384 N N . ILE A 1 671 ? -5.138 -18.240 -19.303 1.00 78.69 671 ILE A N 1
ATOM 5385 C CA . ILE A 1 671 ? -3.981 -18.320 -20.208 1.00 78.69 671 ILE A CA 1
ATOM 5386 C C . ILE A 1 671 ? -2.821 -19.063 -19.528 1.00 78.69 671 ILE A C 1
ATOM 5388 O O . ILE A 1 671 ? -2.203 -19.923 -20.159 1.00 78.69 671 ILE A O 1
ATOM 5392 N N . ALA A 1 672 ? -2.540 -18.780 -18.251 1.00 69.19 672 ALA A N 1
ATOM 5393 C CA . ALA A 1 672 ? -1.511 -19.474 -17.478 1.00 69.19 672 ALA A CA 1
ATOM 5394 C C . ALA A 1 672 ? -1.814 -20.976 -17.341 1.00 69.19 672 ALA A C 1
ATOM 5396 O O . ALA A 1 672 ? -0.978 -21.796 -17.718 1.00 69.19 672 ALA A O 1
ATOM 5397 N N . ALA A 1 673 ? -3.031 -21.344 -16.928 1.00 66.19 673 ALA A N 1
ATOM 5398 C CA . ALA A 1 673 ? -3.456 -22.738 -16.801 1.00 66.19 673 ALA A CA 1
ATOM 5399 C C . ALA A 1 673 ? -3.375 -23.504 -18.136 1.00 66.19 673 ALA A C 1
ATOM 5401 O O . ALA A 1 673 ? -2.954 -24.663 -18.168 1.00 66.19 673 ALA A O 1
ATOM 5402 N N . CYS A 1 674 ? -3.708 -22.857 -19.260 1.00 71.00 674 CYS A N 1
ATOM 5403 C CA . CYS A 1 674 ? -3.543 -23.445 -20.592 1.00 71.00 674 CYS A CA 1
ATOM 5404 C C . CYS A 1 674 ? -2.062 -23.632 -20.974 1.00 71.00 674 CYS A C 1
ATOM 5406 O O . CYS A 1 674 ? -1.712 -24.663 -21.552 1.00 71.00 674 CYS A O 1
ATOM 5408 N N . LYS A 1 675 ? -1.183 -22.671 -20.644 1.00 72.38 675 LYS A N 1
ATOM 5409 C CA . LYS A 1 675 ? 0.272 -22.785 -20.868 1.00 72.38 675 LYS A CA 1
ATOM 5410 C C . LYS A 1 675 ? 0.874 -23.922 -20.029 1.00 72.38 675 LYS A C 1
ATOM 5412 O O . LYS A 1 675 ? 1.607 -24.743 -20.573 1.00 72.38 675 LYS A O 1
ATOM 5417 N N . GLU A 1 676 ? 0.526 -24.018 -18.746 1.00 63.72 676 GLU A N 1
ATOM 5418 C CA . GLU A 1 676 ? 0.989 -25.081 -17.837 1.00 63.72 676 GLU A CA 1
ATOM 5419 C C . GLU A 1 676 ? 0.473 -26.468 -18.254 1.00 63.72 676 GLU A C 1
ATOM 5421 O O . GLU A 1 676 ? 1.228 -27.439 -18.261 1.00 63.72 676 GLU A O 1
ATOM 5426 N N . SER A 1 677 ? -0.769 -26.545 -18.743 1.00 73.62 677 SER A N 1
ATOM 5427 C CA . SER A 1 677 ? -1.351 -27.755 -19.352 1.00 73.62 677 SER A CA 1
ATOM 5428 C C . SER A 1 677 ? -0.763 -28.104 -20.732 1.00 73.62 677 SER A C 1
ATOM 5430 O O . SER A 1 677 ? -1.275 -28.989 -21.415 1.00 73.62 677 SER A O 1
ATOM 5432 N N . SER A 1 678 ? 0.306 -27.422 -21.166 1.00 80.31 678 SER A N 1
ATOM 5433 C CA . SER A 1 678 ? 0.996 -27.642 -22.445 1.00 80.31 678 SER A CA 1
ATOM 5434 C C . SER A 1 678 ? 0.089 -27.517 -23.681 1.00 80.31 678 SER A C 1
ATOM 5436 O O . SER A 1 678 ? 0.262 -28.236 -24.670 1.00 80.31 678 SER A O 1
ATOM 5438 N N . ALA A 1 679 ? -0.884 -26.598 -23.653 1.00 76.75 679 ALA A N 1
ATOM 5439 C CA . ALA A 1 679 ? -1.783 -26.365 -24.779 1.00 76.75 679 ALA A CA 1
ATOM 5440 C C . ALA A 1 679 ? -1.004 -25.971 -26.048 1.00 76.75 679 ALA A C 1
ATOM 5442 O O . ALA A 1 679 ? -0.273 -24.982 -26.076 1.00 76.75 679 ALA A O 1
ATOM 5443 N N . LYS A 1 680 ? -1.214 -26.721 -27.140 1.00 77.38 680 LYS A N 1
ATOM 5444 C CA . LYS A 1 680 ? -0.535 -26.513 -28.436 1.00 77.38 680 LYS A CA 1
ATOM 5445 C C . LYS A 1 680 ? -0.772 -25.118 -29.037 1.00 77.38 680 LYS A C 1
ATOM 5447 O O . LYS A 1 680 ? 0.044 -24.642 -29.824 1.00 77.38 680 LYS A O 1
ATOM 5452 N N . LYS A 1 681 ? -1.913 -24.497 -28.729 1.00 77.62 681 LYS A N 1
ATOM 5453 C CA . LYS A 1 681 ? -2.338 -23.180 -29.216 1.00 77.62 681 LYS A CA 1
ATOM 5454 C C . LYS A 1 681 ? -3.330 -22.587 -28.219 1.00 77.62 681 LYS A C 1
ATOM 5456 O O . LYS A 1 681 ? -4.196 -23.306 -27.731 1.00 77.62 681 LYS A O 1
ATOM 5461 N N . ILE A 1 682 ? -3.210 -21.292 -27.951 1.00 80.06 682 ILE A N 1
ATOM 5462 C CA . ILE A 1 682 ? -4.141 -20.516 -27.124 1.00 80.06 682 ILE A CA 1
ATOM 5463 C C . ILE A 1 682 ? -4.621 -19.353 -27.990 1.00 80.06 682 ILE A C 1
ATOM 5465 O O . ILE A 1 682 ? -3.806 -18.690 -28.630 1.00 80.06 682 ILE A O 1
ATOM 5469 N N . ILE A 1 683 ? -5.934 -19.137 -28.044 1.00 80.38 683 ILE A N 1
ATOM 5470 C CA . ILE A 1 683 ? -6.564 -18.026 -28.763 1.00 80.38 683 ILE A CA 1
ATOM 5471 C C . ILE A 1 683 ? -7.396 -17.276 -27.725 1.00 80.38 683 ILE A C 1
ATOM 5473 O O . ILE A 1 683 ? -8.449 -17.763 -27.324 1.00 80.38 683 ILE A O 1
ATOM 5477 N N . ALA A 1 684 ? -6.908 -16.127 -27.257 1.00 80.38 684 ALA A N 1
ATOM 5478 C CA . ALA A 1 684 ? -7.706 -15.248 -26.410 1.00 80.38 684 ALA A CA 1
ATOM 5479 C C . ALA A 1 684 ? -8.587 -14.365 -27.298 1.00 80.38 684 ALA A C 1
ATOM 5481 O O . ALA A 1 684 ? -8.103 -13.761 -28.256 1.00 80.38 684 ALA A O 1
ATOM 5482 N N . VAL A 1 685 ? -9.871 -14.291 -26.966 1.00 78.81 685 VAL A N 1
ATOM 5483 C CA . VAL A 1 685 ? -10.862 -13.469 -27.661 1.00 78.81 685 VAL A CA 1
ATOM 5484 C C . VAL A 1 685 ? -11.319 -12.410 -26.674 1.00 78.81 685 VAL A C 1
ATOM 5486 O O . VAL A 1 685 ? -11.856 -12.745 -25.622 1.00 78.81 685 VAL A O 1
ATOM 5489 N N . MET A 1 686 ? -11.071 -11.141 -26.989 1.00 80.06 686 MET A N 1
ATOM 5490 C CA . MET A 1 686 ? -11.330 -10.019 -26.087 1.00 80.06 686 MET A CA 1
ATOM 5491 C C . MET A 1 686 ? -12.233 -8.997 -26.786 1.00 80.06 686 MET A C 1
ATOM 5493 O O . MET A 1 686 ? -11.715 -8.123 -27.472 1.00 80.06 686 MET A O 1
ATOM 5497 N N . PRO A 1 687 ? -13.570 -9.077 -26.626 1.00 76.38 687 PRO A N 1
ATOM 5498 C CA . PRO A 1 687 ? -14.500 -8.140 -27.266 1.00 76.38 687 PRO A CA 1
ATOM 5499 C C . PRO A 1 687 ? -14.308 -6.676 -26.842 1.00 76.38 687 PRO A C 1
ATOM 5501 O O . PRO A 1 687 ? -14.725 -5.774 -27.558 1.00 76.38 687 PRO A O 1
ATOM 5504 N N . TYR A 1 688 ? -13.667 -6.433 -25.696 1.00 79.81 688 TYR A N 1
ATOM 5505 C CA . TYR A 1 688 ? -13.236 -5.117 -25.235 1.00 79.81 688 TYR A CA 1
ATOM 5506 C C . TYR A 1 688 ? -11.866 -5.224 -24.556 1.00 79.81 688 TYR A C 1
ATOM 5508 O O . TYR A 1 688 ? -11.653 -6.103 -23.717 1.00 79.81 688 TYR A O 1
ATOM 5516 N N . PHE A 1 689 ? -10.947 -4.308 -24.879 1.00 77.88 689 PHE A N 1
ATOM 5517 C CA . PHE A 1 689 ? -9.622 -4.250 -24.257 1.00 77.88 689 PHE A CA 1
ATOM 5518 C C . PHE A 1 689 ? -9.612 -3.353 -23.004 1.00 77.88 689 PHE A C 1
ATOM 5520 O O . PHE A 1 689 ? -9.822 -2.133 -23.122 1.00 77.88 689 PHE A O 1
ATOM 5527 N N . PRO A 1 690 ? -9.316 -3.904 -21.807 1.00 76.88 690 PRO A N 1
ATOM 5528 C CA . PRO A 1 690 ? -9.202 -3.133 -20.575 1.00 76.88 690 PRO A CA 1
ATOM 5529 C C . PRO A 1 690 ? -8.214 -1.969 -20.688 1.00 76.88 690 PRO A C 1
ATOM 5531 O O . PRO A 1 690 ? -7.154 -2.072 -21.300 1.00 76.88 690 PRO A O 1
ATOM 5534 N N . TYR A 1 691 ? -8.545 -0.844 -20.051 1.00 75.31 691 TYR A N 1
ATOM 5535 C CA . TYR A 1 691 ? -7.688 0.348 -19.973 1.00 75.31 691 TYR A CA 1
ATOM 5536 C C . TYR A 1 691 ? -7.298 1.001 -21.317 1.00 75.31 691 TYR A C 1
ATOM 5538 O O . TYR A 1 691 ? -6.489 1.931 -21.320 1.00 75.31 691 TYR A O 1
ATOM 5546 N N . SER A 1 692 ? -7.923 0.616 -22.435 1.00 72.62 692 SER A N 1
ATOM 5547 C CA . SER A 1 692 ? -7.721 1.163 -23.793 1.00 72.62 692 SER A CA 1
ATOM 5548 C C . SER A 1 692 ? -7.732 2.702 -23.887 1.00 72.62 692 SER A C 1
ATOM 5550 O O . SER A 1 692 ? -6.924 3.278 -24.622 1.00 72.62 692 SER A O 1
ATOM 5552 N N . LYS A 1 693 ? -8.556 3.393 -23.084 1.00 68.50 693 LYS A N 1
ATOM 5553 C CA . LYS A 1 693 ? -8.568 4.870 -22.974 1.00 68.50 693 LYS A CA 1
ATOM 5554 C C . LYS A 1 693 ? -7.247 5.487 -22.486 1.00 68.50 693 LYS A C 1
ATOM 5556 O O . LYS A 1 693 ? -6.941 6.629 -22.819 1.00 68.50 693 LYS A O 1
ATOM 5561 N N . HIS A 1 694 ? -6.439 4.738 -21.738 1.00 68.50 694 HIS A N 1
ATOM 5562 C CA . HIS A 1 694 ? -5.138 5.152 -21.197 1.00 68.50 694 HIS A CA 1
ATOM 5563 C C . HIS A 1 694 ? -3.972 4.672 -22.086 1.00 68.50 694 HIS A C 1
ATOM 5565 O O . HIS A 1 694 ? -2.931 4.223 -21.601 1.00 68.50 694 HIS A O 1
ATOM 5571 N N . SER A 1 695 ? -4.166 4.737 -23.406 1.00 60.50 695 SER A N 1
ATOM 5572 C CA . SER A 1 695 ? -3.206 4.332 -24.445 1.00 60.50 695 SER A CA 1
ATOM 5573 C C . SER A 1 695 ? -2.248 5.440 -24.896 1.00 60.50 695 SER A C 1
ATOM 5575 O O . SER A 1 695 ? -1.201 5.151 -25.478 1.00 60.50 695 SER A O 1
ATOM 5577 N N . LYS A 1 696 ? -2.569 6.707 -24.609 1.00 59.69 696 LYS A N 1
ATOM 5578 C CA . LYS A 1 696 ? -1.784 7.888 -25.001 1.00 59.69 696 LYS A CA 1
ATOM 5579 C C . LYS A 1 696 ? -1.199 8.571 -23.763 1.00 59.69 696 LYS A C 1
ATOM 5581 O O . LYS A 1 696 ? -1.888 8.724 -22.761 1.00 59.69 696 LYS A O 1
ATOM 5586 N N . LYS A 1 697 ? 0.054 9.029 -23.851 1.00 56.75 697 LYS A N 1
ATOM 5587 C CA . LYS A 1 697 ? 0.661 9.912 -22.839 1.00 56.75 697 LYS A CA 1
ATOM 5588 C C . LYS A 1 697 ? 0.146 11.333 -23.036 1.00 56.75 697 LYS A C 1
ATOM 5590 O O . LYS A 1 697 ? 0.300 11.868 -24.133 1.00 56.75 697 LYS A O 1
ATOM 5595 N N . LYS A 1 698 ? -0.401 11.945 -21.987 1.00 52.44 698 LYS A N 1
ATOM 5596 C CA . LYS A 1 698 ? -0.729 13.377 -21.953 1.00 52.44 698 LYS A CA 1
ATOM 5597 C C . LYS A 1 698 ? 0.463 14.193 -21.445 1.00 52.44 698 LYS A C 1
ATOM 5599 O O . LYS A 1 698 ? 0.673 15.313 -21.895 1.00 52.44 698 LYS A O 1
ATOM 5604 N N . THR A 1 699 ? 1.285 13.615 -20.566 1.00 44.00 699 THR A N 1
ATOM 5605 C CA . THR A 1 699 ? 2.459 14.268 -19.964 1.00 44.00 699 THR A CA 1
ATOM 5606 C C . THR A 1 699 ? 3.723 13.396 -19.996 1.00 44.00 699 THR A C 1
ATOM 5608 O O . THR A 1 699 ? 3.705 12.198 -20.294 1.00 44.00 699 THR A O 1
ATOM 5611 N N . SER A 1 700 ? 4.880 14.009 -19.722 1.00 42.69 700 SER A N 1
ATOM 5612 C CA . SER A 1 700 ? 6.150 13.282 -19.617 1.00 42.69 700 SER A CA 1
ATOM 5613 C C . SER A 1 700 ? 6.199 12.453 -18.329 1.00 42.69 700 SER A C 1
ATOM 5615 O O . SER A 1 700 ? 5.853 12.950 -17.264 1.00 42.69 700 SER A O 1
ATOM 5617 N N . ARG A 1 701 ? 6.699 11.211 -18.424 1.00 55.97 701 ARG A N 1
ATOM 5618 C CA . ARG A 1 701 ? 6.779 10.199 -17.341 1.00 55.97 701 ARG A CA 1
ATOM 5619 C C . ARG A 1 701 ? 5.447 9.582 -16.875 1.00 55.97 701 ARG A C 1
ATOM 5621 O O . ARG A 1 701 ? 5.457 8.806 -15.929 1.00 55.97 701 ARG A O 1
ATOM 5628 N N . GLU A 1 702 ? 4.346 9.838 -17.573 1.00 58.09 702 GLU A N 1
ATOM 5629 C CA . GLU A 1 702 ? 3.056 9.175 -17.336 1.00 58.09 702 GLU A CA 1
ATOM 5630 C C . GLU A 1 702 ? 3.066 7.694 -17.775 1.00 58.09 702 GLU A C 1
ATOM 5632 O O . GLU A 1 702 ? 3.679 7.336 -18.792 1.00 58.09 702 GLU A O 1
ATOM 5637 N N . THR A 1 703 ? 2.385 6.831 -17.015 1.00 58.59 703 THR A N 1
ATOM 5638 C CA . THR A 1 703 ? 2.235 5.395 -17.309 1.00 58.59 703 THR A CA 1
ATOM 5639 C C . THR A 1 703 ? 1.162 5.173 -18.373 1.00 58.59 703 THR A C 1
ATOM 5641 O O . THR A 1 703 ? 0.058 5.694 -18.266 1.00 58.59 703 THR A O 1
ATOM 5644 N N . ILE A 1 704 ? 1.455 4.346 -19.380 1.00 75.44 704 ILE A N 1
ATOM 5645 C CA . ILE A 1 704 ? 0.454 3.902 -20.359 1.00 75.44 704 ILE A CA 1
ATOM 5646 C C . ILE A 1 704 ? -0.169 2.607 -19.827 1.00 75.44 704 ILE A C 1
ATOM 5648 O O . ILE A 1 704 ? 0.402 1.533 -20.015 1.00 75.44 704 ILE A O 1
ATOM 5652 N N . ALA A 1 705 ? -1.315 2.688 -19.146 1.00 73.94 705 ALA A N 1
ATOM 5653 C CA . ALA A 1 705 ? -1.942 1.509 -18.537 1.00 73.94 705 ALA A CA 1
ATOM 5654 C C . ALA A 1 705 ? -2.335 0.453 -19.587 1.00 73.94 705 ALA A C 1
ATOM 5656 O O . ALA A 1 705 ? -2.092 -0.729 -19.375 1.00 73.94 705 ALA A O 1
ATOM 5657 N N . ALA A 1 706 ? -2.801 0.873 -20.770 1.00 72.12 706 ALA A N 1
ATOM 5658 C CA . ALA A 1 706 ? -3.054 -0.032 -21.898 1.00 72.12 706 ALA A CA 1
ATOM 5659 C C . ALA A 1 706 ? -1.802 -0.827 -22.329 1.00 72.12 706 ALA A C 1
ATOM 5661 O O . ALA A 1 706 ? -1.914 -1.967 -22.769 1.00 72.12 706 ALA A O 1
ATOM 5662 N N . LYS A 1 707 ? -0.599 -0.245 -22.185 1.00 72.12 707 LYS A N 1
ATOM 5663 C CA . LYS A 1 707 ? 0.657 -0.953 -22.458 1.00 72.12 707 LYS A CA 1
ATOM 5664 C C . LYS A 1 707 ? 0.973 -1.967 -21.363 1.00 72.12 707 LYS A C 1
ATOM 5666 O O . LYS A 1 707 ? 1.350 -3.076 -21.700 1.00 72.12 707 LYS A O 1
ATOM 5671 N N . LEU A 1 708 ? 0.796 -1.610 -20.090 1.00 78.25 708 LEU A N 1
ATOM 5672 C CA . LEU A 1 708 ? 0.985 -2.553 -18.982 1.00 78.25 708 LEU A CA 1
ATOM 5673 C C . LEU A 1 708 ? 0.066 -3.775 -19.135 1.00 78.25 708 LEU A C 1
ATOM 5675 O O . LEU A 1 708 ? 0.519 -4.899 -18.967 1.00 78.25 708 LEU A O 1
ATOM 5679 N N . VAL A 1 709 ? -1.193 -3.554 -19.518 1.00 75.81 709 VAL A N 1
ATOM 5680 C CA . VAL A 1 709 ? -2.160 -4.626 -19.794 1.00 75.81 709 VAL A CA 1
ATOM 5681 C C . VAL A 1 709 ? -1.717 -5.480 -20.989 1.00 75.81 709 VAL A C 1
ATOM 5683 O O . VAL A 1 709 ? -1.749 -6.700 -20.891 1.00 75.81 709 VAL A O 1
ATOM 5686 N N . ALA A 1 710 ? -1.220 -4.880 -22.078 1.00 72.06 710 ALA A N 1
ATOM 5687 C CA . ALA A 1 710 ? -0.661 -5.622 -23.216 1.00 72.06 710 ALA A CA 1
ATOM 5688 C C . ALA A 1 710 ? 0.599 -6.437 -22.850 1.00 72.06 710 ALA A C 1
ATOM 5690 O O . ALA A 1 710 ? 0.723 -7.590 -23.265 1.00 72.06 710 ALA A O 1
ATOM 5691 N N . ASP A 1 711 ? 1.499 -5.854 -22.048 1.00 73.25 711 ASP A N 1
ATOM 5692 C CA . ASP A 1 711 ? 2.729 -6.483 -21.546 1.00 73.25 711 ASP A CA 1
ATOM 5693 C C . ASP A 1 711 ? 2.416 -7.636 -20.563 1.00 73.25 711 ASP A C 1
ATOM 5695 O O . ASP A 1 711 ? 3.144 -8.624 -20.528 1.00 73.25 711 ASP A O 1
ATOM 5699 N N . MET A 1 712 ? 1.334 -7.533 -19.778 1.00 73.56 712 MET A N 1
ATOM 5700 C CA . MET A 1 712 ? 0.821 -8.613 -18.919 1.00 73.56 712 MET A CA 1
ATOM 5701 C C . MET A 1 712 ? 0.172 -9.742 -19.720 1.00 73.56 712 MET A C 1
ATOM 5703 O O . MET A 1 712 ? 0.332 -10.913 -19.382 1.00 73.56 712 MET A O 1
ATOM 5707 N N . LEU A 1 713 ? -0.609 -9.383 -20.739 1.00 65.81 713 LEU A N 1
ATOM 5708 C CA . LEU A 1 713 ? -1.439 -10.321 -21.478 1.00 65.81 713 LEU A CA 1
ATOM 5709 C C . LEU A 1 713 ? -0.642 -11.183 -22.451 1.00 65.81 713 LEU A C 1
ATOM 5711 O O . LEU A 1 713 ? -0.862 -12.391 -22.515 1.00 65.81 713 LEU A O 1
ATOM 5715 N N . GLU A 1 714 ? 0.206 -10.561 -23.276 1.00 58.56 714 GLU A N 1
ATOM 5716 C CA . GLU A 1 714 ? 0.740 -11.200 -24.485 1.00 58.56 714 GLU A CA 1
ATOM 5717 C C . GLU A 1 714 ? -0.360 -11.907 -25.341 1.00 58.56 714 GLU A C 1
ATOM 5719 O O . GLU A 1 714 ? -0.022 -12.834 -26.061 1.00 58.56 714 GLU A O 1
ATOM 5724 N N . VAL A 1 715 ? -1.651 -11.487 -25.258 1.00 40.75 715 VAL A N 1
ATOM 5725 C CA . VAL A 1 715 ? -2.854 -11.729 -26.129 1.00 40.75 715 VAL A CA 1
ATOM 5726 C C . VAL A 1 715 ? -4.064 -10.936 -25.543 1.00 40.75 715 VAL A C 1
ATOM 5728 O O . VAL A 1 715 ? -4.408 -11.207 -24.403 1.00 40.75 715 VAL A O 1
ATOM 5731 N N . ALA A 1 716 ? -4.814 -10.010 -26.165 1.00 35.97 716 ALA A N 1
ATOM 5732 C CA . ALA A 1 716 ? -4.862 -9.428 -27.516 1.00 35.97 716 ALA A CA 1
ATOM 5733 C C . ALA A 1 716 ? -5.686 -8.091 -27.539 1.00 35.97 716 ALA A C 1
ATOM 5735 O O . ALA A 1 716 ? -6.152 -7.637 -26.504 1.00 35.97 716 ALA A O 1
ATOM 5736 N N . ASP A 1 717 ? -5.874 -7.530 -28.744 1.00 39.88 717 ASP A N 1
ATOM 5737 C CA . ASP A 1 717 ? -6.795 -6.473 -29.252 1.00 39.88 717 ASP A CA 1
ATOM 5738 C C . ASP A 1 717 ? -6.783 -5.015 -28.723 1.00 39.88 717 ASP A C 1
ATOM 5740 O O . ASP A 1 717 ? -6.476 -4.731 -27.574 1.00 39.88 717 ASP A O 1
ATOM 5744 N N . LEU A 1 718 ? -7.029 -4.056 -29.636 1.00 46.44 718 LEU A N 1
ATOM 5745 C CA . LEU A 1 718 ? -6.613 -2.658 -29.554 1.00 46.44 718 LEU A CA 1
ATOM 5746 C C . LEU A 1 718 ? -7.372 -1.671 -30.463 1.00 46.44 718 LEU A C 1
ATOM 5748 O O . LEU A 1 718 ? -7.183 -1.624 -31.678 1.00 46.44 718 LEU A O 1
ATOM 5752 N N . HIS A 1 719 ? -8.047 -0.726 -29.817 1.00 49.50 719 HIS A N 1
ATOM 5753 C CA . HIS A 1 719 ? -8.795 0.407 -30.380 1.00 49.50 719 HIS A CA 1
ATOM 5754 C C . HIS A 1 719 ? -8.000 1.382 -31.283 1.00 49.50 719 HIS A C 1
ATOM 5756 O O . HIS A 1 719 ? -8.583 2.032 -32.144 1.00 49.50 719 HIS A O 1
ATOM 5762 N N . THR A 1 720 ? -6.683 1.561 -31.105 1.00 50.47 720 THR A N 1
ATOM 5763 C CA . THR A 1 720 ? -5.902 2.546 -31.890 1.00 50.47 720 THR A CA 1
ATOM 5764 C C . THR A 1 720 ? -4.700 1.888 -32.587 1.00 50.47 720 THR A C 1
ATOM 5766 O O . THR A 1 720 ? -3.936 1.192 -31.912 1.00 50.47 720 THR A O 1
ATOM 5769 N N . PRO A 1 721 ? -4.434 2.151 -33.889 1.00 51.72 721 PRO A N 1
ATOM 5770 C CA . PRO A 1 721 ? -3.383 1.461 -34.651 1.00 51.72 721 PRO A CA 1
ATOM 5771 C C . PRO A 1 721 ? -1.976 1.509 -34.038 1.00 51.72 721 PRO A C 1
ATOM 5773 O O . PRO A 1 721 ? -1.217 0.550 -34.165 1.00 51.72 721 PRO A O 1
ATOM 5776 N N . GLN A 1 722 ? -1.619 2.592 -33.332 1.00 51.72 722 GLN A N 1
ATOM 5777 C CA . GLN A 1 722 ? -0.299 2.710 -32.695 1.00 51.72 722 GLN A CA 1
ATOM 5778 C C . GLN A 1 722 ? -0.069 1.657 -31.606 1.00 51.72 722 GLN A C 1
ATOM 5780 O O . GLN A 1 722 ? 1.065 1.223 -31.403 1.00 51.72 722 GLN A O 1
ATOM 5785 N N . ILE A 1 723 ? -1.129 1.229 -30.916 1.00 53.28 723 ILE A N 1
ATOM 5786 C CA . ILE A 1 723 ? -1.014 0.304 -29.791 1.00 53.28 723 ILE A CA 1
ATOM 5787 C C . ILE A 1 723 ? -0.582 -1.087 -30.299 1.00 53.28 723 ILE A C 1
ATOM 5789 O O . ILE A 1 723 ? 0.047 -1.827 -29.551 1.00 53.28 723 ILE A O 1
ATOM 5793 N N . ARG A 1 724 ? -0.806 -1.428 -31.588 1.00 53.66 724 ARG A N 1
ATOM 5794 C CA . ARG A 1 724 ? -0.414 -2.732 -32.179 1.00 53.66 724 ARG A CA 1
ATOM 5795 C C . ARG A 1 724 ? 1.091 -2.989 -32.050 1.00 53.66 724 ARG A C 1
ATOM 5797 O O . ARG A 1 724 ? 1.514 -4.132 -31.940 1.00 53.66 724 ARG A O 1
ATOM 5804 N N . SER A 1 725 ? 1.885 -1.918 -31.977 1.00 53.28 725 SER A N 1
ATOM 5805 C CA . SER A 1 725 ? 3.331 -1.959 -31.724 1.00 53.28 725 SER A CA 1
ATOM 5806 C C . SER A 1 725 ? 3.736 -2.308 -30.281 1.00 53.28 725 SER A C 1
ATOM 5808 O O . SER A 1 725 ? 4.928 -2.386 -29.994 1.00 53.28 725 SER A O 1
ATOM 5810 N N . PHE A 1 726 ? 2.783 -2.475 -29.356 1.00 59.09 726 PHE A N 1
ATOM 5811 C CA . PHE A 1 726 ? 3.064 -2.800 -27.953 1.00 59.09 726 PHE A CA 1
ATOM 5812 C C . PHE A 1 726 ? 3.124 -4.311 -27.693 1.00 59.09 726 PHE A C 1
ATOM 5814 O O . PHE A 1 726 ? 3.695 -4.700 -26.680 1.00 59.09 726 PHE A O 1
ATOM 5821 N N . PHE A 1 727 ? 2.558 -5.140 -28.579 1.00 58.97 727 PHE A N 1
ATOM 5822 C CA . PHE A 1 727 ? 2.507 -6.596 -28.431 1.00 58.97 727 PHE A CA 1
ATOM 5823 C C . PHE A 1 727 ? 3.720 -7.282 -29.076 1.00 58.97 727 PHE A C 1
ATOM 5825 O O . PHE A 1 727 ? 4.137 -6.925 -30.177 1.00 58.97 727 PHE A O 1
ATOM 5832 N N . ASN A 1 728 ? 4.232 -8.326 -28.417 1.00 57.56 728 ASN A N 1
ATOM 5833 C CA . ASN A 1 728 ? 5.332 -9.162 -28.919 1.00 57.56 728 ASN A CA 1
ATOM 5834 C C . ASN A 1 728 ? 4.858 -10.410 -29.694 1.00 57.56 728 ASN A C 1
ATOM 5836 O O . ASN A 1 728 ? 5.680 -11.190 -30.173 1.00 57.56 728 ASN A O 1
ATOM 5840 N N . ILE A 1 729 ? 3.542 -10.603 -29.825 1.00 63.06 729 ILE A N 1
ATOM 5841 C CA . ILE A 1 729 ? 2.897 -11.777 -30.433 1.00 63.06 729 ILE A CA 1
ATOM 5842 C C . ILE A 1 729 ? 1.912 -11.363 -31.551 1.00 63.06 729 ILE A C 1
ATOM 5844 O O . ILE A 1 729 ? 1.570 -10.181 -31.645 1.00 63.06 729 ILE A O 1
ATOM 5848 N N . PRO A 1 730 ? 1.416 -12.294 -32.392 1.00 65.38 730 PRO A N 1
ATOM 5849 C CA . PRO A 1 730 ? 0.419 -11.978 -33.415 1.00 65.38 730 PRO A CA 1
ATOM 5850 C C . PRO A 1 730 ? -0.918 -11.526 -32.809 1.00 65.38 730 PRO A C 1
ATOM 5852 O O . PRO A 1 730 ? -1.559 -12.274 -32.076 1.00 65.38 730 PRO A O 1
ATOM 5855 N N . VAL A 1 731 ? -1.353 -10.314 -33.152 1.00 68.81 731 VAL A N 1
ATOM 5856 C CA . VAL A 1 731 ? -2.659 -9.758 -32.767 1.00 68.81 731 VAL A CA 1
ATOM 5857 C C . VAL A 1 731 ? -3.347 -9.205 -34.003 1.00 68.81 731 VAL A C 1
ATOM 5859 O O . VAL A 1 731 ? -2.737 -8.439 -34.757 1.00 68.81 731 VAL A O 1
ATOM 5862 N N . ASP A 1 732 ? -4.623 -9.541 -34.156 1.00 72.25 732 ASP A N 1
ATOM 5863 C CA . ASP A 1 732 ? -5.519 -9.039 -35.190 1.00 72.25 732 ASP A CA 1
ATOM 5864 C C . ASP A 1 732 ? -6.716 -8.341 -34.538 1.00 72.25 732 ASP A C 1
ATOM 5866 O O . ASP A 1 732 ? -7.305 -8.869 -33.598 1.00 72.25 732 ASP A O 1
ATOM 5870 N N . ASN A 1 733 ? -7.038 -7.144 -35.030 1.00 73.38 733 ASN A N 1
ATOM 5871 C CA . ASN A 1 733 ? -8.164 -6.333 -34.568 1.00 73.38 733 ASN A CA 1
ATOM 5872 C C . ASN A 1 733 ? -9.389 -6.629 -35.440 1.00 73.38 733 ASN A C 1
ATOM 5874 O O . ASN A 1 733 ? -9.277 -6.655 -36.670 1.00 73.38 733 ASN A O 1
ATOM 5878 N N . LEU A 1 734 ? -10.542 -6.848 -34.804 1.00 74.50 734 LEU A N 1
ATOM 5879 C CA . LEU A 1 734 ? -11.822 -7.051 -35.476 1.00 74.50 734 LEU A CA 1
ATOM 5880 C C . LEU A 1 734 ? -12.557 -5.718 -35.655 1.00 74.50 734 LEU A C 1
ATOM 5882 O O . LEU A 1 734 ? -13.312 -5.277 -34.792 1.00 74.50 734 LEU A O 1
ATOM 5886 N N . LEU A 1 735 ? -12.366 -5.103 -36.824 1.00 75.88 735 LEU A N 1
ATOM 5887 C CA . LEU A 1 735 ? -13.069 -3.881 -37.207 1.00 75.88 735 LEU A CA 1
ATOM 5888 C C . LEU A 1 735 ? -14.582 -4.125 -37.285 1.00 75.88 735 LEU A C 1
ATOM 5890 O O . LEU A 1 735 ? -15.050 -4.943 -38.078 1.00 75.88 735 LEU A O 1
ATOM 5894 N N . VAL A 1 736 ? -15.343 -3.372 -36.491 1.00 78.50 736 VAL A N 1
ATOM 5895 C CA . VAL A 1 736 ? -16.816 -3.419 -36.459 1.00 78.50 736 VAL A CA 1
ATOM 5896 C C . VAL A 1 736 ? -17.436 -2.511 -37.535 1.00 78.50 736 VAL A C 1
ATOM 5898 O O . VAL A 1 736 ? -18.588 -2.705 -37.920 1.00 78.50 736 VAL A O 1
ATOM 5901 N N . ASP A 1 737 ? -16.659 -1.572 -38.086 1.00 82.50 737 ASP A N 1
ATOM 5902 C CA . ASP A 1 737 ? -17.053 -0.629 -39.143 1.00 82.50 737 ASP A CA 1
ATOM 5903 C C . ASP A 1 737 ? -17.923 -1.238 -40.265 1.00 82.50 737 ASP A C 1
ATOM 5905 O O . ASP A 1 737 ? -18.926 -0.608 -40.599 1.00 82.50 737 ASP A O 1
ATOM 5909 N N . PRO A 1 738 ? -17.660 -2.448 -40.808 1.00 82.81 738 PRO A N 1
ATOM 5910 C CA . PRO A 1 738 ? -18.538 -3.044 -41.815 1.00 82.81 738 PRO A CA 1
ATOM 5911 C C . PRO A 1 738 ? -19.944 -3.400 -41.309 1.00 82.81 738 PRO A C 1
ATOM 5913 O O . PRO A 1 738 ? -20.915 -3.175 -42.029 1.00 82.81 738 PRO A O 1
ATOM 5916 N N . ILE A 1 739 ? -20.083 -3.907 -40.074 1.00 83.06 739 ILE A N 1
ATOM 5917 C CA . ILE A 1 739 ? -21.403 -4.181 -39.476 1.00 83.06 739 ILE A CA 1
ATOM 5918 C C . ILE A 1 739 ? -22.138 -2.864 -39.232 1.00 83.06 739 ILE A C 1
ATOM 5920 O O . ILE A 1 739 ? -23.310 -2.745 -39.582 1.00 83.06 739 ILE A O 1
ATOM 5924 N N . LEU A 1 740 ? -21.457 -1.871 -38.650 1.00 85.56 740 LEU A N 1
ATOM 5925 C CA . LEU A 1 740 ? -22.060 -0.570 -38.354 1.00 85.56 740 LEU A CA 1
ATOM 5926 C C . LEU A 1 740 ? -22.520 0.122 -39.643 1.00 85.56 740 LEU A C 1
ATOM 5928 O O . LEU A 1 740 ? -23.650 0.600 -39.705 1.00 85.56 740 LEU A O 1
ATOM 5932 N N . SER A 1 741 ? -21.696 0.103 -40.695 1.00 84.25 741 SER A N 1
ATOM 5933 C CA . SER A 1 741 ? -22.054 0.646 -42.008 1.00 84.25 741 SER A CA 1
ATOM 5934 C C . SER A 1 741 ? -23.242 -0.083 -42.627 1.00 84.25 741 SER A C 1
ATOM 5936 O O . SER A 1 741 ? -24.189 0.565 -43.067 1.00 84.25 741 SER A O 1
ATOM 5938 N N . LYS A 1 742 ? -23.254 -1.422 -42.601 1.00 85.25 742 LYS A N 1
ATOM 5939 C CA . LYS A 1 742 ? -24.394 -2.211 -43.082 1.00 85.25 742 LYS A CA 1
ATOM 5940 C C . LYS A 1 742 ? -25.679 -1.879 -42.316 1.00 85.25 742 LYS A C 1
ATOM 5942 O O . LYS A 1 742 ? -26.708 -1.627 -42.937 1.00 85.25 742 LYS A O 1
ATOM 5947 N N . PHE A 1 743 ? -25.610 -1.793 -40.986 1.00 87.19 743 PHE A N 1
ATOM 5948 C CA . PHE A 1 743 ? -26.755 -1.421 -40.157 1.00 87.19 743 PHE A CA 1
ATOM 5949 C C . PHE A 1 743 ? -27.296 -0.033 -40.529 1.00 87.19 743 PHE A C 1
ATOM 5951 O O . PHE A 1 743 ? -28.508 0.123 -40.658 1.00 87.19 743 PHE A O 1
ATOM 5958 N N . ILE A 1 744 ? -26.420 0.958 -40.738 1.00 87.69 744 ILE A N 1
ATOM 5959 C CA . ILE A 1 744 ? -26.798 2.313 -41.177 1.00 87.69 744 ILE A CA 1
ATOM 5960 C C . ILE A 1 744 ? -27.529 2.265 -42.523 1.00 87.69 744 ILE A C 1
ATOM 5962 O O . ILE A 1 744 ? -28.617 2.823 -42.633 1.00 87.69 744 ILE A O 1
ATOM 5966 N N . VAL A 1 745 ? -26.967 1.564 -43.514 1.00 86.44 745 VAL A N 1
ATOM 5967 C CA . VAL A 1 745 ? -27.547 1.426 -44.863 1.00 86.44 745 VAL A CA 1
ATOM 5968 C C . VAL A 1 745 ? -28.934 0.770 -44.826 1.00 86.44 745 VAL A C 1
ATOM 5970 O O . VAL A 1 745 ? -29.818 1.165 -45.583 1.00 86.44 745 VAL A O 1
ATOM 5973 N N . GLU A 1 746 ? -29.134 -0.215 -43.948 1.00 87.44 746 GLU A N 1
ATOM 5974 C CA . GLU A 1 746 ? -30.389 -0.970 -43.831 1.00 87.44 746 GLU A CA 1
ATOM 5975 C C . GLU A 1 746 ? -31.449 -0.292 -42.937 1.00 87.44 746 GLU A C 1
ATOM 5977 O O . GLU A 1 746 ? -32.642 -0.505 -43.154 1.00 87.44 746 GLU A O 1
ATOM 5982 N N . ASN A 1 747 ? -31.052 0.508 -41.934 1.00 86.81 747 ASN A N 1
ATOM 5983 C CA . ASN A 1 747 ? -31.945 0.941 -40.843 1.00 86.81 747 ASN A CA 1
ATOM 5984 C C . ASN A 1 747 ? -32.015 2.459 -40.595 1.00 86.81 747 ASN A C 1
ATOM 5986 O O . ASN A 1 747 ? -32.890 2.885 -39.836 1.00 86.81 747 ASN A O 1
ATOM 5990 N N . ILE A 1 748 ? -31.128 3.281 -41.171 1.00 86.00 748 ILE A N 1
ATOM 5991 C CA . ILE A 1 748 ? -31.191 4.748 -41.041 1.00 86.00 748 ILE A CA 1
ATOM 5992 C C . ILE A 1 748 ? -31.811 5.348 -42.315 1.00 86.00 748 ILE A C 1
ATOM 5994 O O . ILE A 1 748 ? -31.194 5.294 -43.383 1.00 86.00 748 ILE A O 1
ATOM 5998 N N . PRO A 1 749 ? -33.017 5.947 -42.231 1.00 81.94 749 PRO A N 1
ATOM 5999 C CA . PRO A 1 749 ? -33.625 6.637 -43.360 1.00 81.94 749 PRO A CA 1
ATOM 6000 C C . PRO A 1 749 ? -32.733 7.772 -43.868 1.00 81.94 749 PRO A C 1
ATOM 6002 O O . PRO A 1 749 ? -32.171 8.538 -43.087 1.00 81.94 749 PRO A O 1
ATOM 6005 N N . ASP A 1 750 ? -32.630 7.873 -45.192 1.00 81.00 750 ASP A N 1
ATOM 6006 C CA . ASP A 1 750 ? -31.882 8.920 -45.894 1.00 81.00 750 ASP A CA 1
ATOM 6007 C C . ASP A 1 750 ? -30.415 9.090 -45.436 1.00 81.00 750 ASP A C 1
ATOM 6009 O O . ASP A 1 750 ? -29.862 10.189 -45.436 1.00 81.00 750 ASP A O 1
ATOM 6013 N N . TYR A 1 751 ? -29.748 7.988 -45.064 1.00 81.69 751 TYR A N 1
ATOM 6014 C CA . TYR A 1 751 ? -28.354 8.011 -44.595 1.00 81.69 751 TYR A CA 1
ATOM 6015 C C . TYR A 1 751 ? -27.364 8.641 -45.597 1.00 81.69 751 TYR A C 1
ATOM 6017 O O . TYR A 1 751 ? -26.286 9.067 -45.197 1.00 81.69 751 TYR A O 1
ATOM 6025 N N . LYS A 1 752 ? -27.706 8.712 -46.893 1.00 75.81 752 LYS A N 1
ATOM 6026 C CA . LYS A 1 752 ? -26.877 9.360 -47.927 1.00 75.81 752 LYS A CA 1
ATOM 6027 C C . LYS A 1 752 ? -26.825 10.883 -47.790 1.00 75.81 752 LYS A C 1
ATOM 6029 O O . LYS A 1 752 ? -25.837 11.482 -48.199 1.00 75.81 752 LYS A O 1
ATOM 6034 N N . ASN A 1 753 ? -27.841 11.479 -47.168 1.00 71.62 753 ASN A N 1
ATOM 6035 C CA . ASN A 1 753 ? -27.868 12.879 -46.750 1.00 71.62 753 ASN A CA 1
ATOM 6036 C C . ASN A 1 753 ? -27.464 13.017 -45.267 1.00 71.62 753 ASN A C 1
ATOM 6038 O O . ASN A 1 753 ? -27.971 13.882 -44.548 1.00 71.62 753 ASN A O 1
ATOM 6042 N N . ALA A 1 754 ? -26.568 12.149 -44.783 1.00 75.94 754 ALA A N 1
ATOM 6043 C CA . ALA A 1 754 ? -25.992 12.253 -43.449 1.00 75.94 754 ALA A CA 1
ATOM 6044 C C . ALA A 1 754 ? -24.539 12.753 -43.471 1.00 75.94 754 ALA A C 1
ATOM 6046 O O . ALA A 1 754 ? -23.820 12.599 -44.458 1.00 75.94 754 ALA A O 1
ATOM 6047 N N . VAL A 1 755 ? -24.096 13.320 -42.348 1.00 74.50 755 VAL A N 1
ATOM 6048 C CA . VAL A 1 755 ? -22.693 13.672 -42.087 1.00 74.50 755 VAL A CA 1
ATOM 6049 C C . VAL A 1 755 ? -22.181 12.846 -40.915 1.00 74.50 755 VAL A C 1
ATOM 6051 O O . VAL A 1 755 ? -22.783 12.848 -39.837 1.00 74.50 755 VAL A O 1
ATOM 6054 N N . VAL A 1 756 ? -21.037 12.183 -41.090 1.00 76.44 756 VAL A N 1
ATOM 6055 C CA . VAL A 1 756 ? -20.339 11.531 -39.973 1.00 76.44 756 VAL A CA 1
ATOM 6056 C C . VAL A 1 756 ? -19.567 12.577 -39.172 1.00 76.44 756 VAL A C 1
ATOM 6058 O O . VAL A 1 756 ? -18.743 13.300 -39.724 1.00 76.44 756 VAL A O 1
ATOM 6061 N N . VAL A 1 757 ? -19.797 12.658 -37.865 1.00 73.75 757 VAL A N 1
ATOM 6062 C CA . VAL A 1 757 ? -19.134 13.614 -36.968 1.00 73.75 757 VAL A CA 1
ATOM 6063 C C . VAL A 1 757 ? -18.249 12.872 -35.978 1.00 73.75 757 VAL A C 1
ATOM 6065 O O . VAL A 1 757 ? -18.686 11.902 -35.364 1.00 73.75 757 VAL A O 1
ATOM 6068 N N . ALA A 1 758 ? -17.014 13.335 -35.789 1.00 67.00 758 ALA A N 1
ATOM 6069 C CA . ALA A 1 758 ? -16.070 12.686 -34.883 1.00 67.00 758 ALA A CA 1
ATOM 6070 C C . ALA A 1 758 ? -15.160 13.670 -34.133 1.00 67.00 758 ALA A C 1
ATOM 6072 O O . ALA A 1 758 ? -14.901 14.787 -34.585 1.00 67.00 758 ALA A O 1
ATOM 6073 N N . LYS A 1 759 ? -14.630 13.223 -32.986 1.00 56.97 759 LYS A N 1
ATOM 6074 C CA . LYS A 1 759 ? -13.644 13.968 -32.176 1.00 56.97 759 LYS A CA 1
ATOM 6075 C C . LYS A 1 759 ? -12.185 13.709 -32.605 1.00 56.97 759 LYS A C 1
ATOM 6077 O O . LYS A 1 759 ? -11.274 14.387 -32.143 1.00 56.97 759 LYS A O 1
ATOM 6082 N N . ASN A 1 760 ? -11.950 12.723 -33.477 1.00 53.50 760 ASN A N 1
ATOM 6083 C CA . ASN A 1 760 ? -10.665 12.396 -34.115 1.00 53.50 760 ASN A CA 1
ATOM 6084 C C . ASN A 1 760 ? -10.913 11.845 -35.543 1.00 53.50 760 ASN A C 1
ATOM 6086 O O . ASN A 1 760 ? -12.053 11.808 -35.995 1.00 53.50 760 ASN A O 1
ATOM 6090 N N . THR A 1 761 ? -9.865 11.449 -36.274 1.00 51.69 761 THR A N 1
ATOM 6091 C CA . THR A 1 761 ? -9.923 11.005 -37.683 1.00 51.69 761 THR A CA 1
ATOM 6092 C C . THR A 1 761 ? -10.881 9.829 -37.925 1.00 51.69 761 THR A C 1
ATOM 6094 O O . THR A 1 761 ? -10.656 8.741 -37.404 1.00 51.69 761 THR A O 1
ATOM 6097 N N . VAL A 1 762 ? -11.904 10.035 -38.766 1.00 54.78 762 VAL A N 1
ATOM 6098 C CA . VAL A 1 762 ? -12.955 9.040 -39.100 1.00 54.78 762 VAL A CA 1
ATOM 6099 C C . VAL A 1 762 ? -13.181 8.899 -40.625 1.00 54.78 762 VAL A C 1
ATOM 6101 O O . VAL A 1 762 ? -14.179 8.343 -41.073 1.00 54.78 762 VAL A O 1
ATOM 6104 N N . THR A 1 763 ? -12.211 9.331 -41.443 1.00 59.03 763 THR A N 1
ATOM 6105 C CA . THR A 1 763 ? -12.261 9.259 -42.921 1.00 59.03 763 THR A CA 1
ATOM 6106 C C . THR A 1 763 ? -12.737 7.895 -43.433 1.00 59.03 763 THR A C 1
ATOM 6108 O O . THR A 1 763 ? -13.763 7.826 -44.099 1.00 59.03 763 THR A O 1
ATOM 6111 N N . SER A 1 764 ? -12.109 6.800 -42.993 1.00 66.75 764 SER A N 1
ATOM 6112 C CA . SER A 1 764 ? -12.392 5.440 -43.483 1.00 66.75 764 SER A CA 1
ATOM 6113 C C . SER A 1 764 ? -13.832 4.947 -43.282 1.00 66.75 764 SER A C 1
ATOM 6115 O O . SER A 1 764 ? -14.286 4.087 -44.033 1.00 66.75 764 SER A O 1
ATOM 6117 N N . PHE A 1 765 ? -14.554 5.453 -42.277 1.00 72.19 765 PHE A N 1
ATOM 6118 C CA . PHE A 1 765 ? -15.951 5.066 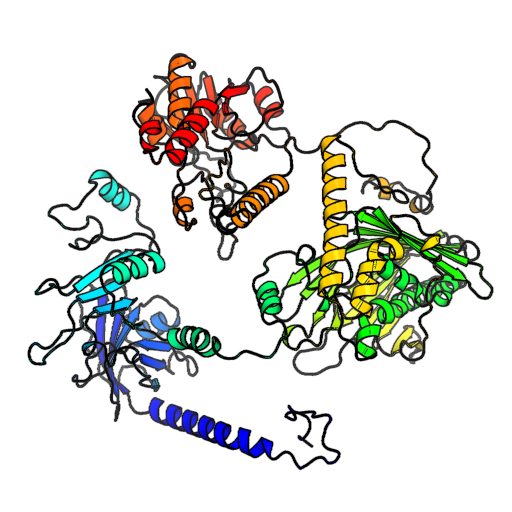-42.033 1.00 72.19 765 PHE A CA 1
ATOM 6119 C C . PHE A 1 765 ? -16.917 5.854 -42.923 1.00 72.19 765 PHE A C 1
ATOM 6121 O O . PHE A 1 765 ? -17.870 5.303 -43.467 1.00 72.19 765 PHE A O 1
ATOM 6128 N N . ALA A 1 766 ? -16.633 7.143 -43.108 1.00 69.00 766 ALA A N 1
ATOM 6129 C CA . ALA A 1 766 ? -17.368 8.004 -44.023 1.00 69.00 766 ALA A CA 1
ATOM 6130 C C . ALA A 1 766 ? -17.158 7.572 -45.487 1.00 69.00 766 ALA A C 1
ATOM 6132 O O . ALA A 1 766 ? -18.124 7.492 -46.244 1.00 69.00 766 ALA A O 1
ATOM 6133 N N . ASP A 1 767 ? -15.930 7.171 -45.839 1.00 70.06 767 ASP A N 1
ATOM 6134 C CA . ASP A 1 767 ? -15.579 6.574 -47.132 1.00 70.06 767 ASP A CA 1
ATOM 6135 C C . ASP A 1 767 ? -16.375 5.276 -47.386 1.00 70.06 767 ASP A C 1
ATOM 6137 O O . ASP A 1 767 ? -16.952 5.103 -48.459 1.00 70.06 767 ASP A O 1
ATOM 6141 N N . MET A 1 768 ? -16.482 4.389 -46.383 1.00 71.62 768 MET A N 1
ATOM 6142 C CA . MET A 1 768 ? -17.246 3.131 -46.473 1.00 71.62 768 MET A CA 1
ATOM 6143 C C . MET A 1 768 ? -18.748 3.356 -46.710 1.00 71.62 768 MET A C 1
ATOM 6145 O O . MET A 1 768 ? -19.385 2.579 -47.419 1.00 71.62 768 MET A O 1
ATOM 6149 N N . LEU A 1 769 ? -19.309 4.426 -46.144 1.00 73.19 769 LEU A N 1
ATOM 6150 C CA . LEU A 1 769 ? -20.697 4.844 -46.359 1.00 73.19 769 LEU A CA 1
ATOM 6151 C C . LEU A 1 769 ? -20.890 5.708 -47.620 1.00 73.19 769 LEU A C 1
ATOM 6153 O O . LEU A 1 769 ? -22.029 5.906 -48.047 1.00 73.19 769 LEU A O 1
ATOM 6157 N N . CYS A 1 770 ? -19.798 6.197 -48.220 1.00 69.62 770 CYS A N 1
ATOM 6158 C CA . CYS A 1 770 ? -19.772 7.173 -49.313 1.00 69.62 770 CYS A CA 1
ATOM 6159 C C . CYS A 1 770 ? -20.506 8.491 -48.982 1.00 69.62 770 CYS A C 1
ATOM 6161 O O . CYS A 1 770 ? -21.228 9.031 -49.823 1.00 69.62 770 CYS A O 1
ATOM 6163 N N . ILE A 1 771 ? -20.322 9.008 -47.760 1.00 66.50 771 ILE A N 1
ATOM 6164 C CA . ILE A 1 771 ? -20.948 10.248 -47.255 1.00 66.50 771 ILE A CA 1
ATOM 6165 C C . ILE A 1 771 ? -19.900 11.212 -46.670 1.00 66.50 771 ILE A C 1
ATOM 6167 O O . ILE A 1 771 ? -18.819 10.770 -46.282 1.00 66.50 771 ILE A O 1
ATOM 6171 N N . PRO A 1 772 ? -20.167 12.531 -46.597 1.00 56.41 772 PRO A N 1
ATOM 6172 C CA . PRO A 1 772 ? -19.225 13.492 -46.019 1.00 56.41 772 PRO A CA 1
ATOM 6173 C C . PRO A 1 772 ? -18.993 13.286 -44.511 1.00 56.41 772 PRO A C 1
ATOM 6175 O O . PRO A 1 772 ? -19.847 12.772 -43.784 1.00 56.41 772 PRO A O 1
ATOM 6178 N N . PHE A 1 773 ? -17.849 13.773 -44.020 1.00 66.00 773 PHE A N 1
ATOM 6179 C CA . PHE A 1 773 ? -17.531 13.823 -42.591 1.00 66.00 773 PHE A CA 1
ATOM 6180 C C . PHE A 1 773 ? -17.180 15.238 -42.114 1.00 66.00 773 PHE A C 1
ATOM 6182 O O . PHE A 1 773 ? -16.751 16.092 -42.889 1.00 66.00 773 PHE A O 1
ATOM 6189 N N . ALA A 1 774 ? -17.324 15.460 -40.809 1.00 61.06 774 ALA A N 1
ATOM 6190 C CA . ALA A 1 774 ? -16.920 16.663 -40.096 1.00 61.06 774 ALA A CA 1
ATOM 6191 C C . ALA A 1 774 ? -16.169 16.294 -38.804 1.00 61.06 774 ALA A C 1
ATOM 6193 O O . ALA A 1 774 ? -16.423 15.258 -38.186 1.00 61.06 774 ALA A O 1
ATOM 6194 N N . ILE A 1 775 ? -15.246 17.155 -38.373 1.00 57.66 775 ILE A N 1
ATOM 6195 C CA . ILE A 1 775 ? -14.474 16.973 -37.136 1.00 57.66 775 ILE A CA 1
ATOM 6196 C C . ILE A 1 775 ? -14.815 18.108 -36.170 1.00 57.66 775 ILE A C 1
ATOM 6198 O O . ILE A 1 775 ? -14.773 19.276 -36.555 1.00 57.66 775 ILE A O 1
ATOM 6202 N N . ILE A 1 776 ? -15.121 17.773 -34.914 1.00 58.84 776 ILE A N 1
ATOM 6203 C CA . ILE A 1 776 ? -15.264 18.757 -33.832 1.00 58.84 776 ILE A CA 1
ATOM 6204 C C . ILE A 1 776 ? -13.931 18.864 -33.090 1.00 58.84 776 ILE A C 1
ATOM 6206 O O . ILE A 1 776 ? -13.432 17.872 -32.555 1.00 58.84 776 ILE A O 1
ATOM 6210 N N . HIS A 1 777 ? -13.365 20.072 -33.048 1.00 53.31 777 HIS A N 1
ATOM 6211 C CA . HIS A 1 777 ? -12.158 20.372 -32.281 1.00 53.31 777 HIS A CA 1
ATOM 6212 C C . HIS A 1 777 ? -12.513 20.946 -30.901 1.00 53.31 777 HIS A C 1
ATOM 6214 O O . HIS A 1 777 ? -13.469 21.709 -30.761 1.00 53.31 777 HIS A O 1
ATOM 6220 N N . ASP A 1 778 ? -11.743 20.565 -29.885 1.00 49.78 778 ASP A N 1
ATOM 6221 C CA . ASP A 1 778 ? -11.994 20.886 -28.477 1.00 49.78 778 ASP A CA 1
ATOM 6222 C C . ASP A 1 778 ? -10.734 21.539 -27.894 1.00 49.78 778 ASP A C 1
ATOM 6224 O O . ASP A 1 778 ? -9.802 20.865 -27.448 1.00 49.78 778 ASP A O 1
ATOM 6228 N N . ASP A 1 779 ? -10.656 22.864 -28.025 1.00 40.62 779 ASP A N 1
ATOM 6229 C CA . ASP A 1 779 ? -9.436 23.637 -27.789 1.00 40.62 779 ASP A CA 1
ATOM 6230 C C . ASP A 1 779 ? -9.359 24.090 -26.319 1.00 40.62 779 ASP A C 1
ATOM 6232 O O . ASP A 1 779 ? -9.648 25.232 -25.961 1.00 40.62 779 ASP A O 1
ATOM 6236 N N . HIS A 1 780 ? -8.994 23.153 -25.435 1.00 38.12 780 HIS A N 1
ATOM 6237 C CA . HIS A 1 780 ? -8.989 23.299 -23.967 1.00 38.12 780 HIS A CA 1
ATOM 6238 C C . HIS A 1 780 ? -8.072 24.412 -23.388 1.00 38.12 780 HIS A C 1
ATOM 6240 O O . HIS A 1 780 ? -7.858 24.464 -22.177 1.00 38.12 780 HIS A O 1
ATOM 6246 N N . LEU A 1 781 ? -7.494 25.287 -24.217 1.00 32.06 781 LEU A N 1
ATOM 6247 C CA . LEU A 1 781 ? -6.568 26.355 -23.818 1.00 32.06 781 LEU A CA 1
ATOM 6248 C C . LEU A 1 781 ? -7.213 27.746 -23.691 1.00 32.06 781 LEU A C 1
ATOM 6250 O O . LEU A 1 781 ? -6.521 28.691 -23.307 1.00 32.06 781 LEU A O 1
ATOM 6254 N N . LYS A 1 782 ? -8.517 27.893 -23.962 1.00 28.83 782 LYS A N 1
ATOM 6255 C CA . LYS A 1 782 ? -9.264 29.136 -23.706 1.00 28.83 782 LYS A CA 1
ATOM 6256 C C . LYS A 1 782 ? -10.543 28.875 -22.921 1.00 28.83 782 LYS A C 1
ATOM 6258 O O . LYS A 1 782 ? -11.424 28.145 -23.360 1.00 28.83 782 LYS A O 1
ATOM 6263 N N . ALA A 1 783 ? -10.664 29.538 -21.776 1.00 33.41 783 ALA A N 1
ATOM 6264 C CA . ALA A 1 783 ? -11.918 29.634 -21.049 1.00 33.41 783 ALA A CA 1
ATOM 6265 C C . ALA A 1 783 ? -12.804 30.713 -21.695 1.00 33.41 783 ALA A C 1
ATOM 6267 O O . ALA A 1 783 ? -12.761 31.850 -21.247 1.00 33.41 783 ALA A O 1
ATOM 6268 N N . GLU A 1 784 ? -13.535 30.355 -22.760 1.00 33.06 784 GLU A N 1
ATOM 6269 C CA . GLU A 1 784 ? -14.798 30.981 -23.217 1.00 33.06 784 GLU A CA 1
ATOM 6270 C C . GLU A 1 784 ? -15.309 30.301 -24.513 1.00 33.06 784 GLU A C 1
ATOM 6272 O O . GLU A 1 784 ? -14.726 30.471 -25.576 1.00 33.06 784 GLU A O 1
ATOM 6277 N N . ASN A 1 785 ? -16.391 29.516 -24.389 1.00 35.91 785 ASN A N 1
ATOM 6278 C CA . ASN A 1 785 ? -17.457 29.118 -25.342 1.00 35.91 785 ASN A CA 1
ATOM 6279 C C . ASN A 1 785 ? -17.259 28.883 -26.871 1.00 35.91 785 ASN A C 1
ATOM 6281 O O . ASN A 1 785 ? -18.225 28.445 -27.500 1.00 35.91 785 ASN A O 1
ATOM 6285 N N . ASP A 1 786 ? -16.102 29.088 -27.503 1.00 32.44 786 ASP A N 1
ATOM 6286 C CA . ASP A 1 786 ? -15.971 28.992 -28.973 1.00 32.44 786 ASP A CA 1
ATOM 6287 C C . ASP A 1 786 ? -15.629 27.580 -29.503 1.00 32.44 786 ASP A C 1
ATOM 6289 O O . ASP A 1 786 ? -14.495 27.253 -29.861 1.00 32.44 786 ASP A O 1
ATOM 6293 N N . HIS A 1 787 ? -16.658 26.737 -29.656 1.00 38.34 787 HIS A N 1
ATOM 6294 C CA . HIS A 1 787 ? -16.583 25.522 -30.480 1.00 38.34 787 HIS A CA 1
ATOM 6295 C C . HIS A 1 787 ? -16.778 25.848 -31.975 1.00 38.34 787 HIS A C 1
ATOM 6297 O O . HIS A 1 787 ? -17.906 25.883 -32.491 1.00 38.34 787 HIS A O 1
ATOM 6303 N N . HIS A 1 788 ? -15.675 26.044 -32.702 1.00 37.34 788 HIS A N 1
ATOM 6304 C CA . HIS A 1 788 ? -15.695 26.207 -34.159 1.00 37.34 788 HIS A CA 1
ATOM 6305 C C . HIS A 1 788 ? -16.021 24.881 -34.873 1.00 37.34 788 HIS A C 1
ATOM 6307 O O . HIS A 1 788 ? -15.166 24.006 -35.005 1.00 37.34 788 HIS A O 1
ATOM 6313 N N . ILE A 1 789 ? -17.250 24.751 -35.387 1.00 41.50 789 ILE A N 1
ATOM 6314 C CA . ILE A 1 789 ? -17.642 23.666 -36.301 1.00 41.50 789 ILE A CA 1
ATOM 6315 C C . ILE A 1 789 ? -17.850 24.258 -37.697 1.00 41.50 789 ILE A C 1
ATOM 6317 O O . ILE A 1 789 ? -18.775 25.042 -37.911 1.00 41.50 789 ILE A O 1
ATOM 6321 N N . TYR A 1 790 ? -17.012 23.857 -38.654 1.00 37.88 790 TYR A N 1
ATOM 6322 C CA . TYR A 1 790 ? -17.208 24.161 -40.071 1.00 37.88 790 TYR A CA 1
ATOM 6323 C C . TYR A 1 790 ? -18.255 23.204 -40.655 1.00 37.88 790 TYR A C 1
ATOM 6325 O O . TYR A 1 790 ? -17.927 22.086 -41.045 1.00 37.88 790 TYR A O 1
ATOM 6333 N N . ILE A 1 791 ? -19.518 23.634 -40.710 1.00 42.22 791 ILE A N 1
ATOM 6334 C CA . ILE A 1 791 ? -20.596 22.894 -41.383 1.00 42.22 791 ILE A CA 1
ATOM 6335 C C . ILE A 1 791 ? -20.849 23.541 -42.744 1.00 42.22 791 ILE A C 1
ATOM 6337 O O . ILE A 1 791 ? -21.316 24.677 -42.818 1.00 42.22 791 ILE A O 1
ATOM 6341 N N . CYS A 1 792 ? -20.556 22.817 -43.823 1.00 35.28 792 CYS A N 1
ATOM 6342 C CA . CYS A 1 792 ? -21.055 23.171 -45.146 1.00 35.28 792 CYS A CA 1
ATOM 6343 C C . CYS A 1 792 ? -22.442 22.553 -45.366 1.00 35.28 792 CYS A C 1
ATOM 6345 O O . CYS A 1 792 ? -22.610 21.346 -45.224 1.00 35.28 792 CYS A O 1
ATOM 6347 N N . THR A 1 793 ? -23.376 23.383 -45.837 1.00 36.34 793 THR A N 1
ATOM 6348 C CA . THR A 1 793 ? -24.721 23.043 -46.354 1.00 36.34 793 THR A CA 1
ATOM 6349 C C . THR A 1 793 ? -25.825 22.708 -45.336 1.00 36.34 793 THR A C 1
ATOM 6351 O O . THR A 1 793 ? -25.590 22.550 -44.141 1.00 36.34 793 THR A O 1
ATOM 6354 N N . GLN A 1 794 ? -27.069 22.775 -45.825 1.00 47.12 794 GLN A N 1
ATOM 6355 C CA . GLN A 1 794 ? -28.308 22.826 -45.045 1.00 47.12 794 GLN A CA 1
ATOM 6356 C C . GLN A 1 794 ? -28.823 21.429 -44.675 1.00 47.12 794 GLN A C 1
ATOM 6358 O O . GLN A 1 794 ? -28.880 20.568 -45.542 1.00 47.12 794 GLN A O 1
ATOM 6363 N N . ILE A 1 795 ? -29.284 21.290 -43.424 1.00 53.62 795 ILE A N 1
ATOM 6364 C CA . ILE A 1 795 ? -30.168 20.231 -42.894 1.00 53.62 795 ILE A CA 1
ATOM 6365 C C . ILE A 1 795 ? -29.782 18.809 -43.335 1.00 53.62 795 ILE A C 1
ATOM 6367 O O . ILE A 1 795 ? -30.278 18.289 -44.330 1.00 53.62 795 ILE A O 1
ATOM 6371 N N . LEU A 1 796 ? -28.932 18.165 -42.535 1.00 59.66 796 LEU A N 1
ATOM 6372 C CA . LEU A 1 796 ? -28.487 16.787 -42.736 1.00 59.66 796 LEU A CA 1
ATOM 6373 C C . LEU A 1 796 ? -28.696 15.981 -41.447 1.00 59.66 796 LEU A C 1
ATOM 6375 O O . LEU A 1 796 ? -28.706 16.539 -40.343 1.00 59.66 796 LEU A O 1
ATOM 6379 N N . ASN A 1 797 ? -28.840 14.664 -41.587 1.00 70.06 797 ASN A N 1
ATOM 6380 C CA . ASN A 1 797 ? -28.815 13.747 -40.448 1.00 70.06 797 ASN A CA 1
ATOM 6381 C C . ASN A 1 797 ? -27.371 13.635 -39.931 1.00 70.06 797 ASN A C 1
ATOM 6383 O O . ASN A 1 797 ? -26.428 13.580 -40.717 1.00 70.06 797 ASN A O 1
ATOM 6387 N N . PHE A 1 798 ? -27.155 13.602 -38.619 1.00 77.62 798 PHE A N 1
ATOM 6388 C CA . PHE A 1 798 ? -25.804 13.566 -38.053 1.00 77.62 798 PHE A CA 1
ATOM 6389 C C . PHE A 1 798 ? -25.526 12.236 -37.366 1.00 77.62 798 PHE A C 1
ATOM 6391 O O . PHE A 1 798 ? -26.304 11.779 -36.530 1.00 77.62 798 PHE A O 1
ATOM 6398 N N . ILE A 1 799 ? -24.394 11.626 -37.713 1.00 81.94 799 ILE A N 1
ATOM 6399 C CA . ILE A 1 799 ? -23.938 10.348 -37.168 1.00 81.94 799 ILE A CA 1
ATOM 6400 C C . ILE A 1 799 ? -22.655 10.606 -36.379 1.00 81.94 799 ILE A C 1
ATOM 6402 O O . ILE A 1 799 ? -21.570 10.681 -36.952 1.00 81.94 799 ILE A O 1
ATOM 6406 N N . PHE A 1 800 ? -22.763 10.758 -35.061 1.00 82.56 800 PHE A N 1
ATOM 6407 C CA . PHE A 1 800 ? -21.593 10.817 -34.188 1.00 82.56 800 PHE A CA 1
ATOM 6408 C C . PHE A 1 800 ? -20.945 9.440 -34.110 1.00 82.56 800 PHE A C 1
ATOM 6410 O O . PHE A 1 800 ? -21.541 8.535 -33.532 1.00 82.56 800 PHE A O 1
ATOM 6417 N N . LYS A 1 801 ? -19.731 9.285 -34.646 1.00 81.50 801 LYS A N 1
ATOM 6418 C CA . LYS A 1 801 ? -18.930 8.071 -34.464 1.00 81.50 801 LYS A CA 1
ATOM 6419 C C . LYS A 1 801 ? -17.861 8.304 -33.399 1.00 81.50 801 LYS A C 1
ATOM 6421 O O . LYS A 1 801 ? -17.009 9.182 -33.543 1.00 81.50 801 LYS A O 1
ATOM 6426 N N . ASP A 1 802 ? -17.876 7.466 -32.373 1.00 80.69 802 ASP A N 1
ATOM 6427 C CA . ASP A 1 802 ? -16.740 7.228 -31.482 1.00 80.69 802 ASP A CA 1
ATOM 6428 C C . ASP A 1 802 ? -16.511 5.706 -31.388 1.00 80.69 802 ASP A C 1
ATOM 6430 O O . ASP A 1 802 ? -17.249 4.911 -31.968 1.00 80.69 802 ASP A O 1
ATOM 6434 N N . ASP A 1 803 ? -15.487 5.285 -30.663 1.00 79.38 803 ASP A N 1
ATOM 6435 C CA . ASP A 1 803 ? -15.198 3.879 -30.392 1.00 79.38 803 ASP A CA 1
ATOM 6436 C C . ASP A 1 803 ? -15.655 3.481 -28.975 1.00 79.38 803 ASP A C 1
ATOM 6438 O O . ASP A 1 803 ? -16.042 2.333 -28.755 1.00 79.38 803 ASP A O 1
ATOM 6442 N N . ILE A 1 804 ? -15.664 4.413 -28.006 1.00 82.50 804 ILE A N 1
ATOM 6443 C CA . ILE A 1 804 ? -16.159 4.167 -26.637 1.00 82.50 804 ILE A CA 1
ATOM 6444 C C . ILE A 1 804 ? -17.027 5.328 -26.137 1.00 82.50 804 ILE A C 1
ATOM 6446 O O . ILE A 1 804 ? -16.511 6.412 -25.856 1.00 82.50 804 ILE A O 1
ATOM 6450 N N . ILE A 1 805 ? -18.306 5.059 -25.854 1.00 84.88 805 ILE A N 1
ATOM 6451 C CA . ILE A 1 805 ? -19.155 5.957 -25.056 1.00 84.88 805 ILE A CA 1
ATOM 6452 C C . ILE A 1 805 ? -19.175 5.523 -23.586 1.00 84.88 805 ILE A C 1
ATOM 6454 O O . ILE A 1 805 ? -19.285 4.344 -23.262 1.00 84.88 805 ILE A O 1
ATOM 6458 N N . ASP A 1 806 ? -19.035 6.486 -22.680 1.00 82.69 806 ASP A N 1
ATOM 6459 C CA . ASP A 1 806 ? -18.824 6.246 -21.247 1.00 82.69 806 ASP A CA 1
ATOM 6460 C C . ASP A 1 806 ? -19.554 7.302 -20.424 1.00 82.69 806 ASP A C 1
ATOM 6462 O O . ASP A 1 806 ? -20.528 6.970 -19.762 1.00 82.69 806 ASP A O 1
ATOM 6466 N N . CYS A 1 807 ? -19.176 8.575 -20.595 1.00 80.88 807 CYS A N 1
ATOM 6467 C CA . CYS A 1 807 ? -19.977 9.714 -20.163 1.00 80.88 807 CYS A CA 1
ATOM 6468 C C . CYS A 1 807 ? -20.714 10.337 -21.359 1.00 80.88 807 CYS A C 1
ATOM 6470 O O . CYS A 1 807 ? -20.111 10.564 -22.412 1.00 80.88 807 CYS A O 1
ATOM 6472 N N . ALA A 1 808 ? -22.005 10.633 -21.195 1.00 82.56 808 ALA A N 1
ATOM 6473 C CA . ALA A 1 808 ? -22.844 11.230 -22.236 1.00 82.56 808 ALA A CA 1
ATOM 6474 C C . ALA A 1 808 ? -22.657 12.751 -22.424 1.00 82.56 808 ALA A C 1
ATOM 6476 O O . ALA A 1 808 ? -23.031 13.277 -23.473 1.00 82.56 808 ALA A O 1
ATOM 6477 N N . ASP A 1 809 ? -22.086 13.464 -21.446 1.00 80.88 809 ASP A N 1
ATOM 6478 C CA . ASP A 1 809 ? -22.149 14.936 -21.369 1.00 80.88 809 ASP A CA 1
ATOM 6479 C C . ASP A 1 809 ? -21.597 15.638 -22.629 1.00 80.88 809 ASP A C 1
ATOM 6481 O O . ASP A 1 809 ? -22.244 16.524 -23.187 1.00 80.88 809 ASP A O 1
ATOM 6485 N N . THR A 1 810 ? -20.441 15.205 -23.149 1.00 76.62 810 THR A N 1
ATOM 6486 C CA . THR A 1 810 ? -19.839 15.781 -24.371 1.00 76.62 810 THR A CA 1
ATOM 6487 C C . THR A 1 810 ? -20.679 15.525 -25.627 1.00 76.62 810 THR A C 1
ATOM 6489 O O . THR A 1 810 ? -20.748 16.386 -26.508 1.00 76.62 810 THR A O 1
ATOM 6492 N N . PHE A 1 811 ? -21.339 14.367 -25.721 1.00 82.06 811 PHE A N 1
ATOM 6493 C CA . PHE A 1 811 ? -22.214 14.043 -26.849 1.00 82.06 811 PHE A CA 1
ATOM 6494 C C . PHE A 1 811 ? -23.505 14.864 -26.804 1.00 82.06 811 PHE A C 1
ATOM 6496 O O . PHE A 1 811 ? -23.940 15.354 -27.840 1.00 82.06 811 PHE A O 1
ATOM 6503 N N . ILE A 1 812 ? -24.069 15.086 -25.613 1.00 84.56 812 ILE A N 1
ATOM 6504 C CA . ILE A 1 812 ? -25.260 15.924 -25.419 1.00 84.56 812 ILE A CA 1
ATOM 6505 C C . ILE A 1 812 ? -24.956 17.387 -25.762 1.00 84.56 812 ILE A C 1
ATOM 6507 O O . ILE A 1 812 ? -25.687 17.992 -26.540 1.00 84.56 812 ILE A O 1
ATOM 6511 N N . LEU A 1 813 ? -23.838 17.943 -25.280 1.00 79.06 813 LEU A N 1
ATOM 6512 C CA . LEU A 1 813 ? -23.404 19.298 -25.654 1.00 79.06 813 LEU A CA 1
ATOM 6513 C C . LEU A 1 813 ? -23.245 19.451 -27.177 1.00 79.06 813 LEU A C 1
ATOM 6515 O O . LEU A 1 813 ? -23.698 20.440 -27.756 1.00 79.06 813 LEU A O 1
ATOM 6519 N N . SER A 1 814 ? -22.657 18.447 -27.833 1.00 74.50 814 SER A N 1
ATOM 6520 C CA . SER A 1 814 ? -22.480 18.434 -29.289 1.00 74.50 814 SER A CA 1
ATOM 6521 C C . SER A 1 814 ? -23.816 18.297 -30.036 1.00 74.50 814 SER A C 1
ATOM 6523 O O . SER A 1 814 ? -24.024 18.980 -31.039 1.00 74.50 814 SER A O 1
ATOM 6525 N N . ALA A 1 815 ? -24.741 17.467 -29.544 1.00 81.19 815 ALA A N 1
ATOM 6526 C CA . ALA A 1 815 ? -26.072 17.286 -30.122 1.00 81.19 815 ALA A CA 1
ATOM 6527 C C . ALA A 1 815 ? -26.906 18.574 -30.045 1.00 81.19 815 ALA A C 1
ATOM 6529 O O . ALA A 1 815 ? -27.414 19.030 -31.070 1.00 81.19 815 ALA A O 1
ATOM 6530 N N . ASN A 1 816 ? -26.950 19.218 -28.874 1.00 81.00 816 ASN A N 1
ATOM 6531 C CA . ASN A 1 816 ? -27.637 20.496 -28.669 1.00 81.00 816 ASN A CA 1
ATOM 6532 C C . ASN A 1 816 ? -27.104 21.578 -29.636 1.00 81.00 816 ASN A C 1
ATOM 6534 O O . ASN A 1 816 ? -27.871 22.328 -30.243 1.00 81.00 816 ASN A O 1
ATOM 6538 N N . LEU A 1 817 ? -25.778 21.641 -29.826 1.00 74.88 817 LEU A N 1
ATOM 6539 C CA . LEU A 1 817 ? -25.124 22.596 -30.728 1.00 74.88 817 LEU A CA 1
ATOM 6540 C C . LEU A 1 817 ? -25.438 22.333 -32.213 1.00 74.88 817 LEU A C 1
ATOM 6542 O O . LEU A 1 817 ? -25.592 23.279 -32.988 1.00 74.88 817 LEU A O 1
ATOM 6546 N N . LEU A 1 818 ? -25.561 21.067 -32.625 1.00 74.38 818 LEU A N 1
ATOM 6547 C CA . LEU A 1 818 ? -26.003 20.713 -33.979 1.00 74.38 818 LEU A CA 1
ATOM 6548 C C . LEU A 1 818 ? -27.501 20.981 -34.186 1.00 74.38 818 LEU A C 1
ATOM 6550 O O . LEU A 1 818 ? -27.890 21.462 -35.251 1.00 74.38 818 LEU A O 1
ATOM 6554 N N . LYS A 1 819 ? -28.343 20.766 -33.167 1.00 79.12 819 LYS A N 1
ATOM 6555 C CA . LYS A 1 819 ? -29.768 21.130 -33.210 1.00 79.12 819 LYS A CA 1
ATOM 6556 C C . LYS A 1 819 ? -29.994 22.624 -33.381 1.00 79.12 819 LYS A C 1
ATOM 6558 O O . LYS A 1 819 ? -30.771 23.014 -34.249 1.00 79.12 819 LYS A O 1
ATOM 6563 N N . GLN A 1 820 ? -29.248 23.462 -32.661 1.00 73.69 820 GLN A N 1
ATOM 6564 C CA . GLN A 1 820 ? -29.262 24.918 -32.863 1.00 73.69 820 GLN A CA 1
ATOM 6565 C C . GLN A 1 820 ? -28.857 25.337 -34.289 1.00 73.69 820 GLN A C 1
ATOM 6567 O O . GLN A 1 820 ? -29.245 26.410 -34.746 1.00 73.69 820 GLN A O 1
ATOM 6572 N N . ARG A 1 821 ? -28.108 24.489 -35.010 1.00 67.62 821 ARG A N 1
ATOM 6573 C CA . ARG A 1 821 ? -27.702 24.690 -36.412 1.00 67.62 821 ARG A CA 1
ATOM 6574 C C . ARG A 1 821 ? -28.587 23.950 -37.430 1.00 67.62 821 ARG A C 1
ATOM 6576 O O . ARG A 1 821 ? -28.248 23.922 -38.610 1.00 67.62 821 ARG A O 1
ATOM 6583 N N . GLY A 1 822 ? -29.734 23.408 -37.008 1.00 70.50 822 GLY A N 1
ATOM 6584 C CA . GLY A 1 822 ? -30.755 22.845 -37.900 1.00 70.50 822 GLY A CA 1
ATOM 6585 C C . GLY A 1 822 ? -30.651 21.342 -38.185 1.00 70.50 822 GLY A C 1
ATOM 6586 O O . GLY A 1 822 ? -31.174 20.894 -39.201 1.00 70.50 822 GLY A O 1
ATOM 6587 N N . ALA A 1 823 ? -29.996 20.556 -37.325 1.00 73.88 823 ALA A N 1
ATOM 6588 C CA . ALA A 1 823 ? -29.971 19.094 -37.443 1.00 73.88 823 ALA A CA 1
ATOM 6589 C C . ALA A 1 823 ? -31.370 18.445 -37.309 1.00 73.88 823 ALA A C 1
ATOM 6591 O O . ALA A 1 823 ? -32.104 18.703 -36.348 1.00 73.88 823 ALA A O 1
ATOM 6592 N N . THR A 1 824 ? -31.722 17.544 -38.230 1.00 76.50 824 THR A N 1
ATOM 6593 C CA . THR A 1 824 ? -32.981 16.772 -38.210 1.00 76.50 824 THR A CA 1
ATOM 6594 C C . THR A 1 824 ? -32.918 15.611 -37.231 1.00 76.50 824 THR A C 1
ATOM 6596 O O . THR A 1 824 ? -33.545 15.688 -36.178 1.00 76.50 824 THR A O 1
ATOM 6599 N N . ASP A 1 825 ? -32.099 14.601 -37.510 1.00 84.25 825 ASP A N 1
ATOM 6600 C CA . ASP A 1 825 ? -31.912 13.444 -36.636 1.00 84.25 825 ASP A CA 1
ATOM 6601 C C . ASP A 1 825 ? -30.445 13.312 -36.232 1.00 84.25 825 ASP A C 1
ATOM 6603 O O . ASP A 1 825 ? -29.542 13.489 -37.053 1.00 84.25 825 ASP A O 1
ATOM 6607 N N . ILE A 1 826 ? -30.205 13.001 -34.956 1.00 88.06 826 ILE A N 1
ATOM 6608 C CA . ILE A 1 826 ? -28.861 12.801 -34.409 1.00 88.06 826 ILE A CA 1
ATOM 6609 C C . ILE A 1 826 ? -28.758 11.381 -33.862 1.00 88.06 826 ILE A C 1
ATOM 6611 O O . ILE A 1 826 ? -29.451 11.003 -32.914 1.00 88.06 826 ILE A O 1
ATOM 6615 N N . TYR A 1 827 ? -27.864 10.610 -34.467 1.00 89.94 827 TYR A N 1
ATOM 6616 C CA . TYR A 1 827 ? -27.513 9.252 -34.088 1.00 89.94 827 TYR A CA 1
ATOM 6617 C C . TYR A 1 827 ? -26.136 9.272 -33.426 1.00 89.94 827 TYR A C 1
ATOM 6619 O O . TYR A 1 827 ? -25.212 9.908 -33.933 1.00 89.94 827 TYR A O 1
ATOM 6627 N N . ILE A 1 828 ? -25.981 8.563 -32.312 1.00 90.62 828 ILE A N 1
ATOM 6628 C CA . ILE A 1 828 ? -24.668 8.287 -31.721 1.00 90.62 828 ILE A CA 1
ATOM 6629 C C . ILE A 1 828 ? -24.348 6.824 -31.982 1.00 90.62 828 ILE A C 1
ATOM 6631 O O . ILE A 1 828 ? -25.187 5.964 -31.734 1.00 90.62 828 ILE A O 1
ATOM 6635 N N . ILE A 1 829 ? -23.149 6.543 -32.475 1.00 89.69 829 ILE A N 1
ATOM 6636 C CA . ILE A 1 829 ? -22.650 5.203 -32.763 1.00 89.69 829 ILE A CA 1
ATOM 6637 C C . ILE A 1 829 ? -21.321 5.033 -32.036 1.00 89.69 829 ILE A C 1
ATOM 6639 O O . ILE A 1 829 ? -20.396 5.821 -32.237 1.00 89.69 829 ILE A O 1
ATOM 6643 N N . ALA A 1 830 ? -21.228 4.004 -31.197 1.00 87.88 830 ALA A N 1
ATOM 6644 C CA . ALA A 1 830 ? -19.988 3.634 -30.528 1.00 87.88 830 ALA A CA 1
ATOM 6645 C C . ALA A 1 830 ? -19.753 2.126 -30.594 1.00 87.88 830 ALA A C 1
ATOM 6647 O O . ALA A 1 830 ? -20.682 1.341 -30.420 1.00 87.88 830 ALA A O 1
ATOM 6648 N N . THR A 1 831 ? -18.505 1.704 -30.787 1.00 86.06 831 THR A N 1
ATOM 6649 C CA . THR A 1 831 ? -18.161 0.276 -30.737 1.00 86.06 831 THR A CA 1
ATOM 6650 C C . THR A 1 831 ? -18.484 -0.306 -29.357 1.00 86.06 831 THR A C 1
ATOM 6652 O O . THR A 1 831 ? -19.160 -1.330 -29.275 1.00 86.06 831 THR A O 1
ATOM 6655 N N . HIS A 1 832 ? -18.100 0.384 -28.278 1.00 86.19 832 HIS A N 1
ATOM 6656 C CA . HIS A 1 832 ? -18.308 -0.048 -26.894 1.00 86.19 832 HIS A CA 1
ATOM 6657 C C . HIS A 1 832 ? -19.183 0.937 -26.100 1.00 86.19 832 HIS A C 1
ATOM 6659 O O . HIS A 1 832 ? -18.864 2.125 -25.994 1.00 86.19 832 HIS A O 1
ATOM 6665 N N . GLY A 1 833 ? -20.254 0.435 -25.479 1.00 86.25 833 GLY A N 1
ATOM 6666 C CA . GLY A 1 833 ? -21.088 1.186 -24.537 1.00 86.25 833 GLY A CA 1
ATOM 6667 C C . GLY A 1 833 ? -20.715 0.897 -23.084 1.00 86.25 833 GLY A C 1
ATOM 6668 O O . GLY A 1 833 ? -21.253 -0.031 -22.497 1.00 86.25 833 GLY A O 1
ATOM 6669 N N . VAL A 1 834 ? -19.813 1.691 -22.499 1.00 85.12 834 VAL A N 1
ATOM 6670 C CA . VAL A 1 834 ? -19.464 1.610 -21.063 1.00 85.12 834 VAL A CA 1
ATOM 6671 C C . VAL A 1 834 ? -20.536 2.280 -20.195 1.00 85.12 834 VAL A C 1
ATOM 6673 O O . VAL A 1 834 ? -20.826 1.787 -19.110 1.00 85.12 834 VAL A O 1
ATOM 6676 N N . LEU A 1 835 ? -21.129 3.379 -20.689 1.00 83.50 835 LEU A N 1
ATOM 6677 C CA . LEU A 1 835 ? -22.324 4.048 -20.142 1.00 83.50 835 LEU A CA 1
ATOM 6678 C C . LEU A 1 835 ? -22.334 4.205 -18.606 1.00 83.50 835 LEU A C 1
ATOM 6680 O O . LEU A 1 835 ? -23.319 3.883 -17.943 1.00 83.50 835 LEU A O 1
ATOM 6684 N N . SER A 1 836 ? -21.241 4.707 -18.030 1.00 76.94 836 SER A N 1
ATOM 6685 C CA . SER A 1 836 ? -21.111 4.839 -16.579 1.00 76.94 836 SER A CA 1
ATOM 6686 C C . SER A 1 836 ? -21.993 5.957 -16.000 1.00 76.94 836 SER A C 1
ATOM 6688 O O . SER A 1 836 ? -22.374 6.918 -16.679 1.00 76.94 836 SER A O 1
ATOM 6690 N N . GLY A 1 837 ? -22.330 5.824 -14.713 1.00 79.19 837 GLY A N 1
ATOM 6691 C CA . GLY A 1 837 ? -23.135 6.800 -13.976 1.00 79.19 837 GLY A CA 1
ATOM 6692 C C . GLY A 1 837 ? -24.570 6.914 -14.496 1.00 79.19 837 GLY A C 1
ATOM 6693 O O . GLY A 1 837 ? -25.274 5.919 -14.639 1.00 79.19 837 GLY A O 1
ATOM 6694 N N . ASP A 1 838 ? -25.010 8.142 -14.760 1.00 82.44 838 ASP A N 1
ATOM 6695 C CA . ASP A 1 838 ? -26.352 8.480 -15.246 1.00 82.44 838 ASP A CA 1
ATOM 6696 C C . ASP A 1 838 ? -26.431 8.633 -16.780 1.00 82.44 838 ASP A C 1
ATOM 6698 O O . ASP A 1 838 ? -27.431 9.120 -17.312 1.00 82.44 838 ASP A O 1
ATOM 6702 N N . SER A 1 839 ? -25.396 8.205 -17.510 1.00 85.50 839 SER A N 1
ATOM 6703 C CA . SER A 1 839 ? -25.227 8.483 -18.944 1.00 85.50 839 SER A CA 1
ATOM 6704 C C . SER A 1 839 ? -26.379 7.996 -19.826 1.00 85.50 839 SER A C 1
ATOM 6706 O O . SER A 1 839 ? -26.836 8.746 -20.690 1.00 85.50 839 SER A O 1
ATOM 6708 N N . LEU A 1 840 ? -26.903 6.784 -19.604 1.00 86.81 840 LEU A N 1
ATOM 6709 C CA . LEU A 1 840 ? -28.052 6.289 -20.374 1.00 86.81 840 LEU A CA 1
ATOM 6710 C C . LEU A 1 840 ? -29.333 7.076 -20.044 1.00 86.81 840 LEU A C 1
ATOM 6712 O O . LEU A 1 840 ? -30.072 7.458 -20.951 1.00 86.81 840 LEU A O 1
ATOM 6716 N N . SER A 1 841 ? -29.556 7.410 -18.770 1.00 85.62 841 SER A N 1
ATOM 6717 C CA . SER A 1 841 ? -30.674 8.256 -18.328 1.00 85.62 841 SER A CA 1
ATOM 6718 C C . SER A 1 841 ? -30.618 9.651 -18.962 1.00 85.62 841 SER A C 1
ATOM 6720 O O . SER A 1 841 ? -31.639 10.160 -19.432 1.00 85.62 841 SER A O 1
ATOM 6722 N N . LYS A 1 842 ? -29.423 10.249 -19.053 1.00 87.75 842 LYS A N 1
ATOM 6723 C CA . LYS A 1 842 ? -29.184 11.528 -19.736 1.00 87.75 842 LYS A CA 1
ATOM 6724 C C . LYS A 1 842 ? -29.485 11.453 -21.237 1.00 87.75 842 LYS A C 1
ATOM 6726 O O . LYS A 1 842 ? -30.172 12.331 -21.751 1.00 87.75 842 LYS A O 1
ATOM 6731 N N . ILE A 1 843 ? -29.047 10.399 -21.931 1.00 88.62 843 ILE A N 1
ATOM 6732 C CA . ILE A 1 843 ? -29.344 10.185 -23.364 1.00 88.62 843 ILE A CA 1
ATOM 6733 C C . ILE A 1 843 ? -30.849 9.991 -23.599 1.00 88.62 843 ILE A C 1
ATOM 6735 O O . ILE A 1 843 ? -31.416 10.586 -24.517 1.00 88.62 843 ILE A O 1
ATOM 6739 N N . ASN A 1 844 ? -31.520 9.224 -22.736 1.00 87.94 844 ASN A N 1
ATOM 6740 C CA . ASN A 1 844 ? -32.972 9.045 -22.782 1.00 87.94 844 ASN A CA 1
ATOM 6741 C C . ASN A 1 844 ? -33.709 10.386 -22.614 1.00 87.94 844 ASN A C 1
ATOM 6743 O O . ASN A 1 844 ? -34.646 10.667 -23.362 1.00 87.94 844 ASN A O 1
ATOM 6747 N N . SER A 1 845 ? -33.240 11.228 -21.687 1.00 87.75 845 SER A N 1
ATOM 6748 C CA . SER A 1 845 ? -33.818 12.544 -21.369 1.00 87.75 845 SER A CA 1
ATOM 6749 C C . SER A 1 845 ? -33.498 13.631 -22.407 1.00 87.75 845 SER A C 1
ATOM 6751 O O . SER A 1 845 ? -34.244 14.599 -22.541 1.00 87.75 845 SER A O 1
ATOM 6753 N N . CYS A 1 846 ? -32.401 13.494 -23.154 1.00 86.00 846 CYS A N 1
ATOM 6754 C CA . CYS A 1 846 ? -31.988 14.444 -24.184 1.00 86.00 846 CYS A CA 1
ATOM 6755 C C . CYS A 1 846 ? -32.872 14.302 -25.432 1.00 86.00 846 CYS A C 1
ATOM 6757 O O . CYS A 1 846 ? -32.693 13.371 -26.215 1.00 86.00 846 CYS A O 1
ATOM 6759 N N . GLY A 1 847 ? -33.822 15.220 -25.637 1.00 83.56 847 GLY A N 1
ATOM 6760 C CA . GLY A 1 847 ? -34.725 15.215 -26.801 1.00 83.56 847 GLY A CA 1
ATOM 6761 C C . GLY A 1 847 ? -34.019 15.298 -28.163 1.00 83.56 847 GLY A C 1
ATOM 6762 O O . GLY A 1 847 ? -34.575 14.856 -29.164 1.00 83.56 847 GLY A O 1
ATOM 6763 N N . ASP A 1 848 ? -32.783 15.796 -28.179 1.00 86.19 848 ASP A N 1
ATOM 6764 C CA . ASP A 1 848 ? -32.017 16.094 -29.390 1.00 86.19 848 ASP A CA 1
ATOM 6765 C C . ASP A 1 848 ? -31.325 14.865 -30.003 1.00 86.19 848 ASP A C 1
ATOM 6767 O O . ASP A 1 848 ? -31.045 14.855 -31.203 1.00 86.19 848 ASP A O 1
ATOM 6771 N N . ILE A 1 849 ? -31.090 13.818 -29.202 1.00 89.69 849 ILE A N 1
ATOM 6772 C CA . ILE A 1 849 ? -30.540 12.527 -29.638 1.00 89.69 849 ILE A CA 1
ATOM 6773 C C . ILE A 1 849 ? -31.699 11.580 -29.965 1.00 89.69 849 ILE A C 1
ATOM 6775 O O . ILE A 1 849 ? -32.544 11.309 -29.106 1.00 89.69 849 ILE A O 1
ATOM 6779 N N . LEU A 1 850 ? -31.717 11.029 -31.181 1.00 89.56 850 LEU A N 1
ATOM 6780 C CA . LEU A 1 850 ? -32.752 10.095 -31.627 1.00 89.56 850 LEU A CA 1
ATOM 6781 C C . LEU A 1 850 ? -32.462 8.663 -31.156 1.00 89.56 850 LEU A C 1
ATOM 6783 O O . LEU A 1 850 ? -33.311 8.046 -30.514 1.00 89.56 850 LEU A O 1
ATOM 6787 N N . LYS A 1 851 ? -31.263 8.143 -31.453 1.00 91.19 851 LYS A N 1
ATOM 6788 C CA . LYS A 1 851 ? -30.818 6.797 -31.052 1.00 91.19 851 LYS A CA 1
ATOM 6789 C C . LYS A 1 851 ? -29.333 6.758 -30.688 1.00 91.19 851 LYS A C 1
ATOM 6791 O O . LYS A 1 851 ? -28.514 7.438 -31.304 1.00 91.19 851 LYS A O 1
ATOM 6796 N N . LEU A 1 852 ? -29.006 5.898 -29.728 1.00 92.00 852 LEU A N 1
ATOM 6797 C CA . LEU A 1 852 ? -27.662 5.419 -29.426 1.00 92.00 852 LEU A CA 1
ATOM 6798 C C . LEU A 1 852 ? -27.534 3.981 -29.945 1.00 92.00 852 LEU A C 1
ATOM 6800 O O . LEU A 1 852 ? -28.294 3.105 -29.541 1.00 92.00 852 LEU A O 1
ATOM 6804 N N . LEU A 1 853 ? -26.569 3.746 -30.826 1.00 91.62 853 LEU A N 1
ATOM 6805 C CA . LEU A 1 853 ? -26.232 2.451 -31.395 1.00 91.62 853 LEU A CA 1
ATOM 6806 C C . LEU A 1 853 ? -24.901 1.992 -30.794 1.00 91.62 853 LEU A C 1
ATOM 6808 O O . LEU A 1 853 ? -23.892 2.691 -30.904 1.00 91.62 853 LEU A O 1
ATOM 6812 N N . ILE A 1 854 ? -24.896 0.819 -30.170 1.00 91.50 854 ILE A N 1
ATOM 6813 C CA . ILE A 1 854 ? -23.695 0.171 -29.629 1.00 91.50 854 ILE A CA 1
ATOM 6814 C C . ILE A 1 854 ? -23.658 -1.301 -30.031 1.00 91.50 854 ILE A C 1
ATOM 6816 O O . ILE A 1 854 ? -24.661 -1.835 -30.495 1.00 91.50 854 ILE A O 1
ATOM 6820 N N . THR A 1 855 ? -22.524 -1.980 -29.855 1.00 89.31 855 THR A N 1
ATOM 6821 C CA . THR A 1 855 ? -22.472 -3.446 -30.002 1.00 89.31 855 THR A CA 1
ATOM 6822 C C . THR A 1 855 ? -22.647 -4.169 -28.671 1.00 89.31 855 THR A C 1
ATOM 6824 O O . THR A 1 855 ? -22.440 -3.586 -27.607 1.00 89.31 855 THR A O 1
ATOM 6827 N N . ASN A 1 856 ? -22.916 -5.474 -28.727 1.00 87.00 856 ASN A N 1
ATOM 6828 C CA . ASN A 1 856 ? -22.808 -6.383 -27.581 1.00 87.00 856 ASN A CA 1
ATOM 6829 C C . ASN A 1 856 ? -21.355 -6.768 -27.205 1.00 87.00 856 ASN A C 1
ATOM 6831 O O . ASN A 1 856 ? -21.140 -7.789 -26.555 1.00 87.00 856 ASN A O 1
ATOM 6835 N N . SER A 1 857 ? -20.352 -5.955 -27.566 1.00 83.19 857 SER A N 1
ATOM 6836 C CA . SER A 1 857 ? -18.964 -6.100 -27.079 1.00 83.19 857 SER A CA 1
ATOM 6837 C C . SER A 1 857 ? -18.825 -5.957 -25.557 1.00 83.19 857 SER A C 1
ATOM 6839 O O . SER A 1 857 ? -17.852 -6.436 -24.974 1.00 83.19 857 SER A O 1
ATOM 6841 N N . LEU A 1 858 ? -19.796 -5.307 -24.912 1.00 82.12 858 LEU A N 1
ATOM 6842 C CA . LEU A 1 858 ? -19.982 -5.260 -23.465 1.00 82.12 858 LEU A CA 1
ATOM 6843 C C . LEU A 1 858 ? -21.427 -5.674 -23.133 1.00 82.12 858 LEU A C 1
ATOM 6845 O O . LEU A 1 858 ? -22.324 -5.429 -23.945 1.00 82.12 858 LEU A O 1
ATOM 6849 N N . PRO A 1 859 ? -21.679 -6.296 -21.966 1.00 75.62 859 PRO A N 1
ATOM 6850 C CA . PRO A 1 859 ? -23.031 -6.635 -21.538 1.00 75.62 859 PRO A CA 1
ATOM 6851 C C . PRO A 1 859 ? -23.829 -5.366 -21.216 1.00 75.62 859 PRO A C 1
ATOM 6853 O O . PRO A 1 859 ? -23.355 -4.481 -20.505 1.00 75.62 859 PRO A O 1
ATOM 6856 N N . VAL A 1 860 ? -25.060 -5.301 -21.720 1.00 74.25 860 VAL A N 1
ATOM 6857 C CA . VAL A 1 860 ? -25.977 -4.168 -21.555 1.00 74.25 860 VAL A CA 1
ATOM 6858 C C . VAL A 1 860 ? -27.261 -4.704 -20.934 1.00 74.25 860 VAL A C 1
ATOM 6860 O O . VAL A 1 860 ? -28.072 -5.326 -21.612 1.00 74.25 860 VAL A O 1
ATOM 6863 N N . ASN A 1 861 ? -27.428 -4.486 -19.630 1.00 66.50 861 ASN A N 1
ATOM 6864 C CA . ASN A 1 861 ? -28.526 -5.058 -18.838 1.00 66.50 861 ASN A CA 1
ATOM 6865 C C . ASN A 1 861 ? -29.747 -4.120 -18.722 1.00 66.50 861 ASN A C 1
ATOM 6867 O O . ASN A 1 861 ? -30.576 -4.294 -17.832 1.00 66.50 861 ASN A O 1
ATOM 6871 N N . GLU A 1 862 ? -29.833 -3.093 -19.571 1.00 70.00 862 GLU A N 1
ATOM 6872 C CA . GLU A 1 862 ? -30.852 -2.041 -19.500 1.00 70.00 862 GLU A CA 1
ATOM 6873 C C . GLU A 1 862 ? -31.560 -1.861 -20.840 1.00 70.00 862 GLU A C 1
ATOM 6875 O O . GLU A 1 862 ? -30.930 -1.589 -21.863 1.00 70.00 862 GLU A O 1
ATOM 6880 N N . GLU A 1 863 ? -32.887 -1.956 -20.819 1.00 73.75 863 GLU A N 1
ATOM 6881 C CA . GLU A 1 863 ? -33.725 -1.638 -21.970 1.00 73.75 863 GLU A CA 1
ATOM 6882 C C . GLU A 1 863 ? -33.958 -0.122 -22.058 1.00 73.75 863 GLU A C 1
ATOM 6884 O O . GLU A 1 863 ? -34.305 0.541 -21.079 1.00 73.75 863 GLU A O 1
ATOM 6889 N N . SER A 1 864 ? -33.796 0.445 -23.254 1.00 85.31 864 SER A N 1
ATOM 6890 C CA . SER A 1 864 ? -34.152 1.835 -23.548 1.00 85.31 864 SER A CA 1
ATOM 6891 C C . SER A 1 864 ? -34.722 1.945 -24.956 1.00 85.31 864 SER A C 1
ATOM 6893 O O . SER A 1 864 ? -34.171 1.397 -25.905 1.00 85.31 864 SER A O 1
ATOM 6895 N N . ALA A 1 865 ? -35.779 2.746 -25.112 1.00 84.38 865 ALA A N 1
ATOM 6896 C CA . ALA A 1 865 ? -36.386 3.046 -26.409 1.00 84.38 865 ALA A CA 1
ATOM 6897 C C . ALA A 1 865 ? -35.440 3.769 -27.394 1.00 84.38 865 ALA A C 1
ATOM 6899 O O . ALA A 1 865 ? -35.704 3.782 -28.596 1.00 84.38 865 ALA A O 1
ATOM 6900 N N . LYS A 1 866 ? -34.348 4.375 -26.902 1.00 90.56 866 LYS A N 1
ATOM 6901 C CA . LYS A 1 866 ? -33.313 5.013 -27.731 1.00 90.56 866 LYS A CA 1
ATOM 6902 C C . LYS A 1 866 ? -32.082 4.136 -27.947 1.00 90.56 866 LYS A C 1
ATOM 6904 O O . LYS A 1 866 ? -31.253 4.487 -28.782 1.00 90.56 866 LYS A O 1
ATOM 6909 N N . LEU A 1 867 ? -31.934 3.042 -27.204 1.00 91.81 867 LEU A N 1
ATOM 6910 C CA . LEU A 1 867 ? -30.751 2.191 -27.248 1.00 91.81 867 LEU A CA 1
ATOM 6911 C C . LEU A 1 867 ? -30.951 1.041 -28.237 1.00 91.81 867 LEU A C 1
ATOM 6913 O O . LEU A 1 867 ? -31.932 0.308 -28.166 1.00 91.81 867 LEU A O 1
ATOM 6917 N N . VAL A 1 868 ? -30.000 0.871 -29.150 1.00 92.12 868 VAL A N 1
ATOM 6918 C CA . VAL A 1 868 ? -29.949 -0.253 -30.086 1.00 92.12 868 VAL A CA 1
ATOM 6919 C C . VAL A 1 868 ? -28.632 -0.985 -29.881 1.00 92.12 868 VAL A C 1
ATOM 6921 O O . VAL A 1 868 ? -27.564 -0.390 -30.018 1.00 92.12 868 VAL A O 1
ATOM 6924 N N . VAL A 1 869 ? -28.717 -2.277 -29.567 1.00 90.88 869 VAL A N 1
ATOM 6925 C CA . VAL A 1 869 ? -27.555 -3.161 -29.438 1.00 90.88 869 VAL A CA 1
ATOM 6926 C C . VAL A 1 869 ? -27.443 -4.013 -30.700 1.00 90.88 869 VAL A C 1
ATOM 6928 O O . VAL A 1 869 ? -28.358 -4.759 -31.042 1.00 90.88 869 VAL A O 1
ATOM 6931 N N . ILE A 1 870 ? -26.325 -3.877 -31.404 1.00 90.31 870 ILE A N 1
ATOM 6932 C CA . ILE A 1 870 ? -25.997 -4.589 -32.639 1.00 90.31 870 ILE A CA 1
ATOM 6933 C C . ILE A 1 870 ? -25.184 -5.838 -32.280 1.00 90.31 870 ILE A C 1
ATOM 6935 O O . ILE A 1 870 ? -24.174 -5.743 -31.579 1.00 90.31 870 ILE A O 1
ATOM 6939 N N . ASP A 1 871 ? -25.605 -7.008 -32.763 1.00 85.50 871 ASP A N 1
ATOM 6940 C CA . ASP A 1 871 ? -24.868 -8.253 -32.536 1.00 85.50 871 ASP A CA 1
ATOM 6941 C C . ASP A 1 871 ? -23.596 -8.335 -33.397 1.00 85.50 871 ASP A C 1
ATOM 6943 O O . ASP A 1 871 ? -23.650 -8.230 -34.623 1.00 85.50 871 ASP A O 1
ATOM 6947 N N . MET A 1 872 ? -22.453 -8.580 -32.751 1.00 86.25 872 MET A N 1
ATOM 6948 C CA . MET A 1 872 ? -21.172 -8.857 -33.410 1.00 86.25 872 MET A CA 1
ATOM 6949 C C . MET A 1 872 ? -20.720 -10.326 -33.298 1.00 86.25 872 MET A C 1
ATOM 6951 O O . MET A 1 872 ? -19.634 -10.667 -33.780 1.00 86.25 872 MET A O 1
ATOM 6955 N N . SER A 1 873 ? -21.532 -11.213 -32.703 1.00 83.25 873 SER A N 1
ATOM 6956 C CA . SER A 1 873 ? -21.187 -12.627 -32.460 1.00 83.25 873 SER A CA 1
ATOM 6957 C C . SER A 1 873 ? -20.766 -13.358 -33.735 1.00 83.25 873 SER A C 1
ATOM 6959 O O . SER A 1 873 ? -19.832 -14.162 -33.717 1.00 83.25 873 SER A O 1
ATOM 6961 N N . HIS A 1 874 ? -21.397 -13.035 -34.867 1.00 83.31 874 HIS A N 1
ATOM 6962 C CA . HIS A 1 874 ? -21.036 -13.590 -36.170 1.00 83.31 874 HIS A CA 1
ATOM 6963 C C . HIS A 1 874 ? -19.582 -13.282 -36.576 1.00 83.31 874 HIS A C 1
ATOM 6965 O O . HIS A 1 874 ? -18.855 -14.213 -36.927 1.00 83.31 874 HIS A O 1
ATOM 6971 N N . ILE A 1 875 ? -19.114 -12.030 -36.458 1.00 83.00 875 ILE A N 1
ATOM 6972 C CA . ILE A 1 875 ? -17.712 -11.678 -36.760 1.00 83.00 875 ILE A CA 1
ATOM 6973 C C . ILE A 1 875 ? -16.746 -12.374 -35.798 1.00 83.00 875 ILE A C 1
ATOM 6975 O O . ILE A 1 875 ? -15.732 -12.914 -36.242 1.00 83.00 875 ILE A O 1
ATOM 6979 N N . ILE A 1 876 ? -17.075 -12.421 -34.504 1.00 83.00 876 ILE A N 1
ATOM 6980 C CA . ILE A 1 876 ? -16.244 -13.096 -33.498 1.00 83.00 876 ILE A CA 1
ATOM 6981 C C . ILE A 1 876 ? -16.111 -14.595 -33.825 1.00 83.00 876 ILE A C 1
ATOM 6983 O O . ILE A 1 876 ? -15.003 -15.129 -33.832 1.00 83.00 876 ILE A O 1
ATOM 6987 N N . SER A 1 877 ? -17.215 -15.271 -34.159 1.00 82.06 877 SER A N 1
ATOM 6988 C CA . SER A 1 877 ? -17.221 -16.705 -34.482 1.00 82.06 877 SER A CA 1
ATOM 6989 C C . SER A 1 877 ? -16.382 -17.052 -35.722 1.00 82.06 877 SER A C 1
ATOM 6991 O O . SER A 1 877 ? -15.584 -17.992 -35.687 1.00 82.06 877 SER A O 1
ATOM 6993 N N . GLU A 1 878 ? -16.489 -16.262 -36.795 1.00 82.81 878 GLU A N 1
ATOM 6994 C CA . GLU A 1 878 ? -15.734 -16.482 -38.033 1.00 82.81 878 GLU A CA 1
ATOM 6995 C C . GLU A 1 878 ? -14.251 -16.113 -37.866 1.00 82.81 878 GLU A C 1
ATOM 6997 O O . GLU A 1 878 ? -13.382 -16.801 -38.405 1.00 82.81 878 GLU A O 1
ATOM 7002 N N . ALA A 1 879 ? -13.934 -15.099 -37.053 1.00 84.06 879 ALA A N 1
ATOM 7003 C CA . ALA A 1 879 ? -12.562 -14.795 -36.655 1.00 84.06 879 ALA A CA 1
ATOM 7004 C C . ALA A 1 879 ? -11.922 -15.958 -35.880 1.00 84.06 879 ALA A C 1
ATOM 7006 O O . ALA A 1 879 ? -10.831 -16.397 -36.242 1.00 84.06 879 ALA A O 1
ATOM 7007 N N . ILE A 1 880 ? -12.611 -16.521 -34.877 1.00 82.56 880 ILE A N 1
ATOM 7008 C CA . ILE A 1 880 ? -12.136 -17.696 -34.125 1.00 82.56 880 ILE A CA 1
ATOM 7009 C C . ILE A 1 880 ? -11.876 -18.871 -35.073 1.00 82.56 880 ILE A C 1
ATOM 7011 O O . ILE A 1 880 ? -10.806 -19.483 -35.014 1.00 82.56 880 ILE A O 1
ATOM 7015 N N . ARG A 1 881 ? -12.817 -19.164 -35.983 1.00 85.81 881 ARG A N 1
ATOM 7016 C CA . ARG A 1 881 ? -12.688 -20.249 -36.968 1.00 85.81 881 ARG A CA 1
ATOM 7017 C C . ARG A 1 881 ? -11.460 -20.053 -37.866 1.00 85.81 881 ARG A C 1
ATOM 7019 O O . ARG A 1 881 ? -10.661 -20.979 -38.024 1.00 85.81 881 ARG A O 1
ATOM 7026 N N . ARG A 1 882 ? -11.275 -18.844 -38.409 1.00 84.50 882 ARG A N 1
ATOM 7027 C CA . ARG A 1 882 ? -10.143 -18.493 -39.284 1.00 84.50 882 ARG A CA 1
ATOM 7028 C C . ARG A 1 882 ? -8.807 -18.551 -38.557 1.00 84.50 882 ARG A C 1
ATOM 7030 O O . ARG A 1 882 ? -7.898 -19.233 -39.030 1.00 84.50 882 ARG A O 1
ATOM 7037 N N . VAL A 1 883 ? -8.705 -17.928 -37.379 1.00 82.56 883 VAL A N 1
ATOM 7038 C CA . VAL A 1 883 ? -7.500 -17.975 -36.533 1.00 82.56 883 VAL A CA 1
ATOM 7039 C C . VAL A 1 883 ? -7.152 -19.414 -36.188 1.00 82.56 883 VAL A C 1
ATOM 7041 O O . VAL A 1 883 ? -5.984 -19.791 -36.290 1.00 82.56 883 VAL A O 1
ATOM 7044 N N . ASN A 1 884 ? -8.132 -20.240 -35.805 1.00 80.88 884 ASN A N 1
ATOM 7045 C CA . ASN A 1 884 ? -7.908 -21.648 -35.491 1.00 80.88 884 ASN A CA 1
ATOM 7046 C C . ASN A 1 884 ? -7.267 -22.391 -36.673 1.00 80.88 884 ASN A C 1
ATOM 7048 O O . ASN A 1 884 ? -6.214 -23.011 -36.488 1.00 80.88 884 ASN A O 1
ATOM 7052 N N . ASN A 1 885 ? -7.841 -22.234 -37.867 1.00 84.25 885 ASN A N 1
ATOM 7053 C CA . ASN A 1 885 ? -7.432 -22.910 -39.099 1.00 84.25 885 ASN A CA 1
ATOM 7054 C C . ASN A 1 885 ? -6.180 -22.317 -39.780 1.00 84.25 885 ASN A C 1
ATOM 7056 O O . ASN A 1 885 ? -5.597 -22.973 -40.639 1.00 84.25 885 ASN A O 1
ATOM 7060 N N . GLY A 1 886 ? -5.750 -21.105 -39.410 1.00 79.69 886 GLY A N 1
ATOM 7061 C CA . GLY A 1 886 ? -4.656 -20.391 -40.087 1.00 79.69 886 GLY A CA 1
ATOM 7062 C C . GLY A 1 886 ? -5.080 -19.690 -41.386 1.00 79.69 886 GLY A C 1
ATOM 7063 O O . GLY A 1 886 ? -4.244 -19.425 -42.246 1.00 79.69 886 GLY A O 1
ATOM 7064 N N . GLU A 1 887 ? -6.372 -19.403 -41.540 1.00 83.12 887 GLU A N 1
ATOM 7065 C CA . GLU A 1 887 ? -6.932 -18.653 -42.668 1.00 83.12 887 GLU A CA 1
ATOM 7066 C C . GLU A 1 887 ? -6.803 -17.137 -42.434 1.00 83.12 887 GLU A C 1
ATOM 7068 O O . GLU A 1 887 ? -6.852 -16.673 -41.294 1.00 83.12 887 GLU A O 1
ATOM 7073 N N . SER A 1 888 ? -6.699 -16.336 -43.503 1.00 78.19 888 SER A N 1
ATOM 7074 C CA . SER A 1 888 ? -6.632 -14.874 -43.350 1.00 78.19 888 SER A CA 1
ATOM 7075 C C . SER A 1 888 ? -7.942 -14.291 -42.815 1.00 78.19 888 SER A C 1
ATOM 7077 O O . SER A 1 888 ? -9.021 -14.544 -43.367 1.00 78.19 888 SER A O 1
ATOM 7079 N N . ILE A 1 889 ? -7.821 -13.441 -41.793 1.00 76.88 889 ILE A N 1
ATOM 7080 C CA . ILE A 1 889 ? -8.909 -12.642 -41.211 1.00 76.88 889 ILE A CA 1
ATOM 7081 C C . ILE A 1 889 ? -9.275 -11.459 -42.118 1.00 76.88 889 ILE A C 1
ATOM 7083 O O . ILE A 1 889 ? -10.420 -11.023 -42.096 1.00 76.88 889 ILE A O 1
ATOM 7087 N N . SER A 1 890 ? -8.363 -10.987 -42.985 1.00 72.31 890 SER A N 1
ATOM 7088 C CA . SER A 1 890 ? -8.605 -9.826 -43.866 1.00 72.31 890 SER A CA 1
ATOM 7089 C C . SER A 1 890 ? -9.849 -9.957 -44.754 1.00 72.31 890 SER A C 1
ATOM 7091 O O . SER A 1 890 ? -10.442 -8.953 -45.138 1.00 72.31 890 SER A O 1
ATOM 7093 N N . PHE A 1 891 ? -10.289 -11.190 -45.022 1.00 74.06 891 PHE A N 1
ATOM 7094 C CA . PHE A 1 891 ? -11.538 -11.498 -45.718 1.00 74.06 891 PHE A CA 1
ATOM 7095 C C . PHE A 1 891 ? -12.774 -10.853 -45.057 1.00 74.06 891 PHE A C 1
ATOM 7097 O O . PHE A 1 891 ? -13.674 -10.410 -45.768 1.00 74.06 891 PHE A O 1
ATOM 7104 N N . LEU A 1 892 ? -12.798 -10.747 -43.720 1.00 73.12 892 LEU A N 1
ATOM 7105 C CA . LEU A 1 892 ? -13.890 -10.128 -42.954 1.00 73.12 892 LEU A CA 1
ATOM 7106 C C . LEU A 1 892 ? -14.052 -8.626 -43.219 1.00 73.12 892 LEU A C 1
ATOM 7108 O O . LEU A 1 892 ? -15.124 -8.088 -42.970 1.00 73.12 892 LEU A O 1
ATOM 7112 N N . PHE A 1 893 ? -13.005 -7.953 -43.702 1.00 67.81 893 PHE A N 1
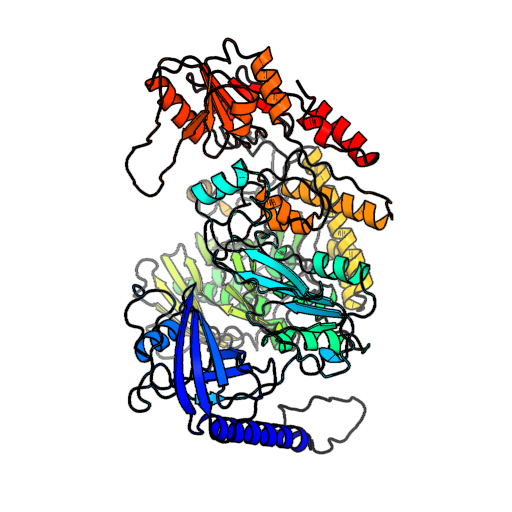ATOM 7113 C CA . PHE A 1 893 ? -12.980 -6.496 -43.866 1.00 67.81 893 PHE A CA 1
ATOM 7114 C C . PHE A 1 893 ? -13.115 -6.043 -45.323 1.00 67.81 893 PHE A C 1
ATOM 7116 O O . PHE A 1 893 ? -13.069 -4.843 -45.584 1.00 67.81 893 PHE A O 1
ATOM 7123 N N . HIS A 1 894 ? -13.174 -6.972 -46.284 1.00 61.16 894 HIS A N 1
ATOM 7124 C CA . HIS A 1 894 ? -13.154 -6.657 -47.722 1.00 61.16 894 HIS A CA 1
ATOM 7125 C C . HIS A 1 894 ? -14.342 -7.246 -48.503 1.00 61.16 894 HIS A C 1
ATOM 7127 O O . HIS A 1 894 ? -14.625 -6.764 -49.592 1.00 61.16 894 HIS A O 1
ATOM 7133 N N . ASN A 1 895 ? -15.050 -8.243 -47.953 1.00 55.34 895 ASN A N 1
ATOM 7134 C CA . ASN A 1 895 ? -16.179 -8.932 -48.606 1.00 55.34 895 ASN A CA 1
ATOM 7135 C C . ASN A 1 895 ? -17.472 -8.879 -47.764 1.00 55.34 895 ASN A C 1
ATOM 7137 O O . ASN A 1 895 ? -18.271 -9.813 -47.772 1.00 55.34 895 ASN A O 1
ATOM 7141 N N . SER A 1 896 ? -17.629 -7.833 -46.953 1.00 46.75 896 SER A N 1
ATOM 7142 C CA . SER A 1 896 ? -18.682 -7.691 -45.933 1.00 46.75 896 SER A CA 1
ATOM 7143 C C . SER A 1 896 ? -19.875 -6.816 -46.358 1.00 46.75 896 SER A C 1
ATOM 7145 O O . SER A 1 896 ? -20.732 -6.521 -45.523 1.00 46.75 896 SER A O 1
ATOM 7147 N N . ILE A 1 897 ? -19.927 -6.417 -47.635 1.00 37.84 897 ILE A N 1
ATOM 7148 C CA . ILE A 1 897 ? -21.040 -5.716 -48.301 1.00 37.84 897 ILE A CA 1
ATOM 7149 C C . ILE A 1 897 ? -21.452 -6.550 -49.516 1.00 37.84 897 ILE A C 1
ATOM 7151 O O . ILE A 1 897 ? -20.537 -6.893 -50.297 1.00 37.84 897 ILE A O 1
#

Foldseek 3Di:
DPQPPPDPDDDPPDPDDDRPPCCVVVVVVVVVVVVVVVVQVVQQPFDKFFFWWAFAPPQKIKTKIAGPPDADAALWKKWKDFVVQPPPDTHIFTWADHRPDRITMTIDHCDDDSSVVQCVQVVVPDPPDDRGDIDGDDRVSHTDMTIGDRDDFLCRCVQVFQEEEEEQDDHDDDDDPPDPGNHQAYEYEHEEQDLEDDDDDDPPRRYAYAAEHEHDDDPVLVCQCVVPVDDDVCAESRNRHNHYYHYDDDPVVVVVVVVCVVDVTYDYGYSDDCVVVVVVVVVPPDDDDDDDDPVVVVVLVPDDFFCLPPDDQLLQEPLAAVQQLVCLLPQPVVLQLCLLVDPDPVVSVLSVVLSVLLSCCVNFPVQVVVVHAHGDYDQAFQFFWAWFWDQDPPQGIKIKIKTQPDRVQTKIWMKIDRVSSQKIKTKMWTWTWDDPPFWIKIDIDIWIWIAGPSVLKIKIKDDFIWIFGDVVVSRTGIATAAWMKIDMPVQKIKIKGGDAADPPDDDTQWIWIFIDGNVCPVDTQKIWTDGSNAWIWMDGPPDPDTHTSDGNVPDGGDHTDDDDLVPDDCSYGCVLCVQLSVCVVVVNSVSNVVSSVVSVVVSVVVVVVCVVVVNDDAHDQDGDDDPVVVVVADSCRVVPRDPDDDDDDDDDDDADDDDPVVVLVVLLVVVVVCVVVVPPDDADDQLDQPLLVLQDDPDPPDDSVSLVSQVSNLDEEHDDPVCCVSHPHDYDYQDCLLVVLVCCVVPPPPCQQEEEEEQDDDVVSCVSNVHHYWYWYDDVPDPDDDGDTDDPDAEGAYEYEDAEDAAQPVVLVVLVVVVVRHYDAYEYEYAYYSPTDCRVVVLLVRPSHQAYEYEVSDDDPDDDPRYHYGYPVVLSVVVVVCVVVVHDSCCCVPVSD

Secondary structure (DSSP, 8-state):
--TTTT-----TT-SS----THHHHHHHHHHHHHHHHHHHHHHHTS-EEEEEEEEEGGGEEEEEEEETT----TT-EEEEE-TTT-SS--EEEE--S-TTSSSEEEEEES-SHHHHHHHHHTT---TTS-TT-EE---TTTSPP-EEEEEE--S-TTGGGSSEEEEES--S-----TTS-----EEEEEEEESSS-------GGG-EEEEEEE-SPPPHHHHHHHHHH-S-BTTB-TTT--SSPEEESS--HHHHHHHHHHH-SS-EEEE-STTHHHHHHHHTTSS-------HHHHHHHHH--S-GGGS---GGGEEEEEHHHHGGGGGSSHHHHHHHHH-SSHHHHHHHHHHHHHHHHIIIIIHHHHTTPPP-EEE-PPTT-EEEEEEE-SSS-EEEEEEEEEEETTEEEEEEEEETTTTEEEEEEEEEEEEE-SSSEEEEEEEEEEEEETTTTEEEEEPPPEEEEE-GGGT--EEEEEEEEEEEETTSEEEEEEEEPPPSSS--SSEEEEEEEETTEEEEEEEEEEEETTSEEEEEETT-SSPEEEEETTTPPPP--B---TTTS-TTBHHHHHHHHHHHHHTT-HHHHHHHHHHHHHHHHHHHHHHHHTT-----SS-----TTGGGTS-TTGGG--PPPPP---------SS--HHHHHHHHHHHHHHHHHTT-S------SS-TTGGG-S-SSTT---HHHHHHHHHS----SSGGGGGG-SS-------HHHHHHHHHHHSTTGGGEEEEESS--HHHHHHHT--EEE----TT-SS--------SS--EEEEEEEEE--SHHHHHHHHHHHHTT-S-EEEEEEEE---TTHHHHHHH-TT--EEEEETTS------TTEEEEP-HHHHHHHHHHHHHT--GGGGGTS--

Organism: Rozella allomycis (strain CSF55) (NCBI:txid988480)

InterPro domains:
  IPR000648 Oxysterol-binding protein [PF01237] (304-579)
  IPR000648 Oxysterol-binding protein [PF01237] (583-628)
  IPR000648 Oxysterol-binding protein [PTHR10972] (296-623)
  IPR000836 Phosphoribosyltransferase domain [cd06223] (740-838)
  IPR005946 Ribose-phosphate pyrophosphokinase [PF14572] (799-893)
  IPR005946 Ribose-phosphate pyrophosphokinase [TIGR01251] (656-893)
  IPR013112 FAD-binding 8 [PF08022] (51-155)
  IPR017927 FAD-binding domain, ferredoxin reductase-type [PS51384] (42-157)
  IPR017938 Riboflavin synthase-like beta-barrel [SSF63380] (47-154)
  IPR018494 Oxysterol-binding protein, conserved site [PS01013] (403-413)
  IPR029057 Phosphoribosyltransferase-like [G3DSA:3.40.50.2020] (657-887)
  IPR029057 Phosphoribosyltransferase-like [G3DSA:3.40.50.2020] (736-870)
  IPR029057 Phosphoribosyltransferase-like [SSF53271] (666-885)
  IPR029099 Ribose-phosphate pyrophosphokinase, N-terminal domain [PF13793] (657-716)
  IPR037239 Oxysterol-binding protein superfamily [SSF144000] (290-631)
  IPR039261 Ferredoxin-NADP reductase (FNR), nucleotide-binding domain [G3DSA:3.40.50.80] (145-277)

pLDDT: mean 72.82, std 19.68, range [23.45, 98.25]